Protein AF-A0ABD0W5H1-F1 (afdb_monomer)

Organism: Umbra pygmaea (NCBI:txid75934)

Nearest PDB structures (foldseek):
  9d1i-assembly1_A  TM=7.996E-01  e=5.021E-16  Homo sapiens
  9d1z-assembly1_A  TM=7.907E-01  e=6.573E-16  Homo sapiens
  7onh-assembly1_A  TM=8.066E-01  e=1.082E-14  synthetic construct
  7qzq-assembly2_B  TM=7.657E-01  e=7.850E-11  Homo sapiens
  1lit-assembly1_A  TM=8.293E-01  e=1.911E-08  Homo sapiens

Foldseek 3Di:
DWDAAADDLECPPDARIWDQDPVVRDIDRQDEPDEDAHFAQWEWEDDPQKIWIAWGWHQPFLGATDGWIWIQGNVVRYIDTADADEDPLFDDARFGQWYWYWFAEPVRWTWIKIAWGQHLQQGIDHWIWIQGPVRRHIGGDDAAFADDFGFGQWEWDAAHLQRKIKTAWHWTQDFLRDIWIFQWIWIARPHRRYIFTFDGQVQTFGQWYWDDDLQKIKIAKGARDTDDPDDPPGQRFDGWIWIAHFQASDIDTDDRPPDPDDPTFGNWYWDDDDQKIWIAWGDRPDTGGDIDIDHADAQQVDQDQVCLCPDDDVHHWHQDPSGIHRDGPNVDPADPNGPPHDDDDPDLFVVQQVDQFQRNLQRYPSQWKAWPVSGIGHVVDFRWDQPPPDPPPDDDDDDDDDDPPPDDPVRVQSPDRGRIDGTDIGNHSVPGDDDPQNVQQSSQAQSSQVVDQQWAADPVSSGIGGDDQCLLPPQWGDFDQKTKHKDQDWDFLVVLQVVLVVSVFGFADQQDPRSLVVVLVVQVVCVVVVHRFWAFHQWFDPDPPFIAGPVRHGPDRGQADEDVPPPDPQAGTWIHRDSPRSYIYGHHSRHIGRITMTMDGRPRPVVPRDDGDDRQSVQQAPCSLLVDAQQWKAQLQSSGIHGNSCVCVVCVSPQGVDIDNHDDDDDDQQVDQAQVSLLVDSQWKWWADQPQQQATGIAGHHSNAHWDDDDPDPPDDTGRHDCVRRPVVNVIDIGHNDRFLRQLQNQAHDDVRHFGDDGHQQFDDRSSQFGHFQWADGSHRNTHTDGQQQLPQASGADRHPSQGPGPAPQFDDRSSQDGNVVQQWDDGSNVPHTDRDDDD

Secondary structure (DSSP, 8-state):
-EEE----S-GGG--SEEEEETTTTEEEE---SS-PPPEES-EEEEETTEEEEE--EESSTT--B---EEEEETTTTEEEEE--B--TT-PPP--BS-EEEEEE-TTS-EEEEEE--EETTTEE----EEEETTTTEEE----EES----EES-EEEEETTTTEEEEE--EEEETTTEEEE---EEEEETTTTEEEEE---S---BS-EEEEETTEEEEEEEB----SS--SS--SSEEEEEEEETTTTEEEEEPPP--SS----BS-EEEEETTEEEEE--BSSSB---EEEEEPP-GGG--SHHHHHT--SS--EEEETTEEEE--GGG---PSSPTTSPP--SSHHHHHTT--SHHHHHSBSS-EEEETTTEEEETTS--EEE---SSSS--------S--TT--HHHHHHSSTT-EEE--EE-SGGG----HHHHHTT--SHHHHHTSTTEEEETTTTEEEEPPGGGG-TT-EEETTEEEEEEEEEEEHHHHHHHHHHTTSEE----SHHHHHHHHHHHHHHHHTT-----EEEEEEEETTEEEETTS-BS-S-S-EEPTT-S-TT-SEEEEEEGGGTEEEEE-TTSEEEEEEEEEE---GGGS-PPPPPPGGG--SHHHHTTSTTTEEEEGGGTEEEEGGGHHHHSTTS--S-EESS------GGG--SHHHHHTSTTEEEEE-TTSSS-EEEEEEETTEEB----S--S-----B-GGGS-GGGT-EEESSS--S---TTSSPEETTTEE-S--TTEESTTS-EEPTTEEEE-GGG-EEEE---TTS-S-B-TTT--B---STTEESTTS-EE-GGGTEEE-TTSS-EEE----

Radius of gyration: 38.12 Å; Cα contacts (8 Å, |Δi|>4): 1917; chains: 1; bounding box: 126×71×112 Å

Mean predicted aligned error: 15.81 Å

InterPro domains:
  IPR001304 C-type lectin-like [PS50041] (479-599)
  IPR001304 C-type lectin-like [SM00034] (472-599)
  IPR002049 Laminin-type EGF domain [PS01248] (756-790)
  IPR002049 Laminin-type EGF domain [PS50027] (742-787)
  IPR002049 Laminin-type EGF domain [SM00180] (742-785)
  IPR002049 Laminin-type EGF domain [SM00180] (788-834)
  IPR002049 Laminin-type EGF domain [cd00055] (741-786)
  IPR002165 Plexin repeat [PF01437] (616-664)
  IPR015915 Kelch-type beta-propeller [G3DSA:2.120.10.80] (1-178)
  IPR015915 Kelch-type beta-propeller [G3DSA:2.120.10.80] (179-305)
  IPR015915 Kelch-type beta-propeller [SSF117281] (1-299)
  IPR016186 C-type lectin-like/link domain superfamily [G3DSA:3.10.100.10] (467-607)
  IPR016187 C-type lectin fold [SSF56436] (435-603)
  IPR016201 PSI domain [SM00423] (298-342)
  IPR016201 PSI domain [SM00423] (351-384)
  IPR016201 PSI domain [SM00423] (439-484)
  IPR016201 PSI domain [SM00423] (615-665)
  IPR016201 PSI domain [SM00423] (668-740)
  IPR051568 LZTR1/Attractin [PTHR46376] (1-837)
  IPR056737 Attractin/MKLN-like, beta-propeller domain [PF24981] (1-292)

Solvent-accessible surface area (backbone atoms only — not comparable to full-atom values): 45737 Å² total; per-residue (Å²): 86,81,47,68,51,52,83,69,83,60,68,92,81,62,63,61,37,36,38,38,42,82,86,79,72,43,80,43,82,54,81,63,94,61,69,82,77,63,27,26,45,46,28,61,30,75,53,91,63,32,38,38,36,42,36,5,30,34,67,71,77,86,44,52,56,30,60,56,40,36,35,37,32,61,90,78,52,43,55,45,80,60,84,62,52,56,62,97,88,41,70,78,74,35,24,20,29,29,43,42,39,70,44,66,43,88,89,67,49,52,27,41,41,35,47,39,3,38,18,80,72,46,40,54,33,55,61,46,38,37,36,34,68,86,78,40,30,50,42,66,63,84,70,42,50,25,81,71,73,13,24,30,25,37,24,58,40,73,42,82,64,69,44,27,39,37,40,40,35,4,37,27,74,44,82,90,84,38,69,46,60,32,27,48,30,38,38,36,32,62,70,77,34,30,30,34,38,48,63,59,64,85,60,38,24,24,29,28,33,42,47,77,46,40,47,14,40,40,35,44,36,5,29,56,57,83,73,78,97,71,68,92,75,67,54,64,38,27,55,56,38,37,22,34,34,59,54,54,55,43,72,44,78,49,81,74,78,96,59,100,60,92,69,38,21,20,65,36,48,58,48,77,55,97,66,24,40,40,36,42,43,20,36,64,96,52,83,45,83,56,76,48,79,48,73,59,85,58,38,73,77,29,89,43,59,71,58,14,60,63,40,59,90,68,39,34,31,37,65,52,94,97,39,24,36,59,36,58,55,67,83,42,100,58,62,66,55,31,91,89,44,83,88,80,88,84,66,38,52,74,58,20,57,72,31,85,44,51,26,42,21,22,20,42,60,64,50,29,22,25,28,74,88,72,42,24,33,23,60,90,54,82,45,65,38,73,77,80,83,84,68,90,85,58,95,72,93,73,94,69,86,75,82,72,95,81,62,50,75,70,54,59,60,66,68,45,92,82,41,68,44,82,38,64,72,43,56,53,32,89,78,43,85,87,51,57,55,67,58,19,58,70,26,82,31,53,56,45,15,66,73,36,89,60,26,42,60,39,82,88,80,62,42,22,39,37,57,65,66,65,56,47,40,92,84,33,42,75,49,90,76,32,18,40,31,81,44,72,58,72,35,28,49,65,55,42,38,51,54,18,42,76,72,71,28,35,36,24,59,66,62,44,58,72,51,46,54,52,51,36,55,52,51,51,54,35,42,77,70,78,43,83,62,29,28,38,41,23,38,31,56,77,51,101,86,42,50,28,28,65,84,69,45,69,78,68,80,46,80,61,39,66,35,96,84,39,74,36,96,72,29,47,28,32,26,42,69,37,63,93,69,39,20,32,42,42,35,43,43,83,45,70,33,38,11,30,33,27,27,28,71,49,60,65,71,67,84,73,56,76,76,71,75,83,45,33,59,76,28,83,43,52,68,66,19,20,70,45,72,74,55,16,32,19,20,60,30,67,63,39,20,34,39,55,90,45,42,70,76,73,37,74,84,62,70,54,80,49,76,39,39,51,87,72,81,84,75,68,31,73,74,33,64,46,54,68,68,16,46,73,35,59,46,18,16,28,30,28,50,65,76,54,14,38,27,58,45,26,34,41,14,27,78,86,42,41,46,52,80,85,65,100,60,101,72,86,92,72,80,49,76,37,57,82,82,47,37,56,93,74,52,25,43,81,29,42,91,57,71,67,63,31,50,12,16,50,30,19,54,40,51,97,53,50,42,42,56,76,47,37,78,58,26,29,67,79,32,20,60,37,42,30,93,30,20,15,40,57,24,54,49,58,42,55,45,40,72,43,68,13,64,86,38,36,68,45,28,40,46,76,79,38,40,30,57,51,69,46,76,42,39,32,58,59,34,24,62,33,45,31,55,93,77,41,13,48,69,47,26,84,81,60,58,37,43,74,68,75,86,128

Structure (mmCIF, N/CA/C/O backbone):
data_AF-A0ABD0W5H1-F1
#
_entry.id   AF-A0ABD0W5H1-F1
#
loop_
_atom_site.group_PDB
_atom_site.id
_atom_site.type_symbol
_atom_site.label_atom_id
_atom_site.label_alt_id
_atom_site.label_comp_id
_atom_site.label_asym_id
_atom_site.label_entity_id
_atom_site.label_seq_id
_atom_site.pdbx_PDB_ins_code
_atom_site.Cartn_x
_atom_site.Cartn_y
_atom_site.Cartn_z
_atom_site.occupancy
_atom_site.B_iso_or_equiv
_atom_site.auth_seq_id
_atom_site.auth_comp_id
_atom_site.auth_asym_id
_atom_site.auth_atom_id
_atom_site.pdbx_PDB_model_num
ATOM 1 N N . MET A 1 1 ? -15.766 -1.987 -17.159 1.00 94.00 1 MET A N 1
ATOM 2 C CA . MET A 1 1 ? -14.747 -1.963 -16.088 1.00 94.00 1 MET A CA 1
ATOM 3 C C . MET A 1 1 ? -13.752 -0.868 -16.416 1.00 94.00 1 MET A C 1
ATOM 5 O O . MET A 1 1 ? -13.152 -0.918 -17.479 1.00 94.00 1 MET A O 1
ATOM 9 N N . TRP A 1 2 ? -13.593 0.112 -15.529 1.00 95.31 2 TRP A N 1
ATOM 10 C CA . TRP A 1 2 ? -12.615 1.188 -15.702 1.00 95.31 2 TRP A CA 1
ATOM 11 C C . TRP A 1 2 ? -11.275 0.773 -15.101 1.00 95.31 2 TRP A C 1
ATOM 13 O O . TRP A 1 2 ? -11.231 0.321 -13.959 1.00 95.31 2 TRP A O 1
ATOM 23 N N . VAL A 1 3 ? -10.199 0.939 -15.862 1.00 95.62 3 VAL A N 1
ATOM 24 C CA . VAL A 1 3 ? -8.822 0.707 -15.421 1.00 95.62 3 VAL A CA 1
ATOM 25 C C . VAL A 1 3 ? -8.087 2.033 -15.533 1.00 95.62 3 VAL A C 1
ATOM 27 O O . VAL A 1 3 ? -7.999 2.606 -16.620 1.00 95.62 3 VAL A O 1
ATOM 30 N N . ILE A 1 4 ? -7.615 2.546 -14.398 1.00 96.12 4 ILE A N 1
ATOM 31 C CA . ILE A 1 4 ? -6.995 3.866 -14.310 1.00 96.12 4 ILE A CA 1
ATOM 32 C C . ILE A 1 4 ? -5.614 3.733 -13.678 1.00 96.12 4 ILE A C 1
ATOM 34 O O . ILE A 1 4 ? -5.460 3.107 -12.634 1.00 96.12 4 ILE A O 1
ATOM 38 N N . GLY A 1 5 ? -4.615 4.336 -14.315 1.00 94.06 5 GLY A N 1
ATOM 39 C CA . GLY A 1 5 ? -3.232 4.300 -13.857 1.00 94.06 5 GLY A CA 1
ATOM 40 C C . GLY A 1 5 ? -2.601 2.901 -13.898 1.00 94.06 5 GLY A C 1
ATOM 41 O O . GLY A 1 5 ? -2.956 2.062 -14.722 1.00 94.06 5 GLY A O 1
ATOM 42 N N . GLY A 1 6 ? -1.636 2.661 -13.009 1.00 92.25 6 GLY A N 1
ATOM 43 C CA . GLY A 1 6 ? -0.901 1.397 -12.923 1.00 92.25 6 GLY A CA 1
ATOM 44 C C . GLY A 1 6 ? 0.578 1.557 -13.262 1.00 92.25 6 GLY A C 1
ATOM 45 O O . GLY A 1 6 ? 1.040 2.648 -13.595 1.00 92.25 6 GLY A O 1
ATOM 46 N N . TYR A 1 7 ? 1.333 0.467 -13.125 1.00 88.62 7 TYR A N 1
ATOM 47 C CA . TYR A 1 7 ? 2.769 0.451 -13.393 1.00 88.62 7 TYR A CA 1
ATOM 48 C C . TYR A 1 7 ? 3.064 -0.189 -14.753 1.00 88.62 7 TYR A C 1
ATOM 50 O O . TYR A 1 7 ? 2.509 -1.236 -15.084 1.00 88.62 7 TYR A O 1
ATOM 58 N N . THR A 1 8 ? 3.970 0.418 -15.520 1.00 85.69 8 THR A N 1
ATOM 59 C CA . THR A 1 8 ? 4.535 -0.162 -16.745 1.00 85.69 8 THR A CA 1
ATOM 60 C C . THR A 1 8 ? 6.040 0.078 -16.803 1.00 85.69 8 THR A C 1
ATOM 62 O O . THR A 1 8 ? 6.526 1.113 -16.356 1.00 85.69 8 THR A O 1
ATOM 65 N N . PHE A 1 9 ? 6.791 -0.854 -17.393 1.00 77.50 9 PHE A N 1
ATOM 66 C CA . PHE A 1 9 ? 8.206 -0.626 -17.700 1.00 77.50 9 PHE A CA 1
ATOM 67 C C . PHE A 1 9 ? 8.396 0.366 -18.858 1.00 77.50 9 PHE A C 1
ATOM 69 O O . PHE A 1 9 ? 9.442 1.000 -18.959 1.00 77.50 9 PHE A O 1
ATOM 76 N N . ASN A 1 10 ? 7.387 0.526 -19.723 1.00 74.19 10 ASN A N 1
ATOM 77 C CA . ASN A 1 10 ? 7.426 1.428 -20.870 1.00 74.19 10 ASN A CA 1
ATOM 78 C C . ASN A 1 10 ? 6.189 2.334 -20.891 1.00 74.19 10 ASN A C 1
ATOM 80 O O . ASN A 1 10 ? 5.085 1.895 -21.221 1.00 74.19 10 ASN A O 1
ATOM 84 N N . TYR A 1 11 ? 6.389 3.617 -20.583 1.00 73.62 11 TYR A N 1
ATOM 85 C CA . TYR A 1 11 ? 5.314 4.613 -20.558 1.00 73.62 11 TYR A CA 1
ATOM 86 C C . TYR A 1 11 ? 4.960 5.195 -21.931 1.00 73.62 11 TYR A C 1
ATOM 88 O O . TYR A 1 11 ? 3.978 5.921 -22.041 1.00 73.62 11 TYR A O 1
ATOM 96 N N . SER A 1 12 ? 5.700 4.875 -22.998 1.00 70.56 12 SER A N 1
ATOM 97 C CA . SER A 1 12 ? 5.402 5.440 -24.324 1.00 70.56 12 SER A CA 1
ATOM 98 C C . SER A 1 12 ? 4.096 4.931 -24.941 1.00 70.56 12 SER A C 1
ATOM 100 O O . SER A 1 12 ? 3.530 5.600 -25.799 1.00 70.56 12 SER A O 1
ATOM 102 N N . THR A 1 13 ? 3.597 3.784 -24.482 1.00 74.50 13 THR A N 1
ATOM 103 C CA . THR A 1 13 ? 2.298 3.208 -24.869 1.00 74.50 13 THR A CA 1
ATOM 104 C C . THR A 1 13 ? 1.302 3.217 -23.707 1.00 74.50 13 THR A C 1
ATOM 106 O O . THR A 1 13 ? 0.331 2.464 -23.710 1.00 74.50 13 THR A O 1
ATOM 109 N N . PHE A 1 14 ? 1.572 4.004 -22.664 1.00 83.88 14 PHE A N 1
ATOM 110 C CA . PHE A 1 14 ? 0.729 4.053 -21.478 1.00 83.88 14 PHE A CA 1
ATOM 111 C C . PHE A 1 14 ? -0.524 4.888 -21.729 1.00 83.88 14 PHE A C 1
ATOM 113 O O . PHE A 1 14 ? -0.456 6.026 -22.194 1.00 83.88 14 PHE A O 1
ATOM 120 N N . HIS A 1 15 ? -1.666 4.345 -21.323 1.00 88.88 15 HIS A N 1
ATOM 121 C CA . HIS A 1 15 ? -2.933 5.056 -21.304 1.00 88.88 15 HIS A CA 1
ATOM 122 C C . HIS A 1 15 ? -3.414 5.177 -19.863 1.00 88.88 15 HIS A C 1
ATOM 124 O O . HIS A 1 15 ? -3.570 4.177 -19.169 1.00 88.88 15 HIS A O 1
ATOM 130 N N . MET A 1 16 ? -3.662 6.411 -19.421 1.00 91.44 16 MET A N 1
ATOM 131 C CA . MET A 1 16 ? -4.094 6.673 -18.047 1.00 91.44 16 MET A CA 1
ATOM 132 C C . MET A 1 16 ? -5.496 6.129 -17.761 1.00 91.44 16 MET A C 1
ATOM 134 O O . MET A 1 16 ? -5.772 5.780 -16.621 1.00 91.44 16 MET A O 1
ATOM 138 N N . VAL A 1 17 ? -6.378 6.082 -18.766 1.00 95.25 17 VAL A N 1
ATOM 139 C CA . VAL A 1 17 ? -7.767 5.631 -18.618 1.00 95.25 17 VAL A CA 1
ATOM 140 C C . VAL A 1 17 ? -8.107 4.649 -19.736 1.00 95.25 17 VAL A C 1
ATOM 142 O O . VAL A 1 17 ? -8.104 5.000 -20.918 1.00 95.25 17 VAL A O 1
ATOM 145 N N . LEU A 1 18 ? -8.428 3.422 -19.341 1.00 94.75 18 LEU A N 1
ATOM 146 C CA . LEU A 1 18 ? -8.933 2.362 -20.202 1.00 94.75 18 LEU A CA 1
ATOM 147 C C . LEU A 1 18 ? -10.321 1.936 -19.720 1.00 94.75 18 LEU A C 1
ATOM 149 O O . LEU A 1 18 ? -10.601 1.916 -18.518 1.00 94.75 18 LEU A O 1
ATOM 153 N N . ASN A 1 19 ? -11.183 1.562 -20.657 1.00 95.12 19 ASN A N 1
ATOM 154 C CA . ASN A 1 19 ? -12.477 0.969 -20.357 1.00 95.12 19 ASN A CA 1
ATOM 155 C C . ASN A 1 19 ? -12.583 -0.398 -21.032 1.00 95.12 19 ASN A C 1
ATOM 157 O O . ASN A 1 19 ? -12.457 -0.505 -22.245 1.00 95.12 19 ASN A O 1
ATOM 161 N N . TYR A 1 20 ? -12.828 -1.435 -20.242 1.00 95.44 20 TYR A N 1
ATOM 162 C CA . TYR A 1 20 ? -13.113 -2.777 -20.730 1.00 95.44 20 TYR A CA 1
ATOM 163 C C . TYR A 1 20 ? -14.614 -3.044 -20.661 1.00 95.44 20 TYR A C 1
ATOM 165 O O . TYR A 1 20 ? -15.199 -3.061 -19.570 1.00 95.44 20 TYR A O 1
ATOM 173 N N . ASN A 1 21 ? -15.250 -3.236 -21.811 1.00 94.50 21 ASN A N 1
ATOM 174 C CA . ASN A 1 21 ? -16.653 -3.616 -21.878 1.00 94.50 21 ASN A CA 1
ATOM 175 C C . ASN A 1 21 ? -16.791 -5.104 -21.522 1.00 94.50 21 ASN A C 1
ATOM 177 O O . ASN A 1 21 ? -16.227 -5.964 -22.192 1.00 94.50 21 ASN A O 1
ATOM 181 N N . LEU A 1 22 ? -17.535 -5.395 -20.452 1.00 93.06 22 LEU A N 1
ATOM 182 C CA . LEU A 1 22 ? -17.684 -6.750 -19.915 1.00 93.06 22 LEU A CA 1
ATOM 183 C C . LEU A 1 22 ? -18.593 -7.645 -20.772 1.00 93.06 22 LEU A C 1
ATOM 185 O O . LEU A 1 22 ? -18.480 -8.861 -20.685 1.00 93.06 22 LEU A O 1
ATOM 189 N N . GLU A 1 23 ? -19.478 -7.062 -21.584 1.00 90.94 23 GLU A N 1
ATOM 190 C CA . GLU A 1 23 ? -20.405 -7.799 -22.450 1.00 90.94 23 GLU A CA 1
ATOM 191 C C . GLU A 1 23 ? -19.738 -8.169 -23.776 1.00 90.94 23 GLU A C 1
ATOM 193 O O . GLU A 1 23 ? -19.754 -9.327 -24.186 1.00 90.94 23 GLU A O 1
ATOM 198 N N . SER A 1 24 ? -19.105 -7.195 -24.436 1.00 94.44 24 SER A N 1
ATOM 199 C CA . SER A 1 24 ? -18.428 -7.408 -25.722 1.00 94.44 24 SER A CA 1
ATOM 200 C C . SER A 1 24 ? -16.992 -7.904 -25.580 1.00 94.44 24 SER A C 1
ATOM 202 O O . SER A 1 24 ? -16.390 -8.309 -26.571 1.00 94.44 24 SER A O 1
ATOM 204 N N . SER A 1 25 ? -16.427 -7.871 -24.368 1.00 93.81 25 SER A N 1
ATOM 205 C CA . SER A 1 25 ? -15.028 -8.220 -24.100 1.00 93.81 25 SER A CA 1
ATOM 206 C C . SER A 1 25 ? -14.024 -7.368 -24.897 1.00 93.81 25 SER A C 1
ATOM 208 O O . SER A 1 25 ? -12.951 -7.843 -25.274 1.00 93.81 25 SER A O 1
ATOM 210 N N . THR A 1 26 ? -14.360 -6.099 -25.152 1.00 95.38 26 THR A N 1
ATOM 211 C CA . THR A 1 26 ? -13.536 -5.159 -25.930 1.00 95.38 26 THR A CA 1
ATOM 212 C C . THR A 1 26 ? -12.945 -4.050 -25.067 1.00 95.38 26 THR A C 1
ATOM 214 O O . THR A 1 26 ? -13.543 -3.619 -24.080 1.00 95.38 26 THR A O 1
ATOM 217 N N . TRP A 1 27 ? -11.762 -3.575 -25.459 1.00 94.69 27 TRP A N 1
ATOM 218 C CA . TRP A 1 27 ? -11.065 -2.463 -24.818 1.00 94.69 27 TRP A CA 1
ATOM 219 C C . TRP A 1 27 ? -11.258 -1.166 -25.595 1.00 94.69 27 TRP A C 1
ATOM 221 O O . TRP A 1 27 ? -11.014 -1.126 -26.798 1.00 94.69 27 TRP A O 1
ATOM 231 N N . ASP A 1 28 ? -11.582 -0.102 -24.870 1.00 93.62 28 ASP A N 1
ATOM 232 C CA . ASP A 1 28 ? -11.643 1.262 -25.372 1.00 93.62 28 ASP A CA 1
ATOM 233 C C . ASP A 1 28 ? -10.589 2.121 -24.666 1.00 93.62 28 ASP A C 1
ATOM 235 O O . ASP A 1 28 ? -10.556 2.223 -23.433 1.00 93.62 28 ASP A O 1
ATOM 239 N N . VAL A 1 29 ? -9.737 2.778 -25.454 1.00 92.62 29 VAL A N 1
ATOM 240 C CA . VAL A 1 29 ? -8.839 3.824 -24.952 1.00 92.62 29 VAL A CA 1
ATOM 241 C C . VAL A 1 29 ? -9.638 5.109 -24.797 1.00 92.62 29 VAL A C 1
ATOM 243 O O . VAL A 1 29 ? -10.296 5.559 -25.736 1.00 92.62 29 VAL A O 1
ATOM 246 N N . VAL A 1 30 ? -9.576 5.720 -23.616 1.00 91.38 30 VAL A N 1
ATOM 247 C CA . VAL A 1 30 ? -10.360 6.919 -23.318 1.00 91.38 30 VAL A CA 1
ATOM 248 C C . VAL A 1 30 ? -9.461 8.147 -23.469 1.00 91.38 30 VAL A C 1
ATOM 250 O O . VAL A 1 30 ? -8.581 8.357 -22.632 1.00 91.38 30 VAL A O 1
ATOM 253 N N . PRO A 1 31 ? -9.637 8.956 -24.533 1.00 85.50 31 PRO A N 1
ATOM 254 C CA . PRO A 1 31 ? -8.810 10.135 -24.746 1.00 85.50 31 PRO A CA 1
ATOM 255 C C . PRO A 1 31 ? -9.072 11.159 -23.641 1.00 85.50 31 PRO A C 1
ATOM 257 O O . PRO A 1 31 ? -10.222 11.466 -23.324 1.00 85.50 31 PRO A O 1
ATOM 260 N N . ILE A 1 32 ? -7.992 11.687 -23.067 1.00 82.62 32 ILE A N 1
ATOM 261 C CA . ILE A 1 32 ? -8.027 12.717 -22.029 1.00 82.62 32 ILE A CA 1
ATOM 262 C C . ILE A 1 32 ? -7.210 13.927 -22.486 1.00 82.62 32 ILE A C 1
ATOM 264 O O . ILE A 1 32 ? -6.094 13.777 -22.976 1.00 82.62 32 ILE A O 1
ATOM 268 N N . ASN A 1 33 ? -7.768 15.128 -22.326 1.00 75.88 33 ASN A N 1
ATOM 269 C CA . ASN A 1 33 ? -7.099 16.375 -22.724 1.00 75.88 33 ASN A CA 1
ATOM 270 C C . ASN A 1 33 ? -6.075 16.841 -21.679 1.00 75.88 33 ASN A C 1
ATOM 272 O O . ASN A 1 33 ? -5.047 17.420 -22.011 1.00 75.88 33 ASN A O 1
ATOM 276 N N . SER A 1 34 ? -6.379 16.609 -20.404 1.00 86.25 34 SER A N 1
ATOM 277 C CA . SER A 1 34 ? -5.551 16.950 -19.249 1.00 86.25 34 SER A CA 1
ATOM 278 C C . SER A 1 34 ? -5.934 16.051 -18.076 1.00 86.25 34 SER A C 1
ATOM 280 O O . SER A 1 34 ? -6.995 15.415 -18.087 1.00 86.25 34 SER A O 1
ATOM 282 N N . GLY A 1 35 ? -5.071 15.962 -17.067 1.00 89.44 35 GLY A N 1
ATOM 283 C CA . GLY A 1 35 ? -5.332 15.112 -15.917 1.00 89.44 35 GLY A CA 1
ATOM 284 C C . GLY A 1 35 ? -4.095 14.833 -15.071 1.00 89.44 35 GLY A C 1
ATOM 285 O O . GLY A 1 35 ? -3.074 15.509 -15.225 1.00 89.44 35 GLY A O 1
ATOM 286 N N . PRO A 1 36 ? -4.191 13.843 -14.174 1.00 92.62 36 PRO A N 1
ATOM 287 C CA . PRO A 1 36 ? -3.096 13.459 -13.299 1.00 92.62 36 PRO A CA 1
ATOM 288 C C . PRO A 1 36 ? -1.899 12.903 -14.075 1.00 92.62 36 PRO A C 1
ATOM 290 O O . PRO A 1 36 ? -2.047 12.227 -15.094 1.00 92.62 36 PRO A O 1
ATOM 293 N N . LEU A 1 37 ? -0.705 13.107 -13.516 1.00 89.50 37 LEU A N 1
ATOM 294 C CA . LEU A 1 37 ? 0.503 12.399 -13.942 1.00 89.50 37 LEU A CA 1
ATOM 295 C C . LEU A 1 37 ? 0.386 10.884 -13.704 1.00 89.50 37 LEU A C 1
ATOM 297 O O . LEU A 1 37 ? -0.327 10.443 -12.792 1.00 89.50 37 LEU A O 1
ATOM 301 N N . GLN A 1 38 ? 1.130 10.108 -14.502 1.00 88.19 38 GLN A N 1
ATOM 302 C CA . GLN A 1 38 ? 1.169 8.647 -14.408 1.00 88.19 38 GLN A CA 1
ATOM 303 C C . GLN A 1 38 ? 1.623 8.204 -13.014 1.00 88.19 38 GLN A C 1
ATOM 305 O O . GLN A 1 38 ? 2.593 8.735 -12.461 1.00 88.19 38 GLN A O 1
ATOM 310 N N . ARG A 1 39 ? 0.899 7.235 -12.448 1.00 92.44 39 ARG A N 1
ATOM 311 C CA . ARG A 1 39 ? 1.107 6.771 -11.078 1.00 92.44 39 ARG A CA 1
ATOM 312 C C . ARG A 1 39 ? 0.584 5.364 -10.845 1.00 92.44 39 ARG A C 1
ATOM 314 O O . ARG A 1 39 ? -0.354 4.910 -11.503 1.00 92.44 39 ARG A O 1
ATOM 321 N N . TYR A 1 40 ? 1.128 4.723 -9.822 1.00 93.00 40 TYR A N 1
ATOM 322 C CA . TYR A 1 40 ? 0.705 3.411 -9.338 1.00 93.00 40 TYR A CA 1
ATOM 323 C C . TYR A 1 40 ? 0.560 3.422 -7.811 1.00 93.00 40 TYR A C 1
ATOM 325 O O . TYR A 1 40 ? 0.904 4.406 -7.157 1.00 93.00 40 TYR A O 1
ATOM 333 N N . GLY A 1 41 ? -0.022 2.363 -7.241 1.00 94.25 41 GLY A N 1
ATOM 334 C CA . GLY A 1 41 ? -0.269 2.283 -5.794 1.00 94.25 41 GLY A CA 1
ATOM 335 C C . GLY A 1 41 ? -1.259 3.333 -5.267 1.00 94.25 41 GLY A C 1
ATOM 336 O O . GLY A 1 41 ? -1.276 3.596 -4.069 1.00 94.25 41 GLY A O 1
ATOM 337 N N . HIS A 1 42 ? -2.039 3.958 -6.150 1.00 96.75 42 HIS A N 1
ATOM 338 C CA . HIS A 1 42 ? -3.169 4.809 -5.789 1.00 96.75 42 HIS A CA 1
ATOM 339 C C . HIS A 1 42 ? -4.416 3.943 -5.577 1.00 96.75 42 HIS A C 1
ATOM 341 O O . HIS A 1 42 ? -4.458 2.789 -6.011 1.00 96.75 42 HIS A O 1
ATOM 347 N N . SER A 1 43 ? -5.447 4.515 -4.966 1.00 97.31 43 SER A N 1
ATOM 348 C CA . SER A 1 43 ? -6.753 3.868 -4.837 1.00 97.31 43 SER A CA 1
ATOM 349 C C . SER A 1 43 ? -7.832 4.632 -5.599 1.00 97.31 43 SER A C 1
ATOM 351 O O . SER A 1 43 ? -7.689 5.827 -5.881 1.00 97.31 43 SER A O 1
ATOM 353 N N . LEU A 1 44 ? -8.905 3.921 -5.952 1.00 97.38 44 LEU A N 1
ATOM 354 C CA . LEU A 1 44 ? -10.053 4.461 -6.672 1.00 97.38 44 LEU A CA 1
ATOM 355 C C . LEU A 1 44 ? -11.332 4.206 -5.875 1.00 97.38 44 LEU A C 1
ATOM 357 O O . LEU A 1 44 ? -11.539 3.100 -5.383 1.00 97.38 44 LEU A O 1
ATOM 361 N N . ALA A 1 45 ? -12.215 5.199 -5.812 1.00 96.81 45 ALA A N 1
ATOM 362 C CA . ALA A 1 45 ? -13.554 5.060 -5.253 1.00 96.81 45 ALA A CA 1
ATOM 363 C C . ALA A 1 45 ? -14.594 5.602 -6.241 1.00 96.81 45 ALA A C 1
ATOM 365 O O . ALA A 1 45 ? -14.527 6.756 -6.667 1.00 96.81 45 ALA A O 1
ATOM 366 N N . LEU A 1 46 ? -15.562 4.764 -6.617 1.00 95.69 46 LEU A N 1
ATOM 367 C CA . LEU A 1 46 ? -16.669 5.155 -7.487 1.00 95.69 46 LEU A CA 1
ATOM 368 C C . LEU A 1 46 ? -17.810 5.738 -6.645 1.00 95.69 46 LEU A C 1
ATOM 370 O O . LEU A 1 46 ? -18.345 5.056 -5.771 1.00 95.69 46 LEU A O 1
ATOM 374 N N . HIS A 1 47 ? -18.218 6.967 -6.948 1.00 96.00 47 HIS A N 1
ATOM 375 C CA . HIS A 1 47 ? -19.410 7.593 -6.387 1.00 96.00 47 HIS A CA 1
ATOM 376 C C . HIS A 1 47 ? -20.232 8.224 -7.510 1.00 96.00 47 HIS A C 1
ATOM 378 O O . HIS A 1 47 ? -19.818 9.218 -8.112 1.00 96.00 47 HIS A O 1
ATOM 384 N N . GLN A 1 48 ? -21.408 7.647 -7.778 1.00 94.25 48 GLN A N 1
ATOM 385 C CA . GLN A 1 48 ? -22.263 8.038 -8.903 1.00 94.25 48 GLN A CA 1
ATOM 386 C C . GLN A 1 48 ? -21.465 7.992 -10.225 1.00 94.25 48 GLN A C 1
ATOM 388 O O . GLN A 1 48 ? -20.815 6.990 -10.513 1.00 94.25 48 GLN A O 1
ATOM 393 N N . ASP A 1 49 ? -21.463 9.085 -10.987 1.00 96.44 49 ASP A N 1
ATOM 394 C CA . ASP A 1 49 ? -20.750 9.235 -12.259 1.00 96.44 49 ASP A CA 1
ATOM 395 C C . ASP A 1 49 ? -19.280 9.667 -12.108 1.00 96.44 49 ASP A C 1
ATOM 397 O O . ASP A 1 49 ? -18.630 10.029 -13.093 1.00 96.44 49 ASP A O 1
ATOM 401 N N . ASN A 1 50 ? -18.745 9.689 -10.885 1.00 97.56 50 ASN A N 1
ATOM 402 C CA . ASN A 1 50 ? -17.410 10.199 -10.593 1.00 97.56 50 ASN A CA 1
ATOM 403 C C . ASN A 1 50 ? -16.514 9.112 -9.990 1.00 97.56 50 ASN A C 1
ATOM 405 O O . ASN A 1 50 ? -16.884 8.446 -9.024 1.00 97.56 50 ASN A O 1
ATOM 409 N N . ILE A 1 51 ? -15.302 8.978 -10.526 1.00 97.94 51 ILE A N 1
ATOM 410 C CA . ILE A 1 51 ? -14.242 8.143 -9.957 1.00 97.94 51 ILE A CA 1
ATOM 411 C C . ILE A 1 51 ? -13.253 9.055 -9.238 1.00 97.94 51 ILE A C 1
ATOM 413 O O . ILE A 1 51 ? -12.608 9.896 -9.863 1.00 97.94 51 ILE A O 1
ATOM 417 N N . TYR A 1 52 ? -13.135 8.880 -7.928 1.00 98.00 52 TYR A N 1
ATOM 418 C CA . TYR A 1 52 ? -12.176 9.573 -7.078 1.00 98.00 52 TYR A CA 1
ATOM 419 C C . TYR A 1 52 ? -10.880 8.770 -7.050 1.00 98.00 52 TYR A C 1
ATOM 421 O O . TYR A 1 52 ? -10.908 7.583 -6.745 1.00 98.00 52 TYR A O 1
ATOM 429 N N . MET A 1 53 ? -9.761 9.410 -7.368 1.00 98.00 53 MET A N 1
ATOM 430 C CA . MET A 1 53 ? -8.419 8.843 -7.336 1.00 98.00 53 MET A CA 1
ATOM 431 C C . MET A 1 53 ? -7.591 9.587 -6.298 1.00 98.00 53 MET A C 1
ATOM 433 O O . MET A 1 53 ? -7.413 10.800 -6.417 1.00 98.00 53 MET A O 1
ATOM 437 N N . TYR A 1 54 ? -7.071 8.862 -5.313 1.00 97.56 54 TYR A N 1
ATOM 438 C CA . TYR A 1 54 ? -6.303 9.454 -4.225 1.00 97.56 54 TYR A CA 1
ATOM 439 C C . TYR A 1 54 ? -4.887 8.888 -4.144 1.00 97.56 54 TYR A C 1
ATOM 441 O O . TYR A 1 54 ? -4.671 7.677 -4.239 1.00 97.56 54 TYR A O 1
ATOM 449 N N . GLY A 1 55 ? -3.935 9.801 -3.967 1.00 96.25 55 GLY A N 1
ATOM 450 C CA . GLY A 1 55 ? -2.536 9.522 -3.686 1.00 96.25 55 GLY A CA 1
ATOM 451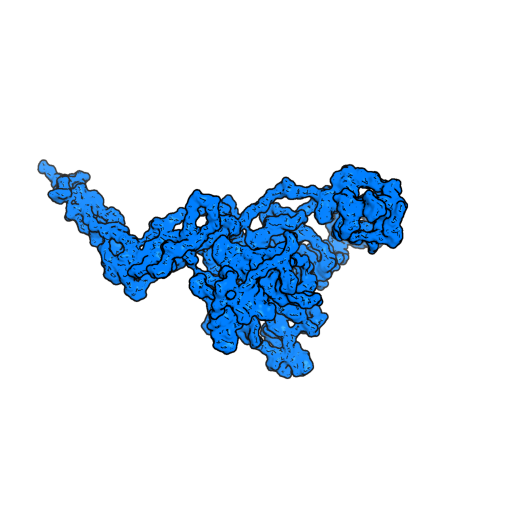 C C . GLY A 1 55 ? -1.817 8.677 -4.736 1.00 96.25 55 GLY A C 1
ATOM 452 O O . GLY A 1 55 ? -1.936 8.914 -5.945 1.00 96.25 55 GLY A O 1
ATOM 453 N N . GLY A 1 56 ? -1.028 7.715 -4.258 1.00 94.94 56 GLY A N 1
ATOM 454 C CA . GLY A 1 56 ? -0.144 6.883 -5.068 1.00 94.94 56 GLY A CA 1
ATOM 455 C C . GLY A 1 56 ? 1.220 7.517 -5.326 1.00 94.94 56 GLY A C 1
ATOM 456 O O . GLY A 1 56 ? 1.521 8.630 -4.893 1.00 94.94 56 GLY A O 1
ATOM 457 N N . LYS A 1 57 ? 2.066 6.778 -6.036 1.00 90.19 57 LYS A N 1
ATOM 458 C CA . LYS A 1 57 ? 3.430 7.184 -6.356 1.00 90.19 57 LYS A CA 1
ATOM 459 C C . LYS A 1 57 ? 3.535 7.688 -7.780 1.00 90.19 57 LYS A C 1
ATOM 461 O O . LYS A 1 57 ? 3.188 6.974 -8.722 1.00 90.19 57 LYS A O 1
ATOM 466 N N . LEU A 1 58 ? 4.029 8.915 -7.917 1.00 88.19 58 LEU A N 1
ATOM 467 C CA . LEU A 1 58 ? 4.291 9.529 -9.209 1.00 88.19 58 LEU A CA 1
ATOM 468 C C . LEU A 1 58 ? 5.499 8.884 -9.871 1.00 88.19 58 LEU A C 1
ATOM 470 O O . LEU A 1 58 ? 6.532 8.639 -9.244 1.00 88.19 58 LEU A O 1
ATOM 474 N N . GLU A 1 59 ? 5.383 8.649 -11.170 1.00 72.19 59 GLU A N 1
ATOM 475 C CA . GLU A 1 59 ? 6.490 8.077 -11.919 1.00 72.19 59 GLU A CA 1
ATOM 476 C C . GLU A 1 59 ? 7.511 9.132 -12.345 1.00 72.19 59 GLU A C 1
ATOM 478 O O . GLU A 1 59 ? 8.707 8.868 -12.237 1.00 72.19 59 GLU A O 1
ATOM 483 N N . ALA A 1 60 ? 7.080 10.332 -12.738 1.00 59.38 60 ALA A N 1
ATOM 484 C CA . ALA A 1 60 ? 7.965 11.439 -13.116 1.00 59.38 60 ALA A CA 1
ATOM 485 C C . ALA A 1 60 ? 8.595 12.163 -11.898 1.00 59.38 60 ALA A C 1
ATOM 487 O O . ALA A 1 60 ? 7.988 12.231 -10.829 1.00 59.38 60 ALA A O 1
ATOM 488 N N . GLY A 1 61 ? 9.806 12.718 -12.068 1.00 55.41 61 GLY A N 1
ATOM 489 C CA . GLY A 1 61 ? 10.553 13.452 -11.028 1.00 55.41 61 GLY A CA 1
ATOM 490 C C . GLY A 1 61 ? 11.175 12.553 -9.949 1.00 55.41 61 GLY A C 1
ATOM 491 O O . GLY A 1 61 ? 11.401 11.360 -10.178 1.00 55.41 61 GLY A O 1
ATOM 492 N N . SER A 1 62 ? 11.401 13.093 -8.744 1.00 51.31 62 SER A N 1
ATOM 493 C CA . SER A 1 62 ? 11.955 12.372 -7.578 1.00 51.31 62 SER A CA 1
ATOM 494 C C . SER A 1 62 ? 11.133 11.158 -7.101 1.00 51.31 62 SER A C 1
ATOM 496 O O . SER A 1 62 ? 11.533 10.476 -6.161 1.00 51.31 62 SER A O 1
ATOM 498 N N . GLY A 1 63 ? 10.003 10.835 -7.746 1.00 57.41 63 GLY A N 1
ATOM 499 C CA . GLY A 1 63 ? 9.182 9.673 -7.404 1.00 57.41 63 GLY A CA 1
ATOM 500 C C . GLY A 1 63 ? 8.371 9.861 -6.131 1.00 57.41 63 GLY A C 1
ATOM 501 O O . GLY A 1 63 ? 8.290 8.940 -5.317 1.00 57.41 63 GLY A O 1
ATOM 502 N N . ASN A 1 64 ? 7.814 11.060 -5.944 1.00 79.88 64 ASN A N 1
ATOM 503 C CA . ASN A 1 64 ? 7.100 11.408 -4.725 1.00 79.88 64 ASN A CA 1
ATOM 504 C C . ASN A 1 64 ? 5.763 10.671 -4.626 1.00 79.88 64 ASN A C 1
ATOM 506 O O . ASN A 1 64 ? 4.985 10.588 -5.580 1.00 79.88 64 ASN A O 1
ATOM 510 N N . VAL A 1 65 ? 5.498 10.177 -3.422 1.00 90.81 65 VAL A N 1
ATOM 511 C CA . VAL A 1 65 ? 4.159 9.801 -2.985 1.00 90.81 65 VAL A CA 1
ATOM 512 C C . VAL A 1 65 ? 3.377 11.087 -2.733 1.00 90.81 65 VAL A C 1
ATOM 514 O O . VAL A 1 65 ? 3.908 12.029 -2.146 1.00 90.81 65 VAL A O 1
ATOM 517 N N . THR A 1 66 ? 2.139 11.139 -3.209 1.00 92.31 66 THR A N 1
ATOM 518 C CA . THR A 1 66 ? 1.294 12.341 -3.190 1.00 92.31 66 THR A CA 1
ATOM 519 C C . THR A 1 66 ? 0.019 12.124 -2.379 1.00 92.31 66 THR A C 1
ATOM 521 O O . THR A 1 66 ? -0.377 10.992 -2.109 1.00 92.31 66 THR A O 1
ATOM 524 N N . ASP A 1 67 ? -0.604 13.223 -1.974 1.00 92.69 67 ASP A N 1
ATOM 525 C CA . ASP A 1 67 ? -1.914 13.353 -1.335 1.00 92.69 67 ASP A CA 1
ATOM 526 C C . ASP A 1 67 ? -2.954 13.997 -2.277 1.00 92.69 67 ASP A C 1
ATOM 528 O O . ASP A 1 67 ? -4.053 14.356 -1.853 1.00 92.69 67 ASP A O 1
ATOM 532 N N . GLU A 1 68 ? -2.633 14.144 -3.567 1.00 94.25 68 GLU A N 1
ATOM 533 C CA . GLU A 1 68 ? -3.559 14.677 -4.565 1.00 94.25 68 GLU A CA 1
ATOM 534 C C . GLU A 1 68 ? -4.856 13.855 -4.639 1.00 94.25 68 GLU A C 1
ATOM 536 O O . GLU A 1 68 ? -4.830 12.622 -4.734 1.00 94.25 68 GLU A O 1
ATOM 541 N N . LEU A 1 69 ? -5.990 14.562 -4.692 1.00 96.25 69 LEU A N 1
ATOM 542 C CA . LEU A 1 69 ? -7.311 13.990 -4.941 1.00 96.25 69 LEU A CA 1
ATOM 543 C C . LEU A 1 69 ? -7.828 14.434 -6.312 1.00 96.25 69 LEU A C 1
ATOM 545 O O . LEU A 1 69 ? -8.249 15.577 -6.504 1.00 96.25 69 LEU A O 1
ATOM 549 N N . TRP A 1 70 ? -7.835 13.508 -7.261 1.00 97.00 70 TRP A N 1
ATOM 550 C CA . TRP A 1 70 ? -8.352 13.720 -8.607 1.00 97.00 70 TRP A CA 1
ATOM 551 C C . TRP A 1 70 ? -9.732 13.094 -8.763 1.00 97.00 70 TRP A C 1
ATOM 553 O O . TRP A 1 70 ? -10.008 12.030 -8.222 1.00 97.00 70 TRP A O 1
ATOM 563 N N . VAL A 1 71 ? -10.601 13.729 -9.542 1.00 97.44 71 VAL A N 1
ATOM 564 C CA . VAL A 1 71 ? -11.939 13.214 -9.845 1.00 97.44 71 VAL A CA 1
ATOM 565 C C . VAL A 1 71 ? -12.120 13.127 -11.348 1.00 97.44 71 VAL A C 1
ATOM 567 O O . VAL A 1 71 ? -12.029 14.145 -12.039 1.00 97.44 71 VAL A O 1
ATOM 570 N N . PHE A 1 72 ? -12.391 11.923 -11.841 1.00 97.50 72 PHE A N 1
ATOM 571 C CA . PHE A 1 72 ? -12.745 11.659 -13.228 1.00 97.50 72 PHE A CA 1
ATOM 572 C C . PHE A 1 72 ? -14.258 11.553 -13.367 1.00 97.50 72 PHE A C 1
ATOM 574 O O . PHE A 1 72 ? -14.878 10.664 -12.785 1.00 97.50 72 PHE A O 1
ATOM 581 N N . ASN A 1 73 ? -14.855 12.446 -14.152 1.00 96.19 73 ASN A N 1
ATOM 582 C CA . ASN A 1 73 ? -16.270 12.356 -14.487 1.00 96.19 73 ASN A CA 1
ATOM 583 C C . ASN A 1 73 ? -16.458 11.426 -15.692 1.00 96.19 73 ASN A C 1
ATOM 585 O O . ASN A 1 73 ? -15.966 11.728 -16.779 1.00 96.19 73 ASN A O 1
ATOM 589 N N . ILE A 1 74 ? -17.185 10.324 -15.506 1.00 95.00 74 ILE A N 1
ATOM 590 C CA . ILE A 1 74 ? -17.356 9.272 -16.514 1.00 95.00 74 ILE A CA 1
ATOM 591 C C . ILE A 1 74 ? -18.081 9.791 -17.773 1.00 95.00 74 ILE A C 1
ATOM 593 O O . ILE A 1 74 ? -17.525 9.626 -18.863 1.00 95.00 74 ILE A O 1
ATOM 597 N N . PRO A 1 75 ? -19.255 10.459 -17.683 1.00 94.56 75 PRO A N 1
ATOM 598 C CA . PRO A 1 75 ? -19.965 10.942 -18.869 1.00 94.56 75 PRO A CA 1
ATOM 599 C C . PRO A 1 75 ? -19.180 11.991 -19.659 1.00 94.56 75 PRO A C 1
ATOM 601 O O . PRO A 1 75 ? -19.141 11.940 -20.886 1.00 94.56 75 PRO A O 1
ATOM 604 N N . ARG A 1 76 ? -18.536 12.942 -18.967 1.00 93.12 76 ARG A N 1
ATOM 605 C CA . ARG A 1 76 ? -17.784 14.036 -19.608 1.00 93.12 76 ARG A CA 1
ATOM 606 C C . ARG A 1 76 ? -16.375 13.632 -20.031 1.00 93.12 76 ARG A C 1
ATOM 608 O O . ARG A 1 76 ? -15.780 14.329 -20.842 1.00 93.12 76 ARG A O 1
ATOM 615 N N . ARG A 1 77 ? -15.841 12.532 -19.490 1.00 92.69 77 ARG A N 1
ATOM 616 C CA . ARG A 1 77 ? -14.462 12.054 -19.697 1.00 92.69 77 ARG A CA 1
ATOM 617 C C . ARG A 1 77 ? -13.403 13.106 -19.345 1.00 92.69 77 ARG A C 1
ATOM 619 O O . ARG A 1 77 ? -12.379 13.232 -20.012 1.00 92.69 77 ARG A O 1
ATOM 626 N N . THR A 1 78 ? -13.648 13.870 -18.282 1.00 93.88 78 THR A N 1
ATOM 627 C CA . THR A 1 78 ? -12.774 14.967 -17.836 1.00 93.88 78 THR A CA 1
ATOM 628 C C . THR A 1 78 ? -12.267 14.747 -16.421 1.00 93.88 78 THR A C 1
ATOM 630 O O . THR A 1 78 ? -13.031 14.345 -15.541 1.00 93.88 78 THR A O 1
ATOM 633 N N . TRP A 1 79 ? -11.005 15.103 -16.193 1.00 96.25 79 TRP A N 1
ATOM 634 C CA . TRP A 1 79 ? -10.387 15.147 -14.873 1.00 96.25 79 TRP A CA 1
ATOM 635 C C . TRP A 1 79 ? -10.562 16.510 -14.202 1.00 96.25 79 TRP A C 1
ATOM 637 O O . TRP A 1 79 ? -10.545 17.550 -14.856 1.00 96.25 79 TRP A O 1
ATOM 647 N N . SER A 1 80 ? -10.675 16.504 -12.876 1.00 95.12 80 SER A N 1
ATOM 648 C CA . SER A 1 80 ? -10.602 17.702 -12.039 1.00 95.12 80 SER A CA 1
ATOM 649 C C . SER A 1 80 ? -9.774 17.423 -10.788 1.00 95.12 80 SER A C 1
ATOM 651 O O . SER A 1 80 ? -10.001 16.417 -10.117 1.00 95.12 80 SER A O 1
ATOM 653 N N . LEU A 1 81 ? -8.814 18.296 -10.479 1.00 95.38 81 LEU A N 1
ATOM 654 C CA . LEU A 1 81 ? -8.094 18.261 -9.207 1.00 95.38 81 LEU A CA 1
ATOM 655 C C . LEU A 1 81 ? -8.969 18.914 -8.135 1.00 95.38 81 LEU A C 1
ATOM 657 O O . LEU A 1 81 ? -9.498 20.009 -8.341 1.00 95.38 81 LEU A O 1
ATOM 661 N N . LYS A 1 82 ? -9.137 18.246 -6.996 1.00 93.62 82 LYS A N 1
ATOM 662 C CA . LYS A 1 82 ? -9.823 18.812 -5.836 1.00 93.62 82 LYS A CA 1
ATOM 663 C C . LYS A 1 82 ? -8.809 19.464 -4.909 1.00 93.62 82 LYS A C 1
ATOM 665 O O . LYS A 1 82 ? -7.737 18.921 -4.671 1.00 93.62 82 LYS A O 1
ATOM 670 N N . THR A 1 83 ? -9.197 20.606 -4.349 1.00 87.19 83 THR A N 1
ATOM 671 C CA . THR A 1 83 ? -8.492 21.302 -3.266 1.00 87.19 83 THR A CA 1
ATOM 672 C C . THR A 1 83 ? -9.403 21.304 -2.036 1.00 87.19 83 THR A C 1
ATOM 674 O O . THR A 1 83 ? -10.244 22.199 -1.893 1.00 87.19 83 THR A O 1
ATOM 677 N N . PRO A 1 84 ? -9.354 20.252 -1.207 1.00 81.62 84 PRO A N 1
ATOM 678 C CA . PRO A 1 84 ? -10.209 20.135 -0.033 1.00 81.62 84 PRO A CA 1
ATOM 679 C C . PRO A 1 84 ? -9.874 21.188 1.022 1.00 81.62 84 PRO A C 1
ATOM 681 O O . PRO A 1 84 ? -8.719 21.586 1.171 1.00 81.62 84 PRO A O 1
ATOM 684 N N . GLY A 1 85 ? -10.881 21.611 1.785 1.00 71.12 85 GLY A N 1
ATOM 685 C CA . GLY A 1 85 ? -10.644 22.367 3.010 1.00 71.12 85 GLY A CA 1
ATOM 686 C C . GLY A 1 85 ? -10.082 21.443 4.091 1.00 71.12 85 GLY A C 1
ATOM 687 O O . GLY A 1 85 ? -10.597 20.341 4.283 1.00 71.12 85 GLY A O 1
ATOM 688 N N . SER A 1 86 ? -9.045 21.885 4.801 1.00 61.75 86 SER A N 1
ATOM 689 C CA . SER A 1 86 ? -8.500 21.181 5.965 1.00 61.75 86 SER A CA 1
ATOM 690 C C . SER A 1 86 ? -8.299 22.170 7.112 1.00 61.75 86 SER A C 1
ATOM 692 O O . SER A 1 86 ? -7.716 23.235 6.886 1.00 61.75 86 SER A O 1
ATOM 694 N N . PRO A 1 87 ? -8.708 21.838 8.348 1.00 61.12 87 PRO A N 1
ATOM 695 C CA . PRO A 1 87 ? -8.152 22.481 9.531 1.00 61.12 87 PRO A CA 1
ATOM 696 C C . PRO A 1 87 ? -6.617 22.385 9.487 1.00 61.12 87 PRO A C 1
ATOM 698 O O . PRO A 1 87 ? -6.067 21.369 9.055 1.00 61.12 87 PRO A O 1
ATOM 701 N N . VAL A 1 88 ? -5.914 23.433 9.929 1.00 48.22 88 VAL A N 1
ATOM 702 C CA . VAL A 1 88 ? -4.439 23.565 9.841 1.00 48.22 88 VAL A CA 1
ATOM 703 C C . VAL A 1 88 ? -3.685 22.424 10.560 1.00 48.22 88 VAL A C 1
ATOM 705 O O . VAL A 1 88 ? -2.513 22.196 10.277 1.00 48.22 88 VAL A O 1
ATOM 708 N N . GLN A 1 89 ? -4.350 21.677 11.449 1.00 49.56 89 GLN A N 1
ATOM 709 C CA . GLN A 1 89 ? -3.768 20.584 12.240 1.00 49.56 89 GLN A CA 1
ATOM 710 C C . GLN A 1 89 ? -4.009 19.160 11.691 1.00 49.56 89 GLN A C 1
ATOM 712 O O . GLN A 1 89 ? -3.418 18.228 12.226 1.00 49.56 89 GLN A O 1
ATOM 717 N N . GLU A 1 90 ? -4.807 18.962 10.631 1.00 62.28 90 GLU A N 1
ATOM 718 C CA . GLU A 1 90 ? -5.251 17.615 10.196 1.00 62.28 90 GLU A CA 1
ATOM 719 C C . GLU A 1 90 ? -5.188 17.404 8.672 1.00 62.28 90 GLU A C 1
ATOM 721 O O . GLU A 1 90 ? -6.157 16.991 8.036 1.00 62.28 90 GLU A O 1
ATOM 726 N N . GLN A 1 91 ? -4.036 17.700 8.062 1.00 71.62 91 GLN A N 1
ATOM 727 C CA . GLN A 1 91 ? -3.834 17.422 6.637 1.00 71.62 91 GLN A CA 1
ATOM 728 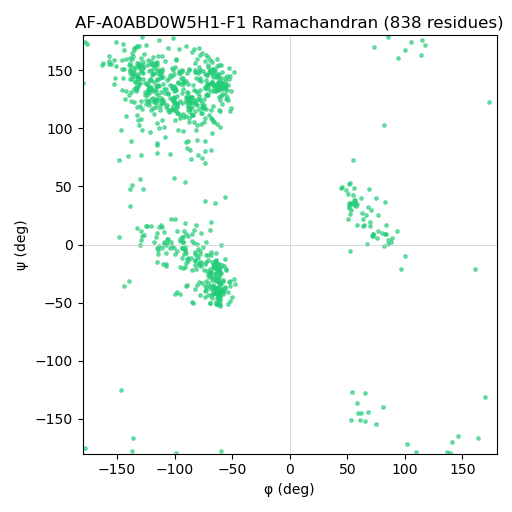C C . GLN A 1 91 ? -3.809 15.911 6.348 1.00 71.62 91 GLN A C 1
ATOM 730 O O . GLN A 1 91 ? -3.298 15.137 7.164 1.00 71.62 91 GLN A O 1
ATOM 735 N N . PRO A 1 92 ? -4.322 15.483 5.181 1.00 88.31 92 PRO A N 1
ATOM 736 C CA . PRO A 1 92 ? -4.263 14.089 4.774 1.00 88.31 92 PRO A CA 1
ATOM 737 C C . PRO A 1 92 ? -2.811 13.643 4.524 1.00 88.31 92 PRO A C 1
ATOM 739 O O . PRO A 1 92 ? -1.951 14.414 4.101 1.00 88.31 92 PRO A O 1
ATOM 742 N N . TYR A 1 93 ? -2.528 12.371 4.780 1.00 91.50 93 TYR A N 1
ATOM 743 C CA . TYR A 1 93 ? -1.218 11.768 4.571 1.00 91.50 93 TYR A CA 1
ATOM 744 C C . TYR A 1 93 ? -1.046 11.337 3.119 1.00 91.50 93 TYR A C 1
ATOM 746 O O . TYR A 1 93 ? -1.780 10.476 2.641 1.00 91.50 93 TYR A O 1
ATOM 754 N N . ALA A 1 94 ? 0.002 11.826 2.459 1.00 93.69 94 ALA A N 1
ATOM 755 C CA . ALA A 1 94 ? 0.446 11.280 1.181 1.00 93.69 94 ALA A CA 1
ATOM 756 C C . ALA A 1 94 ? 0.844 9.800 1.338 1.00 93.69 94 ALA A C 1
ATOM 758 O O . ALA A 1 94 ? 1.813 9.488 2.044 1.00 93.69 94 ALA A O 1
ATOM 759 N N . VAL A 1 95 ? 0.101 8.903 0.679 1.00 95.38 95 VAL A N 1
ATOM 760 C CA . VAL A 1 95 ? 0.256 7.445 0.807 1.00 95.38 95 VAL A CA 1
ATOM 761 C C . VAL A 1 95 ? 0.206 6.702 -0.531 1.00 95.38 95 VAL A C 1
ATOM 763 O O . VAL A 1 95 ? -0.552 7.046 -1.438 1.00 95.38 95 VAL A O 1
ATOM 766 N N . GLU A 1 96 ? 0.970 5.613 -0.628 1.00 95.12 96 GLU A N 1
ATOM 767 C CA . GLU A 1 96 ? 0.911 4.624 -1.713 1.00 95.12 96 GLU A CA 1
ATOM 768 C C . GLU A 1 96 ? 0.654 3.204 -1.181 1.00 95.12 96 GLU A C 1
ATOM 770 O O . GLU A 1 96 ? 0.888 2.912 -0.008 1.00 95.12 96 GLU A O 1
ATOM 775 N N . GLY A 1 97 ? 0.148 2.316 -2.040 1.00 95.69 97 GLY A N 1
ATOM 776 C CA . GLY A 1 97 ? -0.202 0.936 -1.685 1.00 95.69 97 GLY A CA 1
ATOM 777 C C . GLY A 1 97 ? -1.328 0.833 -0.656 1.00 95.69 97 GLY A C 1
ATOM 778 O O . GLY A 1 97 ? -1.417 -0.170 0.048 1.00 95.69 97 GLY A O 1
ATOM 779 N N . HIS A 1 98 ? -2.141 1.884 -0.549 1.00 97.69 98 HIS A N 1
ATOM 780 C CA . HIS A 1 98 ? -3.317 1.961 0.305 1.00 97.69 98 HIS A CA 1
ATOM 781 C C . HIS A 1 98 ? -4.565 1.487 -0.445 1.00 97.69 98 HIS A C 1
ATOM 783 O O . HIS A 1 98 ? -4.567 1.336 -1.667 1.00 97.69 98 HIS A O 1
ATOM 789 N N . SER A 1 99 ? -5.661 1.327 0.286 1.00 97.75 99 SER A N 1
ATOM 790 C CA . SER A 1 99 ? -6.975 1.026 -0.286 1.00 97.75 99 SER A CA 1
ATOM 791 C C . SER A 1 99 ? -7.981 2.106 0.079 1.00 97.75 99 SER A C 1
ATOM 793 O O . SER A 1 99 ? -7.885 2.659 1.176 1.00 97.75 99 SER A O 1
ATOM 795 N N . ALA A 1 100 ? -8.978 2.343 -0.770 1.00 97.75 100 ALA A N 1
ATOM 796 C CA . ALA A 1 100 ? -10.070 3.249 -0.445 1.00 97.75 100 ALA A CA 1
ATOM 797 C C . ALA A 1 100 ? -11.432 2.677 -0.813 1.00 97.75 100 ALA A C 1
ATOM 799 O O . ALA A 1 100 ? -11.565 1.947 -1.793 1.00 97.75 100 ALA A O 1
ATOM 800 N N . HIS A 1 101 ? -12.436 3.050 -0.023 1.00 97.62 101 HIS A N 1
ATOM 801 C CA . HIS A 1 101 ? -13.816 2.604 -0.179 1.00 97.62 101 HIS A CA 1
ATOM 802 C C . HIS A 1 101 ? -14.781 3.764 0.003 1.00 97.62 101 HIS A C 1
ATOM 804 O O . HIS A 1 101 ? -14.559 4.640 0.836 1.00 97.62 101 HIS A O 1
ATOM 810 N N . LEU A 1 102 ? -15.879 3.745 -0.750 1.00 96.75 102 LEU A N 1
ATOM 811 C CA . LEU A 1 102 ? -17.014 4.620 -0.487 1.00 96.75 102 LEU A CA 1
ATOM 812 C C . LEU A 1 102 ? -17.878 3.997 0.615 1.00 96.75 102 LEU A C 1
ATOM 814 O O . LEU A 1 102 ? -18.383 2.889 0.439 1.00 96.75 102 LEU A O 1
ATOM 818 N N . ALA A 1 103 ? -18.077 4.723 1.710 1.00 95.62 103 ALA A N 1
ATOM 819 C CA . ALA A 1 103 ? -18.894 4.304 2.840 1.00 95.62 103 ALA A CA 1
ATOM 820 C C . ALA A 1 103 ? -19.916 5.381 3.230 1.00 95.62 103 ALA A C 1
ATOM 822 O O . ALA A 1 103 ? -19.765 6.558 2.901 1.00 95.62 103 ALA A O 1
ATOM 823 N N . GLU A 1 104 ? -20.958 4.967 3.948 1.00 91.31 104 GLU A N 1
ATOM 824 C CA . GLU A 1 104 ? -21.991 5.859 4.481 1.00 91.31 104 GLU A CA 1
ATOM 825 C C . GLU A 1 104 ? -21.867 5.993 6.003 1.00 91.31 104 GLU A C 1
ATOM 827 O O . GLU A 1 104 ? -21.792 4.996 6.731 1.00 91.31 104 GLU A O 1
ATOM 832 N N . LEU A 1 105 ? -21.877 7.236 6.486 1.00 90.25 105 LEU A N 1
ATOM 833 C CA . LEU A 1 105 ? -21.924 7.568 7.909 1.00 90.25 105 LEU A CA 1
ATOM 834 C C . LEU A 1 105 ? -23.349 7.435 8.477 1.00 90.25 105 LEU A C 1
ATOM 836 O O . LEU A 1 105 ? -24.337 7.293 7.756 1.00 90.25 105 LEU A O 1
ATOM 840 N N . THR A 1 106 ? -23.485 7.501 9.805 1.00 87.88 106 THR A N 1
ATOM 841 C CA . THR A 1 106 ? -24.792 7.439 10.495 1.00 87.88 106 THR A CA 1
ATOM 842 C C . THR A 1 106 ? -25.728 8.587 10.124 1.00 87.88 106 THR A C 1
ATOM 844 O O . THR A 1 106 ? -26.940 8.398 10.105 1.00 87.88 106 THR A O 1
ATOM 847 N N . ASN A 1 107 ? -25.169 9.752 9.794 1.00 87.50 107 ASN A N 1
ATOM 848 C CA . ASN A 1 107 ? -25.901 10.937 9.353 1.00 87.50 107 ASN A CA 1
ATOM 849 C C . ASN A 1 107 ? -26.310 10.890 7.863 1.00 87.50 107 ASN A C 1
ATOM 851 O O . ASN A 1 107 ? -26.916 11.842 7.379 1.00 87.50 107 ASN A O 1
ATOM 855 N N . GLY A 1 108 ? -25.979 9.809 7.143 1.00 87.12 108 GLY A N 1
ATOM 856 C CA . GLY A 1 108 ? -26.264 9.637 5.716 1.00 87.12 108 GLY A CA 1
ATOM 857 C C . GLY A 1 108 ? -25.226 10.253 4.772 1.00 87.12 108 GLY A C 1
ATOM 858 O O . GLY A 1 108 ? -25.379 10.142 3.556 1.00 87.12 108 GLY A O 1
ATOM 859 N N . ASP A 1 109 ? -24.164 10.878 5.288 1.00 91.19 109 ASP A N 1
ATOM 860 C CA . ASP A 1 109 ? -23.100 11.416 4.444 1.00 91.19 109 ASP A CA 1
ATOM 861 C C . ASP A 1 109 ? -22.279 10.296 3.797 1.00 91.19 109 ASP A C 1
ATOM 863 O O . ASP A 1 109 ? -21.897 9.316 4.440 1.00 91.19 109 ASP A O 1
ATOM 867 N N . SER A 1 110 ? -21.956 10.486 2.517 1.00 94.62 110 SER A N 1
ATOM 868 C CA . SER A 1 110 ? -21.013 9.643 1.786 1.00 94.62 110 SER A CA 1
ATOM 869 C C . SER A 1 110 ? -19.579 10.113 2.024 1.00 94.62 110 SER A C 1
ATOM 871 O O . SER A 1 110 ? -19.226 11.259 1.722 1.00 94.62 110 SER A O 1
ATOM 873 N N . VAL A 1 111 ? -18.746 9.208 2.525 1.00 95.88 111 VAL A N 1
ATOM 874 C CA . VAL A 1 111 ? -17.327 9.445 2.784 1.00 95.88 111 VAL A CA 1
ATOM 875 C C . VAL A 1 111 ? -16.470 8.449 2.018 1.00 95.88 111 VAL A C 1
ATOM 877 O O . VAL A 1 111 ? -16.798 7.268 1.907 1.00 95.88 111 VAL A O 1
ATOM 880 N N . MET A 1 112 ? -15.354 8.926 1.484 1.00 97.62 112 MET A N 1
ATOM 881 C CA . MET A 1 112 ? -14.286 8.067 0.992 1.00 97.62 112 MET A CA 1
ATOM 882 C C . MET A 1 112 ? -13.348 7.768 2.161 1.00 97.62 112 MET A C 1
ATOM 884 O O . MET A 1 112 ? -12.725 8.676 2.707 1.00 97.62 112 MET A O 1
ATOM 888 N N . VAL A 1 113 ? -13.275 6.499 2.551 1.00 97.81 113 VAL A N 1
ATOM 889 C CA . VAL A 1 113 ? -12.431 6.010 3.645 1.00 97.81 113 VAL A CA 1
ATOM 890 C C . VAL A 1 113 ? -11.154 5.440 3.050 1.00 97.81 113 VAL A C 1
ATOM 892 O O . VAL A 1 113 ? -11.214 4.499 2.260 1.00 97.81 113 VAL A O 1
ATOM 895 N N . VAL A 1 114 ? -10.007 5.992 3.434 1.00 98.12 114 VAL A N 1
ATOM 896 C CA . VAL A 1 114 ? -8.672 5.537 3.039 1.00 98.12 114 VAL A CA 1
ATOM 897 C C . VAL A 1 114 ? -8.054 4.752 4.189 1.00 98.12 114 VAL A C 1
ATOM 899 O O . VAL A 1 114 ? -7.947 5.249 5.312 1.00 98.12 114 VAL A O 1
ATOM 902 N N . ILE A 1 115 ? -7.637 3.522 3.892 1.00 97.81 115 ILE A N 1
ATOM 903 C CA . ILE A 1 115 ? -7.061 2.588 4.856 1.00 97.81 115 ILE A CA 1
ATOM 904 C C . ILE A 1 115 ? -5.595 2.317 4.516 1.00 97.81 115 ILE A C 1
ATOM 906 O O . ILE A 1 115 ? -5.272 1.833 3.425 1.00 97.81 115 ILE A O 1
ATOM 910 N N . PHE A 1 116 ? -4.750 2.575 5.513 1.00 96.12 116 PHE A N 1
ATOM 911 C CA . PHE A 1 116 ? -3.307 2.348 5.541 1.00 96.12 116 PHE A CA 1
ATOM 912 C C . PHE A 1 116 ? -2.535 2.966 4.363 1.00 96.12 116 PHE A C 1
ATOM 914 O O . PHE A 1 116 ? -2.921 4.014 3.847 1.00 96.12 116 PHE A O 1
ATOM 921 N N . GLY A 1 117 ? -1.413 2.351 3.979 1.00 95.12 117 GLY A N 1
ATOM 922 C CA . GLY A 1 117 ? -0.475 2.839 2.978 1.00 95.12 117 GLY A CA 1
ATOM 923 C C . GLY A 1 117 ? 0.894 3.195 3.547 1.00 95.12 117 GLY A C 1
ATOM 924 O O . GLY A 1 117 ? 1.081 3.381 4.751 1.00 95.12 117 GLY A O 1
ATOM 925 N N . TYR A 1 118 ? 1.863 3.306 2.646 1.00 93.31 118 TYR A N 1
ATOM 926 C CA . TYR A 1 118 ? 3.213 3.754 2.956 1.00 93.31 118 TYR A CA 1
ATOM 927 C C . TYR A 1 118 ? 3.389 5.230 2.603 1.00 93.31 118 TYR A C 1
ATOM 929 O O . TYR A 1 118 ? 3.034 5.666 1.507 1.00 93.31 118 TYR A O 1
ATOM 937 N N . SER A 1 119 ? 3.972 5.983 3.531 1.00 91.44 119 SER A N 1
ATOM 938 C CA . SER A 1 119 ? 4.407 7.360 3.345 1.00 91.44 119 SER A CA 1
ATOM 939 C C . SER A 1 119 ? 5.928 7.439 3.499 1.00 91.44 119 SER A C 1
ATOM 941 O O . SER A 1 119 ? 6.453 7.009 4.525 1.00 91.44 119 SER A O 1
ATOM 943 N N . PRO A 1 120 ? 6.667 8.068 2.573 1.00 86.25 120 PRO A N 1
ATOM 944 C CA . PRO A 1 120 ? 8.111 8.246 2.726 1.00 86.25 120 PRO A CA 1
ATOM 945 C C . PRO A 1 120 ? 8.509 9.107 3.937 1.00 86.25 120 PRO A C 1
ATOM 947 O O . PRO A 1 120 ? 9.661 9.088 4.362 1.00 86.25 120 PRO A O 1
ATOM 950 N N . ILE A 1 121 ? 7.563 9.880 4.483 1.00 85.50 121 ILE A N 1
ATOM 951 C CA . ILE A 1 121 ? 7.771 10.755 5.643 1.00 85.50 121 ILE A CA 1
ATOM 952 C C . ILE A 1 121 ? 7.358 10.051 6.939 1.00 85.50 121 ILE A C 1
ATOM 954 O O . ILE A 1 121 ? 8.062 10.157 7.940 1.00 85.50 121 ILE A O 1
ATOM 958 N N . TYR A 1 122 ? 6.223 9.348 6.923 1.00 86.19 122 TYR A N 1
ATOM 959 C CA . TYR A 1 122 ? 5.593 8.780 8.123 1.00 86.19 122 TYR A CA 1
ATOM 960 C C . TYR A 1 122 ? 5.684 7.248 8.213 1.00 86.19 122 TYR A C 1
ATOM 962 O O . TYR A 1 122 ? 5.194 6.658 9.177 1.00 86.19 122 TYR A O 1
ATOM 970 N N . SER A 1 123 ? 6.349 6.606 7.249 1.00 88.06 123 SER A N 1
ATOM 971 C CA . SER A 1 123 ? 6.416 5.151 7.078 1.00 88.06 123 SER A CA 1
ATOM 972 C C . SER A 1 123 ? 5.021 4.532 6.877 1.00 88.06 123 SER A C 1
ATOM 974 O O . SER A 1 123 ? 4.170 5.126 6.214 1.00 88.06 123 SER A O 1
ATOM 976 N N . TYR A 1 124 ? 4.781 3.327 7.392 1.00 90.06 124 TYR A N 1
ATOM 977 C CA . TYR A 1 124 ? 3.492 2.635 7.321 1.00 90.06 124 TYR A CA 1
ATOM 978 C C . TYR A 1 124 ? 2.439 3.350 8.179 1.00 90.06 124 TYR A C 1
ATOM 980 O O . TYR A 1 124 ? 2.481 3.310 9.411 1.00 90.06 124 TYR A O 1
ATOM 988 N N . VAL A 1 125 ? 1.479 4.002 7.527 1.00 91.00 125 VAL A N 1
ATOM 989 C CA . VAL A 1 125 ? 0.442 4.801 8.186 1.00 91.00 125 VAL A CA 1
ATOM 990 C C . VAL A 1 125 ? -0.653 3.874 8.712 1.00 91.00 125 VAL A C 1
ATOM 992 O O . VAL A 1 125 ? -1.287 3.160 7.945 1.00 91.00 125 VAL A O 1
ATOM 995 N N . SER A 1 126 ? -0.899 3.873 10.025 1.00 90.62 126 SER A N 1
ATOM 996 C CA . SER A 1 126 ? -1.993 3.106 10.655 1.00 90.62 126 SER A CA 1
ATOM 997 C C . SER A 1 126 ? -3.297 3.897 10.802 1.00 90.62 126 SER A C 1
ATOM 999 O O . SER A 1 126 ? -4.321 3.336 11.189 1.00 90.62 126 SER A O 1
ATOM 1001 N N . LYS A 1 127 ? -3.268 5.203 10.519 1.00 90.94 127 LYS A N 1
ATOM 1002 C CA . LYS A 1 127 ? -4.418 6.102 10.645 1.00 90.94 127 LYS A CA 1
ATOM 1003 C C . LYS A 1 127 ? -5.391 5.927 9.479 1.00 90.94 127 LYS A C 1
ATOM 1005 O O . LYS A 1 127 ? -4.975 5.772 8.333 1.00 90.94 127 LYS A O 1
ATOM 1010 N N . VAL A 1 128 ? -6.684 5.989 9.790 1.00 95.56 128 VAL A N 1
ATOM 1011 C CA . VAL A 1 128 ? -7.764 6.055 8.799 1.00 95.56 128 VAL A CA 1
ATOM 1012 C C . VAL A 1 128 ? -7.944 7.508 8.382 1.00 95.56 128 VAL A C 1
ATOM 1014 O O . VAL A 1 128 ? -7.911 8.390 9.236 1.00 95.56 128 VAL A O 1
ATOM 1017 N N . GLN A 1 129 ? -8.124 7.759 7.087 1.00 95.25 129 GLN A N 1
ATOM 1018 C CA . GLN A 1 129 ? -8.416 9.096 6.566 1.00 95.25 129 GLN A CA 1
ATOM 1019 C C . GLN A 1 129 ? -9.807 9.090 5.935 1.00 95.25 129 GLN A C 1
ATOM 1021 O O . GLN A 1 129 ? -10.128 8.187 5.164 1.00 95.25 129 GLN A O 1
ATOM 1026 N N . GLU A 1 130 ? -10.631 10.083 6.248 1.00 95.12 130 GLU A N 1
ATOM 1027 C CA . GLU A 1 130 ? -11.986 10.208 5.710 1.00 95.12 130 GLU A CA 1
ATOM 1028 C C . GLU A 1 130 ? -12.104 11.504 4.904 1.00 95.12 130 GLU A C 1
ATOM 1030 O O . GLU A 1 130 ? -11.875 12.597 5.424 1.00 95.12 130 GLU A O 1
ATOM 1035 N N . TYR A 1 131 ? -12.495 11.385 3.637 1.00 95.50 131 TYR A N 1
ATOM 1036 C CA . TYR A 1 131 ? -12.863 12.519 2.796 1.00 95.50 131 TYR A CA 1
ATOM 1037 C C . TYR A 1 131 ? -14.378 12.590 2.658 1.00 95.50 131 TYR A C 1
ATOM 1039 O O . TYR A 1 131 ? -15.006 11.694 2.087 1.00 95.50 131 TYR A O 1
ATOM 1047 N N . ASN A 1 132 ? -14.977 13.665 3.163 1.00 94.00 132 ASN A N 1
ATOM 1048 C CA . ASN A 1 132 ? -16.404 13.900 3.010 1.00 94.00 132 ASN A CA 1
ATOM 1049 C C . ASN A 1 132 ? -16.682 14.527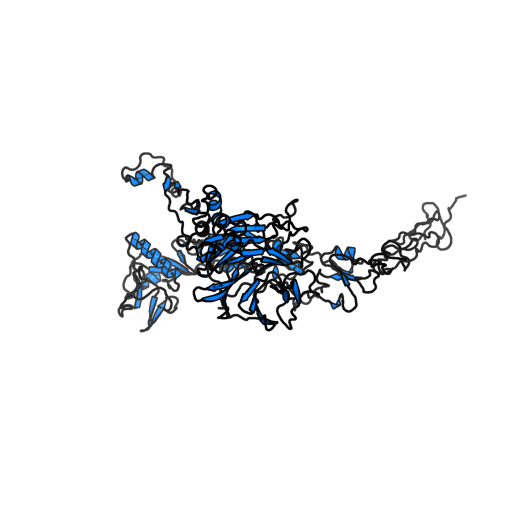 1.641 1.00 94.00 132 ASN A C 1
ATOM 1051 O O . ASN A 1 132 ? -16.272 15.653 1.348 1.00 94.00 132 ASN A O 1
ATOM 1055 N N . ILE A 1 133 ? -17.402 13.777 0.804 1.00 93.88 133 ILE A N 1
ATOM 1056 C CA . ILE A 1 133 ? -17.672 14.146 -0.588 1.00 93.88 133 ILE A CA 1
ATOM 1057 C C . ILE A 1 133 ? -18.567 15.387 -0.671 1.00 93.88 133 ILE A C 1
ATOM 1059 O O . ILE A 1 133 ? -18.392 16.215 -1.566 1.00 93.88 133 ILE A O 1
ATOM 1063 N N . ARG A 1 134 ? -19.512 15.533 0.265 1.00 91.31 134 ARG A N 1
ATOM 1064 C CA . ARG A 1 134 ? -20.470 16.644 0.292 1.00 91.31 134 ARG A CA 1
ATOM 1065 C C . ARG A 1 134 ? -19.810 17.945 0.738 1.00 91.31 134 ARG A C 1
ATOM 1067 O O . ARG A 1 134 ? -20.057 18.983 0.131 1.00 91.31 134 ARG A O 1
ATOM 1074 N N . THR A 1 135 ? -18.996 17.904 1.791 1.00 91.50 135 THR A N 1
ATOM 1075 C CA . THR A 1 135 ? -18.358 19.104 2.363 1.00 91.50 135 THR A CA 1
ATOM 1076 C C . THR A 1 135 ? -17.006 19.431 1.737 1.00 91.50 135 THR A C 1
ATOM 1078 O O . THR A 1 135 ? -16.511 20.535 1.940 1.00 91.50 135 THR A O 1
ATOM 1081 N N . ASN A 1 136 ? -16.419 18.516 0.954 1.00 91.50 136 ASN A N 1
ATOM 1082 C CA . ASN A 1 136 ? -15.079 18.649 0.379 1.00 91.50 136 ASN A CA 1
ATOM 1083 C C . ASN A 1 136 ? -14.004 18.896 1.458 1.00 91.50 136 ASN A C 1
ATOM 1085 O O . ASN A 1 136 ? -13.185 19.811 1.344 1.00 91.50 136 ASN A O 1
ATOM 1089 N N . THR A 1 137 ? -14.018 18.083 2.515 1.00 91.19 137 THR A N 1
ATOM 1090 C CA . THR A 1 137 ? -13.089 18.196 3.650 1.00 91.19 137 THR A CA 1
ATOM 1091 C C . THR A 1 137 ? -12.469 16.854 4.007 1.00 91.19 137 THR A C 1
ATOM 1093 O O . THR A 1 137 ? -13.148 15.826 3.957 1.00 91.19 137 THR A O 1
ATOM 1096 N N . TRP A 1 138 ? -11.198 16.883 4.403 1.00 92.44 138 TRP A N 1
ATOM 1097 C CA . TRP A 1 138 ? -10.505 15.740 5.000 1.00 92.44 138 TRP A CA 1
ATOM 1098 C C . TRP A 1 138 ? -10.589 15.782 6.524 1.00 92.44 138 TRP A C 1
ATOM 1100 O O . TRP A 1 138 ? -10.635 16.858 7.116 1.00 92.44 138 TRP A O 1
ATOM 1110 N N . GLN A 1 139 ? -10.581 14.601 7.135 1.00 90.38 139 GLN A N 1
ATOM 1111 C CA . GLN A 1 139 ? -10.374 14.407 8.567 1.00 90.38 139 GLN A CA 1
ATOM 1112 C C . GLN A 1 139 ? -9.608 13.103 8.815 1.00 90.38 139 GLN A C 1
ATOM 1114 O O . GLN A 1 139 ? -9.732 12.142 8.049 1.00 90.38 139 GLN A O 1
ATOM 1119 N N . VAL A 1 140 ? -8.845 13.056 9.906 1.00 91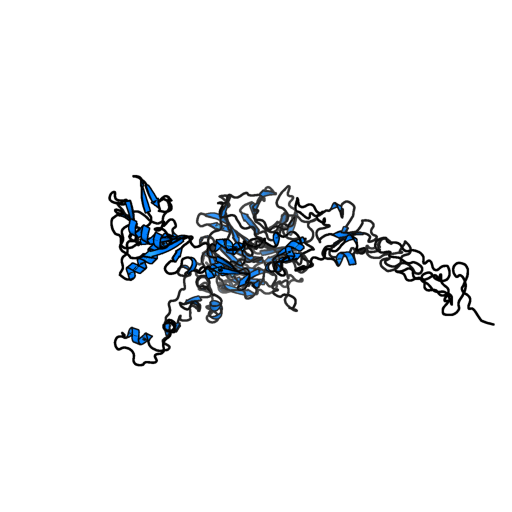.12 140 VAL A N 1
ATOM 1120 C CA . VAL A 1 140 ? -8.143 11.848 10.366 1.00 91.12 140 VAL A CA 1
ATOM 1121 C C . VAL A 1 140 ? -8.731 11.450 11.718 1.00 91.12 140 VAL A C 1
ATOM 1123 O O . VAL A 1 140 ? -8.230 11.874 12.761 1.00 91.12 140 VAL A O 1
ATOM 1126 N N . PRO A 1 141 ? -9.830 10.681 11.735 1.00 90.06 141 PRO A N 1
ATOM 1127 C CA . PRO A 1 141 ? -10.520 10.395 12.978 1.00 90.06 141 PRO A CA 1
ATOM 1128 C C . PRO A 1 141 ? -9.714 9.490 13.912 1.00 90.06 141 PRO A C 1
ATOM 1130 O O . PRO A 1 141 ? -8.977 8.597 13.486 1.00 90.06 141 PRO A O 1
ATOM 1133 N N . GLU A 1 142 ? -9.915 9.683 15.216 1.00 88.44 142 GLU A N 1
ATOM 1134 C CA . GLU A 1 142 ? -9.472 8.715 16.215 1.00 88.44 142 GLU A CA 1
ATOM 1135 C C . GLU A 1 142 ? -10.260 7.407 16.059 1.00 88.44 142 GLU A C 1
ATOM 1137 O O . GLU A 1 142 ? -11.469 7.409 15.815 1.00 88.44 142 GLU A O 1
ATOM 1142 N N . SER A 1 143 ? -9.549 6.287 16.167 1.00 92.00 143 SER A N 1
ATOM 1143 C CA . SER A 1 143 ? -10.111 4.946 16.056 1.00 92.00 143 SER A CA 1
ATOM 1144 C C . SER A 1 143 ? -10.056 4.220 17.394 1.00 92.00 143 SER A C 1
ATOM 1146 O O . SER A 1 143 ? -9.082 4.362 18.135 1.00 92.00 143 SER A O 1
ATOM 1148 N N . HIS A 1 144 ? -11.051 3.380 17.656 1.00 91.38 144 HIS A N 1
ATOM 1149 C CA . HIS A 1 144 ? -11.174 2.600 18.886 1.00 91.38 144 HIS A CA 1
ATOM 1150 C C . HIS A 1 144 ? -11.028 1.095 18.624 1.00 91.38 144 HIS A C 1
ATOM 1152 O O . HIS A 1 144 ? -10.924 0.654 17.479 1.00 91.38 144 HIS A O 1
ATOM 1158 N N . GLY A 1 145 ? -11.045 0.295 19.691 1.00 92.62 145 GLY A N 1
ATOM 1159 C CA . GLY A 1 145 ? -10.922 -1.159 19.601 1.00 92.62 145 GLY A CA 1
ATOM 1160 C C . GLY A 1 145 ? -9.473 -1.610 19.447 1.00 92.62 145 GLY A C 1
ATOM 1161 O O . GLY A 1 145 ? -8.582 -1.093 20.119 1.00 92.62 145 GLY A O 1
ATOM 1162 N N . ALA A 1 146 ? -9.251 -2.607 18.596 1.00 92.94 146 ALA A N 1
ATOM 1163 C CA . ALA A 1 146 ? -7.949 -3.236 18.428 1.00 92.94 146 ALA A CA 1
ATOM 1164 C C . ALA A 1 146 ? -6.873 -2.256 17.935 1.00 92.94 146 ALA A C 1
ATOM 1166 O O . ALA A 1 146 ? -7.124 -1.421 17.063 1.00 92.94 146 ALA A O 1
ATOM 1167 N N . MET A 1 147 ? -5.644 -2.398 18.440 1.00 89.19 147 MET A N 1
ATOM 1168 C CA . MET A 1 147 ? -4.518 -1.597 17.960 1.00 89.19 147 MET A CA 1
ATOM 1169 C C . MET A 1 147 ? -3.964 -2.171 16.658 1.00 89.19 147 MET A C 1
ATOM 1171 O O . MET A 1 147 ? -3.216 -3.150 16.648 1.00 89.19 147 MET A O 1
ATOM 1175 N N . VAL A 1 148 ? -4.316 -1.524 15.550 1.00 90.88 148 VAL A N 1
ATOM 1176 C CA . VAL A 1 148 ? -3.861 -1.902 14.209 1.00 90.88 148 VAL A CA 1
ATOM 1177 C C . VAL A 1 148 ? -2.532 -1.250 13.841 1.00 90.88 148 VAL A C 1
ATOM 1179 O O . VAL A 1 148 ? -2.199 -0.146 14.279 1.00 90.88 148 VAL A O 1
ATOM 1182 N N . GLN A 1 149 ? -1.774 -1.936 12.992 1.00 88.69 149 GLN A N 1
ATOM 1183 C CA . GLN A 1 149 ? -0.538 -1.428 12.411 1.00 88.69 149 GLN A CA 1
ATOM 1184 C C . GLN A 1 149 ? -0.742 -1.243 10.910 1.00 88.69 149 GLN A C 1
ATOM 1186 O O . GLN A 1 149 ? -1.350 -2.090 10.262 1.00 88.69 149 GLN A O 1
ATOM 1191 N N . GLY A 1 150 ? -0.267 -0.119 10.374 1.00 86.88 150 GLY A N 1
ATOM 1192 C CA . GLY A 1 150 ? -0.415 0.193 8.957 1.00 86.88 150 GLY A CA 1
ATOM 1193 C C . GLY A 1 150 ? 0.313 -0.821 8.084 1.00 86.88 150 GLY A C 1
ATOM 1194 O O . GLY A 1 150 ? 1.384 -1.301 8.457 1.00 86.88 150 GLY A O 1
ATOM 1195 N N . GLY A 1 151 ? -0.255 -1.123 6.920 1.00 91.50 151 GLY A N 1
ATOM 1196 C CA . GLY A 1 151 ? 0.338 -2.000 5.915 1.00 91.50 151 GLY A CA 1
ATOM 1197 C C . GLY A 1 151 ? 0.417 -1.351 4.533 1.00 91.50 151 GLY A C 1
ATOM 1198 O O . GLY A 1 151 ? -0.228 -0.337 4.261 1.00 91.50 151 GLY A O 1
ATOM 1199 N N . TYR A 1 152 ? 1.228 -1.955 3.668 1.00 94.81 152 TYR A N 1
ATOM 1200 C CA . TYR A 1 152 ? 1.329 -1.676 2.237 1.00 94.81 152 TYR A CA 1
ATOM 1201 C C . TYR A 1 152 ? 0.864 -2.895 1.437 1.00 94.81 152 TYR A C 1
ATOM 1203 O O . TYR A 1 152 ? 1.246 -4.030 1.738 1.00 94.81 152 TYR A O 1
ATOM 1211 N N . GLY A 1 153 ? 0.090 -2.665 0.375 1.00 95.56 153 GLY A N 1
ATOM 1212 C CA . GLY A 1 153 ? -0.307 -3.720 -0.557 1.00 95.56 153 GLY A CA 1
ATOM 1213 C C . GLY A 1 153 ? -1.225 -4.770 0.071 1.00 95.56 153 GLY A C 1
ATOM 1214 O O . GLY A 1 153 ? -1.235 -5.917 -0.374 1.00 95.56 153 GLY A O 1
ATOM 1215 N N . HIS A 1 154 ? -1.960 -4.413 1.123 1.00 97.44 154 HIS A N 1
ATOM 1216 C CA . HIS A 1 154 ? -3.082 -5.209 1.614 1.00 97.44 154 HIS A CA 1
ATOM 1217 C C . HIS A 1 154 ? -4.239 -5.154 0.612 1.00 97.44 154 HIS A C 1
ATOM 1219 O O . HIS A 1 154 ? -4.343 -4.225 -0.193 1.00 97.44 154 HIS A O 1
ATOM 1225 N N . SER A 1 155 ? -5.135 -6.133 0.685 1.00 97.44 155 SER A N 1
ATOM 1226 C CA . SER A 1 155 ? -6.427 -6.037 0.009 1.00 97.44 155 SER A CA 1
ATOM 1227 C C . SER A 1 155 ? -7.495 -5.618 1.008 1.00 97.44 155 SER A C 1
ATOM 1229 O O . SER A 1 155 ? -7.380 -5.868 2.212 1.00 97.44 155 SER A O 1
ATOM 1231 N N . SER A 1 156 ? -8.542 -4.956 0.529 1.00 97.69 156 SER A N 1
ATOM 1232 C CA . SER A 1 156 ? -9.689 -4.661 1.372 1.00 97.69 156 SER A CA 1
ATOM 1233 C C . SER A 1 156 ? -10.976 -4.562 0.574 1.00 97.69 156 SER A C 1
ATOM 1235 O O . SER A 1 156 ? -10.969 -4.242 -0.614 1.00 97.69 156 SER A O 1
ATOM 1237 N N . VAL A 1 157 ? -12.088 -4.845 1.246 1.00 97.12 157 VAL A N 1
ATOM 1238 C CA . VAL A 1 157 ? -13.436 -4.818 0.672 1.00 97.12 157 VAL A CA 1
ATOM 1239 C C . VAL A 1 157 ? -14.400 -4.148 1.640 1.00 97.12 157 VAL A C 1
ATOM 1241 O O . VAL A 1 157 ? -14.299 -4.337 2.852 1.00 97.12 157 VAL A O 1
ATOM 1244 N N . TYR A 1 158 ? -15.345 -3.377 1.110 1.00 95.94 158 TYR A N 1
ATOM 1245 C CA . TYR A 1 158 ? -16.416 -2.775 1.897 1.00 95.94 158 TYR A CA 1
ATOM 1246 C C . TYR A 1 158 ? -17.694 -3.612 1.812 1.00 95.94 158 TYR A C 1
ATOM 1248 O O . TYR A 1 158 ? -18.239 -3.823 0.727 1.00 95.94 158 TYR A O 1
ATOM 1256 N N . ASP A 1 159 ? -18.188 -4.060 2.965 1.00 93.44 159 ASP A N 1
ATOM 1257 C CA . ASP A 1 159 ? -19.521 -4.638 3.100 1.00 93.44 159 ASP A CA 1
ATOM 1258 C C . ASP A 1 159 ? -20.527 -3.531 3.421 1.00 93.44 159 ASP A C 1
ATOM 1260 O O . ASP A 1 159 ? -20.556 -2.980 4.525 1.00 93.44 159 ASP A O 1
ATOM 1264 N N . ARG A 1 160 ? -21.400 -3.228 2.457 1.00 89.69 160 ARG A N 1
ATOM 1265 C CA . ARG A 1 160 ? -22.472 -2.241 2.630 1.00 89.69 160 ARG A CA 1
ATOM 1266 C C . ARG A 1 160 ? -23.483 -2.667 3.697 1.00 89.69 160 ARG A C 1
ATOM 1268 O O . ARG A 1 160 ? -24.056 -1.800 4.351 1.00 89.69 160 ARG A O 1
ATOM 1275 N N . SER A 1 161 ? -23.714 -3.971 3.872 1.00 86.81 161 SER A N 1
ATOM 1276 C CA . SER A 1 161 ? -24.734 -4.462 4.802 1.00 86.81 161 SER A CA 1
ATOM 1277 C C . SER A 1 161 ? -24.322 -4.325 6.269 1.00 86.81 161 SER A C 1
ATOM 1279 O O . SER A 1 161 ? -25.161 -3.938 7.082 1.00 86.81 161 SER A O 1
ATOM 1281 N N . SER A 1 162 ? -23.039 -4.511 6.596 1.00 87.56 162 SER A N 1
ATOM 1282 C CA . SER A 1 162 ? -22.503 -4.231 7.936 1.00 87.56 162 SER A CA 1
ATOM 1283 C C . SER A 1 162 ? -21.909 -2.830 8.091 1.00 87.56 162 SER A C 1
ATOM 1285 O O . SER A 1 162 ? -21.583 -2.434 9.204 1.00 87.56 162 SER A O 1
ATOM 1287 N N . ARG A 1 163 ? -21.710 -2.093 6.990 1.00 92.38 163 ARG A N 1
ATOM 1288 C CA . ARG A 1 163 ? -20.924 -0.845 6.936 1.00 92.38 163 ARG A CA 1
ATOM 1289 C C . ARG A 1 163 ? -19.489 -1.019 7.451 1.00 92.38 163 ARG A C 1
ATOM 1291 O O . ARG A 1 163 ? -18.926 -0.103 8.055 1.00 92.38 163 ARG A O 1
ATOM 1298 N N . CYS A 1 164 ? -18.891 -2.180 7.182 1.00 94.38 164 CYS A N 1
ATOM 1299 C CA . CYS A 1 164 ? -17.525 -2.492 7.596 1.00 94.38 164 CYS A CA 1
ATOM 1300 C C . CYS A 1 164 ? -16.578 -2.604 6.405 1.00 94.38 164 CYS A C 1
ATOM 1302 O O . CYS A 1 164 ? -16.944 -3.118 5.351 1.00 94.38 164 CYS A O 1
ATOM 1304 N N . VAL A 1 165 ? -15.331 -2.189 6.605 1.00 97.50 165 VAL A N 1
ATOM 1305 C CA . VAL A 1 165 ? -14.218 -2.504 5.709 1.00 97.50 165 VAL A CA 1
ATOM 1306 C C . VAL A 1 165 ? -13.461 -3.694 6.285 1.00 97.50 165 VAL A C 1
ATOM 1308 O O . VAL A 1 165 ? -13.057 -3.671 7.445 1.00 97.50 165 VAL A O 1
ATOM 1311 N N . TYR A 1 166 ? -13.255 -4.727 5.479 1.00 97.75 166 TYR A N 1
ATOM 1312 C CA . TYR A 1 166 ? -12.410 -5.865 5.822 1.00 97.75 166 TYR A CA 1
ATOM 1313 C C . TYR A 1 166 ? -11.054 -5.696 5.154 1.00 97.75 166 TYR A C 1
ATOM 1315 O O . TYR A 1 166 ? -11.007 -5.358 3.975 1.00 97.75 166 TYR A O 1
ATOM 1323 N N . VAL A 1 167 ? -9.969 -5.919 5.890 1.00 98.25 167 VAL A N 1
ATOM 1324 C CA . VAL A 1 167 ? -8.595 -5.641 5.452 1.00 98.25 167 VAL A CA 1
ATOM 1325 C C . VAL A 1 167 ? -7.739 -6.872 5.698 1.00 98.25 167 VAL A C 1
ATOM 1327 O O . VAL A 1 167 ? -7.614 -7.292 6.846 1.00 98.25 167 VAL A O 1
ATOM 1330 N N . HIS A 1 168 ? -7.166 -7.445 4.641 1.00 97.88 168 HIS A N 1
ATOM 1331 C CA . HIS A 1 168 ? -6.410 -8.692 4.716 1.00 97.88 168 HIS A CA 1
ATOM 1332 C C . HIS A 1 168 ? -4.974 -8.533 4.218 1.00 97.88 168 HIS A C 1
ATOM 1334 O O . HIS A 1 168 ? -4.720 -7.981 3.139 1.00 97.88 168 HIS A O 1
ATOM 1340 N N . GLY A 1 169 ? -4.055 -9.111 4.989 1.00 95.75 169 GLY A N 1
ATOM 1341 C CA . GLY A 1 169 ? -2.650 -9.254 4.642 1.00 95.75 169 GLY A CA 1
ATOM 1342 C C . GLY A 1 169 ? -1.929 -7.922 4.436 1.00 95.75 169 GLY A C 1
ATOM 1343 O O . GLY A 1 169 ? -2.277 -6.899 5.021 1.00 95.75 169 GLY A O 1
ATOM 1344 N N . GLY A 1 170 ? -0.910 -7.942 3.585 1.00 94.31 170 GLY A N 1
ATOM 1345 C CA . GLY A 1 170 ? -0.038 -6.809 3.299 1.00 94.31 170 GLY A CA 1
ATOM 1346 C C . GLY A 1 170 ? 1.370 -6.997 3.857 1.00 94.31 170 GLY A C 1
ATOM 1347 O O . GLY A 1 170 ? 1.715 -8.032 4.429 1.00 94.31 170 GLY A O 1
ATOM 1348 N N . TYR A 1 171 ? 2.191 -5.973 3.655 1.00 91.56 171 TYR A N 1
ATOM 1349 C CA . TYR A 1 171 ? 3.535 -5.857 4.206 1.00 91.56 171 TYR A CA 1
ATOM 1350 C C . TYR A 1 171 ? 3.533 -4.746 5.253 1.00 91.56 171 TYR A C 1
ATOM 1352 O O . TYR A 1 171 ? 3.112 -3.626 4.950 1.00 91.56 171 TYR A O 1
ATOM 1360 N N . LYS A 1 172 ? 3.958 -5.036 6.483 1.00 89.06 172 LYS A N 1
ATOM 1361 C CA . LYS A 1 172 ? 3.914 -4.065 7.584 1.00 89.06 172 LYS A CA 1
ATOM 1362 C C . LYS A 1 172 ? 5.183 -4.082 8.420 1.00 89.06 172 LYS A C 1
ATOM 1364 O O . LYS A 1 172 ? 5.969 -5.028 8.378 1.00 89.06 172 LYS A O 1
ATOM 1369 N N . ALA A 1 173 ? 5.338 -3.034 9.219 1.00 84.38 173 ALA A N 1
ATOM 1370 C CA . ALA A 1 173 ? 6.291 -3.040 10.312 1.00 84.38 173 ALA A CA 1
ATOM 1371 C C . ALA A 1 173 ? 5.785 -3.952 11.442 1.00 84.38 173 ALA A C 1
ATOM 1373 O O . ALA A 1 173 ? 4.603 -3.956 11.782 1.00 84.38 173 ALA A O 1
ATOM 1374 N N . LEU A 1 174 ? 6.690 -4.729 12.010 1.00 79.31 174 LEU A N 1
ATOM 1375 C CA . LEU A 1 174 ? 6.501 -5.647 13.122 1.00 79.31 174 LEU A CA 1
ATOM 1376 C C . LEU A 1 174 ? 7.317 -5.133 14.323 1.00 79.31 174 LEU A C 1
ATOM 1378 O O . LEU A 1 174 ? 8.221 -4.312 14.147 1.00 79.31 174 LEU A O 1
ATOM 1382 N N . PRO A 1 175 ? 7.023 -5.592 15.553 1.00 70.75 175 PRO A N 1
ATOM 1383 C CA . PRO A 1 175 ? 7.826 -5.245 16.725 1.00 70.75 175 PRO A CA 1
ATOM 1384 C C . PRO A 1 175 ? 9.324 -5.535 16.523 1.00 70.75 175 PRO A C 1
ATOM 1386 O O . PRO A 1 175 ? 9.684 -6.457 15.786 1.00 70.75 175 PRO A O 1
ATOM 1389 N N . ALA A 1 176 ? 10.182 -4.776 17.215 1.00 66.00 176 ALA A N 1
ATOM 1390 C CA . ALA A 1 176 ? 11.645 -4.861 17.126 1.00 66.00 176 ALA A CA 1
ATOM 1391 C C . ALA A 1 176 ? 12.214 -4.553 15.726 1.00 66.00 176 ALA A C 1
ATOM 1393 O O . ALA A 1 176 ? 13.120 -5.242 15.254 1.00 66.00 176 ALA A O 1
ATOM 1394 N N . ASN A 1 177 ? 11.645 -3.553 15.038 1.00 65.88 177 ASN A N 1
ATOM 1395 C CA . ASN A 1 177 ? 12.086 -3.081 13.717 1.00 65.88 177 ASN A CA 1
ATOM 1396 C C . ASN A 1 177 ? 12.192 -4.170 12.645 1.00 65.88 177 ASN A C 1
ATOM 1398 O O . ASN A 1 177 ? 12.985 -4.080 11.707 1.00 65.88 177 ASN A O 1
ATOM 1402 N N . LYS A 1 178 ? 11.360 -5.204 12.766 1.00 77.38 178 LYS A N 1
ATOM 1403 C CA . LYS A 1 178 ? 11.205 -6.220 11.731 1.00 77.38 178 LYS A CA 1
ATOM 1404 C C . LYS A 1 178 ? 10.152 -5.760 10.740 1.00 77.38 178 LYS A C 1
ATOM 1406 O O . LYS A 1 178 ? 9.211 -5.065 11.099 1.00 77.38 178 LYS A O 1
ATOM 1411 N N . TYR A 1 179 ? 10.283 -6.178 9.494 1.00 85.12 179 TYR A N 1
ATOM 1412 C CA . TYR A 1 179 ? 9.302 -5.905 8.454 1.00 85.12 179 TYR A CA 1
ATOM 1413 C C . TYR A 1 179 ? 8.997 -7.214 7.755 1.00 85.12 179 TYR A C 1
ATOM 1415 O O . TYR A 1 179 ? 9.889 -8.048 7.597 1.00 85.12 179 TYR A O 1
ATOM 1423 N N . GLY A 1 180 ? 7.740 -7.421 7.390 1.00 87.38 180 GLY A N 1
ATOM 1424 C CA . GLY A 1 180 ? 7.363 -8.688 6.794 1.00 87.38 180 GLY A CA 1
ATOM 1425 C C . GLY A 1 180 ? 5.922 -8.749 6.338 1.00 87.38 180 GLY A C 1
ATOM 1426 O O . GLY A 1 180 ? 5.110 -7.850 6.585 1.00 87.38 180 GLY A O 1
ATOM 1427 N N . LEU A 1 181 ? 5.638 -9.854 5.658 1.00 89.69 181 LEU A N 1
ATOM 1428 C CA . LEU A 1 181 ? 4.299 -10.225 5.234 1.00 89.69 181 LEU A CA 1
ATOM 1429 C C . LEU A 1 181 ? 3.452 -10.655 6.428 1.00 89.69 181 LEU A C 1
ATOM 1431 O O . LEU A 1 181 ? 3.947 -11.303 7.350 1.00 89.69 181 LEU A O 1
ATOM 1435 N N . VAL A 1 182 ? 2.158 -10.348 6.366 1.00 92.50 182 VAL A N 1
ATOM 1436 C CA . VAL A 1 182 ? 1.181 -10.788 7.368 1.00 92.50 182 VAL A CA 1
ATOM 1437 C C . VAL A 1 182 ? -0.014 -11.489 6.744 1.00 92.50 182 VAL A C 1
ATOM 1439 O O . VAL A 1 182 ? -0.318 -11.307 5.564 1.00 92.50 182 VAL A O 1
ATOM 1442 N N . ASP A 1 183 ? -0.674 -12.307 7.556 1.00 93.56 183 ASP A N 1
ATOM 1443 C CA . ASP A 1 183 ? -1.868 -13.104 7.255 1.00 93.56 183 ASP A CA 1
ATOM 1444 C C . ASP A 1 183 ? -3.096 -12.668 8.078 1.00 93.56 183 ASP A C 1
ATOM 1446 O O . ASP A 1 183 ? -4.127 -13.343 8.104 1.00 93.56 183 ASP A O 1
ATOM 1450 N N . GLU A 1 184 ? -2.973 -11.539 8.772 1.00 94.75 184 GLU A N 1
ATOM 1451 C CA . GLU A 1 184 ? -4.008 -10.980 9.629 1.00 94.75 184 GLU A CA 1
ATOM 1452 C C . GLU A 1 184 ? -5.214 -10.491 8.821 1.00 94.75 184 GLU A C 1
ATOM 1454 O O . GLU A 1 184 ? -5.094 -10.028 7.679 1.00 94.75 184 GLU A O 1
ATOM 1459 N N . LEU A 1 185 ? -6.380 -10.544 9.463 1.00 96.69 185 LEU A N 1
ATOM 1460 C CA . LEU A 1 185 ? -7.625 -9.996 8.954 1.00 96.69 185 LEU A CA 1
ATOM 1461 C C . LEU A 1 185 ? -8.206 -9.025 9.984 1.00 96.69 185 LEU A C 1
ATOM 1463 O O . LEU A 1 185 ? -8.459 -9.386 11.134 1.00 96.69 185 LEU A O 1
ATOM 1467 N N . TYR A 1 186 ? -8.452 -7.793 9.554 1.00 96.94 186 TYR A N 1
ATOM 1468 C CA . TYR A 1 186 ? -9.092 -6.767 10.367 1.00 96.94 186 TYR A CA 1
ATOM 1469 C C . TYR A 1 186 ? -10.469 -6.416 9.817 1.00 96.94 186 TYR A C 1
ATOM 1471 O O . TYR A 1 186 ? -10.689 -6.414 8.606 1.00 96.94 186 TYR A O 1
ATOM 1479 N N . ARG A 1 187 ? -11.379 -6.042 10.716 1.00 96.38 187 ARG A N 1
ATOM 1480 C CA . ARG A 1 187 ? -12.665 -5.424 10.394 1.00 96.38 187 ARG A CA 1
ATOM 1481 C C . ARG A 1 187 ? -12.723 -4.032 11.006 1.00 96.38 187 ARG A C 1
ATOM 1483 O O . ARG A 1 187 ? -12.619 -3.898 12.222 1.00 96.38 187 ARG A O 1
ATOM 1490 N N . TYR A 1 188 ? -12.933 -3.025 10.170 1.00 97.44 188 TYR A N 1
ATOM 1491 C CA . TYR A 1 188 ? -13.162 -1.644 10.573 1.00 97.44 188 TYR A CA 1
ATOM 1492 C C . TYR A 1 188 ? -14.629 -1.278 10.391 1.00 97.44 188 TYR A C 1
ATOM 1494 O O . TYR A 1 188 ? -15.126 -1.264 9.265 1.00 97.44 188 TYR A O 1
ATOM 1502 N N . GLU A 1 189 ? -15.328 -0.980 11.479 1.00 95.06 189 GLU A N 1
ATOM 1503 C CA . GLU A 1 189 ? -16.692 -0.459 11.427 1.00 95.06 189 GLU A CA 1
ATOM 1504 C C . GLU A 1 189 ? -16.651 1.059 11.224 1.00 95.06 189 GLU A C 1
ATOM 1506 O O . GLU A 1 189 ? -16.240 1.799 12.117 1.00 95.06 189 GLU A O 1
ATOM 1511 N N . VAL A 1 190 ? -17.086 1.532 10.051 1.00 94.81 190 VAL A N 1
ATOM 1512 C CA . VAL A 1 190 ? -16.984 2.955 9.677 1.00 94.81 190 VAL A CA 1
ATOM 1513 C C . VAL A 1 190 ? -17.811 3.864 10.606 1.00 94.81 190 VAL A C 1
ATOM 1515 O O . VAL A 1 190 ? -17.268 4.859 11.079 1.00 94.81 190 VAL A O 1
ATOM 1518 N N . PRO A 1 191 ? -19.079 3.544 10.948 1.00 92.50 191 PRO A N 1
ATOM 1519 C CA . PRO A 1 191 ? -19.894 4.385 11.831 1.00 92.50 191 PRO A CA 1
ATOM 1520 C C . PRO A 1 191 ? -19.313 4.644 13.226 1.00 92.50 191 PRO A C 1
ATOM 1522 O O . PRO A 1 191 ? -19.438 5.751 13.743 1.00 92.50 191 PRO A O 1
ATOM 1525 N N . THR A 1 192 ? -18.718 3.623 13.849 1.00 92.25 192 THR A N 1
ATOM 1526 C CA . THR A 1 192 ? -18.196 3.685 15.226 1.00 92.25 192 THR A CA 1
ATOM 1527 C C . THR A 1 192 ? -16.686 3.895 15.272 1.00 92.25 192 THR A C 1
ATOM 1529 O O . THR A 1 192 ? -16.130 4.097 16.349 1.00 92.25 192 THR A O 1
ATOM 1532 N N . ARG A 1 193 ? -16.018 3.826 14.113 1.00 94.81 193 ARG A N 1
ATOM 1533 C CA . ARG A 1 193 ? -14.563 3.926 13.947 1.00 94.81 193 ARG A CA 1
ATOM 1534 C C . ARG A 1 193 ? -13.811 2.882 14.774 1.00 94.81 193 ARG A C 1
ATOM 1536 O O . ARG A 1 193 ? -12.736 3.153 15.312 1.00 94.81 193 ARG A O 1
ATOM 1543 N N . THR A 1 194 ? -14.382 1.684 14.875 1.00 95.06 194 THR A N 1
ATOM 1544 C CA . THR A 1 194 ? -13.872 0.605 15.728 1.00 95.06 194 THR A CA 1
ATOM 1545 C C . THR A 1 194 ? -13.195 -0.484 14.906 1.00 95.06 194 THR A C 1
ATOM 1547 O O . THR A 1 194 ? -13.768 -1.007 13.949 1.00 95.06 194 THR A O 1
ATOM 1550 N N . TRP A 1 195 ? -11.984 -0.859 15.312 1.00 96.94 195 TRP A N 1
ATOM 1551 C CA . TRP A 1 195 ? -11.239 -1.990 14.772 1.00 96.94 195 TRP A CA 1
ATOM 1552 C C . TRP A 1 195 ? -11.490 -3.263 15.576 1.00 96.94 195 TRP A C 1
ATOM 1554 O O . TRP A 1 195 ? -11.470 -3.251 16.808 1.00 96.94 195 TRP A O 1
ATOM 1564 N N . VAL A 1 196 ? -11.664 -4.379 14.871 1.00 94.88 196 VAL A N 1
ATOM 1565 C CA . VAL A 1 196 ? -11.776 -5.726 15.441 1.00 94.88 196 VAL A CA 1
ATOM 1566 C C . VAL A 1 196 ? -10.860 -6.680 14.679 1.00 94.88 196 VAL A C 1
ATOM 1568 O O . VAL A 1 196 ? -10.813 -6.645 13.449 1.00 94.88 196 VAL A O 1
ATOM 1571 N N . ILE A 1 197 ? -10.140 -7.533 15.407 1.00 94.81 197 ILE A N 1
ATOM 1572 C CA . ILE A 1 197 ? -9.273 -8.572 14.837 1.00 94.81 197 ILE A CA 1
ATOM 1573 C C . ILE A 1 197 ? -10.101 -9.830 14.577 1.00 94.81 197 ILE A C 1
ATOM 1575 O O . ILE A 1 197 ? -10.778 -10.326 15.479 1.00 94.81 197 ILE A O 1
ATOM 1579 N N . LEU A 1 198 ? -10.039 -10.327 13.346 1.00 94.19 198 LEU A N 1
ATOM 1580 C CA . LEU A 1 198 ? -10.691 -11.556 12.903 1.00 94.19 198 LEU A CA 1
ATOM 1581 C C . LEU A 1 198 ? -9.678 -12.704 12.823 1.00 94.19 198 LEU A C 1
ATOM 1583 O O . LEU A 1 198 ? -8.480 -12.516 13.059 1.00 94.19 198 LEU A O 1
ATOM 1587 N N . ARG A 1 199 ? -10.144 -13.906 12.479 1.00 91.75 199 ARG A N 1
ATOM 1588 C CA . ARG A 1 199 ? -9.268 -15.064 12.317 1.00 91.75 199 ARG A CA 1
ATOM 1589 C C . ARG A 1 199 ? -8.257 -14.844 11.191 1.00 91.75 199 ARG A C 1
ATOM 1591 O O . ARG A 1 199 ? -8.604 -14.443 10.082 1.00 91.75 199 ARG A O 1
ATOM 1598 N N . GLU A 1 200 ? -7.004 -15.158 11.489 1.00 92.00 200 GLU A N 1
ATOM 1599 C CA . GLU A 1 200 ? -5.874 -15.142 10.555 1.00 92.00 200 GLU A CA 1
ATOM 1600 C C . GLU A 1 200 ? -5.990 -16.245 9.489 1.00 92.00 200 GLU A C 1
ATOM 1602 O O . GLU A 1 200 ? -6.534 -17.325 9.751 1.00 92.00 200 GLU A O 1
ATOM 1607 N N . SER A 1 201 ? -5.493 -15.972 8.279 1.00 93.44 201 SER A N 1
ATOM 1608 C CA . SER A 1 201 ? -5.598 -16.908 7.152 1.00 93.44 201 SER A CA 1
ATOM 1609 C C . SER A 1 201 ? -4.581 -18.047 7.202 1.00 93.44 201 SER A C 1
ATOM 1611 O O . SER A 1 201 ? -4.759 -19.054 6.514 1.00 93.44 201 SER A O 1
ATOM 1613 N N . GLY A 1 202 ? -3.509 -17.903 7.989 1.00 90.06 202 GLY A N 1
ATOM 1614 C CA . GLY A 1 202 ? -2.364 -18.811 7.973 1.00 90.06 202 GLY A CA 1
ATOM 1615 C C . GLY A 1 202 ? -1.503 -18.676 6.712 1.00 90.06 202 GLY A C 1
ATOM 1616 O O . GLY A 1 202 ? -0.617 -19.498 6.488 1.00 90.06 202 GLY A O 1
ATOM 1617 N N . SER A 1 203 ? -1.766 -17.681 5.855 1.00 90.38 203 SER A N 1
ATOM 1618 C CA . SER A 1 203 ? -1.086 -17.509 4.571 1.00 90.38 203 SER A CA 1
ATOM 1619 C C . SER A 1 203 ? -0.738 -16.045 4.301 1.00 90.38 203 SER A C 1
ATOM 1621 O O . SER A 1 203 ? -1.494 -15.303 3.668 1.00 90.38 203 SER A O 1
ATOM 1623 N N . ALA A 1 204 ? 0.447 -15.646 4.766 1.00 92.12 204 ALA A N 1
ATOM 1624 C CA . ALA A 1 204 ? 0.923 -14.272 4.679 1.00 92.12 204 ALA A CA 1
ATOM 1625 C C . ALA A 1 204 ? 1.216 -13.855 3.232 1.00 92.12 204 ALA A C 1
ATOM 1627 O O . ALA A 1 204 ? 1.864 -14.590 2.483 1.00 92.12 204 ALA A O 1
ATOM 1628 N N . ARG A 1 205 ? 0.720 -12.678 2.826 1.00 92.06 205 ARG A N 1
ATOM 1629 C CA . ARG A 1 205 ? 0.829 -12.200 1.437 1.00 92.06 205 ARG A CA 1
ATOM 1630 C C . ARG A 1 205 ? 0.565 -10.709 1.285 1.00 92.06 205 ARG A C 1
ATOM 1632 O O . ARG A 1 205 ? -0.228 -10.137 2.023 1.00 92.06 205 ARG A O 1
ATOM 1639 N N . TYR A 1 206 ? 1.122 -10.104 0.242 1.00 93.75 206 TYR A N 1
ATOM 1640 C CA . TYR A 1 206 ? 0.835 -8.725 -0.175 1.00 93.75 206 TYR A CA 1
ATOM 1641 C C . TYR A 1 206 ? 0.648 -8.628 -1.694 1.00 93.75 206 TYR A C 1
ATOM 1643 O O . TYR A 1 206 ? 0.917 -9.583 -2.426 1.00 93.75 206 TYR A O 1
ATOM 1651 N N . LEU A 1 207 ? 0.127 -7.491 -2.161 1.00 95.31 207 LEU A N 1
ATOM 1652 C CA . LEU A 1 207 ? -0.235 -7.224 -3.556 1.00 95.31 207 LEU A CA 1
ATOM 1653 C C . LEU A 1 207 ? -1.152 -8.311 -4.152 1.00 95.31 207 LEU A C 1
ATOM 1655 O O . LEU A 1 207 ? -1.055 -8.662 -5.328 1.00 95.31 207 LEU A O 1
ATOM 1659 N N . HIS A 1 208 ? -2.029 -8.865 -3.320 1.00 96.38 208 HIS A N 1
ATOM 1660 C CA . HIS A 1 208 ? -3.141 -9.718 -3.727 1.00 96.38 208 HIS A CA 1
ATOM 1661 C C . HIS A 1 208 ? -4.409 -8.875 -3.844 1.00 96.38 208 HIS A C 1
ATOM 1663 O O . HIS A 1 208 ? -4.455 -7.742 -3.361 1.00 96.38 208 HIS A O 1
ATOM 1669 N N . THR A 1 209 ? -5.454 -9.438 -4.437 1.00 97.06 209 THR A N 1
ATOM 1670 C CA . THR A 1 209 ? -6.759 -8.779 -4.494 1.00 97.06 209 THR A CA 1
ATOM 1671 C C . THR A 1 209 ? -7.808 -9.564 -3.735 1.00 97.06 209 THR A C 1
ATOM 1673 O O . THR A 1 209 ? -7.662 -10.770 -3.522 1.00 97.06 209 THR A O 1
ATOM 1676 N N . ALA A 1 210 ? -8.853 -8.862 -3.305 1.00 96.94 210 ALA A N 1
ATOM 1677 C CA . ALA A 1 210 ? -10.005 -9.457 -2.661 1.00 96.94 210 ALA A CA 1
ATOM 1678 C C . ALA A 1 210 ? -11.298 -8.885 -3.240 1.00 96.94 210 ALA A C 1
ATOM 1680 O O . ALA A 1 210 ? -11.376 -7.694 -3.544 1.00 96.94 210 ALA A O 1
ATOM 1681 N N . VAL A 1 211 ? -12.323 -9.728 -3.340 1.00 96.31 211 VAL A N 1
ATOM 1682 C CA . VAL A 1 211 ? -13.700 -9.317 -3.637 1.00 96.31 211 VAL A CA 1
ATOM 1683 C C . VAL A 1 211 ? -14.653 -9.892 -2.596 1.00 96.31 211 VAL A C 1
ATOM 1685 O O . VAL A 1 211 ? -14.386 -10.934 -1.999 1.00 96.31 211 VAL A O 1
ATOM 1688 N N . LEU A 1 212 ? -15.773 -9.209 -2.375 1.00 93.56 212 LEU A N 1
ATOM 1689 C CA . LEU A 1 212 ? -16.838 -9.660 -1.485 1.00 93.56 212 LEU A CA 1
ATOM 1690 C C . LEU A 1 212 ? -18.004 -10.194 -2.318 1.00 93.56 212 LEU A C 1
ATOM 1692 O O . LEU A 1 212 ? -18.527 -9.479 -3.171 1.00 93.56 212 LEU A O 1
ATOM 1696 N N . SER A 1 213 ? -18.436 -11.424 -2.046 1.00 90.69 213 SER A N 1
ATOM 1697 C CA . SER A 1 213 ? -19.630 -12.012 -2.657 1.00 90.69 213 SER A CA 1
ATOM 1698 C C . SER A 1 213 ? -20.337 -12.926 -1.662 1.00 90.69 213 SER A C 1
ATOM 1700 O O . SER A 1 213 ? -19.691 -13.742 -1.014 1.00 90.69 213 SER A O 1
ATOM 1702 N N . ALA A 1 214 ? -21.660 -12.789 -1.530 1.00 86.50 214 ALA A N 1
ATOM 1703 C CA . ALA A 1 214 ? -22.510 -13.674 -0.723 1.00 86.50 214 ALA A CA 1
ATOM 1704 C C . ALA A 1 214 ? -21.944 -14.002 0.678 1.00 86.50 214 ALA A C 1
ATOM 1706 O O . ALA A 1 214 ? -21.818 -15.169 1.045 1.00 86.50 214 ALA A O 1
ATOM 1707 N N . GLY A 1 215 ? -21.531 -12.981 1.440 1.00 87.50 215 GLY A N 1
ATOM 1708 C CA . GLY A 1 215 ? -21.004 -13.174 2.797 1.00 87.50 215 GLY A CA 1
ATOM 1709 C C . GLY A 1 215 ? -19.609 -13.800 2.880 1.00 87.50 215 GLY A C 1
ATOM 1710 O O . GLY A 1 215 ? -19.172 -14.166 3.968 1.00 87.50 215 GLY A O 1
ATOM 1711 N N . THR A 1 216 ? -18.922 -13.950 1.747 1.00 92.69 216 THR A N 1
ATOM 1712 C CA . THR A 1 216 ? -17.594 -14.557 1.649 1.00 92.69 216 THR A CA 1
ATOM 1713 C C . THR A 1 216 ? -16.606 -13.588 1.005 1.00 92.69 216 THR A C 1
ATOM 1715 O O . THR A 1 216 ? -16.885 -12.983 -0.034 1.00 92.69 216 THR A O 1
ATOM 1718 N N . LEU A 1 217 ? -15.435 -13.445 1.621 1.00 95.50 217 LEU A N 1
ATOM 1719 C CA . LEU A 1 217 ? -14.286 -12.755 1.043 1.00 95.50 217 LEU A CA 1
ATOM 1720 C C . LEU A 1 217 ? -13.512 -13.746 0.184 1.00 95.50 217 LEU A C 1
ATOM 1722 O O . LEU A 1 217 ? -13.124 -14.808 0.659 1.00 95.50 217 LEU A O 1
ATOM 1726 N N . LEU A 1 218 ? -13.260 -13.384 -1.063 1.00 95.44 218 LEU A N 1
ATOM 1727 C CA . LEU A 1 218 ? -12.529 -14.196 -2.025 1.00 95.44 218 LEU A CA 1
ATOM 1728 C C . LEU A 1 218 ? -11.202 -13.512 -2.332 1.00 95.44 218 LEU A C 1
ATOM 1730 O O . LEU A 1 218 ? -11.203 -12.414 -2.879 1.00 95.44 218 LEU A O 1
ATOM 1734 N N . VAL A 1 219 ? -10.090 -14.150 -1.970 1.00 96.25 219 VAL A N 1
ATOM 1735 C CA . VAL A 1 219 ? -8.728 -13.610 -2.082 1.00 96.25 219 VAL A CA 1
ATOM 1736 C C . VAL A 1 219 ? -7.947 -14.383 -3.133 1.00 96.25 219 VAL A C 1
ATOM 1738 O O . VAL A 1 219 ? -7.757 -15.588 -2.984 1.00 96.25 219 VAL A O 1
ATOM 1741 N N . PHE A 1 220 ? -7.442 -13.694 -4.155 1.00 95.25 220 PHE A N 1
ATOM 1742 C CA . PHE A 1 220 ? -6.713 -14.324 -5.253 1.00 95.25 220 PHE A CA 1
ATOM 1743 C C . PHE A 1 220 ? -5.264 -13.834 -5.357 1.00 95.25 220 PHE A C 1
ATOM 1745 O O . PHE A 1 220 ? -4.978 -12.634 -5.335 1.00 95.25 220 PHE A O 1
ATOM 1752 N N . GLY A 1 221 ? -4.354 -14.798 -5.500 1.00 93.62 221 GLY A N 1
ATOM 1753 C CA . GLY A 1 221 ? -2.943 -14.589 -5.801 1.00 93.62 221 GLY A CA 1
ATOM 1754 C C . GLY A 1 221 ? -2.175 -13.797 -4.742 1.00 93.62 221 GLY A C 1
ATOM 1755 O O . GLY A 1 221 ? -2.425 -13.931 -3.542 1.00 93.62 221 GLY A O 1
ATOM 1756 N N . GLY A 1 222 ? -1.214 -12.989 -5.190 1.00 93.44 222 GLY A N 1
ATOM 1757 C CA . GLY A 1 222 ? -0.309 -12.218 -4.336 1.00 93.44 222 GLY A CA 1
ATOM 1758 C C . GLY A 1 222 ? 1.102 -12.782 -4.275 1.00 93.44 222 GLY A C 1
ATOM 1759 O O . GLY A 1 222 ? 1.405 -13.839 -4.830 1.00 93.44 222 GLY A O 1
ATOM 1760 N N . ASN A 1 223 ? 1.972 -12.041 -3.598 1.00 90.62 223 ASN A N 1
ATOM 1761 C CA . ASN A 1 223 ? 3.336 -12.457 -3.314 1.00 90.62 223 ASN A CA 1
ATOM 1762 C C . ASN A 1 223 ? 3.409 -12.986 -1.875 1.00 90.62 223 ASN A C 1
ATOM 1764 O O . ASN A 1 223 ? 3.050 -12.281 -0.930 1.00 90.62 223 ASN A O 1
ATOM 1768 N N . THR A 1 224 ? 3.831 -14.244 -1.746 1.00 87.31 224 THR A N 1
ATOM 1769 C CA . THR A 1 224 ? 3.930 -15.016 -0.495 1.00 87.31 224 THR A CA 1
ATOM 1770 C C . THR A 1 224 ? 5.380 -15.200 -0.026 1.00 87.31 224 THR A C 1
ATOM 1772 O O . THR A 1 224 ? 5.633 -15.947 0.914 1.00 87.31 224 THR A O 1
ATOM 1775 N N . HIS A 1 225 ? 6.352 -14.586 -0.706 1.00 78.31 225 HIS A N 1
ATOM 1776 C CA . HIS A 1 225 ? 7.776 -14.757 -0.430 1.00 78.31 225 HIS A CA 1
ATOM 1777 C C . HIS A 1 225 ? 8.260 -13.787 0.654 1.00 78.31 225 HIS A C 1
ATOM 1779 O O . HIS A 1 225 ? 8.100 -12.576 0.519 1.00 78.31 225 HIS A O 1
ATOM 1785 N N . ASN A 1 226 ? 8.892 -14.319 1.702 1.00 65.25 226 ASN A N 1
ATOM 1786 C CA . ASN A 1 226 ? 9.303 -13.550 2.882 1.00 65.25 226 ASN A CA 1
ATOM 1787 C C . ASN A 1 226 ? 10.834 -13.446 3.067 1.00 65.25 226 ASN A C 1
ATOM 1789 O O . ASN A 1 226 ? 11.281 -12.751 3.972 1.00 65.25 226 ASN A O 1
ATOM 1793 N N . ASP A 1 227 ? 11.646 -14.118 2.239 1.00 57.62 227 ASP A N 1
ATOM 1794 C CA . ASP A 1 227 ? 13.077 -14.307 2.519 1.00 57.62 227 ASP A CA 1
ATOM 1795 C C . ASP A 1 227 ? 14.022 -13.353 1.766 1.00 57.62 227 ASP A C 1
ATOM 1797 O O . ASP A 1 227 ? 13.824 -12.986 0.609 1.00 57.62 227 ASP A O 1
ATOM 1801 N N . THR A 1 228 ? 15.122 -13.005 2.429 1.00 47.75 228 THR A N 1
ATOM 1802 C CA . THR A 1 228 ? 16.342 -12.443 1.848 1.00 47.75 228 THR A CA 1
ATOM 1803 C C . THR A 1 228 ? 17.273 -13.591 1.419 1.00 47.75 228 THR A C 1
ATOM 1805 O O . THR A 1 228 ? 17.624 -14.459 2.210 1.00 47.75 228 THR A O 1
ATOM 1808 N N . SER A 1 229 ? 17.624 -13.621 0.128 1.00 40.16 229 SER A N 1
ATOM 1809 C CA . SER A 1 229 ? 18.746 -14.340 -0.521 1.00 40.16 229 SER A CA 1
ATOM 1810 C C . SER A 1 229 ? 18.989 -15.859 -0.331 1.00 40.16 229 SER A C 1
ATOM 1812 O O . SER A 1 229 ? 19.848 -16.374 -1.043 1.00 40.16 229 SER A O 1
ATOM 1814 N N . LEU A 1 230 ? 18.273 -16.614 0.518 1.00 39.78 230 LEU A N 1
ATOM 1815 C CA . LEU A 1 230 ? 18.599 -18.039 0.790 1.00 39.78 230 LEU A CA 1
ATOM 1816 C C . LEU A 1 230 ? 17.441 -19.055 0.665 1.00 39.78 230 LEU A C 1
ATOM 1818 O O . LEU A 1 230 ? 17.646 -20.248 0.895 1.00 39.78 230 LEU A O 1
ATOM 1822 N N . SER A 1 231 ? 16.243 -18.635 0.253 1.00 42.50 231 SER A N 1
ATOM 1823 C CA . SER A 1 231 ? 15.080 -19.530 0.132 1.00 42.50 231 SER A CA 1
ATOM 1824 C C . SER A 1 231 ? 14.980 -20.167 -1.250 1.00 42.50 231 SER A C 1
ATOM 1826 O O . SER A 1 231 ? 14.306 -19.672 -2.152 1.00 42.50 231 SER A O 1
ATOM 1828 N N . ASN A 1 232 ? 15.642 -21.306 -1.431 1.00 38.16 232 ASN A N 1
ATOM 1829 C CA . ASN A 1 232 ? 15.398 -22.163 -2.588 1.00 38.16 232 ASN A CA 1
ATOM 1830 C C . ASN A 1 232 ? 14.046 -22.882 -2.406 1.00 38.16 232 ASN A C 1
ATOM 1832 O O . ASN A 1 232 ? 14.014 -24.036 -1.986 1.00 38.16 232 ASN A O 1
ATOM 1836 N N . GLY A 1 233 ? 12.921 -22.210 -2.689 1.00 45.56 233 GLY A N 1
ATOM 1837 C CA . GLY A 1 233 ? 11.619 -22.892 -2.758 1.00 45.56 233 GLY A CA 1
ATOM 1838 C C . GLY A 1 233 ? 10.345 -22.051 -2.641 1.00 45.56 233 GLY A C 1
ATOM 1839 O O . GLY A 1 233 ? 9.295 -22.509 -3.096 1.00 45.56 233 GLY A O 1
ATOM 1840 N N . ALA A 1 234 ? 10.382 -20.840 -2.076 1.00 52.28 234 ALA A N 1
ATOM 1841 C CA . ALA A 1 234 ? 9.184 -20.004 -1.986 1.00 52.28 234 ALA A CA 1
ATOM 1842 C C . ALA A 1 234 ? 8.887 -19.315 -3.335 1.00 52.28 234 ALA A C 1
ATOM 1844 O O . ALA A 1 234 ? 9.731 -18.630 -3.908 1.00 52.28 234 ALA A O 1
ATOM 1845 N N . LYS A 1 235 ? 7.671 -19.498 -3.866 1.00 63.34 235 LYS A N 1
ATOM 1846 C CA . LYS A 1 235 ? 7.238 -18.833 -5.106 1.00 63.34 235 LYS A CA 1
ATOM 1847 C C . LYS A 1 235 ? 6.938 -17.354 -4.823 1.00 63.34 235 LYS A C 1
ATOM 1849 O O . LYS A 1 235 ? 6.104 -17.050 -3.975 1.00 63.34 235 LYS A O 1
ATOM 1854 N N . CYS A 1 236 ? 7.571 -16.438 -5.564 1.00 76.81 236 CYS A N 1
ATOM 1855 C CA . CYS A 1 236 ? 7.326 -14.986 -5.476 1.00 76.81 236 CYS A CA 1
ATOM 1856 C C . CYS A 1 236 ? 5.918 -14.569 -5.932 1.00 76.81 236 CYS A C 1
ATOM 1858 O O . CYS A 1 236 ? 5.462 -13.468 -5.650 1.00 76.81 236 CYS A O 1
ATOM 1860 N N . PHE A 1 237 ? 5.231 -15.432 -6.671 1.00 85.31 237 PHE A N 1
ATOM 1861 C CA . PHE A 1 237 ? 3.893 -15.207 -7.195 1.00 85.31 237 PHE A CA 1
ATOM 1862 C C . PHE A 1 237 ? 3.049 -16.450 -6.925 1.00 85.31 237 PHE A C 1
ATOM 1864 O O . PHE A 1 237 ? 3.475 -17.573 -7.197 1.00 85.31 237 PHE A O 1
ATOM 1871 N N . SER A 1 238 ? 1.850 -16.237 -6.395 1.00 87.38 238 SER A N 1
ATOM 1872 C CA . SER A 1 238 ? 0.893 -17.289 -6.064 1.00 87.38 238 SER A CA 1
ATOM 1873 C C . SER A 1 238 ? -0.366 -17.169 -6.930 1.00 87.38 238 SER A C 1
ATOM 1875 O O . SER A 1 238 ? -0.738 -16.078 -7.365 1.00 87.38 238 SER A O 1
ATOM 1877 N N . ALA A 1 239 ? -1.010 -18.304 -7.193 1.00 88.88 239 ALA A N 1
ATOM 1878 C CA . ALA A 1 239 ? -2.359 -18.446 -7.747 1.00 88.88 239 ALA A CA 1
ATOM 1879 C C . ALA A 1 239 ? -3.302 -19.071 -6.709 1.00 88.88 239 ALA A C 1
ATOM 1881 O O . ALA A 1 239 ? -4.361 -19.593 -7.060 1.00 88.88 239 ALA A O 1
ATOM 1882 N N . ASP A 1 240 ? -2.897 -19.093 -5.437 1.00 90.25 240 ASP A N 1
ATOM 1883 C CA . ASP A 1 240 ? -3.746 -19.605 -4.374 1.00 90.25 240 ASP A CA 1
ATOM 1884 C C . ASP A 1 240 ? -5.004 -18.752 -4.283 1.00 90.25 240 ASP A C 1
ATOM 1886 O O . ASP A 1 240 ? -4.955 -17.518 -4.368 1.00 90.25 240 ASP A O 1
ATOM 1890 N N . PHE A 1 241 ? -6.120 -19.440 -4.084 1.00 91.81 241 PHE A N 1
ATOM 1891 C CA . PHE A 1 241 ? -7.429 -18.836 -3.992 1.00 91.81 241 PHE A CA 1
ATOM 1892 C C . PHE A 1 241 ? -8.010 -19.178 -2.624 1.00 91.81 241 PHE A C 1
ATOM 1894 O O . PHE A 1 241 ? -8.194 -20.348 -2.298 1.00 91.81 241 PHE A O 1
ATOM 1901 N N . LEU A 1 242 ? -8.236 -18.167 -1.792 1.00 94.50 242 LEU A N 1
ATOM 1902 C CA . LEU A 1 242 ? -8.754 -18.332 -0.439 1.00 94.50 242 LEU A CA 1
ATOM 1903 C C . LEU A 1 242 ? -10.181 -17.792 -0.363 1.00 94.50 242 LEU A C 1
ATOM 1905 O O . LEU A 1 242 ? -10.505 -16.781 -0.984 1.00 94.50 242 LEU A O 1
ATOM 1909 N N . ALA A 1 243 ? -11.010 -18.453 0.432 1.00 95.44 243 ALA A N 1
ATOM 1910 C CA . ALA A 1 243 ? -12.339 -18.005 0.801 1.00 95.44 243 ALA A CA 1
ATOM 1911 C C . ALA A 1 243 ? -12.397 -17.818 2.317 1.00 95.44 243 ALA A C 1
ATOM 1913 O O . ALA A 1 243 ? -12.089 -18.748 3.062 1.00 95.44 243 ALA A O 1
ATOM 1914 N N . TYR A 1 244 ? -12.805 -16.638 2.767 1.00 95.69 244 TYR A N 1
ATOM 1915 C CA . TYR A 1 244 ? -13.093 -16.367 4.168 1.00 95.69 244 TYR A CA 1
ATOM 1916 C C . TYR A 1 244 ? -14.582 -16.157 4.374 1.00 95.69 244 TYR A C 1
ATOM 1918 O O . TYR A 1 244 ? -15.194 -15.267 3.780 1.00 95.69 244 TYR A O 1
ATOM 1926 N N . ASP A 1 245 ? -15.151 -16.988 5.230 1.00 93.00 245 ASP A N 1
ATOM 1927 C CA . ASP A 1 245 ? -16.543 -16.935 5.617 1.00 93.00 245 ASP A CA 1
ATOM 1928 C C . ASP A 1 245 ? -16.746 -15.944 6.763 1.00 93.00 245 ASP A C 1
ATOM 1930 O O . ASP A 1 245 ? -16.314 -16.193 7.890 1.00 93.00 245 ASP A O 1
ATOM 1934 N N . ILE A 1 246 ? -17.426 -14.829 6.487 1.00 91.88 246 ILE A N 1
ATOM 1935 C CA . ILE A 1 246 ? -17.649 -13.781 7.490 1.00 91.88 246 ILE A CA 1
ATOM 1936 C C . ILE A 1 246 ? -18.528 -14.287 8.633 1.00 91.88 246 ILE A C 1
ATOM 1938 O O . ILE A 1 246 ? -18.318 -13.905 9.783 1.00 91.88 246 ILE A O 1
ATOM 1942 N N . ALA A 1 247 ? -19.530 -15.115 8.332 1.00 88.62 247 ALA A N 1
ATOM 1943 C CA . ALA A 1 247 ? -20.487 -15.559 9.332 1.00 88.62 247 ALA A CA 1
ATOM 1944 C C . ALA A 1 247 ? -19.824 -16.491 10.348 1.00 88.62 247 ALA A C 1
ATOM 1946 O O . ALA A 1 247 ? -20.126 -16.403 11.536 1.00 88.62 247 ALA A O 1
ATOM 1947 N N . CYS A 1 248 ? -18.916 -17.355 9.893 1.00 88.25 248 CYS A N 1
ATOM 1948 C CA . CYS A 1 248 ? -18.257 -18.341 10.749 1.00 88.25 248 CYS A CA 1
ATOM 1949 C C . CYS A 1 248 ? -16.828 -17.996 11.166 1.00 88.25 248 CYS A C 1
ATOM 1951 O O . CYS A 1 248 ? -16.244 -18.762 11.930 1.00 88.25 248 CYS A O 1
ATOM 1953 N N . ASP A 1 249 ? -16.283 -16.867 10.710 1.00 90.88 249 ASP A N 1
ATOM 1954 C CA . ASP A 1 249 ? -14.900 -16.465 10.974 1.00 90.88 249 ASP A CA 1
ATOM 1955 C C . ASP A 1 249 ? -13.911 -17.594 10.625 1.00 90.88 249 ASP A C 1
ATOM 1957 O O . ASP A 1 249 ? -13.110 -18.053 11.444 1.00 90.88 249 ASP A O 1
ATOM 1961 N N . GLU A 1 250 ? -14.030 -18.123 9.403 1.00 91.44 250 GLU A N 1
ATOM 1962 C CA . GLU A 1 250 ? -13.316 -19.325 8.965 1.00 91.44 250 GLU A CA 1
ATOM 1963 C C . GLU A 1 250 ? -12.713 -19.156 7.567 1.00 91.44 250 GLU A C 1
ATOM 1965 O O . GLU A 1 250 ? -13.379 -18.719 6.631 1.00 91.44 250 GLU A O 1
ATOM 1970 N N . TRP A 1 251 ? -11.450 -19.561 7.419 1.00 94.31 251 TRP A N 1
ATOM 1971 C CA . TRP A 1 251 ? -10.741 -19.600 6.144 1.00 94.31 251 TRP A CA 1
ATOM 1972 C C . TRP A 1 251 ? -10.777 -20.995 5.526 1.00 94.31 251 TRP A C 1
ATOM 1974 O O . TRP A 1 251 ? -10.563 -21.995 6.211 1.00 94.31 251 TRP A O 1
ATOM 1984 N N . LYS A 1 252 ? -10.967 -21.056 4.207 1.00 94.00 252 LYS A N 1
ATOM 1985 C CA . LYS A 1 252 ? -10.832 -22.268 3.394 1.00 94.00 252 LYS A CA 1
ATOM 1986 C C . LYS A 1 252 ? -10.028 -21.968 2.136 1.00 94.00 252 LYS A C 1
ATOM 1988 O O . LYS A 1 252 ? -10.210 -20.931 1.502 1.00 94.00 252 LYS A O 1
ATOM 1993 N N . VAL A 1 253 ? -9.153 -22.893 1.756 1.00 92.62 253 VAL A N 1
ATOM 1994 C CA . VAL A 1 253 ? -8.455 -22.841 0.466 1.00 92.62 253 VAL A CA 1
ATOM 1995 C C . VAL A 1 253 ? -9.394 -23.405 -0.595 1.00 92.62 253 VAL A C 1
ATOM 1997 O O . VAL A 1 253 ? -9.895 -24.521 -0.453 1.00 92.62 253 VAL A O 1
ATOM 2000 N N . LEU A 1 254 ? -9.657 -22.629 -1.641 1.00 90.62 254 LEU A N 1
ATOM 2001 C CA . LEU A 1 254 ? -10.430 -23.076 -2.789 1.00 90.62 254 LEU A CA 1
ATOM 2002 C C . LEU A 1 254 ? -9.550 -23.921 -3.722 1.00 90.62 254 LEU A C 1
ATOM 2004 O O . LEU A 1 254 ? -8.345 -23.670 -3.838 1.00 90.62 254 LEU A O 1
ATOM 2008 N N . PRO A 1 255 ? -10.132 -24.922 -4.404 1.00 84.94 255 PRO A N 1
ATOM 2009 C CA . PRO A 1 255 ? -9.406 -25.689 -5.404 1.00 84.94 255 PRO A CA 1
ATOM 2010 C C . PRO A 1 255 ? -8.899 -24.765 -6.514 1.00 84.94 255 PRO A C 1
ATOM 2012 O O . PRO A 1 255 ? -9.577 -23.815 -6.914 1.00 84.94 255 PRO A O 1
ATOM 2015 N N . ARG A 1 256 ? -7.698 -25.051 -7.026 1.00 73.44 256 ARG A N 1
ATOM 2016 C CA . ARG A 1 256 ? -7.153 -24.297 -8.159 1.00 73.44 256 ARG A CA 1
ATOM 2017 C C . ARG A 1 256 ? -8.046 -24.513 -9.387 1.00 73.44 256 ARG A C 1
ATOM 2019 O O . ARG A 1 256 ? -8.387 -25.664 -9.660 1.00 73.44 256 ARG A O 1
ATOM 2026 N N . PRO A 1 257 ? -8.408 -23.451 -10.128 1.00 67.06 257 PRO A N 1
ATOM 2027 C CA . PRO A 1 257 ? -9.154 -23.611 -11.367 1.00 67.06 257 PRO A CA 1
ATOM 2028 C C . PRO A 1 257 ? -8.335 -24.436 -12.367 1.00 67.06 257 PRO A C 1
ATOM 2030 O O . PRO A 1 257 ? -7.131 -24.209 -12.507 1.00 67.06 257 PRO A O 1
ATOM 2033 N N . ASP A 1 258 ? -8.984 -25.369 -13.064 1.00 68.38 258 ASP A N 1
ATOM 2034 C CA . ASP A 1 258 ? -8.351 -26.228 -14.071 1.00 68.38 258 ASP A CA 1
ATOM 2035 C C . ASP A 1 258 ? -8.120 -25.448 -15.378 1.00 68.38 258 ASP A C 1
ATOM 2037 O O . ASP A 1 258 ? -8.872 -25.539 -16.349 1.00 68.38 258 ASP A O 1
ATOM 2041 N N . LEU A 1 259 ? -7.119 -24.565 -15.361 1.00 70.25 259 LEU A N 1
ATOM 2042 C CA . LEU A 1 259 ? -6.759 -23.704 -16.483 1.00 70.25 259 LEU A CA 1
ATOM 2043 C C . LEU A 1 259 ? -5.461 -24.178 -17.139 1.00 70.25 259 LEU A C 1
ATOM 2045 O O . LEU A 1 259 ? -4.503 -24.569 -16.481 1.00 70.25 259 LEU A O 1
ATOM 2049 N N . HIS A 1 260 ? -5.415 -24.092 -18.471 1.00 67.50 260 HIS A N 1
ATOM 2050 C CA . HIS A 1 260 ? -4.296 -24.582 -19.290 1.00 67.50 260 HIS A CA 1
ATOM 2051 C C . HIS A 1 260 ? -2.990 -23.786 -19.109 1.00 67.50 260 HIS A C 1
ATOM 2053 O O . HIS A 1 260 ? -1.955 -24.163 -19.657 1.00 67.50 260 HIS A O 1
ATOM 2059 N N . ARG A 1 261 ? -3.030 -22.651 -18.402 1.00 73.69 261 ARG A N 1
ATOM 2060 C CA . ARG A 1 261 ? -1.891 -21.753 -18.184 1.00 73.69 261 ARG A CA 1
ATOM 2061 C C . ARG A 1 261 ? -1.738 -21.447 -16.706 1.00 73.69 261 ARG A C 1
ATOM 2063 O O . ARG A 1 261 ? -2.724 -21.365 -15.978 1.00 73.69 261 ARG A O 1
ATOM 2070 N N . ASP A 1 262 ? -0.493 -21.219 -16.300 1.00 79.38 262 ASP A N 1
ATOM 2071 C CA . ASP A 1 262 ? -0.199 -20.730 -14.963 1.00 79.38 262 ASP A CA 1
ATOM 2072 C C . ASP A 1 262 ? -0.793 -19.326 -14.768 1.00 79.38 262 ASP A C 1
ATOM 2074 O O . ASP A 1 262 ? -0.656 -18.447 -15.620 1.00 79.38 262 ASP A O 1
ATOM 2078 N N . MET A 1 263 ? -1.477 -19.133 -13.646 1.00 87.88 263 MET A N 1
ATOM 2079 C CA . MET A 1 263 ? -2.156 -17.890 -13.295 1.00 87.88 263 MET A CA 1
ATOM 2080 C C . MET A 1 263 ? -1.452 -17.122 -12.181 1.00 87.88 263 MET A C 1
ATOM 2082 O O . MET A 1 263 ? -1.962 -16.073 -11.782 1.00 87.88 263 MET A O 1
ATOM 2086 N N . ASN A 1 264 ? -0.335 -17.641 -11.659 1.00 89.38 264 ASN A N 1
ATOM 2087 C CA . ASN A 1 264 ? 0.354 -17.051 -10.519 1.00 89.38 264 ASN A CA 1
ATOM 2088 C C . ASN A 1 264 ? 0.691 -15.582 -10.794 1.00 89.38 264 ASN A C 1
ATOM 2090 O O . ASN A 1 264 ? 1.348 -15.275 -11.787 1.00 89.38 264 ASN A O 1
ATOM 2094 N N . ARG A 1 265 ? 0.262 -14.670 -9.916 1.00 92.94 265 ARG A N 1
ATOM 2095 C CA . ARG A 1 265 ? 0.484 -13.231 -10.107 1.00 92.94 265 ARG A CA 1
ATOM 2096 C C . ARG A 1 265 ? 0.310 -12.437 -8.823 1.00 92.94 265 ARG A C 1
ATOM 2098 O O . ARG A 1 265 ? -0.469 -12.805 -7.947 1.00 92.94 265 ARG A O 1
ATOM 2105 N N . PHE A 1 266 ? 0.945 -11.275 -8.764 1.00 94.44 266 PHE A N 1
ATOM 2106 C CA . PHE A 1 266 ? 0.676 -10.241 -7.760 1.00 94.44 266 PHE A CA 1
ATOM 2107 C C . PHE A 1 266 ? 0.608 -8.858 -8.418 1.00 94.44 266 PHE A C 1
ATOM 2109 O O . PHE A 1 266 ? 0.917 -8.716 -9.596 1.00 94.44 266 PHE A O 1
ATOM 2116 N N . GLY A 1 267 ? 0.151 -7.843 -7.689 1.00 94.56 267 GLY A N 1
ATOM 2117 C CA . GLY A 1 267 ? 0.019 -6.469 -8.188 1.00 94.56 267 GLY A CA 1
ATOM 2118 C C . GLY A 1 267 ? -1.091 -6.289 -9.228 1.00 94.56 267 GLY A C 1
ATOM 2119 O O . GLY A 1 267 ? -1.090 -5.305 -9.960 1.00 94.56 267 GLY A O 1
ATOM 2120 N N . HIS A 1 268 ? -2.009 -7.254 -9.326 1.00 96.19 268 HIS A N 1
ATOM 2121 C CA . HIS A 1 268 ? -3.194 -7.172 -10.177 1.00 96.19 268 HIS A CA 1
ATOM 2122 C C . HIS A 1 268 ? -4.311 -6.399 -9.467 1.00 96.19 268 HIS A C 1
ATOM 2124 O O . HIS A 1 268 ? -4.237 -6.152 -8.265 1.00 96.19 268 HIS A O 1
ATOM 2130 N N . THR A 1 269 ? -5.357 -6.037 -10.207 1.00 95.81 269 THR A N 1
ATOM 2131 C CA . THR A 1 269 ? -6.598 -5.491 -9.640 1.00 95.81 269 THR A CA 1
ATOM 2132 C C . THR A 1 269 ? -7.758 -6.438 -9.913 1.00 95.81 269 THR A C 1
ATOM 2134 O O . THR A 1 269 ? -7.716 -7.208 -10.876 1.00 95.81 269 THR A O 1
ATOM 2137 N N . SER A 1 270 ? -8.790 -6.394 -9.072 1.00 95.94 270 SER A N 1
ATOM 2138 C CA . SER A 1 270 ? -9.997 -7.184 -9.277 1.00 95.94 270 SER A CA 1
ATOM 2139 C C . SER A 1 270 ? -11.255 -6.397 -8.969 1.00 95.94 270 SER A C 1
ATOM 2141 O O . SER A 1 270 ? -11.305 -5.668 -7.979 1.00 95.94 270 SER A O 1
ATOM 2143 N N . VAL A 1 271 ? -12.298 -6.613 -9.763 1.00 95.31 271 VAL A N 1
ATOM 2144 C CA . VAL A 1 271 ? -13.634 -6.064 -9.517 1.00 95.31 271 VAL A CA 1
ATOM 2145 C C . VAL A 1 271 ? -14.684 -7.155 -9.631 1.00 95.31 271 VAL A C 1
ATOM 2147 O O . VAL A 1 271 ? -14.488 -8.158 -10.314 1.00 95.31 271 VAL A O 1
ATOM 2150 N N . ILE A 1 272 ? -15.820 -6.944 -8.976 1.00 93.44 272 ILE A N 1
ATOM 2151 C CA . ILE A 1 272 ? -16.982 -7.820 -9.086 1.00 93.44 272 ILE A CA 1
ATOM 2152 C C . ILE A 1 272 ? -18.030 -7.191 -10.006 1.00 93.44 272 ILE A C 1
ATOM 2154 O O . ILE A 1 272 ? -18.333 -6.002 -9.900 1.00 93.44 272 ILE A O 1
ATOM 2158 N N . SER A 1 273 ? -18.590 -7.983 -10.915 1.00 93.06 273 SER A N 1
ATOM 2159 C CA . SER A 1 273 ? -19.737 -7.588 -11.731 1.00 93.06 273 SER A CA 1
ATOM 2160 C C . SER A 1 273 ? -20.547 -8.816 -12.132 1.00 93.06 273 SER A C 1
ATOM 2162 O O . SER A 1 273 ? -19.974 -9.849 -12.460 1.00 93.06 273 SER A O 1
ATOM 2164 N N . ASN A 1 274 ? -21.877 -8.714 -12.069 1.00 88.00 274 ASN A N 1
ATOM 2165 C CA . ASN A 1 274 ? -22.824 -9.753 -12.492 1.00 88.00 274 ASN A CA 1
ATOM 2166 C C . ASN A 1 274 ? -22.467 -11.188 -12.032 1.00 88.00 274 ASN A C 1
ATOM 2168 O O . ASN A 1 274 ? -22.411 -12.120 -12.831 1.00 88.00 274 ASN A O 1
ATOM 2172 N N . GLY A 1 275 ? -22.152 -11.364 -10.743 1.00 88.19 275 GLY A N 1
ATOM 2173 C CA . GLY A 1 275 ? -21.815 -12.683 -10.191 1.00 88.19 275 GLY A CA 1
ATOM 2174 C C . GLY A 1 275 ? -20.474 -13.260 -10.666 1.00 88.19 275 GLY A C 1
ATOM 2175 O O . GLY A 1 275 ? -20.256 -14.463 -10.548 1.00 88.19 275 GLY A O 1
ATOM 2176 N N . SER A 1 276 ? -19.572 -12.424 -11.185 1.00 92.94 276 SER A N 1
ATOM 2177 C CA . SER A 1 276 ? -18.214 -12.825 -11.554 1.00 92.94 276 SER A CA 1
ATOM 2178 C C . SER A 1 276 ? -17.162 -11.847 -11.029 1.00 92.94 276 SER A C 1
ATOM 2180 O O . SER A 1 276 ? -17.382 -10.636 -10.957 1.00 92.94 276 SER A O 1
ATOM 2182 N N . MET A 1 277 ? -16.004 -12.386 -10.661 1.00 94.06 277 MET A N 1
ATOM 2183 C CA . MET A 1 277 ? -14.775 -11.652 -10.375 1.00 94.06 277 MET A CA 1
ATOM 2184 C C . MET A 1 277 ? -13.987 -11.497 -11.670 1.00 94.06 277 MET A C 1
ATOM 2186 O O . MET A 1 277 ? -13.684 -12.486 -12.333 1.00 94.06 277 MET A O 1
ATOM 2190 N N . TYR A 1 278 ? -13.625 -10.264 -11.999 1.00 95.56 278 TYR A N 1
ATOM 2191 C CA . TYR A 1 278 ? -12.749 -9.926 -13.114 1.00 95.56 278 TYR A CA 1
ATOM 2192 C C . TYR A 1 278 ? -11.403 -9.502 -12.548 1.00 95.56 278 TYR A C 1
ATOM 2194 O O . TYR A 1 278 ? -11.341 -8.525 -11.806 1.00 95.56 278 TYR A O 1
ATOM 2202 N N . VAL A 1 279 ? -10.343 -10.228 -12.890 1.00 95.69 279 VAL A N 1
ATOM 2203 C CA . VAL A 1 279 ? -8.960 -9.918 -12.512 1.00 95.69 279 VAL A CA 1
ATOM 2204 C C . VAL A 1 279 ? -8.238 -9.371 -13.728 1.00 95.69 279 VAL A C 1
ATOM 2206 O O . VAL A 1 279 ? -8.261 -10.000 -14.782 1.00 95.69 279 VAL A O 1
ATOM 2209 N N . PHE A 1 280 ? -7.577 -8.227 -13.582 1.00 96.06 280 PHE A N 1
ATOM 2210 C CA . PHE A 1 280 ? -6.821 -7.607 -14.661 1.00 96.06 280 PHE A CA 1
ATOM 2211 C C . PHE A 1 280 ? -5.360 -7.378 -14.279 1.00 96.06 280 PHE A C 1
ATOM 2213 O O . PHE A 1 280 ? -5.048 -6.819 -13.221 1.00 96.06 280 PHE A O 1
ATOM 2220 N N . GLY A 1 281 ? -4.479 -7.777 -15.196 1.00 94.75 281 GLY A N 1
ATOM 2221 C CA . GLY A 1 281 ? -3.051 -7.504 -15.153 1.00 94.75 281 GLY A CA 1
ATOM 2222 C C . GLY A 1 281 ? -2.306 -8.223 -14.031 1.00 94.75 281 GLY A C 1
ATOM 2223 O O . GLY A 1 281 ? -2.602 -9.375 -13.700 1.00 94.75 281 GLY A O 1
ATOM 2224 N N . GLY A 1 282 ? -1.308 -7.545 -13.466 1.00 94.44 282 GLY A N 1
ATOM 2225 C CA . GLY A 1 282 ? -0.387 -8.086 -12.467 1.00 94.44 282 GLY A CA 1
ATOM 2226 C C . GLY A 1 282 ? 0.976 -8.458 -13.042 1.00 94.44 282 GLY A C 1
ATOM 2227 O O . GLY A 1 282 ? 1.296 -8.146 -14.187 1.00 94.44 282 GLY A O 1
ATOM 2228 N N . PHE A 1 283 ? 1.792 -9.106 -12.219 1.00 91.69 283 PHE A N 1
ATOM 2229 C CA . PHE A 1 283 ? 3.167 -9.468 -12.531 1.00 91.69 283 PHE A CA 1
ATOM 2230 C C . PHE A 1 283 ? 3.460 -10.922 -12.154 1.00 91.69 283 PHE A C 1
ATOM 2232 O O . PHE A 1 283 ? 3.125 -11.368 -11.054 1.00 91.69 283 PHE A O 1
ATOM 2239 N N . SER A 1 284 ? 4.116 -11.640 -13.065 1.00 88.12 284 SER A N 1
ATOM 2240 C CA . SER A 1 284 ? 4.538 -13.042 -12.904 1.00 88.12 284 SER A CA 1
ATOM 2241 C C . SER A 1 284 ? 5.949 -13.280 -13.468 1.00 88.12 284 SER A C 1
ATOM 2243 O O . SER A 1 284 ? 6.226 -14.309 -14.082 1.00 88.12 284 SER A O 1
ATOM 2245 N N . GLY A 1 285 ? 6.820 -12.270 -13.363 1.00 83.25 285 GLY A N 1
ATOM 2246 C CA . GLY A 1 285 ? 8.086 -12.171 -14.108 1.00 83.25 285 GLY A CA 1
ATOM 2247 C C . GLY A 1 285 ? 7.973 -11.318 -15.378 1.00 83.25 285 GLY A C 1
ATOM 2248 O O . GLY A 1 285 ? 8.961 -10.758 -15.843 1.00 83.25 285 GLY A O 1
ATOM 2249 N N . VAL A 1 286 ? 6.753 -11.144 -15.888 1.00 84.94 286 VAL A N 1
ATOM 2250 C CA . VAL A 1 286 ? 6.381 -10.164 -16.917 1.00 84.94 286 VAL A CA 1
ATOM 2251 C C . VAL A 1 286 ? 5.135 -9.411 -16.460 1.00 84.94 286 VAL A C 1
ATOM 2253 O O . VAL A 1 286 ? 4.355 -9.940 -15.666 1.00 84.94 286 VAL A O 1
ATOM 2256 N N . LEU A 1 287 ? 4.948 -8.179 -16.943 1.00 88.88 287 LEU A N 1
ATOM 2257 C CA . LEU A 1 287 ? 3.691 -7.457 -16.748 1.00 88.88 287 LEU A CA 1
ATOM 2258 C C . LEU A 1 287 ? 2.609 -8.090 -17.622 1.00 88.88 287 LEU A C 1
ATOM 2260 O O . LEU A 1 287 ? 2.800 -8.276 -18.823 1.00 88.88 287 LEU A O 1
ATOM 2264 N N . LEU A 1 288 ? 1.485 -8.416 -17.001 1.00 92.25 288 LEU A N 1
ATOM 2265 C CA . LEU A 1 288 ? 0.354 -9.074 -17.630 1.00 92.25 288 LEU A CA 1
ATOM 2266 C C . LEU A 1 288 ? -0.691 -8.039 -18.054 1.00 92.25 288 LEU A C 1
ATOM 2268 O O . LEU A 1 288 ? -0.856 -6.997 -17.418 1.00 92.25 288 LEU A O 1
ATOM 2272 N N . ASN A 1 289 ? -1.412 -8.342 -19.127 1.00 91.38 289 ASN A N 1
ATOM 2273 C CA . ASN A 1 289 ? -2.489 -7.521 -19.686 1.00 91.38 289 ASN A CA 1
ATOM 2274 C C . ASN A 1 289 ? -3.749 -8.348 -20.000 1.00 91.38 289 ASN A C 1
ATOM 2276 O O . ASN A 1 289 ? -4.627 -7.893 -20.732 1.00 91.38 289 ASN A O 1
ATOM 2280 N N . ASP A 1 290 ? -3.819 -9.573 -19.486 1.00 92.56 290 ASP A N 1
ATOM 2281 C CA . ASP A 1 290 ? -4.961 -10.466 -19.615 1.00 92.56 290 ASP A CA 1
ATOM 2282 C C . ASP A 1 290 ? -6.067 -10.120 -18.607 1.00 92.56 290 ASP A C 1
ATOM 2284 O O . ASP A 1 290 ? -5.847 -9.461 -17.584 1.00 92.56 290 ASP A O 1
ATOM 2288 N N . VAL A 1 291 ? -7.280 -10.577 -18.926 1.00 93.75 291 VAL A N 1
ATOM 2289 C CA . VAL A 1 291 ? -8.441 -10.542 -18.036 1.00 93.75 291 VAL A CA 1
ATOM 2290 C C . VAL A 1 291 ? -8.786 -11.982 -17.678 1.00 93.75 291 VAL A C 1
ATOM 2292 O O . VAL A 1 291 ? -9.102 -12.774 -18.565 1.00 93.75 291 VAL A O 1
ATOM 2295 N N . LEU A 1 292 ? -8.734 -12.322 -16.391 1.00 92.44 292 LEU A N 1
ATOM 2296 C CA . LEU A 1 292 ? -9.258 -13.589 -15.882 1.00 92.44 292 LEU A CA 1
ATOM 2297 C C . LEU A 1 292 ? -10.666 -13.366 -15.340 1.00 92.44 292 LEU A C 1
ATOM 2299 O O . LEU A 1 292 ? -10.927 -12.362 -14.675 1.00 92.44 292 LEU A O 1
ATOM 2303 N N . VAL A 1 293 ? -11.559 -14.316 -15.600 1.00 92.56 293 VAL A N 1
ATOM 2304 C CA . VAL A 1 293 ? -12.941 -14.278 -15.117 1.00 92.56 293 VAL A CA 1
ATOM 2305 C C . VAL A 1 293 ? -13.195 -15.505 -14.258 1.00 92.56 293 VAL A C 1
ATOM 2307 O O . VAL A 1 293 ? -12.993 -16.633 -14.705 1.00 92.56 293 VAL A O 1
ATOM 2310 N N . TYR A 1 294 ? -13.646 -15.281 -13.028 1.00 90.69 294 TYR A N 1
ATOM 2311 C CA . TYR A 1 294 ? -14.100 -16.330 -12.126 1.00 90.69 294 TYR A CA 1
ATOM 2312 C C . TYR A 1 294 ? -15.574 -16.117 -11.800 1.00 90.69 294 TYR A C 1
ATOM 2314 O O . TYR A 1 294 ? -15.939 -15.144 -11.142 1.00 90.69 294 TYR A O 1
ATOM 2322 N N . THR A 1 295 ? -16.423 -17.022 -12.275 1.00 90.69 295 THR A N 1
ATOM 2323 C CA . THR A 1 295 ? -17.867 -16.987 -12.027 1.00 90.69 295 THR A CA 1
ATOM 2324 C C . THR A 1 295 ? -18.190 -17.736 -10.744 1.00 90.69 295 THR A C 1
ATOM 2326 O O . THR A 1 295 ? -17.829 -18.904 -10.590 1.00 90.69 295 THR A O 1
ATOM 2329 N N . PHE A 1 296 ? -18.863 -17.063 -9.809 1.00 87.06 296 PHE A N 1
ATOM 2330 C CA . PHE A 1 296 ? -19.182 -17.661 -8.517 1.00 87.06 296 PHE A CA 1
ATOM 2331 C C . PHE A 1 296 ? -20.381 -18.610 -8.630 1.00 87.06 296 PHE A C 1
ATOM 2333 O O . PHE A 1 296 ? -21.279 -18.383 -9.447 1.00 87.06 296 PHE A O 1
ATOM 2340 N N . PRO A 1 297 ? -20.469 -19.619 -7.751 1.00 85.62 297 PRO A N 1
ATOM 2341 C CA . PRO A 1 297 ? -21.720 -20.327 -7.528 1.00 85.62 297 PRO A CA 1
ATOM 2342 C C . PRO A 1 297 ? -22.822 -19.356 -7.066 1.00 85.62 297 PRO A C 1
ATOM 2344 O O . PRO A 1 297 ? -22.557 -18.367 -6.384 1.00 85.62 297 PRO A O 1
ATOM 2347 N N . SER A 1 298 ? -24.074 -19.641 -7.416 1.00 89.75 298 SER A N 1
ATOM 2348 C CA . SER A 1 298 ? -25.238 -18.839 -7.018 1.00 89.75 298 SER A CA 1
ATOM 2349 C C . SER A 1 298 ? -26.049 -19.586 -5.962 1.00 89.75 298 SER A C 1
ATOM 2351 O O . SER A 1 298 ? -26.357 -20.763 -6.139 1.00 89.75 298 SER A O 1
ATOM 2353 N N . CYS A 1 299 ? -26.445 -18.900 -4.883 1.00 91.31 299 CYS A N 1
ATOM 2354 C CA . CYS A 1 299 ? -27.328 -19.489 -3.872 1.00 91.31 299 CYS A CA 1
ATOM 2355 C C . CYS A 1 299 ? -28.670 -19.927 -4.474 1.00 91.31 299 CYS A C 1
ATOM 2357 O O . CYS A 1 299 ? -29.197 -20.968 -4.104 1.00 91.31 299 CYS A O 1
ATOM 2359 N N . GLN A 1 300 ? -29.184 -19.196 -5.467 1.00 90.94 300 GLN A N 1
ATOM 2360 C CA . GLN A 1 300 ? -30.438 -19.541 -6.137 1.00 90.94 300 GLN A CA 1
ATOM 2361 C C . GLN A 1 300 ? -30.382 -20.877 -6.900 1.00 90.94 300 GLN A C 1
ATOM 2363 O O . GLN A 1 300 ? -31.427 -21.406 -7.265 1.00 90.94 300 GLN A O 1
ATOM 2368 N N . ALA A 1 301 ? -29.191 -21.442 -7.130 1.00 90.62 301 ALA A N 1
ATOM 2369 C CA . ALA A 1 301 ? -29.044 -22.756 -7.750 1.00 90.62 301 ALA A CA 1
ATOM 2370 C C . ALA A 1 301 ? -29.449 -23.917 -6.819 1.00 90.62 301 ALA A C 1
ATOM 2372 O O . ALA A 1 301 ? -29.640 -25.038 -7.292 1.00 90.62 301 ALA A O 1
ATOM 2373 N N . PHE A 1 302 ? -29.578 -23.678 -5.509 1.00 91.62 302 PHE A N 1
ATOM 2374 C CA . PHE A 1 302 ? -29.964 -24.703 -4.540 1.00 91.62 302 PHE A CA 1
ATOM 2375 C C . PHE A 1 302 ? -31.466 -24.637 -4.249 1.00 91.62 302 PHE A C 1
ATOM 2377 O O . PHE A 1 302 ? -31.956 -23.688 -3.641 1.00 91.62 302 PHE A O 1
ATOM 2384 N N . SER A 1 303 ? -32.190 -25.679 -4.655 1.00 91.12 303 SER A N 1
ATOM 2385 C CA . SER A 1 303 ? -33.639 -25.832 -4.450 1.00 91.12 303 SER A CA 1
ATOM 2386 C C . SER A 1 303 ? -34.014 -26.607 -3.184 1.00 91.12 303 SER A C 1
ATOM 2388 O O . SER A 1 303 ? -35.192 -26.798 -2.913 1.00 91.12 303 SER A O 1
ATOM 2390 N N . GLU A 1 304 ? -33.029 -27.105 -2.438 1.00 93.31 304 GLU A N 1
ATOM 2391 C CA . GLU A 1 304 ? -33.223 -27.893 -1.220 1.00 93.31 304 GLU A CA 1
ATOM 2392 C C . GLU A 1 304 ? -32.550 -27.178 -0.048 1.00 93.31 304 GLU A C 1
ATOM 2394 O O . GLU A 1 304 ? -31.384 -26.780 -0.154 1.00 93.31 304 GLU A O 1
ATOM 2399 N N . GLU A 1 305 ? -33.250 -27.079 1.085 1.00 92.50 305 GLU A N 1
ATOM 2400 C CA . GLU A 1 305 ? -32.750 -26.429 2.302 1.00 92.50 305 GLU A CA 1
ATOM 2401 C C . GLU A 1 305 ? -31.384 -26.972 2.721 1.00 92.50 305 GLU A C 1
ATOM 2403 O O . GLU A 1 305 ? -30.443 -26.205 2.920 1.00 92.50 305 GLU A O 1
ATOM 2408 N N . GLN A 1 306 ? -31.242 -28.298 2.768 1.00 91.31 306 GLN A N 1
ATOM 2409 C CA . GLN A 1 306 ? -30.011 -28.931 3.224 1.00 91.31 306 GLN A CA 1
ATOM 2410 C C . GLN A 1 306 ? -28.815 -28.598 2.325 1.00 91.31 306 GLN A C 1
ATOM 2412 O O . GLN A 1 306 ? -27.742 -28.292 2.833 1.00 91.31 306 GLN A O 1
ATOM 2417 N N . ARG A 1 307 ? -29.003 -28.577 0.998 1.00 92.12 307 ARG A N 1
ATOM 2418 C CA . ARG A 1 307 ? -27.944 -28.190 0.052 1.00 92.12 307 ARG A CA 1
ATOM 2419 C C . ARG A 1 307 ? -27.605 -26.706 0.148 1.00 92.12 307 ARG A C 1
ATOM 2421 O O . ARG A 1 307 ? -26.441 -26.346 0.004 1.00 92.12 307 ARG A O 1
ATOM 2428 N N . CYS A 1 308 ? -28.608 -25.865 0.400 1.00 91.69 308 CYS A N 1
ATOM 2429 C CA . CYS A 1 308 ? -28.434 -24.430 0.574 1.00 91.69 308 CYS A CA 1
ATOM 2430 C C . CYS A 1 308 ? -27.575 -24.104 1.801 1.00 91.69 308 CYS A C 1
ATOM 2432 O O . CYS A 1 308 ? -26.595 -23.373 1.695 1.00 91.69 308 CYS A O 1
ATOM 2434 N N . VAL A 1 309 ? -27.909 -24.666 2.967 1.00 88.19 309 VAL A N 1
ATOM 2435 C CA . VAL A 1 309 ? -27.198 -24.355 4.221 1.00 88.19 309 VAL A CA 1
ATOM 2436 C C . VAL A 1 309 ? -25.775 -24.916 4.251 1.00 88.19 309 VAL A C 1
ATOM 2438 O O . VAL A 1 309 ? -24.915 -24.368 4.938 1.00 88.19 309 VAL A O 1
ATOM 2441 N N . THR A 1 310 ? -25.503 -25.976 3.482 1.00 88.38 310 THR A N 1
ATOM 2442 C CA . THR A 1 310 ? -24.154 -26.530 3.296 1.00 88.38 310 THR A CA 1
ATOM 2443 C C . THR A 1 310 ? -23.431 -25.974 2.066 1.00 88.38 310 THR A C 1
ATOM 2445 O O . THR A 1 310 ? -22.366 -26.484 1.719 1.00 88.38 310 THR A O 1
ATOM 2448 N N . ALA A 1 311 ? -23.994 -24.978 1.372 1.00 87.19 311 ALA A N 1
ATOM 2449 C CA . ALA A 1 311 ? -23.377 -24.407 0.181 1.00 87.19 311 ALA A CA 1
ATOM 2450 C C . ALA A 1 311 ? -22.022 -23.760 0.517 1.00 87.19 311 ALA A C 1
ATOM 2452 O O . ALA A 1 311 ? -21.889 -23.047 1.511 1.00 87.19 311 ALA A O 1
ATOM 2453 N N . GLY A 1 312 ? -21.017 -24.023 -0.321 1.00 85.69 312 GLY A N 1
ATOM 2454 C CA . GLY A 1 312 ? -19.643 -23.546 -0.160 1.00 85.69 312 GLY A CA 1
ATOM 2455 C C . GLY A 1 312 ? -18.608 -24.642 -0.458 1.00 85.69 312 GLY A C 1
ATOM 2456 O O . GLY A 1 312 ? -18.983 -25.761 -0.811 1.00 85.69 312 GLY A O 1
ATOM 2457 N N . PRO A 1 313 ? -17.300 -24.356 -0.316 1.00 87.25 313 PRO A N 1
ATOM 2458 C CA . PRO A 1 313 ? -16.706 -23.069 0.064 1.00 87.25 313 PRO A CA 1
ATOM 2459 C C . PRO A 1 313 ? -16.821 -22.005 -1.045 1.00 87.25 313 PRO A C 1
ATOM 2461 O O . PRO A 1 313 ? -17.032 -22.331 -2.208 1.00 87.25 313 PRO A O 1
ATOM 2464 N N . GLY A 1 314 ? -16.677 -20.723 -0.690 1.00 86.69 314 GLY A N 1
ATOM 2465 C CA . GLY A 1 314 ? -16.668 -19.602 -1.648 1.00 86.69 314 GLY A CA 1
ATOM 2466 C C . GLY A 1 314 ? -17.982 -18.819 -1.766 1.00 86.69 314 GLY A C 1
ATOM 2467 O O . GLY A 1 314 ? -17.994 -17.752 -2.374 1.00 86.69 314 GLY A O 1
ATOM 2468 N N . ILE A 1 315 ? -19.057 -19.322 -1.160 1.00 90.62 315 ILE A N 1
ATOM 2469 C CA . ILE A 1 315 ? -20.342 -18.641 -0.975 1.00 90.62 315 ILE A CA 1
ATOM 2470 C C . ILE A 1 315 ? -20.922 -19.035 0.382 1.00 90.62 315 ILE A C 1
ATOM 2472 O O . ILE A 1 315 ? -20.692 -20.154 0.839 1.00 90.62 315 ILE A O 1
ATOM 2476 N N . ARG A 1 316 ? -21.714 -18.150 0.994 1.00 90.50 316 ARG A N 1
ATOM 2477 C CA . ARG A 1 316 ? -22.521 -18.462 2.175 1.00 90.50 316 ARG A CA 1
ATOM 2478 C C . ARG A 1 316 ? -23.988 -18.181 1.872 1.00 90.50 316 ARG A C 1
ATOM 2480 O O . ARG A 1 316 ? -24.363 -17.048 1.567 1.00 90.50 316 ARG A O 1
ATOM 2487 N N . CYS A 1 317 ? -24.818 -19.213 1.978 1.00 90.62 317 CYS A N 1
ATOM 2488 C CA . CYS A 1 317 ? -26.251 -19.125 1.717 1.00 90.62 317 CYS A CA 1
ATOM 2489 C C . CYS A 1 317 ? -27.079 -19.425 2.968 1.00 90.62 317 CYS A C 1
ATOM 2491 O O . CYS A 1 317 ? -26.627 -20.105 3.889 1.00 90.62 317 CYS A O 1
ATOM 2493 N N . VAL A 1 318 ? -28.307 -18.914 2.978 1.00 89.31 318 VAL A N 1
ATOM 2494 C CA . VAL A 1 318 ? -29.329 -19.184 3.990 1.00 89.31 318 VAL A CA 1
ATOM 2495 C C . VAL A 1 318 ? -30.641 -19.559 3.318 1.00 89.31 318 VAL A C 1
ATOM 2497 O O . VAL A 1 318 ? -31.001 -19.010 2.274 1.00 89.31 318 VAL A O 1
ATOM 2500 N N . TRP A 1 319 ? -31.363 -20.496 3.928 1.00 89.50 319 TRP A N 1
ATOM 2501 C CA . TRP A 1 319 ? -32.697 -20.880 3.488 1.00 89.50 319 TRP A CA 1
ATOM 2502 C C . TRP A 1 319 ? -33.731 -19.956 4.128 1.00 89.50 319 TRP A C 1
ATOM 2504 O O . TRP A 1 319 ? -33.857 -19.901 5.351 1.00 89.50 319 TRP A O 1
ATOM 2514 N N . LEU A 1 320 ? -34.449 -19.189 3.311 1.00 86.94 320 LEU A N 1
ATOM 2515 C CA . LEU A 1 320 ? -35.468 -18.252 3.770 1.00 86.94 320 LEU A CA 1
ATOM 2516 C C . LEU A 1 320 ? -36.711 -18.379 2.895 1.00 86.94 320 LEU A C 1
ATOM 2518 O O . LEU A 1 320 ? -36.655 -18.146 1.690 1.00 86.94 320 LEU A O 1
ATOM 2522 N N . ARG A 1 321 ? -37.857 -18.669 3.524 1.00 86.81 321 ARG A N 1
ATOM 2523 C CA . ARG A 1 321 ? -39.174 -18.716 2.861 1.00 86.81 321 ARG A CA 1
ATOM 2524 C C . ARG A 1 321 ? -39.168 -19.611 1.608 1.00 86.81 321 ARG A C 1
ATOM 2526 O O . ARG A 1 321 ? -39.547 -19.146 0.537 1.00 86.81 321 ARG A O 1
ATOM 2533 N N . GLU A 1 322 ? -38.714 -20.858 1.740 1.00 88.56 322 GLU A N 1
ATOM 2534 C CA . GLU A 1 322 ? -38.618 -21.844 0.642 1.00 88.56 322 GLU A CA 1
ATOM 2535 C C . GLU A 1 322 ? -37.642 -21.479 -0.494 1.00 88.56 322 GLU A C 1
ATOM 2537 O O . GLU A 1 322 ? -37.702 -22.054 -1.577 1.00 88.56 322 GLU A O 1
ATOM 2542 N N . HIS A 1 323 ? -36.745 -20.513 -0.279 1.00 92.31 323 HIS A N 1
ATOM 2543 C CA . HIS A 1 323 ? -35.754 -20.109 -1.273 1.00 92.31 323 HIS A CA 1
ATOM 2544 C C . HIS A 1 323 ? -34.363 -20.015 -0.652 1.00 92.31 323 HIS A C 1
ATOM 2546 O O . HIS A 1 323 ? -34.186 -19.526 0.466 1.00 92.31 323 HIS A O 1
ATOM 2552 N N . CYS A 1 324 ? -33.353 -20.427 -1.415 1.00 92.56 324 CYS A N 1
ATOM 2553 C CA . CYS A 1 324 ? -31.963 -20.243 -1.034 1.00 92.56 324 CYS A CA 1
ATOM 2554 C C . CYS A 1 324 ? -31.461 -18.863 -1.467 1.00 92.56 324 CYS A C 1
ATOM 2556 O O . CYS A 1 324 ? -31.471 -18.522 -2.654 1.00 92.56 324 CYS A O 1
ATOM 2558 N N . VAL A 1 325 ? -31.003 -18.061 -0.506 1.00 91.25 325 VAL A N 1
ATOM 2559 C CA . VAL A 1 325 ? -30.520 -16.698 -0.754 1.00 91.25 325 VAL A CA 1
ATOM 2560 C C . VAL A 1 325 ? -29.130 -16.476 -0.154 1.00 91.25 325 VAL A C 1
ATOM 2562 O O . VAL A 1 325 ? -28.756 -17.160 0.799 1.00 91.25 325 VAL A O 1
ATOM 2565 N N . PRO A 1 326 ? -28.341 -15.529 -0.690 1.00 89.81 326 PRO A N 1
ATOM 2566 C CA . PRO A 1 326 ? -27.064 -15.151 -0.096 1.00 89.81 326 PRO A CA 1
ATOM 2567 C C . PRO A 1 326 ? -27.224 -14.645 1.336 1.00 89.81 326 PRO A C 1
ATOM 2569 O O . PRO A 1 326 ? -28.130 -13.860 1.625 1.00 89.81 326 PRO A O 1
ATOM 2572 N N . TRP A 1 327 ? -26.312 -15.051 2.215 1.00 87.06 327 TRP A N 1
ATOM 2573 C CA . TRP A 1 327 ? -26.233 -14.502 3.561 1.00 87.06 327 TRP A CA 1
ATOM 2574 C C . TRP A 1 327 ? -25.795 -13.040 3.514 1.00 87.06 327 TRP A C 1
ATOM 2576 O O . TRP A 1 327 ? -24.902 -12.664 2.749 1.00 87.06 327 TRP A O 1
ATOM 2586 N N . ASN A 1 328 ? -26.409 -12.217 4.361 1.00 80.00 328 ASN A N 1
ATOM 2587 C CA . ASN A 1 328 ? -25.965 -10.854 4.599 1.00 80.00 328 ASN A CA 1
ATOM 2588 C C . ASN A 1 328 ? -25.890 -10.567 6.106 1.00 80.00 328 ASN A C 1
ATOM 2590 O O . ASN A 1 328 ? -26.602 -11.167 6.914 1.00 80.00 328 ASN A O 1
ATOM 2594 N N . THR A 1 329 ? -25.039 -9.618 6.483 1.00 70.50 329 THR A N 1
ATOM 2595 C CA . THR A 1 329 ? -24.837 -9.209 7.881 1.00 70.50 329 THR A CA 1
ATOM 2596 C C . THR A 1 329 ? -26.060 -8.488 8.455 1.00 70.50 329 THR A C 1
ATOM 2598 O O . THR A 1 329 ? -26.321 -8.589 9.646 1.00 70.50 329 THR A O 1
ATOM 2601 N N . SER A 1 330 ? -26.875 -7.821 7.629 1.00 62.97 330 SER A N 1
ATOM 2602 C CA . SER A 1 330 ? -28.080 -7.103 8.088 1.00 62.97 330 SER A CA 1
ATOM 2603 C C . SER A 1 330 ? -29.220 -8.009 8.588 1.00 62.97 330 SER A C 1
ATOM 2605 O O . SER A 1 330 ? -30.031 -7.589 9.412 1.00 62.97 330 SER A O 1
ATOM 2607 N N . GLN A 1 331 ? -29.289 -9.254 8.109 1.00 59.41 331 GLN A N 1
ATOM 2608 C CA . GLN A 1 331 ? -30.282 -10.260 8.504 1.00 59.41 331 GLN A CA 1
ATOM 2609 C C . GLN A 1 331 ? -29.952 -10.882 9.863 1.00 59.41 331 GLN A C 1
ATOM 2611 O O . GLN A 1 331 ? -30.830 -11.435 10.524 1.00 59.41 331 GLN A O 1
ATOM 2616 N N . ALA A 1 332 ? -28.704 -10.749 10.307 1.00 50.84 332 ALA A N 1
ATOM 2617 C CA . ALA A 1 332 ? -28.222 -11.261 11.566 1.00 50.84 332 ALA A CA 1
ATOM 2618 C C . ALA A 1 332 ? -27.868 -10.078 12.480 1.00 50.84 332 ALA A C 1
ATOM 2620 O O . ALA A 1 332 ? -26.772 -9.534 12.417 1.00 50.84 332 ALA A O 1
ATOM 2621 N N . LYS A 1 333 ? -28.749 -9.727 13.428 1.00 49.25 333 LYS A N 1
ATOM 2622 C CA . LYS A 1 333 ? -28.357 -8.993 14.656 1.00 49.25 333 LYS A CA 1
ATOM 2623 C C . LYS A 1 333 ? -27.424 -9.853 15.540 1.00 49.25 333 LYS A C 1
ATOM 2625 O O . LYS A 1 333 ? -27.580 -9.889 16.757 1.00 49.25 333 LYS A O 1
ATOM 2630 N N . ALA A 1 334 ? -26.550 -10.648 14.933 1.00 51.97 334 ALA A N 1
ATOM 2631 C CA . ALA A 1 334 ? -25.852 -11.751 15.557 1.00 51.97 334 ALA A CA 1
ATOM 2632 C C . ALA A 1 334 ? -24.363 -11.443 15.657 1.00 51.97 334 ALA A C 1
ATOM 2634 O O . ALA A 1 334 ? -23.761 -10.838 14.769 1.00 51.97 334 ALA A O 1
ATOM 2635 N N . SER A 1 335 ? -23.789 -11.898 16.764 1.00 63.28 335 SER A N 1
ATOM 2636 C CA . SER A 1 335 ? -22.354 -12.027 16.958 1.00 63.28 335 SER A CA 1
ATOM 2637 C C . SER A 1 335 ? -21.698 -12.728 15.766 1.00 63.28 335 SER A C 1
ATOM 2639 O O . SER A 1 335 ? -22.298 -13.604 15.146 1.00 63.28 335 SER A O 1
ATOM 2641 N N . VAL A 1 336 ? -20.452 -12.362 15.475 1.00 70.94 336 VAL A N 1
ATOM 2642 C CA . VAL A 1 336 ? -19.545 -13.171 14.655 1.00 70.94 336 VAL A CA 1
ATOM 2643 C C . VAL A 1 336 ? -18.611 -13.889 15.633 1.00 70.94 336 VAL A C 1
ATOM 2645 O O . VAL A 1 336 ? -17.969 -13.185 16.419 1.00 70.94 336 VAL A O 1
ATOM 2648 N N . PRO A 1 337 ? -18.531 -15.234 15.627 1.00 78.50 337 PRO A N 1
ATOM 2649 C CA . PRO A 1 337 ? -19.242 -16.175 14.748 1.00 78.50 337 PRO A CA 1
ATOM 2650 C C . PRO A 1 337 ? -20.762 -16.272 14.997 1.00 78.50 337 PRO A C 1
ATOM 2652 O O . PRO A 1 337 ? -21.236 -16.093 16.123 1.00 78.50 337 PRO A O 1
ATOM 2655 N N . ALA A 1 338 ? -21.521 -16.580 13.941 1.00 80.56 338 ALA A N 1
ATOM 2656 C CA . ALA A 1 338 ? -22.967 -16.775 13.985 1.00 80.56 338 ALA A CA 1
ATOM 2657 C C . ALA A 1 338 ? -23.344 -18.076 14.718 1.00 80.56 338 ALA A C 1
ATOM 2659 O O . ALA A 1 338 ? -22.595 -19.049 14.717 1.00 80.56 338 ALA A O 1
ATOM 2660 N N . SER A 1 339 ? -24.543 -18.124 15.309 1.00 76.38 339 SER A N 1
ATOM 2661 C CA . SER A 1 339 ? -24.993 -19.241 16.162 1.00 76.38 339 SER A CA 1
ATOM 2662 C C . SER A 1 339 ? -25.077 -20.601 15.462 1.00 76.38 339 SER A C 1
ATOM 2664 O O . SER A 1 339 ? -25.017 -21.630 16.127 1.00 76.38 339 SER A O 1
ATOM 2666 N N . PHE A 1 340 ? -25.228 -20.617 14.137 1.00 80.00 340 PHE A N 1
ATOM 2667 C CA . PHE A 1 340 ? -25.262 -21.844 13.338 1.00 80.00 340 PHE A CA 1
ATOM 2668 C C . PHE A 1 340 ? -23.865 -22.393 13.009 1.00 80.00 340 PHE A C 1
ATOM 2670 O O . PHE A 1 340 ? -23.753 -23.473 12.431 1.00 80.00 340 PHE A O 1
ATOM 2677 N N . CYS A 1 341 ? -22.800 -21.652 13.315 1.00 82.50 341 CYS A N 1
ATOM 2678 C CA . CYS A 1 341 ? -21.435 -22.093 13.076 1.00 82.50 341 CYS A CA 1
ATOM 2679 C C . CYS A 1 341 ? -21.000 -23.086 14.161 1.00 82.50 341 CYS A C 1
ATOM 2681 O O . CYS A 1 341 ? -21.358 -22.960 15.332 1.00 82.50 341 CYS A O 1
ATOM 2683 N N . SER A 1 342 ? -20.213 -24.087 13.774 1.00 74.81 342 SER A N 1
ATOM 2684 C CA . SER A 1 342 ? -19.685 -25.087 14.701 1.00 74.81 342 SER A CA 1
ATOM 2685 C C . SER A 1 342 ? -18.768 -24.453 15.752 1.00 74.81 342 SER A C 1
ATOM 2687 O O . SER A 1 342 ? -17.867 -23.682 15.418 1.00 74.81 342 SER A O 1
ATOM 2689 N N . THR A 1 343 ? -18.955 -24.818 17.021 1.00 64.44 343 THR A N 1
ATOM 2690 C CA . THR A 1 343 ? -18.085 -24.394 18.124 1.00 64.44 343 THR A CA 1
ATOM 2691 C C . THR A 1 343 ? -16.735 -25.112 18.045 1.00 64.44 343 THR A C 1
ATOM 2693 O O . THR A 1 343 ? -16.644 -26.334 18.153 1.00 64.44 343 THR A O 1
ATOM 2696 N N . HIS A 1 344 ? -15.652 -24.357 17.854 1.00 60.84 344 HIS A N 1
ATOM 2697 C CA . HIS A 1 344 ? -14.290 -24.891 17.910 1.00 60.84 344 HIS A CA 1
ATOM 2698 C C . HIS A 1 344 ? -13.696 -24.671 19.306 1.00 60.84 344 HIS A C 1
ATOM 2700 O O . HIS A 1 344 ? -13.358 -23.548 19.661 1.00 60.84 344 HIS A O 1
ATOM 2706 N N . ASN A 1 345 ? -13.529 -25.748 20.080 1.00 53.22 345 ASN A N 1
ATOM 2707 C CA . ASN A 1 345 ? -13.165 -25.651 21.501 1.00 53.22 345 ASN A CA 1
ATOM 2708 C C . ASN A 1 345 ? -11.662 -25.718 21.843 1.00 53.22 345 ASN A C 1
ATOM 2710 O O . ASN A 1 345 ? -11.340 -25.552 23.009 1.00 53.22 345 ASN A O 1
ATOM 2714 N N . ASN A 1 346 ? -10.726 -25.918 20.90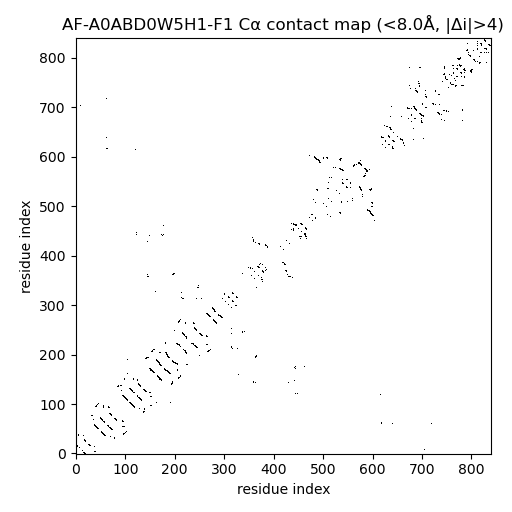4 1.00 50.06 346 ASN A N 1
ATOM 2715 C CA . ASN A 1 346 ? -9.361 -26.346 21.288 1.00 50.06 346 ASN A CA 1
ATOM 2716 C C . ASN A 1 346 ? -8.168 -25.545 20.716 1.00 50.06 346 ASN A C 1
ATOM 2718 O O . ASN A 1 346 ? -7.040 -26.002 20.846 1.00 50.06 346 ASN A O 1
ATOM 2722 N N . VAL A 1 347 ? -8.358 -24.368 20.097 1.00 57.12 347 VAL A N 1
ATOM 2723 C CA . VAL A 1 347 ? -7.232 -23.567 19.525 1.00 57.12 347 VAL A CA 1
ATOM 2724 C C . VAL A 1 347 ? -7.229 -22.101 20.000 1.00 57.12 347 VAL A C 1
ATOM 2726 O O . VAL A 1 347 ? -6.460 -21.276 19.516 1.00 57.12 347 VAL A O 1
ATOM 2729 N N . ALA A 1 348 ? -8.101 -21.740 20.946 1.00 60.09 348 ALA A N 1
ATOM 2730 C CA . ALA A 1 348 ? -8.233 -20.355 21.406 1.00 60.09 348 ALA A CA 1
ATOM 2731 C C . ALA A 1 348 ? -7.041 -19.894 22.269 1.00 60.09 348 ALA A C 1
ATOM 2733 O O . ALA A 1 348 ? -6.669 -18.725 22.228 1.00 60.09 348 ALA A O 1
ATOM 2734 N N . GLU A 1 349 ? -6.414 -20.803 23.020 1.00 64.75 349 GLU A N 1
ATOM 2735 C CA . GLU A 1 349 ? -5.417 -20.436 24.032 1.00 64.75 349 GLU A CA 1
ATOM 2736 C C . GLU A 1 349 ? -4.118 -19.889 23.416 1.00 64.75 349 GLU A C 1
ATOM 2738 O O . GLU A 1 349 ? -3.719 -18.772 23.740 1.00 64.75 349 GLU A O 1
ATOM 2743 N N . GLU A 1 350 ? -3.524 -20.587 22.439 1.00 71.94 350 GLU A N 1
ATOM 2744 C CA . GLU A 1 350 ? -2.311 -20.128 21.734 1.00 71.94 350 GLU A CA 1
ATOM 2745 C C . GLU A 1 350 ? -2.505 -18.792 21.000 1.00 71.94 350 GLU A C 1
ATOM 2747 O O . GLU A 1 350 ? -1.582 -17.981 20.921 1.00 71.94 350 GLU A O 1
ATOM 2752 N N . ARG A 1 351 ? -3.711 -18.532 20.479 1.00 81.31 351 ARG A N 1
ATOM 2753 C CA . ARG A 1 351 ? -4.010 -17.301 19.733 1.00 81.31 351 ARG A CA 1
ATOM 2754 C C . ARG A 1 351 ? -4.119 -16.087 20.641 1.00 81.31 351 ARG A C 1
ATOM 2756 O O . ARG A 1 351 ? -3.611 -15.028 20.285 1.00 81.31 351 ARG A O 1
ATOM 2763 N N . CYS A 1 352 ? -4.735 -16.233 21.813 1.00 86.88 352 CYS A N 1
ATOM 2764 C CA . CYS A 1 352 ? -4.861 -15.129 22.761 1.00 86.88 352 CYS A CA 1
ATOM 2765 C C . CYS A 1 352 ? -3.494 -14.661 23.276 1.00 86.88 352 CYS A C 1
ATOM 2767 O O . CYS A 1 352 ? -3.269 -13.457 23.373 1.00 86.88 352 CYS A O 1
ATOM 2769 N N . PHE A 1 353 ? -2.541 -15.577 23.495 1.00 86.94 353 PHE A N 1
ATOM 2770 C CA . PHE A 1 353 ? -1.189 -15.226 23.948 1.00 86.94 353 PHE A CA 1
ATOM 2771 C C . PHE A 1 353 ? -0.401 -14.339 22.971 1.00 86.94 353 PHE A C 1
ATOM 2773 O O . PHE A 1 353 ? 0.576 -13.712 23.382 1.00 86.94 353 PHE A O 1
ATOM 2780 N N . LYS A 1 354 ? -0.819 -14.239 21.700 1.00 84.62 354 LYS A N 1
ATOM 2781 C CA . LYS A 1 354 ? -0.208 -13.322 20.724 1.00 84.62 354 LYS A CA 1
ATOM 2782 C C . LYS A 1 354 ? -0.471 -11.847 21.054 1.00 84.62 354 LYS A C 1
ATOM 2784 O O . LYS A 1 354 ? 0.294 -10.987 20.621 1.00 84.62 354 LYS A O 1
ATOM 2789 N N . PHE A 1 355 ? -1.533 -11.533 21.801 1.00 88.44 355 PHE A N 1
ATOM 2790 C CA . PHE A 1 355 ? -1.881 -10.155 22.145 1.00 88.44 355 PHE A CA 1
ATOM 2791 C C . PHE A 1 355 ? -1.179 -9.706 23.427 1.00 88.44 355 PHE A C 1
ATOM 2793 O O . PHE A 1 355 ? -1.405 -10.240 24.512 1.00 88.44 355 PHE A O 1
ATOM 2800 N N . SER A 1 356 ? -0.366 -8.660 23.305 1.00 86.38 356 SER A N 1
ATOM 2801 C CA . SER A 1 356 ? 0.371 -8.045 24.416 1.00 86.38 356 SER A CA 1
ATOM 2802 C C . SER A 1 356 ? -0.349 -6.843 25.039 1.00 86.38 356 SER A C 1
ATOM 2804 O O . SER A 1 356 ? 0.192 -6.177 25.926 1.00 86.38 356 SER A O 1
ATOM 2806 N N . ASP A 1 357 ? -1.570 -6.548 24.594 1.00 87.56 357 ASP A N 1
ATOM 2807 C CA . ASP A 1 357 ? -2.343 -5.400 25.047 1.00 87.56 357 ASP A CA 1
ATOM 2808 C C . ASP A 1 357 ? -3.831 -5.727 25.252 1.00 87.56 357 ASP A C 1
ATOM 2810 O O . ASP A 1 357 ? -4.406 -6.588 24.584 1.00 87.56 357 ASP A O 1
ATOM 2814 N N . CYS A 1 358 ? -4.453 -5.016 26.196 1.00 88.88 358 CYS A N 1
ATOM 2815 C CA . CYS A 1 358 ? -5.834 -5.255 26.611 1.00 88.88 358 CYS A CA 1
ATOM 2816 C C . CYS A 1 358 ? -6.836 -5.002 25.480 1.00 88.88 358 CYS A C 1
ATOM 2818 O O . CYS A 1 358 ? -7.772 -5.782 25.317 1.00 88.88 358 CYS A O 1
ATOM 2820 N N . VAL A 1 359 ? -6.656 -3.938 24.688 1.00 91.75 359 VAL A N 1
ATOM 2821 C CA . VAL A 1 359 ? -7.647 -3.550 23.674 1.00 91.75 359 VAL A CA 1
ATOM 2822 C C . VAL A 1 359 ? -7.670 -4.527 22.501 1.00 91.75 359 VAL A C 1
ATOM 2824 O O . VAL A 1 359 ? -8.743 -4.980 22.130 1.00 91.75 359 VAL A O 1
ATOM 2827 N N . SER A 1 360 ? -6.522 -4.960 21.985 1.00 92.31 360 SER A N 1
ATOM 2828 C CA . SER A 1 360 ? -6.419 -6.000 20.955 1.00 92.31 360 SER A CA 1
ATOM 2829 C C . SER A 1 360 ? -6.856 -7.364 21.491 1.00 92.31 360 SER A C 1
ATOM 2831 O O . SER A 1 360 ? -7.527 -8.112 20.783 1.00 92.31 360 SER A O 1
ATOM 2833 N N . CYS A 1 361 ? -6.554 -7.666 22.761 1.00 92.06 361 CYS A N 1
ATOM 2834 C CA . CYS A 1 361 ? -7.013 -8.884 23.433 1.00 92.06 361 CYS A CA 1
ATOM 2835 C C . CYS A 1 361 ? -8.538 -8.959 23.597 1.00 92.06 361 CYS A C 1
ATOM 2837 O O . CYS A 1 361 ? -9.092 -10.050 23.661 1.00 92.06 361 CYS A O 1
ATOM 2839 N N . THR A 1 362 ? -9.236 -7.829 23.666 1.00 91.94 362 THR A N 1
ATOM 2840 C CA . THR A 1 362 ? -10.690 -7.798 23.914 1.00 91.94 362 THR A CA 1
ATOM 2841 C C . THR A 1 362 ? -11.503 -7.366 22.695 1.00 91.94 362 THR A C 1
ATOM 2843 O O . THR A 1 362 ? -12.697 -7.634 22.626 1.00 91.94 362 THR A O 1
ATOM 2846 N N . ALA A 1 363 ? -10.871 -6.751 21.695 1.00 93.94 363 ALA A N 1
ATOM 2847 C CA . ALA A 1 363 ? -11.465 -6.415 20.405 1.00 93.94 363 ALA A CA 1
ATOM 2848 C C . ALA A 1 363 ? -11.065 -7.438 19.326 1.00 93.94 363 ALA A C 1
ATOM 2850 O O . ALA A 1 363 ? -10.490 -7.091 18.292 1.00 93.94 363 ALA A O 1
ATOM 2851 N N . ASN A 1 364 ? -11.367 -8.717 19.559 1.00 92.00 364 ASN A N 1
ATOM 2852 C CA . ASN A 1 364 ? -11.153 -9.793 18.588 1.00 92.00 364 ASN A CA 1
ATOM 2853 C C . ASN A 1 364 ? -12.255 -10.860 18.650 1.00 92.00 364 ASN A C 1
ATOM 2855 O O . ASN A 1 364 ? -13.031 -10.910 19.602 1.00 92.00 364 ASN A O 1
ATOM 2859 N N . THR A 1 365 ? -12.300 -11.732 17.643 1.00 89.56 365 THR A N 1
ATOM 2860 C CA . THR A 1 365 ? -13.227 -12.877 17.567 1.00 89.56 365 THR A CA 1
ATOM 2861 C C . THR A 1 365 ? -12.633 -14.198 18.072 1.00 89.56 365 THR A C 1
ATOM 2863 O O . THR A 1 365 ? -13.318 -15.217 18.062 1.00 89.56 365 THR A O 1
ATOM 2866 N N . ASN A 1 366 ? -11.395 -14.205 18.583 1.00 86.38 366 ASN A N 1
ATOM 2867 C CA . ASN A 1 366 ? -10.727 -15.410 19.099 1.00 86.38 366 ASN A CA 1
ATOM 2868 C C . ASN A 1 366 ? -11.252 -15.866 20.476 1.00 86.38 366 ASN A C 1
ATOM 2870 O O . ASN A 1 366 ? -10.798 -16.888 20.991 1.00 86.38 366 ASN A O 1
ATOM 2874 N N . GLY A 1 367 ? -12.194 -15.131 21.079 1.00 85.56 367 GLY A N 1
ATOM 2875 C CA . GLY A 1 367 ? -12.769 -15.471 22.382 1.00 85.56 367 GLY A CA 1
ATOM 2876 C C . GLY A 1 367 ? -11.762 -15.302 23.517 1.00 85.56 367 GLY A C 1
ATOM 2877 O O . GLY A 1 367 ? -11.588 -16.206 24.332 1.00 85.56 367 GLY A O 1
ATOM 2878 N N . CYS A 1 368 ? -11.066 -14.167 23.545 1.00 89.88 368 CYS A N 1
ATOM 2879 C CA . CYS A 1 368 ? -10.028 -13.870 24.527 1.00 89.88 368 CYS A CA 1
ATOM 2880 C C . CYS A 1 368 ? -10.531 -12.986 25.680 1.00 89.88 368 CYS A C 1
ATOM 2882 O O . CYS A 1 368 ? -11.530 -12.276 25.566 1.00 89.88 368 CYS A O 1
ATOM 2884 N N . GLN A 1 369 ? -9.802 -13.010 26.795 1.00 89.19 369 GLN A N 1
ATOM 2885 C CA . GLN A 1 369 ? -9.983 -12.119 27.936 1.00 89.19 369 GLN A CA 1
ATOM 2886 C C . GLN A 1 369 ? -8.635 -11.651 28.489 1.00 89.19 369 GLN A C 1
ATOM 2888 O O . GLN A 1 369 ? -7.630 -12.363 28.429 1.00 89.19 369 GLN A O 1
ATOM 2893 N N . TRP A 1 370 ? -8.622 -10.452 29.063 1.00 89.88 370 TRP A N 1
ATOM 2894 C CA . TRP A 1 370 ? -7.437 -9.844 29.655 1.00 89.88 370 TRP A CA 1
ATOM 2895 C C . TRP A 1 370 ? -7.457 -9.964 31.181 1.00 89.88 370 TRP A C 1
ATOM 2897 O O . TRP A 1 370 ? -8.389 -9.479 31.823 1.00 89.88 370 TRP A O 1
ATOM 2907 N N . CYS A 1 371 ? -6.426 -10.569 31.772 1.00 87.06 371 CYS A N 1
ATOM 2908 C CA . CYS A 1 371 ? -6.314 -10.746 33.226 1.00 87.06 371 CYS A CA 1
ATOM 2909 C C . CYS A 1 371 ? -5.408 -9.686 33.886 1.00 87.06 371 CYS A C 1
ATOM 2911 O O . CYS A 1 371 ? -4.521 -9.123 33.238 1.00 87.06 371 CYS A O 1
ATOM 2913 N N . GLU A 1 372 ? -5.574 -9.469 35.200 1.00 72.19 372 GLU A N 1
ATOM 2914 C CA . GLU A 1 372 ? -4.754 -8.548 36.024 1.00 72.19 372 GLU A CA 1
ATOM 2915 C C . GLU A 1 372 ? -3.234 -8.702 35.835 1.00 72.19 372 GLU A C 1
ATOM 2917 O O . GLU A 1 372 ? -2.521 -7.700 35.821 1.00 72.19 372 GLU A O 1
ATOM 2922 N N . GLU A 1 373 ? -2.733 -9.920 35.595 1.00 65.56 373 GLU A N 1
ATOM 2923 C CA . GLU A 1 373 ? -1.307 -10.205 35.345 1.00 65.56 373 GLU A CA 1
ATOM 2924 C C . GLU A 1 373 ? -0.776 -9.675 33.991 1.00 65.56 373 GLU A C 1
ATOM 2926 O O . GLU A 1 373 ? 0.311 -10.057 33.560 1.00 65.56 373 GLU A O 1
ATOM 2931 N N . LYS A 1 374 ? -1.527 -8.809 33.294 1.00 75.50 374 LYS A N 1
ATOM 2932 C CA . LYS A 1 374 ? -1.208 -8.275 31.955 1.00 75.50 374 LYS A CA 1
ATOM 2933 C C . LYS A 1 374 ? -1.042 -9.364 30.890 1.00 75.50 374 LYS A C 1
ATOM 2935 O O . LYS A 1 374 ? -0.212 -9.244 29.990 1.00 75.50 374 LYS A O 1
ATOM 2940 N N . LYS A 1 375 ? -1.824 -10.436 31.006 1.00 85.38 375 LYS A N 1
ATOM 2941 C CA . LYS A 1 375 ? -1.824 -11.555 30.062 1.00 85.38 375 LYS A CA 1
ATOM 2942 C C . LYS A 1 375 ? -3.174 -11.652 29.376 1.00 85.38 375 LYS A C 1
ATOM 2944 O O . LYS A 1 375 ? -4.215 -11.567 30.032 1.00 85.38 375 LYS A O 1
ATOM 2949 N N . CYS A 1 376 ? -3.128 -11.870 28.070 1.00 89.00 376 CYS A N 1
ATOM 2950 C CA . CYS A 1 376 ? -4.286 -12.247 27.285 1.00 89.00 376 CYS A CA 1
ATOM 2951 C C . CYS A 1 376 ? -4.399 -13.774 27.253 1.00 89.00 376 CYS A C 1
ATOM 2953 O O . CYS A 1 376 ? -3.457 -14.452 26.844 1.00 89.00 376 CYS A O 1
ATOM 2955 N N . ILE A 1 377 ? -5.534 -14.308 27.697 1.00 88.25 377 ILE A N 1
ATOM 2956 C CA . ILE A 1 377 ? -5.813 -15.750 27.724 1.00 88.25 377 ILE A CA 1
ATOM 2957 C C . ILE A 1 377 ? -7.176 -16.033 27.097 1.00 88.25 377 ILE A C 1
ATOM 2959 O O . ILE A 1 377 ? -7.949 -15.112 26.834 1.00 88.25 377 ILE A O 1
ATOM 2963 N N . SER A 1 378 ? -7.495 -17.304 26.867 1.00 86.81 378 SER A N 1
ATOM 2964 C CA . SER A 1 378 ? -8.831 -17.673 26.401 1.00 86.81 378 SER A CA 1
ATOM 2965 C C . SER A 1 378 ? -9.905 -17.346 27.447 1.00 86.81 378 SER A C 1
ATOM 2967 O O . SER A 1 378 ? -9.691 -17.501 28.651 1.00 86.81 378 SER A O 1
ATOM 2969 N N . ALA A 1 379 ? -11.087 -16.931 26.986 1.00 83.44 379 ALA A N 1
ATOM 2970 C CA . ALA A 1 379 ? -12.267 -16.703 27.817 1.00 83.44 379 ALA A CA 1
ATOM 2971 C C . ALA A 1 379 ? -12.743 -17.977 28.542 1.00 83.44 379 ALA A C 1
ATOM 2973 O O . ALA A 1 379 ? -13.409 -17.881 29.570 1.00 83.44 379 ALA A O 1
ATOM 2974 N N . SER A 1 380 ? -12.385 -19.165 28.040 1.00 81.06 380 SER A N 1
ATOM 2975 C CA . SER A 1 380 ? -12.660 -20.441 28.713 1.00 81.06 380 SER A CA 1
ATOM 2976 C C . SER A 1 380 ? -11.694 -20.755 29.860 1.00 81.06 380 SER A C 1
ATOM 2978 O O . SER A 1 380 ? -11.985 -21.634 30.670 1.00 81.06 380 SER A O 1
ATOM 2980 N N . SER A 1 381 ? -10.548 -20.072 29.938 1.00 82.19 381 SER A N 1
ATOM 2981 C CA . SER A 1 381 ? -9.524 -20.287 30.968 1.00 82.19 381 SER A CA 1
ATOM 2982 C C . SER A 1 381 ? -9.750 -19.338 32.151 1.00 82.19 381 SER A C 1
ATOM 2984 O O . SER A 1 381 ? -10.143 -18.195 31.970 1.00 82.19 381 SER A O 1
ATOM 2986 N N . ASN A 1 382 ? -9.503 -19.767 33.391 1.00 80.50 382 ASN A N 1
ATOM 2987 C CA . ASN A 1 382 ? -9.718 -18.901 34.559 1.00 80.50 382 ASN A CA 1
ATOM 2988 C C . ASN A 1 382 ? -8.538 -17.940 34.780 1.00 80.50 382 ASN A C 1
ATOM 2990 O O . ASN A 1 382 ? -7.392 -18.384 34.858 1.00 80.50 382 ASN A O 1
ATOM 2994 N N . CYS A 1 383 ? -8.810 -16.646 34.987 1.00 78.12 383 CYS A N 1
ATOM 2995 C CA . CYS A 1 383 ? -7.805 -15.694 35.469 1.00 78.12 383 CYS A CA 1
ATOM 2996 C C . CYS A 1 383 ? -7.416 -16.048 36.914 1.00 78.12 383 CYS A C 1
ATOM 2998 O O . CYS A 1 383 ? -8.098 -15.663 37.862 1.00 78.12 383 CYS A O 1
ATOM 3000 N N . THR A 1 384 ? -6.332 -16.796 37.110 1.00 70.00 384 THR A N 1
ATOM 3001 C CA . THR A 1 384 ? -5.775 -17.057 38.445 1.00 70.00 384 THR A CA 1
ATOM 3002 C C . THR A 1 384 ? -4.581 -16.154 38.694 1.00 70.00 384 THR A C 1
ATOM 3004 O O . THR A 1 384 ? -3.642 -16.188 37.907 1.00 70.00 384 THR A O 1
ATOM 3007 N N . VAL A 1 385 ? -4.601 -15.403 39.795 1.00 56.34 385 VAL A N 1
ATOM 3008 C CA . VAL A 1 385 ? -3.448 -14.627 40.268 1.00 56.34 385 VAL A CA 1
ATOM 3009 C C . VAL A 1 385 ? -2.706 -15.460 41.305 1.00 56.34 385 VAL A C 1
ATOM 3011 O O . VAL A 1 385 ? -3.302 -15.886 42.302 1.00 56.34 385 VAL A O 1
ATOM 3014 N N . LEU A 1 386 ? -1.414 -15.703 41.080 1.00 51.16 386 LEU A N 1
ATOM 3015 C CA . LEU A 1 386 ? -0.511 -16.188 42.126 1.00 51.16 386 LEU A CA 1
ATOM 3016 C C . LEU A 1 386 ? -0.195 -15.013 43.056 1.00 51.16 386 LEU A C 1
ATOM 3018 O O . LEU A 1 386 ? 0.379 -14.018 42.626 1.00 51.16 386 LEU A O 1
ATOM 3022 N N . THR A 1 387 ? -0.562 -15.106 44.334 1.00 47.12 387 THR A N 1
ATOM 3023 C CA . THR A 1 387 ? -0.158 -14.131 45.358 1.00 47.12 387 THR A CA 1
ATOM 3024 C C . THR A 1 387 ? 1.346 -14.231 45.620 1.00 47.12 387 THR A C 1
ATOM 3026 O O . THR A 1 387 ? 1.800 -14.858 46.572 1.00 47.12 387 THR A O 1
ATOM 3029 N N . LEU A 1 388 ? 2.139 -13.608 44.756 1.00 43.78 388 LEU A N 1
ATOM 3030 C CA . LEU A 1 388 ? 3.575 -13.398 44.933 1.00 43.78 388 LEU A CA 1
ATOM 3031 C C . LEU A 1 388 ? 3.909 -11.915 44.746 1.00 43.78 388 LEU A C 1
ATOM 3033 O O . LEU A 1 388 ? 4.836 -11.573 44.038 1.00 43.78 388 LEU A O 1
ATOM 3037 N N . GLU A 1 389 ? 3.157 -11.015 45.380 1.00 36.09 389 GLU A N 1
ATOM 3038 C CA . GLU A 1 389 ? 3.440 -9.573 45.322 1.00 36.09 389 GLU A CA 1
ATOM 3039 C C . GLU A 1 389 ? 3.012 -8.886 46.630 1.00 36.09 389 GLU A C 1
ATOM 3041 O O . GLU A 1 389 ? 2.005 -8.196 46.718 1.00 36.09 389 GLU A O 1
ATOM 3046 N N . LEU A 1 390 ? 3.783 -9.139 47.691 1.00 31.22 390 LEU A N 1
ATOM 3047 C CA . LEU A 1 390 ? 3.896 -8.274 48.881 1.00 31.22 390 LEU A CA 1
ATOM 3048 C C . LEU A 1 390 ? 5.302 -8.347 49.523 1.00 31.22 390 LEU A C 1
ATOM 3050 O O . LEU A 1 390 ? 5.524 -7.769 50.581 1.00 31.22 390 LEU A O 1
ATOM 3054 N N . ALA A 1 391 ? 6.268 -9.036 48.896 1.00 30.53 391 ALA A N 1
ATOM 3055 C CA . ALA A 1 391 ? 7.588 -9.297 49.485 1.00 30.53 391 ALA A CA 1
ATOM 3056 C C . ALA A 1 391 ? 8.754 -8.492 48.873 1.00 30.53 391 ALA A C 1
ATOM 3058 O O . ALA A 1 391 ? 9.848 -8.527 49.426 1.00 30.53 391 ALA A O 1
ATOM 3059 N N . GLU A 1 392 ? 8.565 -7.736 47.785 1.00 32.75 392 GLU A N 1
ATOM 3060 C CA . GLU A 1 392 ? 9.686 -7.023 47.137 1.00 32.75 392 GLU A CA 1
ATOM 3061 C C . GLU A 1 392 ? 9.912 -5.574 47.604 1.00 32.75 392 GLU A C 1
ATOM 3063 O O . GLU A 1 392 ? 10.857 -4.933 47.150 1.00 32.75 392 GLU A O 1
ATOM 3068 N N . GLN A 1 393 ? 9.137 -5.057 48.568 1.00 33.03 393 GLN A N 1
ATOM 3069 C CA . GLN A 1 393 ? 9.348 -3.697 49.102 1.00 33.03 393 GLN A CA 1
ATOM 3070 C C . GLN A 1 393 ? 10.019 -3.616 50.482 1.00 33.03 393 GLN A C 1
ATOM 3072 O O . GLN A 1 393 ? 10.369 -2.522 50.922 1.00 33.03 393 GLN A O 1
ATOM 3077 N N . HIS A 1 394 ? 10.306 -4.745 51.136 1.00 30.81 394 HIS A N 1
ATOM 3078 C CA . HIS A 1 394 ? 11.086 -4.758 52.375 1.00 30.81 394 HIS A CA 1
ATOM 3079 C C . HIS A 1 394 ? 12.246 -5.749 52.281 1.00 30.81 394 HIS A C 1
ATOM 3081 O O . HIS A 1 394 ? 12.099 -6.945 52.508 1.00 30.81 394 HIS A O 1
ATOM 3087 N N . ARG A 1 395 ? 13.446 -5.233 51.987 1.00 32.50 395 ARG A N 1
ATOM 3088 C CA . ARG A 1 395 ? 14.694 -5.949 52.277 1.00 32.50 395 ARG A CA 1
ATOM 3089 C C . ARG A 1 395 ? 14.820 -6.127 53.797 1.00 32.50 395 ARG A C 1
ATOM 3091 O O . ARG A 1 395 ? 15.182 -5.181 54.489 1.00 32.50 395 ARG A O 1
ATOM 3098 N N . GLY A 1 396 ? 14.553 -7.330 54.304 1.00 31.97 396 GLY A N 1
ATOM 3099 C CA . GLY A 1 396 ? 14.834 -7.717 55.692 1.00 31.97 396 GLY A CA 1
ATOM 3100 C C . GLY A 1 396 ? 14.427 -9.168 56.008 1.00 31.97 396 GLY A C 1
ATOM 3101 O O . GLY A 1 396 ? 13.373 -9.595 55.544 1.00 31.97 396 GLY A O 1
ATOM 3102 N N . PRO A 1 397 ? 15.232 -9.948 56.761 1.00 40.56 397 PRO A N 1
ATOM 3103 C CA . PRO A 1 397 ? 15.062 -11.393 56.899 1.00 40.56 397 PRO A CA 1
ATOM 3104 C C . PRO A 1 397 ? 14.204 -11.744 58.116 1.00 40.56 397 PRO A C 1
ATOM 3106 O O . PRO A 1 397 ? 14.685 -11.597 59.230 1.00 40.56 397 PRO A O 1
ATOM 3109 N N . LEU A 1 398 ? 12.991 -12.276 57.945 1.00 29.69 398 LEU A N 1
ATOM 3110 C CA . LEU A 1 398 ? 12.301 -12.981 59.034 1.00 29.69 398 LEU A CA 1
ATOM 3111 C C . LEU A 1 398 ? 11.440 -14.130 58.497 1.00 29.69 398 LEU A C 1
ATOM 3113 O O . LEU A 1 398 ? 10.298 -13.960 58.080 1.00 29.69 398 LEU A O 1
ATOM 3117 N N . ALA A 1 399 ? 12.012 -15.330 58.577 1.00 40.28 399 ALA A N 1
ATOM 3118 C CA . ALA A 1 399 ? 11.256 -16.543 58.827 1.00 40.28 399 ALA A CA 1
ATOM 3119 C C . ALA A 1 399 ? 10.679 -16.455 60.248 1.00 40.28 399 ALA A C 1
ATOM 3121 O O . ALA A 1 399 ? 11.422 -16.608 61.211 1.00 40.28 399 ALA A O 1
ATOM 3122 N N . LEU A 1 400 ? 9.378 -16.199 60.391 1.00 34.31 400 LEU A N 1
ATOM 3123 C CA . LEU A 1 400 ? 8.665 -16.393 61.654 1.00 34.31 400 LEU A CA 1
ATOM 3124 C C . LEU A 1 400 ? 7.257 -16.927 61.372 1.00 34.31 400 LEU A C 1
ATOM 3126 O O . LEU A 1 400 ? 6.390 -16.226 60.857 1.00 34.31 400 LEU A O 1
ATOM 3130 N N . ALA A 1 401 ? 7.047 -18.190 61.734 1.00 35.78 401 ALA A N 1
ATOM 3131 C CA . ALA A 1 401 ? 5.759 -18.659 62.227 1.00 35.78 401 ALA A CA 1
ATOM 3132 C C . ALA A 1 401 ? 5.665 -18.298 63.727 1.00 35.78 401 ALA A C 1
ATOM 3134 O O . ALA A 1 401 ? 6.707 -18.310 64.390 1.00 35.78 401 ALA A O 1
ATOM 3135 N N . PRO A 1 402 ? 4.470 -18.017 64.287 1.00 46.72 402 PRO A N 1
ATOM 3136 C CA . PRO A 1 402 ? 3.128 -18.171 63.712 1.00 46.72 402 PRO A CA 1
ATOM 3137 C C . PRO A 1 402 ? 2.472 -16.830 63.293 1.00 46.72 402 PRO A C 1
ATOM 3139 O O . PRO A 1 402 ? 2.994 -15.764 63.623 1.00 46.72 402 PRO A O 1
ATOM 3142 N N . PRO A 1 403 ? 1.340 -16.856 62.553 1.00 46.31 403 PRO A N 1
ATOM 3143 C CA . PRO A 1 403 ? 0.653 -15.641 62.109 1.00 46.31 403 PRO A CA 1
ATOM 3144 C C . PRO A 1 403 ? 0.130 -14.821 63.301 1.00 46.31 403 PRO A C 1
ATOM 3146 O O . PRO A 1 403 ? -0.287 -15.404 64.306 1.00 46.31 403 PRO A O 1
ATOM 3149 N N . PRO A 1 404 ? 0.108 -13.478 63.206 1.00 51.41 404 PRO A N 1
ATOM 3150 C CA . PRO A 1 404 ? -0.451 -12.635 64.255 1.00 51.41 404 PRO A CA 1
ATOM 3151 C C . PRO A 1 404 ? -1.934 -12.967 64.469 1.00 51.41 404 PRO A C 1
ATOM 3153 O O . PRO A 1 404 ? -2.711 -13.042 63.518 1.00 51.41 404 PRO A O 1
ATOM 3156 N N . SER A 1 405 ? -2.340 -13.118 65.730 1.00 50.84 405 SER A N 1
ATOM 3157 C CA . SER A 1 405 ? -3.691 -13.498 66.181 1.00 50.84 405 SER A CA 1
ATOM 3158 C C . SER A 1 405 ? -4.784 -12.442 65.923 1.00 50.84 405 SER A C 1
ATOM 3160 O O . SER A 1 405 ? -5.822 -12.459 66.574 1.00 50.84 405 SER A O 1
ATOM 3162 N N . MET A 1 406 ? -4.538 -11.501 65.010 1.00 45.22 406 MET A N 1
ATOM 3163 C CA . MET A 1 406 ? -5.397 -10.354 64.690 1.00 45.22 406 MET A CA 1
ATOM 3164 C C . MET A 1 406 ? -5.935 -10.398 63.249 1.00 45.22 406 MET A C 1
ATOM 3166 O O . MET A 1 406 ? -6.539 -9.432 62.790 1.00 45.22 406 MET A O 1
ATOM 3170 N N . LEU A 1 407 ? -5.694 -11.484 62.510 1.00 50.41 407 LEU A N 1
ATOM 3171 C CA . LEU A 1 407 ? -6.160 -11.634 61.132 1.00 50.41 407 LEU A CA 1
ATOM 3172 C C . LEU A 1 407 ? -7.559 -12.261 61.100 1.00 50.41 407 LEU A C 1
ATOM 3174 O O . LEU A 1 407 ? -7.802 -13.288 61.728 1.00 50.41 407 LEU A O 1
ATOM 3178 N N . SER A 1 408 ? -8.468 -11.649 60.343 1.00 53.56 408 SER A N 1
ATOM 3179 C CA . SER A 1 408 ? -9.787 -12.221 60.033 1.00 53.56 408 SER A CA 1
ATOM 3180 C C . SER A 1 408 ? -9.668 -13.528 59.232 1.00 53.56 408 SER A C 1
ATOM 3182 O O . SER A 1 408 ? -8.667 -13.746 58.544 1.00 53.56 408 SER A O 1
ATOM 3184 N N . ASP A 1 409 ? -10.708 -14.372 59.237 1.00 52.72 409 ASP A N 1
ATOM 3185 C CA . ASP A 1 409 ? -10.749 -15.622 58.450 1.00 52.72 409 ASP A CA 1
ATOM 3186 C C . ASP A 1 409 ? -10.449 -15.394 56.957 1.00 52.72 409 ASP A C 1
ATOM 3188 O O . ASP A 1 409 ? -9.804 -16.213 56.295 1.00 52.72 409 ASP A O 1
ATOM 3192 N N . HIS A 1 410 ? -10.838 -14.229 56.426 1.00 51.78 410 HIS A N 1
ATOM 3193 C CA . HIS A 1 410 ? -10.507 -13.831 55.063 1.00 51.78 410 HIS A CA 1
ATOM 3194 C C . HIS A 1 410 ? -9.000 -13.587 54.877 1.00 51.78 410 HIS A C 1
ATOM 3196 O O . HIS A 1 410 ? -8.416 -14.063 53.905 1.00 51.78 410 HIS A O 1
ATOM 3202 N N . GLN A 1 411 ? -8.338 -12.919 55.822 1.00 48.84 411 GLN A N 1
ATOM 3203 C CA . GLN A 1 411 ? -6.896 -12.657 55.770 1.00 48.84 411 GLN A CA 1
ATOM 3204 C C . GLN A 1 411 ? -6.058 -13.929 55.990 1.00 48.84 411 GLN A C 1
ATOM 3206 O O . GLN A 1 411 ? -5.022 -14.096 55.348 1.00 48.84 411 GLN A O 1
ATOM 3211 N N . LEU A 1 412 ? -6.540 -14.868 56.810 1.00 51.66 412 LEU A N 1
ATOM 3212 C CA . LEU A 1 412 ? -5.954 -16.206 56.972 1.00 51.66 412 LEU A CA 1
ATOM 3213 C C . LEU A 1 412 ? -5.996 -17.035 55.675 1.00 51.66 412 LEU A C 1
ATOM 3215 O O . LEU A 1 412 ? -5.079 -17.817 55.419 1.00 51.66 412 LEU A O 1
ATOM 3219 N N . SER A 1 413 ? -7.008 -16.836 54.820 1.00 48.75 413 SER A N 1
ATOM 3220 C CA . SER A 1 413 ? -7.101 -17.513 53.514 1.00 48.75 413 SER A CA 1
ATOM 3221 C C . SER A 1 413 ? -6.052 -17.037 52.496 1.00 48.75 413 SER A C 1
ATOM 3223 O O . SER A 1 413 ? -5.619 -17.817 51.647 1.00 48.75 413 SER A O 1
ATOM 3225 N N . VAL A 1 414 ? -5.596 -15.784 52.617 1.00 44.84 414 VAL A N 1
ATOM 3226 C CA . VAL A 1 414 ? -4.607 -15.148 51.726 1.00 44.84 414 VAL A CA 1
ATOM 3227 C C . VAL A 1 414 ? -3.165 -15.464 52.153 1.00 44.84 414 VAL A C 1
ATOM 3229 O O . VAL A 1 414 ? -2.252 -15.417 51.333 1.00 44.84 414 VAL A O 1
ATOM 3232 N N . TRP A 1 415 ? -2.950 -15.840 53.419 1.00 41.72 415 TRP A N 1
ATOM 3233 C CA . TRP A 1 415 ? -1.623 -16.037 54.021 1.00 41.72 415 TRP A CA 1
ATOM 3234 C C . TRP A 1 415 ? -0.947 -17.383 53.681 1.00 41.72 415 TRP A C 1
ATOM 3236 O O . TRP A 1 415 ? 0.199 -17.622 54.060 1.00 41.72 415 TRP A O 1
ATOM 3246 N N . LYS A 1 416 ? -1.620 -18.286 52.953 1.00 43.19 416 LYS A N 1
ATOM 3247 C CA . LYS A 1 416 ? -1.020 -19.553 52.499 1.00 43.19 416 LYS A CA 1
ATOM 3248 C C . LYS A 1 416 ? -0.104 -19.313 51.295 1.00 43.19 416 LYS A C 1
ATOM 3250 O O . LYS A 1 416 ? -0.561 -18.830 50.260 1.00 43.19 416 LYS A O 1
ATOM 3255 N N . GLN A 1 417 ? 1.161 -19.734 51.390 1.00 36.91 417 GLN A N 1
ATOM 3256 C CA . GLN A 1 417 ? 2.036 -19.886 50.220 1.00 36.91 417 GLN A CA 1
ATOM 3257 C C . GLN A 1 417 ? 1.314 -20.717 49.144 1.00 36.91 417 GLN A C 1
ATOM 3259 O O . GLN A 1 417 ? 0.958 -21.870 49.382 1.00 36.91 417 GLN A O 1
ATOM 3264 N N . GLY A 1 418 ? 1.062 -20.115 47.976 1.00 44.19 418 GLY A N 1
ATOM 3265 C CA . GLY A 1 418 ? 0.406 -20.775 46.841 1.00 44.19 418 GLY A CA 1
ATOM 3266 C C . GLY A 1 418 ? -1.120 -20.618 46.737 1.00 44.19 418 GLY A C 1
ATOM 3267 O O . GLY A 1 418 ? -1.729 -21.309 45.920 1.00 44.19 418 GLY A O 1
ATOM 3268 N N . ALA A 1 419 ? -1.761 -19.730 47.507 1.00 43.47 419 ALA A N 1
ATOM 3269 C CA . ALA A 1 419 ? -3.191 -19.445 47.349 1.00 43.47 419 ALA A CA 1
ATOM 3270 C C . ALA A 1 419 ? -3.489 -18.732 46.008 1.00 43.47 419 ALA A C 1
ATOM 3272 O O . ALA A 1 419 ? -3.175 -17.560 45.824 1.00 43.47 419 ALA A O 1
ATOM 3273 N N . ARG A 1 420 ? -4.115 -19.431 45.052 1.00 52.28 420 ARG A N 1
ATOM 3274 C CA . ARG A 1 420 ? -4.603 -18.829 43.798 1.00 52.28 420 ARG A CA 1
ATOM 3275 C C . ARG A 1 420 ? -5.915 -18.096 44.072 1.00 52.28 420 ARG A C 1
ATOM 3277 O O . ARG A 1 420 ? -6.902 -18.743 44.417 1.00 52.28 420 ARG A O 1
ATOM 3284 N N . ARG A 1 421 ? -5.950 -16.772 43.894 1.00 59.34 421 ARG A N 1
ATOM 3285 C CA . ARG A 1 421 ? -7.214 -16.010 43.882 1.00 59.34 421 ARG A CA 1
ATOM 3286 C C . ARG A 1 421 ? -7.715 -15.849 42.450 1.00 59.34 421 ARG A C 1
ATOM 3288 O O . ARG A 1 421 ? -6.912 -15.775 41.519 1.00 59.34 421 ARG A O 1
ATOM 3295 N N . MET A 1 422 ? -9.031 -15.773 42.274 1.00 59.06 422 MET A N 1
ATOM 3296 C CA . MET A 1 422 ? -9.622 -15.383 40.993 1.00 59.06 422 MET A CA 1
ATOM 3297 C C . MET A 1 422 ? -9.297 -13.896 40.767 1.00 59.06 422 MET A C 1
ATOM 3299 O O . MET A 1 422 ? -9.667 -13.056 41.586 1.00 59.06 422 MET A O 1
ATOM 3303 N N . GLY A 1 423 ? -8.515 -13.585 39.734 1.00 63.00 423 GLY A N 1
ATOM 3304 C CA . GLY A 1 423 ? -8.153 -12.214 39.364 1.00 63.00 423 GLY A CA 1
ATOM 3305 C C . GLY A 1 423 ? -9.239 -11.545 38.531 1.00 63.00 423 GLY A C 1
ATOM 3306 O O . GLY A 1 423 ? -10.015 -12.228 37.863 1.00 63.00 423 GLY A O 1
ATOM 3307 N N . HIS A 1 424 ? -9.280 -10.211 38.532 1.00 75.19 424 HIS A N 1
ATOM 3308 C CA . HIS A 1 424 ? -10.184 -9.459 37.664 1.00 75.19 424 HIS A CA 1
ATOM 3309 C C . HIS A 1 424 ? -9.898 -9.738 36.176 1.00 75.19 424 HIS A C 1
ATOM 3311 O O . HIS A 1 424 ? -8.747 -9.726 35.725 1.00 75.19 424 HIS A O 1
ATOM 3317 N N . SER A 1 425 ? -10.968 -9.961 35.412 1.00 84.88 425 SER A N 1
ATOM 3318 C CA . SER A 1 425 ? -10.939 -10.211 33.969 1.00 84.88 425 SER A CA 1
ATOM 3319 C C . SER A 1 425 ? -11.646 -9.094 33.204 1.00 84.88 425 SER A C 1
ATOM 3321 O O . SER A 1 425 ? -12.760 -8.699 33.557 1.00 84.88 425 SER A O 1
ATOM 3323 N N . VAL A 1 426 ? -11.052 -8.633 32.107 1.00 85.94 426 VAL A N 1
ATOM 3324 C CA . VAL A 1 426 ? -11.661 -7.680 31.175 1.00 85.94 426 VAL A CA 1
ATOM 3325 C C . VAL A 1 426 ? -11.950 -8.381 29.853 1.00 85.94 426 VAL A C 1
ATOM 3327 O O . VAL A 1 426 ? -11.055 -8.961 29.249 1.00 85.94 426 VAL A O 1
ATOM 3330 N N . GLN A 1 427 ? -13.201 -8.306 29.400 1.00 86.12 427 GLN A N 1
ATOM 3331 C CA . GLN A 1 427 ? -13.648 -8.859 28.112 1.00 86.12 427 GLN A CA 1
ATOM 3332 C C . GLN A 1 427 ? -14.125 -7.781 27.130 1.00 86.12 427 GLN A C 1
ATOM 3334 O O . GLN A 1 427 ? -14.254 -8.044 25.944 1.00 86.12 427 GLN A O 1
ATOM 3339 N N . ASN A 1 428 ? -14.386 -6.559 27.609 1.00 87.38 428 ASN A N 1
ATOM 3340 C CA . ASN A 1 428 ? -14.813 -5.442 26.770 1.00 87.38 428 ASN A CA 1
ATOM 3341 C C . ASN A 1 428 ? -13.689 -4.408 26.673 1.00 87.38 428 ASN A C 1
ATOM 3343 O O . ASN A 1 428 ? -13.244 -3.888 27.700 1.00 87.38 428 ASN A O 1
ATOM 3347 N N . PHE A 1 429 ? -13.281 -4.083 25.446 1.00 87.81 429 PHE A N 1
ATOM 3348 C CA . PHE A 1 429 ? -12.194 -3.144 25.181 1.00 87.81 429 PHE A CA 1
ATOM 3349 C C . PHE A 1 429 ? -12.457 -1.738 25.727 1.00 87.81 429 PHE A C 1
ATOM 3351 O O . PHE A 1 429 ? -11.506 -1.033 26.049 1.00 87.81 429 PHE A O 1
ATOM 3358 N N . THR A 1 430 ? -13.717 -1.325 25.905 1.00 87.81 430 THR A N 1
ATOM 3359 C CA . THR A 1 430 ? -14.038 -0.006 26.482 1.00 87.81 430 THR A CA 1
ATOM 3360 C C . THR A 1 430 ? -13.614 0.126 27.945 1.00 87.81 430 THR A C 1
ATOM 3362 O O . THR A 1 430 ? -13.453 1.237 28.440 1.00 87.81 430 THR A O 1
ATOM 3365 N N . LYS A 1 431 ? -13.391 -0.998 28.639 1.00 85.88 431 LYS A N 1
ATOM 3366 C CA . LYS A 1 431 ? -12.866 -1.039 30.013 1.00 85.88 431 LYS A CA 1
ATOM 3367 C C . LYS A 1 431 ? -11.336 -1.124 30.066 1.00 85.88 431 LYS A C 1
ATOM 3369 O O . LYS A 1 431 ? -10.762 -1.159 31.153 1.00 85.88 431 LYS A O 1
ATOM 3374 N N . CYS A 1 432 ? -10.663 -1.198 28.920 1.00 84.00 432 CYS A N 1
ATOM 3375 C CA . CYS A 1 432 ? -9.211 -1.259 28.860 1.00 84.00 432 CYS A CA 1
ATOM 3376 C C . CYS A 1 432 ? -8.595 0.137 28.957 1.00 84.00 432 CYS A C 1
ATOM 3378 O O . CYS A 1 432 ? -8.952 1.052 28.218 1.00 84.00 432 CYS A O 1
ATOM 3380 N N . ARG A 1 433 ? -7.580 0.279 29.812 1.00 79.44 433 ARG A N 1
ATOM 3381 C CA . ARG A 1 433 ? -6.730 1.471 29.836 1.00 79.44 433 ARG A CA 1
ATOM 3382 C C . ARG A 1 433 ? -5.612 1.324 28.804 1.00 79.44 433 ARG A C 1
ATOM 3384 O O . ARG A 1 433 ? -4.712 0.506 28.998 1.00 79.44 433 ARG A O 1
ATOM 3391 N N . VAL A 1 434 ? -5.655 2.128 27.743 1.00 75.88 434 VAL A N 1
ATOM 3392 C CA . VAL A 1 434 ? -4.566 2.222 26.759 1.00 75.88 434 VAL A CA 1
ATOM 3393 C C . VAL A 1 434 ? -3.397 2.972 27.390 1.00 75.88 434 VAL A C 1
ATOM 3395 O O . VAL A 1 434 ? -3.584 4.043 27.972 1.00 75.88 434 VAL A O 1
ATOM 3398 N N . ARG A 1 435 ? -2.195 2.397 27.318 1.00 76.62 435 ARG A N 1
ATOM 3399 C CA . ARG A 1 435 ? -0.984 3.026 27.859 1.00 76.62 435 ARG A CA 1
ATOM 3400 C C . ARG A 1 435 ? -0.145 3.654 26.751 1.00 76.62 435 ARG A C 1
ATOM 3402 O O . ARG A 1 435 ? -0.130 3.157 25.625 1.00 76.62 435 ARG A O 1
ATOM 3409 N N . ASN A 1 436 ? 0.605 4.702 27.085 1.00 80.06 436 ASN A N 1
ATOM 3410 C CA . ASN A 1 436 ? 1.462 5.386 26.118 1.00 80.06 436 ASN A CA 1
ATOM 3411 C C . ASN A 1 436 ? 2.530 4.451 25.537 1.00 80.06 436 ASN A C 1
ATOM 3413 O O . ASN A 1 436 ? 2.824 4.558 24.353 1.00 80.06 436 ASN A O 1
ATOM 3417 N N . GLU A 1 437 ? 3.054 3.484 26.301 1.00 81.38 437 GLU A N 1
ATOM 3418 C CA . GLU A 1 437 ? 4.054 2.526 25.798 1.00 81.38 437 GLU A CA 1
ATOM 3419 C C . GLU A 1 437 ? 3.518 1.721 24.605 1.00 81.38 437 GLU A C 1
ATOM 3421 O O . GLU A 1 437 ? 4.227 1.465 23.630 1.00 81.38 437 GLU A O 1
ATOM 3426 N N . GLN A 1 438 ? 2.234 1.361 24.655 1.00 79.56 438 GLN A N 1
ATOM 3427 C CA . GLN A 1 438 ? 1.569 0.608 23.595 1.00 79.56 438 GLN A CA 1
ATOM 3428 C C . GLN A 1 438 ? 1.345 1.467 22.347 1.00 79.56 438 GLN A C 1
ATOM 3430 O O . GLN A 1 438 ? 1.506 0.979 21.235 1.00 79.56 438 GLN A O 1
ATOM 3435 N N . ILE 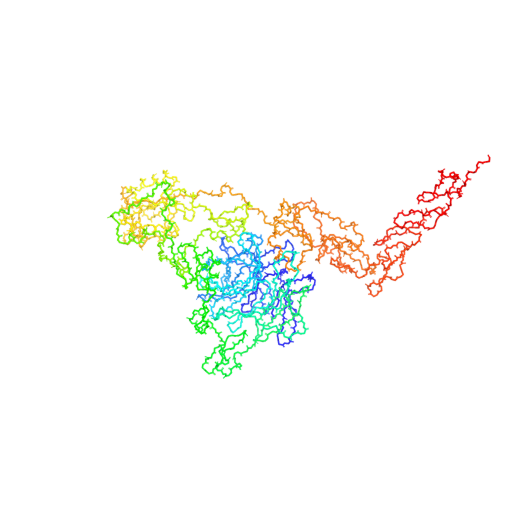A 1 439 ? 1.030 2.752 22.524 1.00 82.19 439 ILE A N 1
ATOM 3436 C CA . ILE A 1 439 ? 0.869 3.694 21.412 1.00 82.19 439 ILE A CA 1
ATOM 3437 C C . ILE A 1 439 ? 2.227 3.972 20.754 1.00 82.19 439 ILE A C 1
ATOM 3439 O O . ILE A 1 439 ? 2.357 3.854 19.537 1.00 82.19 439 ILE A O 1
ATOM 3443 N N . CYS A 1 440 ? 3.245 4.315 21.548 1.00 84.44 440 CYS A N 1
ATOM 3444 C CA . CYS A 1 440 ? 4.558 4.710 21.045 1.00 84.44 440 CYS A CA 1
ATOM 3445 C C . CYS A 1 440 ? 5.273 3.556 20.335 1.00 84.44 440 CYS A C 1
ATOM 3447 O O . CYS A 1 440 ? 5.802 3.761 19.250 1.00 84.44 440 CYS A O 1
ATOM 3449 N N . SER A 1 441 ? 5.190 2.327 20.858 1.00 83.44 441 SER A N 1
ATOM 3450 C CA . SER A 1 441 ? 5.798 1.147 20.215 1.00 83.44 441 SER A CA 1
ATOM 3451 C C . SER A 1 441 ? 5.245 0.826 18.816 1.00 83.44 441 SER A C 1
ATOM 3453 O O . SER A 1 441 ? 5.880 0.095 18.057 1.00 83.44 441 SER A O 1
ATOM 3455 N N . LYS A 1 442 ? 4.081 1.375 18.435 1.00 80.56 442 LYS A N 1
ATOM 3456 C CA . LYS A 1 442 ? 3.519 1.259 17.076 1.00 80.56 442 LYS A CA 1
ATOM 3457 C C . LYS A 1 442 ? 3.999 2.352 16.118 1.00 80.56 442 LYS A C 1
ATOM 3459 O O . LYS A 1 442 ? 3.777 2.241 14.912 1.00 80.56 442 LYS A O 1
ATOM 3464 N N . LEU A 1 443 ? 4.652 3.399 16.621 1.00 85.75 443 LEU A N 1
ATOM 3465 C CA . LEU A 1 443 ? 5.196 4.495 15.823 1.00 85.75 443 LEU A CA 1
ATOM 3466 C C . LEU A 1 443 ? 6.616 4.140 15.372 1.00 85.75 443 LEU A C 1
ATOM 3468 O O . LEU A 1 443 ? 7.603 4.461 16.021 1.00 85.75 443 LEU A O 1
ATOM 3472 N N . VAL A 1 444 ? 6.714 3.490 14.218 1.00 81.56 444 VAL A N 1
ATOM 3473 C CA . VAL A 1 444 ? 7.960 2.890 13.699 1.00 81.56 444 VAL A CA 1
ATOM 3474 C C . VAL A 1 444 ? 8.890 3.869 12.972 1.00 81.56 444 VAL A C 1
ATOM 3476 O O . VAL A 1 444 ? 9.799 3.465 12.255 1.00 81.56 444 VAL A O 1
ATOM 3479 N N . ASN A 1 445 ? 8.648 5.175 13.089 1.00 83.12 445 ASN A N 1
ATOM 3480 C CA . ASN A 1 445 ? 9.468 6.199 12.449 1.00 83.12 445 ASN A CA 1
ATOM 3481 C C . ASN A 1 445 ? 9.581 7.447 13.329 1.00 83.12 445 ASN A C 1
ATOM 3483 O O . ASN A 1 445 ? 8.594 7.863 13.936 1.00 83.12 445 ASN A O 1
ATOM 3487 N N . CYS A 1 446 ? 10.756 8.087 13.325 1.00 84.44 446 CYS A N 1
ATOM 3488 C CA . CYS A 1 446 ? 11.036 9.303 14.095 1.00 84.44 446 CYS A CA 1
ATOM 3489 C C . CYS A 1 446 ? 9.983 10.388 13.895 1.00 84.44 446 CYS A C 1
ATOM 3491 O O . CYS A 1 446 ? 9.520 10.981 14.868 1.00 84.44 446 CYS A O 1
ATOM 3493 N N . LYS A 1 447 ? 9.567 10.644 12.648 1.00 85.12 447 LYS A N 1
ATOM 3494 C CA . LYS A 1 447 ? 8.611 11.708 12.367 1.00 85.12 447 LYS A CA 1
ATOM 3495 C C . LYS A 1 447 ? 7.240 11.376 12.945 1.00 85.12 447 LYS A C 1
ATOM 3497 O O . LYS A 1 447 ? 6.672 12.217 13.635 1.00 85.12 447 LYS A O 1
ATOM 3502 N N . SER A 1 448 ? 6.757 10.154 12.745 1.00 85.38 448 SER A N 1
ATOM 3503 C CA . SER A 1 448 ? 5.505 9.671 13.341 1.00 85.38 448 SER A CA 1
ATOM 3504 C C . SER A 1 448 ? 5.555 9.671 14.873 1.00 85.38 448 SER A C 1
ATOM 3506 O O . SER A 1 448 ? 4.594 10.093 15.505 1.00 85.38 448 SER A O 1
ATOM 3508 N N . CYS A 1 449 ? 6.691 9.287 15.465 1.00 85.19 449 CYS A N 1
ATOM 3509 C CA . CYS A 1 449 ? 6.939 9.343 16.907 1.00 85.19 449 CYS A CA 1
ATOM 3510 C C . CYS A 1 449 ? 6.887 10.786 17.436 1.00 85.19 449 CYS A C 1
ATOM 3512 O O . CYS A 1 449 ? 6.184 11.065 18.399 1.00 85.19 449 CYS A O 1
ATOM 3514 N N . SER A 1 450 ? 7.548 11.723 16.745 1.00 83.81 450 SER A N 1
ATOM 3515 C CA . SER A 1 450 ? 7.628 13.143 17.125 1.00 83.81 450 SER A CA 1
ATOM 3516 C C . SER A 1 450 ? 6.296 13.895 17.063 1.00 83.81 450 SER A C 1
ATOM 3518 O O . SER A 1 450 ? 6.171 14.957 17.664 1.00 83.81 450 SER A O 1
ATOM 3520 N N . LEU A 1 451 ? 5.307 13.372 16.325 1.00 80.19 451 LEU A N 1
ATOM 3521 C CA . LEU A 1 451 ? 3.955 13.933 16.303 1.00 80.19 451 LEU A CA 1
ATOM 3522 C C . LEU A 1 451 ? 3.172 13.631 17.586 1.00 80.19 451 LEU A C 1
ATOM 3524 O O . LEU A 1 451 ? 2.150 14.269 17.825 1.00 80.19 451 LEU A O 1
ATOM 3528 N N . ASN A 1 452 ? 3.618 12.664 18.394 1.00 76.69 452 ASN A N 1
ATOM 3529 C CA . ASN A 1 452 ? 2.978 12.330 19.655 1.00 76.69 452 ASN A CA 1
ATOM 3530 C C . ASN A 1 452 ? 3.813 12.878 20.829 1.00 76.69 452 ASN A C 1
ATOM 3532 O O . ASN A 1 452 ? 4.912 12.378 21.064 1.00 76.69 452 ASN A O 1
ATOM 3536 N N . PRO A 1 453 ? 3.304 13.854 21.605 1.00 71.88 453 PRO A N 1
ATOM 3537 C CA . PRO A 1 453 ? 4.064 14.474 22.695 1.00 71.88 453 PRO A CA 1
ATOM 3538 C C . PRO A 1 453 ? 4.387 13.502 23.839 1.00 71.88 453 PRO A C 1
ATOM 3540 O O . PRO A 1 453 ? 5.324 13.726 24.599 1.00 71.88 453 PRO A O 1
ATOM 3543 N N . SER A 1 454 ? 3.646 12.395 23.952 1.00 77.19 454 SER A N 1
ATOM 3544 C CA . SER A 1 454 ? 3.901 11.344 24.944 1.00 77.19 454 SER A CA 1
ATOM 3545 C C . SER A 1 454 ? 4.977 10.339 24.519 1.00 77.19 454 SER A C 1
ATOM 3547 O O . SER A 1 454 ? 5.245 9.395 25.266 1.00 77.19 454 SER A O 1
ATOM 3549 N N . CYS A 1 455 ? 5.581 10.511 23.340 1.00 82.44 455 CYS A N 1
ATOM 3550 C CA . CYS A 1 455 ? 6.560 9.594 22.777 1.00 82.44 455 CYS A CA 1
ATOM 3551 C C . CYS A 1 455 ? 7.897 10.285 22.473 1.00 82.44 455 CYS A C 1
ATOM 3553 O O . CYS A 1 455 ? 7.946 11.457 22.107 1.00 82.44 455 CYS A O 1
ATOM 3555 N N . GLN A 1 456 ? 8.994 9.536 22.573 1.00 84.00 456 GLN A N 1
ATOM 3556 C CA . GLN A 1 456 ? 10.337 9.984 22.225 1.00 84.00 456 GLN A CA 1
ATOM 3557 C C . GLN A 1 456 ? 11.049 8.934 21.373 1.00 84.00 456 GLN A C 1
ATOM 3559 O O . GLN A 1 456 ? 11.017 7.738 21.660 1.00 84.00 456 GLN A O 1
ATOM 3564 N N . TRP A 1 457 ? 11.704 9.409 20.314 1.00 83.94 457 TRP A N 1
ATOM 3565 C CA . TRP A 1 457 ? 12.459 8.567 19.395 1.00 83.94 457 TRP A CA 1
ATOM 3566 C C . TRP A 1 457 ? 13.877 8.308 19.910 1.00 83.94 457 TRP A C 1
ATOM 3568 O O . TRP A 1 457 ? 14.627 9.253 20.172 1.00 83.94 457 TRP A O 1
ATOM 3578 N N . GLU A 1 458 ? 14.270 7.038 19.986 1.00 82.31 458 GLU A N 1
ATOM 3579 C CA . GLU A 1 458 ? 15.627 6.615 20.312 1.00 82.31 458 GLU A CA 1
ATOM 3580 C C . GLU A 1 458 ? 16.419 6.281 19.038 1.00 82.31 458 GLU A C 1
ATOM 3582 O O . GLU A 1 458 ? 16.159 5.311 18.330 1.00 82.31 458 GLU A O 1
ATOM 3587 N N . LEU A 1 459 ? 17.438 7.094 18.743 1.00 75.56 459 LEU A N 1
ATOM 3588 C CA . LEU A 1 459 ? 18.237 6.985 17.515 1.00 75.56 459 LEU A CA 1
ATOM 3589 C C . LEU A 1 459 ? 19.095 5.714 17.417 1.00 75.56 459 LEU A C 1
ATOM 3591 O O . LEU A 1 459 ? 19.398 5.300 16.302 1.00 75.56 459 LEU A O 1
ATOM 3595 N N . GLN A 1 460 ? 19.526 5.142 18.545 1.00 74.06 460 GLN A N 1
ATOM 3596 C CA . GLN A 1 460 ? 20.419 3.975 18.560 1.00 74.06 460 GLN A CA 1
ATOM 3597 C C . GLN A 1 460 ? 19.665 2.678 18.262 1.00 74.06 460 GLN A C 1
ATOM 3599 O O . GLN A 1 460 ? 20.142 1.874 17.468 1.00 74.06 460 GLN A O 1
ATOM 3604 N N . GLN A 1 461 ? 18.483 2.507 18.857 1.00 75.31 461 GLN A N 1
ATOM 3605 C CA . GLN A 1 461 ? 17.632 1.335 18.639 1.00 75.31 461 GLN A CA 1
ATOM 3606 C C . GLN A 1 461 ? 16.686 1.510 17.443 1.00 75.31 461 GLN A C 1
ATOM 3608 O O . GLN A 1 461 ? 16.143 0.529 16.950 1.00 75.31 461 GLN A O 1
ATOM 3613 N N . GLN A 1 462 ? 16.533 2.744 16.937 1.00 78.88 462 GLN A N 1
ATOM 3614 C CA . GLN A 1 462 ? 15.516 3.126 15.950 1.00 78.88 462 GLN A CA 1
ATOM 3615 C C . GLN A 1 462 ? 14.093 2.803 16.427 1.00 78.88 462 GLN A C 1
ATOM 3617 O O . GLN A 1 462 ? 13.251 2.372 15.647 1.00 78.88 462 GLN A O 1
ATOM 3622 N N . GLU A 1 463 ? 13.820 2.993 17.715 1.00 83.31 463 GLU A N 1
ATOM 3623 C CA . GLU A 1 463 ? 12.529 2.678 18.324 1.00 83.31 463 GLU A CA 1
ATOM 3624 C C . GLU A 1 463 ? 11.893 3.919 18.956 1.00 83.31 463 GLU A C 1
ATOM 3626 O O . GLU A 1 463 ? 12.558 4.901 19.297 1.00 83.31 463 GLU A O 1
ATOM 3631 N N . CYS A 1 464 ? 10.568 3.892 19.078 1.00 84.62 464 CYS A N 1
ATOM 3632 C CA . CYS A 1 464 ? 9.794 4.947 19.711 1.00 84.62 464 CYS A CA 1
ATOM 3633 C C . CYS A 1 464 ? 9.304 4.468 21.077 1.00 84.62 464 CYS A C 1
ATOM 3635 O O . CYS A 1 464 ? 8.543 3.503 21.179 1.00 84.62 464 CYS A O 1
ATOM 3637 N N . HIS A 1 465 ? 9.709 5.170 22.129 1.00 84.44 465 HIS A N 1
ATOM 3638 C CA . HIS A 1 465 ? 9.368 4.826 23.504 1.00 84.44 465 HIS A CA 1
ATOM 3639 C C . HIS A 1 465 ? 8.422 5.865 24.088 1.00 84.44 465 HIS A C 1
ATOM 3641 O O . HIS A 1 465 ? 8.452 7.036 23.709 1.00 84.44 465 HIS A O 1
ATOM 3647 N N . ALA A 1 466 ? 7.572 5.447 25.024 1.00 80.50 466 ALA A N 1
ATOM 3648 C CA . ALA A 1 466 ? 6.816 6.411 25.807 1.00 80.50 466 ALA A CA 1
ATOM 3649 C C . ALA A 1 466 ? 7.761 7.177 26.721 1.00 80.50 466 ALA A C 1
ATOM 3651 O O . ALA A 1 466 ? 8.657 6.588 27.332 1.00 80.50 466 ALA A O 1
ATOM 3652 N N . VAL A 1 467 ? 7.545 8.483 26.834 1.00 73.38 467 VAL A N 1
ATOM 3653 C CA . VAL A 1 467 ? 8.328 9.271 27.776 1.00 73.38 467 VAL A CA 1
ATOM 3654 C C . VAL A 1 467 ? 7.887 8.896 29.195 1.00 73.38 467 VAL A C 1
ATOM 3656 O O . VAL A 1 467 ? 6.681 8.885 29.468 1.00 73.38 467 VAL A O 1
ATOM 3659 N N . PRO A 1 468 ? 8.818 8.554 30.107 1.00 62.72 468 PRO A N 1
ATOM 3660 C CA . PRO A 1 468 ? 8.465 8.164 31.466 1.00 62.72 468 PRO A CA 1
ATOM 3661 C C . PRO A 1 468 ? 7.619 9.239 32.161 1.00 62.72 468 PRO A C 1
ATOM 3663 O O . PRO A 1 468 ? 7.942 10.426 32.111 1.00 62.72 468 PRO A O 1
ATOM 3666 N N . ALA A 1 469 ? 6.583 8.825 32.901 1.00 52.34 469 ALA A N 1
ATOM 3667 C CA . ALA A 1 469 ? 5.733 9.721 33.702 1.00 52.34 469 ALA A CA 1
ATOM 3668 C C . ALA A 1 469 ? 6.516 10.577 34.731 1.00 52.34 469 ALA A C 1
ATOM 3670 O O . ALA A 1 469 ? 5.992 11.549 35.272 1.00 52.34 469 ALA A O 1
ATOM 3671 N N . GLN A 1 470 ? 7.790 10.247 34.969 1.00 52.94 470 GLN A N 1
ATOM 3672 C CA . GLN A 1 470 ? 8.739 10.992 35.800 1.00 52.94 470 GLN A CA 1
ATOM 3673 C C . GLN A 1 470 ? 9.078 12.401 35.281 1.00 52.94 470 GLN A C 1
ATOM 3675 O O . GLN A 1 470 ? 9.691 13.165 36.024 1.00 52.94 470 GLN A O 1
ATOM 3680 N N . LEU A 1 471 ? 8.627 12.796 34.083 1.00 60.16 471 LEU A N 1
ATOM 3681 C CA . LEU A 1 471 ? 8.693 14.183 33.590 1.00 60.16 471 LEU A CA 1
ATOM 3682 C C . LEU A 1 471 ? 8.108 15.213 34.571 1.00 60.16 471 LEU A C 1
ATOM 3684 O O . LEU A 1 471 ? 8.555 16.358 34.622 1.00 60.16 471 LEU A O 1
ATOM 3688 N N . CYS A 1 472 ? 7.107 14.808 35.355 1.00 67.75 472 CYS A N 1
ATOM 3689 C CA . CYS A 1 472 ? 6.446 15.675 36.322 1.00 67.75 472 CYS A CA 1
ATOM 3690 C C . CYS A 1 472 ? 7.091 15.643 37.723 1.00 67.75 472 CYS A C 1
ATOM 3692 O O . CYS A 1 472 ? 6.758 16.480 38.566 1.00 67.75 472 CYS A O 1
ATOM 3694 N N . GLY A 1 473 ? 8.055 14.749 37.970 1.00 65.88 473 GLY A N 1
ATOM 3695 C CA . GLY A 1 473 ? 8.615 14.475 39.299 1.00 65.88 473 GLY A CA 1
ATOM 3696 C C . GLY A 1 473 ? 7.664 13.681 40.210 1.00 65.88 473 GLY A C 1
ATOM 3697 O O . GLY A 1 473 ? 6.495 13.479 39.884 1.00 65.88 473 GLY A O 1
ATOM 3698 N N . GLU A 1 474 ? 8.160 13.211 41.360 1.00 69.81 474 GLU A N 1
ATOM 3699 C CA . GLU A 1 474 ? 7.339 12.454 42.317 1.00 69.81 474 GLU A CA 1
ATOM 3700 C C . GLU A 1 474 ? 6.137 13.262 42.836 1.00 69.81 474 GLU A C 1
ATOM 3702 O O . GLU A 1 474 ? 6.242 14.447 43.165 1.00 69.81 474 GLU A O 1
ATOM 3707 N N . GLY A 1 475 ? 4.982 12.594 42.934 1.00 71.69 475 GLY A N 1
ATOM 3708 C CA . GLY A 1 475 ? 3.739 13.175 43.446 1.00 71.69 475 GLY A CA 1
ATOM 3709 C C . GLY A 1 475 ? 2.964 14.041 42.448 1.00 71.69 475 GLY A C 1
ATOM 3710 O O . GLY A 1 475 ? 2.018 14.705 42.861 1.00 71.69 475 GLY A O 1
ATOM 3711 N N . TRP A 1 476 ? 3.343 14.049 41.168 1.00 82.19 476 TRP A N 1
ATOM 3712 C CA . TRP A 1 476 ? 2.629 14.739 40.092 1.00 82.19 476 TRP A CA 1
ATOM 3713 C C . TRP A 1 476 ? 2.140 13.753 39.025 1.00 82.19 476 TRP A C 1
ATOM 3715 O O . TRP A 1 476 ? 2.802 12.763 38.721 1.00 82.19 476 TRP A O 1
ATOM 3725 N N . HIS A 1 477 ? 1.000 14.058 38.416 1.00 81.38 477 HIS A N 1
ATOM 3726 C CA . HIS A 1 477 ? 0.364 13.263 37.372 1.00 81.38 477 HIS A CA 1
ATOM 3727 C C . HIS A 1 477 ? 0.478 13.985 36.028 1.00 81.38 477 HIS A C 1
ATOM 3729 O O . HIS A 1 477 ? 0.203 15.175 35.944 1.00 81.38 477 HIS A O 1
ATOM 3735 N N . HIS A 1 478 ? 0.857 13.276 34.968 1.00 79.75 478 HIS A N 1
ATOM 3736 C CA . HIS A 1 478 ? 0.962 13.824 33.613 1.00 79.75 478 HIS A CA 1
ATOM 3737 C C . HIS A 1 478 ? -0.385 13.749 32.871 1.00 79.75 478 HIS A C 1
ATOM 3739 O O . HIS A 1 478 ? -0.867 12.646 32.596 1.00 79.75 478 HIS A O 1
ATOM 3745 N N . ILE A 1 479 ? -0.994 14.896 32.553 1.00 81.88 479 ILE A N 1
ATOM 3746 C CA . ILE A 1 479 ? -2.272 15.001 31.836 1.00 81.88 479 ILE A CA 1
ATOM 3747 C C . ILE A 1 479 ? -2.148 16.027 30.699 1.00 81.88 479 ILE A C 1
ATOM 3749 O O . ILE A 1 479 ? -2.146 17.235 30.928 1.00 81.88 479 ILE A O 1
ATOM 3753 N N . GLY A 1 480 ? -2.109 15.546 29.453 1.00 72.25 480 GLY A N 1
ATOM 3754 C CA . GLY A 1 480 ? -1.936 16.414 28.284 1.00 72.25 480 GLY A CA 1
ATOM 3755 C C . GLY A 1 480 ? -0.557 17.076 28.289 1.00 72.25 480 GLY A C 1
ATOM 3756 O O . GLY A 1 480 ? 0.440 16.384 28.444 1.00 72.25 480 GLY A O 1
ATOM 3757 N N . GLU A 1 481 ? -0.519 18.401 28.153 1.00 72.56 481 GLU A N 1
ATOM 3758 C CA . GLU A 1 481 ? 0.709 19.217 28.207 1.00 72.56 481 GLU A CA 1
ATOM 3759 C C . GLU A 1 481 ? 1.014 19.743 29.628 1.00 72.56 481 GLU A C 1
ATOM 3761 O O . GLU A 1 481 ? 1.871 20.612 29.820 1.00 72.56 481 GLU A O 1
ATOM 3766 N N . ALA A 1 482 ? 0.311 19.227 30.642 1.00 80.94 482 ALA A N 1
ATOM 3767 C CA . ALA A 1 482 ? 0.375 19.697 32.018 1.00 80.94 482 ALA A CA 1
ATOM 3768 C C . ALA A 1 482 ? 0.655 18.563 33.013 1.00 80.94 482 ALA A C 1
ATOM 3770 O O . ALA A 1 482 ? 0.216 17.424 32.864 1.00 80.94 482 ALA A O 1
ATOM 3771 N N . CYS A 1 483 ? 1.358 18.902 34.085 1.00 87.44 483 CYS A N 1
ATOM 3772 C CA . CYS A 1 483 ? 1.524 18.069 35.263 1.00 87.44 483 CYS A CA 1
ATOM 3773 C C . CYS A 1 483 ? 0.577 18.570 36.354 1.00 87.44 483 CYS A C 1
ATOM 3775 O O . CYS A 1 483 ? 0.732 19.705 36.801 1.00 87.44 483 CYS A O 1
ATOM 3777 N N . LEU A 1 484 ? -0.361 17.739 36.810 1.00 90.75 484 LEU A N 1
ATOM 3778 C CA . LEU A 1 484 ? -1.319 18.065 37.866 1.00 90.75 484 LEU A CA 1
ATOM 3779 C C . LEU A 1 484 ? -0.966 17.382 39.186 1.00 90.75 484 LEU A C 1
ATOM 3781 O O . LEU A 1 484 ? -0.525 16.233 39.213 1.00 90.75 484 LEU A O 1
ATOM 3785 N N . ARG A 1 485 ? -1.193 18.070 40.302 1.00 90.31 485 ARG A N 1
ATOM 3786 C CA . ARG A 1 485 ? -1.049 17.510 41.649 1.00 90.31 485 ARG A CA 1
ATOM 3787 C C . ARG A 1 485 ? -2.178 17.996 42.537 1.00 90.31 485 ARG A C 1
ATOM 3789 O O . ARG A 1 485 ? -2.399 19.198 42.643 1.00 90.31 485 ARG A O 1
ATOM 3796 N N . ILE A 1 486 ? -2.852 17.062 43.198 1.00 90.75 486 ILE A N 1
ATOM 3797 C CA . ILE A 1 486 ? -3.933 17.357 44.140 1.00 90.75 486 ILE A CA 1
ATOM 3798 C C . ILE A 1 486 ? -3.373 17.260 45.557 1.00 90.75 486 ILE A C 1
ATOM 3800 O O . ILE A 1 486 ? -2.682 16.298 45.900 1.00 90.75 486 ILE A O 1
ATOM 3804 N N . ASN A 1 487 ? -3.657 18.266 46.377 1.00 89.19 487 ASN A N 1
ATOM 3805 C CA . ASN A 1 487 ? -3.363 18.252 47.804 1.00 89.19 487 ASN A CA 1
ATOM 3806 C C . ASN A 1 487 ? -4.665 18.449 48.589 1.00 89.19 487 ASN A C 1
ATOM 3808 O O . ASN A 1 487 ? -5.527 19.214 48.172 1.00 89.19 487 ASN A O 1
ATOM 3812 N N . ALA A 1 488 ? -4.799 17.754 49.716 1.00 89.12 488 ALA A N 1
ATOM 3813 C CA . ALA A 1 488 ? -5.952 17.807 50.610 1.00 89.12 488 ALA A CA 1
ATOM 3814 C C . ALA A 1 488 ? -5.797 18.834 51.754 1.00 89.12 488 ALA A C 1
ATOM 3816 O O . ALA A 1 488 ? -6.614 18.856 52.671 1.00 89.12 488 ALA A O 1
ATOM 3817 N N . SER A 1 489 ? -4.737 19.649 51.754 1.00 89.31 489 SER A N 1
ATOM 3818 C CA . SER A 1 489 ? -4.515 20.681 52.771 1.00 89.31 489 SER A CA 1
ATOM 3819 C C . SER A 1 489 ? -5.600 21.755 52.732 1.00 89.31 489 SER A C 1
ATOM 3821 O O . SER A 1 489 ? -5.965 22.244 51.663 1.00 89.31 489 SER A O 1
ATOM 3823 N N . ARG A 1 490 ? -6.073 22.148 53.916 1.00 91.75 490 ARG A N 1
ATOM 3824 C CA . ARG A 1 490 ? -7.101 23.172 54.084 1.00 91.75 490 ARG A CA 1
ATOM 3825 C C . ARG A 1 490 ? -6.473 24.560 54.148 1.00 91.75 490 ARG A C 1
ATOM 3827 O O . ARG A 1 490 ? -5.912 24.928 55.174 1.00 91.75 490 ARG A O 1
ATOM 3834 N N . GLU A 1 491 ? -6.598 25.324 53.070 1.00 90.88 491 GLU A N 1
ATOM 3835 C CA . GLU A 1 491 ? -5.884 26.592 52.874 1.00 90.88 491 GLU A CA 1
ATOM 3836 C C . GLU A 1 491 ? -6.788 27.664 52.247 1.00 90.88 491 GLU A C 1
ATOM 3838 O O . GLU A 1 491 ? -7.813 27.349 51.629 1.00 90.88 491 GLU A O 1
ATOM 3843 N N . SER A 1 492 ? -6.399 28.936 52.383 1.00 94.12 492 SER A N 1
ATOM 3844 C CA . SER A 1 492 ? -6.984 30.036 51.605 1.00 94.12 492 SER A CA 1
ATOM 3845 C C . SER A 1 492 ? -6.519 29.988 50.147 1.00 94.12 492 SER A C 1
ATOM 3847 O O . SER A 1 492 ? -5.524 29.330 49.828 1.00 94.12 492 SER A O 1
ATOM 3849 N N . TYR A 1 493 ? -7.207 30.693 49.247 1.00 92.38 493 TYR A N 1
ATOM 3850 C CA . TYR A 1 493 ? -6.830 30.709 47.830 1.00 92.38 493 TYR A CA 1
ATOM 3851 C C . TYR A 1 493 ? -5.412 31.264 47.620 1.00 92.38 493 TYR A C 1
ATOM 3853 O O . TYR A 1 493 ? -4.609 30.672 46.898 1.00 92.38 493 TYR A O 1
ATOM 3861 N N . ASP A 1 494 ? -5.078 32.365 48.298 1.00 90.19 494 ASP A N 1
ATOM 3862 C CA . ASP A 1 494 ? -3.760 33.002 48.187 1.00 90.19 494 ASP A CA 1
ATOM 3863 C C . ASP A 1 494 ? -2.643 32.080 48.711 1.00 90.19 494 ASP A C 1
ATOM 3865 O O . ASP A 1 494 ? -1.581 31.958 48.089 1.00 90.19 494 ASP A O 1
ATOM 3869 N N . ASN A 1 495 ? -2.900 31.352 49.806 1.00 92.81 495 ASN A N 1
ATOM 3870 C CA . ASN A 1 495 ? -1.974 30.346 50.332 1.00 92.81 495 ASN A CA 1
ATOM 3871 C C . ASN A 1 495 ? -1.821 29.161 49.375 1.00 92.81 495 ASN A C 1
ATOM 3873 O O . ASN A 1 495 ? -0.702 28.702 49.147 1.00 92.81 495 ASN A O 1
ATOM 3877 N N . ALA A 1 496 ? -2.916 28.681 48.780 1.00 92.75 496 ALA A N 1
ATOM 3878 C CA . ALA A 1 496 ? -2.889 27.613 47.785 1.00 92.75 496 ALA A CA 1
ATOM 3879 C C . ALA A 1 496 ? -2.082 28.023 46.540 1.00 92.75 496 ALA A C 1
ATOM 3881 O O . ALA A 1 496 ? -1.265 27.244 46.041 1.00 92.75 496 ALA A O 1
ATOM 3882 N N . GLN A 1 497 ? -2.229 29.269 46.080 1.00 91.94 497 GLN A N 1
ATOM 3883 C CA . GLN A 1 497 ? -1.432 29.809 44.981 1.00 91.94 497 GLN A CA 1
ATOM 3884 C C . GLN A 1 497 ? 0.060 29.850 45.345 1.00 91.94 497 GLN A C 1
ATOM 3886 O O . GLN A 1 497 ? 0.904 29.435 44.546 1.00 91.94 497 GLN A O 1
ATOM 3891 N N . HIS A 1 498 ? 0.404 30.307 46.553 1.00 91.44 498 HIS A N 1
ATOM 3892 C CA . HIS A 1 498 ? 1.792 30.329 47.021 1.00 91.44 498 HIS A CA 1
ATOM 3893 C C . HIS A 1 498 ? 2.368 28.915 47.203 1.00 91.44 498 HIS A C 1
ATOM 3895 O O . HIS A 1 498 ? 3.536 28.674 46.888 1.00 91.44 498 HIS A O 1
ATOM 3901 N N . TYR A 1 499 ? 1.554 27.963 47.660 1.00 93.25 499 TYR A N 1
ATOM 3902 C CA . TYR A 1 499 ? 1.928 26.558 47.778 1.00 93.25 499 TYR A CA 1
ATOM 3903 C C . TYR A 1 499 ? 2.287 25.963 46.412 1.00 93.25 499 TYR A C 1
ATOM 3905 O O . TYR A 1 499 ? 3.364 25.386 46.256 1.00 93.25 499 TYR A O 1
ATOM 3913 N N . CYS A 1 500 ? 1.442 26.159 45.394 1.00 91.88 500 CYS A N 1
ATOM 3914 C CA . CYS A 1 500 ? 1.736 25.671 44.047 1.00 91.88 500 CYS A CA 1
ATOM 3915 C C . CYS A 1 500 ? 2.985 26.333 43.446 1.00 91.88 500 CYS A C 1
ATOM 3917 O O . CYS A 1 500 ? 3.797 25.640 42.828 1.00 91.88 500 CYS A O 1
ATOM 3919 N N . LYS A 1 501 ? 3.198 27.632 43.707 1.00 90.69 501 LYS A N 1
ATOM 3920 C CA . LYS A 1 501 ? 4.422 28.353 43.311 1.00 90.69 501 LYS A CA 1
ATOM 3921 C C . LYS A 1 501 ? 5.681 27.767 43.943 1.00 90.69 501 LYS A C 1
ATOM 3923 O O . LYS A 1 501 ? 6.672 27.575 43.242 1.00 90.69 501 LYS A O 1
ATOM 3928 N N . ASN A 1 502 ? 5.633 27.396 45.223 1.00 90.31 502 ASN A N 1
ATOM 3929 C CA . ASN A 1 502 ? 6.756 26.746 45.909 1.00 90.31 502 ASN A CA 1
ATOM 3930 C C . ASN A 1 502 ? 7.107 25.372 45.314 1.00 90.31 502 ASN A C 1
ATOM 3932 O O . ASN A 1 502 ? 8.249 24.931 45.422 1.00 90.31 502 ASN A O 1
ATOM 3936 N N . LEU A 1 503 ? 6.154 24.704 44.659 1.00 86.62 503 LEU A N 1
ATOM 3937 C CA . LEU A 1 503 ? 6.387 23.447 43.945 1.00 86.62 503 LEU A CA 1
ATOM 3938 C C . LEU A 1 503 ? 6.794 23.635 42.467 1.00 86.62 503 LEU A C 1
ATOM 3940 O O . LEU A 1 503 ? 6.852 22.652 41.721 1.00 86.62 503 LEU A O 1
ATOM 3944 N N . GLY A 1 504 ? 7.070 24.870 42.034 1.00 85.00 504 GLY A N 1
ATOM 3945 C CA . GLY A 1 504 ? 7.459 25.194 40.659 1.00 85.00 504 GLY A CA 1
ATOM 3946 C C . GLY A 1 504 ? 6.297 25.201 39.659 1.00 85.00 504 GLY A C 1
ATOM 3947 O O . GLY A 1 504 ? 6.521 24.962 38.474 1.00 85.00 504 GLY A O 1
ATOM 3948 N N . GLY A 1 505 ? 5.066 25.431 40.126 1.00 88.94 505 GLY A N 1
ATOM 3949 C CA . GLY A 1 505 ? 3.853 25.503 39.308 1.00 88.94 505 GLY A CA 1
ATOM 3950 C C . GLY A 1 505 ? 2.935 26.667 39.688 1.00 88.94 505 GLY A C 1
ATOM 3951 O O . GLY A 1 505 ? 3.316 27.565 40.429 1.00 88.94 505 GLY A O 1
ATOM 3952 N N . ASN A 1 506 ? 1.703 26.643 39.194 1.00 92.19 506 ASN A N 1
ATOM 3953 C CA . ASN A 1 506 ? 0.620 27.558 39.550 1.00 92.19 506 ASN A CA 1
ATOM 3954 C C . ASN A 1 506 ? -0.601 26.758 40.016 1.00 92.19 506 ASN A C 1
ATOM 3956 O O . ASN A 1 506 ? -0.621 25.533 39.931 1.00 92.19 506 ASN A O 1
ATOM 3960 N N . ILE A 1 507 ? -1.621 27.439 40.531 1.00 93.25 507 ILE A N 1
ATOM 3961 C CA . ILE A 1 507 ? -2.922 26.804 40.742 1.00 93.25 507 ILE A CA 1
ATOM 3962 C C . ILE A 1 507 ? -3.555 26.468 39.378 1.00 93.25 507 ILE A C 1
ATOM 3964 O O . ILE A 1 507 ? -3.406 27.230 38.423 1.00 93.25 507 ILE A O 1
ATOM 3968 N N . ALA A 1 508 ? -4.194 25.304 39.266 1.00 93.69 508 ALA A N 1
ATOM 3969 C CA . ALA A 1 508 ? -4.483 24.679 37.977 1.00 93.69 508 ALA A CA 1
ATOM 3970 C C . ALA A 1 508 ? -5.556 25.394 37.146 1.00 93.69 508 ALA A C 1
ATOM 3972 O O . ALA A 1 508 ? -6.644 25.695 37.646 1.00 93.69 508 ALA A O 1
ATOM 3973 N N . SER A 1 509 ? -5.266 25.577 35.855 1.00 91.81 509 SER A N 1
ATOM 3974 C CA . SER A 1 509 ? -6.201 26.058 34.834 1.00 91.81 509 SER A CA 1
ATOM 3975 C C . SER A 1 509 ? -6.789 24.863 34.075 1.00 91.81 509 SER A C 1
ATOM 3977 O O . SER A 1 509 ? -6.164 24.298 33.183 1.00 91.81 509 SER A O 1
ATOM 3979 N N . LEU A 1 510 ? -8.001 24.435 34.444 1.00 88.88 510 LEU A N 1
ATOM 3980 C CA . LEU A 1 510 ? -8.626 23.213 33.912 1.00 88.88 510 LEU A CA 1
ATOM 3981 C C . LEU A 1 510 ? -9.363 23.488 32.590 1.00 88.88 510 LEU A C 1
ATOM 3983 O O . LEU A 1 510 ? -10.597 23.549 32.527 1.00 88.88 510 LEU A O 1
ATOM 3987 N N . THR A 1 511 ? -8.582 23.680 31.528 1.00 84.56 511 THR A N 1
ATOM 3988 C CA . THR A 1 511 ? -9.059 24.117 30.206 1.00 84.56 511 THR A CA 1
ATOM 3989 C C . THR A 1 511 ? -9.436 22.966 29.271 1.00 84.56 511 THR A C 1
ATOM 3991 O O . THR A 1 511 ? -10.137 23.190 28.288 1.00 84.56 511 THR A O 1
ATOM 3994 N N . THR A 1 512 ? -9.026 21.727 29.569 1.00 82.62 512 THR A N 1
ATOM 3995 C CA . THR A 1 512 ? -9.320 20.550 28.730 1.00 82.62 512 THR A CA 1
ATOM 3996 C C . THR A 1 512 ? -10.209 19.525 29.437 1.00 82.62 512 THR A C 1
ATOM 3998 O O . THR A 1 512 ? -10.084 19.301 30.641 1.00 82.62 512 THR A O 1
ATOM 4001 N N . ALA A 1 513 ? -11.061 18.824 28.676 1.00 82.06 513 ALA A N 1
ATOM 4002 C CA . ALA A 1 513 ? -11.914 17.756 29.212 1.00 82.06 513 ALA A CA 1
ATOM 4003 C C . ALA A 1 513 ? -11.097 16.650 29.907 1.00 82.06 513 ALA A C 1
ATOM 4005 O O . ALA A 1 513 ? -11.447 16.228 31.000 1.00 82.06 513 ALA A O 1
ATOM 4006 N N . LYS A 1 514 ? -9.937 16.273 29.345 1.00 80.00 514 LYS A N 1
ATOM 4007 C CA . LYS A 1 514 ? -9.042 15.257 29.928 1.00 80.00 514 LYS A CA 1
ATOM 4008 C C . LYS A 1 514 ? -8.512 15.647 31.315 1.00 80.00 514 LYS A C 1
ATOM 4010 O O . LYS A 1 514 ? -8.380 14.780 32.174 1.00 80.00 514 LYS A O 1
ATOM 4015 N N . GLN A 1 515 ? -8.197 16.928 31.537 1.00 86.62 515 GLN A N 1
ATOM 4016 C CA . GLN A 1 515 ? -7.783 17.430 32.854 1.00 86.62 515 GLN A CA 1
ATOM 4017 C C . GLN A 1 515 ? -8.939 17.389 33.852 1.00 86.62 515 GLN A C 1
ATOM 4019 O O . GLN A 1 515 ? -8.741 16.957 34.986 1.00 86.62 515 GLN A O 1
ATOM 4024 N N . VAL A 1 516 ? -10.136 17.803 33.427 1.00 87.12 516 VAL A N 1
ATOM 4025 C CA . VAL A 1 516 ? -11.335 17.770 34.272 1.00 87.12 516 VAL A CA 1
ATOM 4026 C C . VAL A 1 516 ? -11.673 16.330 34.662 1.00 87.12 516 VAL A C 1
ATOM 4028 O O . VAL A 1 516 ? -11.767 16.045 35.850 1.00 87.12 516 VAL A O 1
ATOM 4031 N N . ASP A 1 517 ? -11.756 15.412 33.699 1.00 84.38 517 ASP A N 1
ATOM 4032 C CA . ASP A 1 517 ? -12.094 14.003 33.941 1.00 84.38 517 ASP A CA 1
ATOM 4033 C C . ASP A 1 517 ? -11.118 13.338 34.924 1.00 84.38 517 ASP A C 1
ATOM 4035 O O . ASP A 1 517 ? -11.540 12.637 35.843 1.00 84.38 517 ASP A O 1
ATOM 4039 N N . PHE A 1 518 ? -9.813 13.608 34.783 1.00 87.31 518 PHE A N 1
ATOM 4040 C CA . PHE A 1 518 ? -8.796 13.123 35.719 1.00 87.31 518 PHE A CA 1
ATOM 4041 C C . PHE A 1 518 ? -9.024 13.642 37.145 1.00 87.31 518 PHE A C 1
ATOM 4043 O O . PHE A 1 518 ? -8.988 12.866 38.099 1.00 87.31 518 PHE A O 1
ATOM 4050 N N . VAL A 1 519 ? -9.263 14.949 37.298 1.00 89.06 519 VAL A N 1
ATOM 4051 C CA . VAL A 1 519 ? -9.512 15.559 38.610 1.00 89.06 519 VAL A CA 1
ATOM 4052 C C . VAL A 1 519 ? -10.759 14.955 39.253 1.00 89.06 519 VAL A C 1
ATOM 4054 O O . VAL A 1 519 ? -10.726 14.619 40.433 1.00 89.06 519 VAL A O 1
ATOM 4057 N N . LEU A 1 520 ? -11.842 14.779 38.494 1.00 88.62 520 LEU A N 1
ATOM 4058 C CA . LEU A 1 520 ? -13.086 14.208 39.012 1.00 88.62 520 LEU A CA 1
ATOM 4059 C C . LEU A 1 520 ? -12.911 12.749 39.471 1.00 88.62 520 LEU A C 1
ATOM 4061 O O . LEU A 1 520 ? -13.401 12.401 40.546 1.00 88.62 520 LEU A O 1
ATOM 4065 N N . ASP A 1 521 ? -12.175 11.925 38.718 1.00 83.38 521 ASP A N 1
ATOM 4066 C CA . ASP A 1 521 ? -11.853 10.536 39.094 1.00 83.38 521 ASP A CA 1
ATOM 4067 C C . ASP A 1 521 ? -11.016 10.467 40.384 1.00 83.38 521 ASP A C 1
ATOM 4069 O O . ASP A 1 521 ? -11.300 9.678 41.287 1.00 83.38 521 ASP A O 1
ATOM 4073 N N . GLU A 1 522 ? -10.012 11.337 40.531 1.00 86.00 522 GLU A N 1
ATOM 4074 C CA . GLU A 1 522 ? -9.216 11.399 41.762 1.00 86.00 522 GLU A CA 1
ATOM 4075 C C . GLU A 1 522 ? -10.048 11.850 42.968 1.00 86.00 522 GLU A C 1
ATOM 4077 O O . GLU A 1 522 ? -9.948 11.258 44.043 1.00 86.00 522 GLU A O 1
ATOM 4082 N N . LEU A 1 523 ? -10.927 12.842 42.805 1.00 85.81 523 LEU A N 1
ATOM 4083 C CA . LEU A 1 523 ? -11.814 13.287 43.884 1.00 85.81 523 LEU A CA 1
ATOM 4084 C C . LEU A 1 523 ? -12.768 12.179 44.346 1.00 85.81 523 LEU A C 1
ATOM 4086 O O . LEU A 1 523 ? -12.997 12.036 45.549 1.00 85.81 523 LEU A O 1
ATOM 4090 N N . GLN A 1 524 ? -13.267 11.348 43.428 1.00 83.19 524 GLN A N 1
ATOM 4091 C CA . GLN A 1 524 ? -14.064 10.170 43.780 1.00 83.19 524 GLN A CA 1
ATOM 4092 C C . GLN A 1 524 ? -13.252 9.143 44.586 1.00 83.19 524 GLN A C 1
ATOM 4094 O O . GLN A 1 524 ? -13.768 8.574 45.549 1.00 83.19 524 GLN A O 1
ATOM 4099 N N . LYS A 1 525 ? -11.962 8.942 44.283 1.00 82.38 525 LYS A N 1
ATOM 4100 C CA . LYS A 1 525 ? -11.088 8.056 45.083 1.00 82.38 525 LYS A CA 1
ATOM 4101 C C . LYS A 1 525 ? -10.908 8.560 46.510 1.00 82.38 525 LYS A C 1
ATOM 4103 O O . LYS A 1 525 ? -10.952 7.759 47.442 1.00 82.38 525 LYS A O 1
ATOM 4108 N N . PHE A 1 526 ? -10.755 9.871 46.696 1.00 80.38 526 PHE A N 1
ATOM 4109 C CA . PHE A 1 526 ? -10.704 10.470 48.031 1.00 80.38 526 PHE A CA 1
ATOM 4110 C C . PHE A 1 526 ? -12.028 10.291 48.793 1.00 80.38 526 PHE A C 1
ATOM 4112 O O . PHE A 1 526 ? -11.999 9.946 49.976 1.00 80.38 526 PHE A O 1
ATOM 4119 N N . GLN A 1 527 ? -13.181 10.409 48.119 1.00 76.94 527 GLN A N 1
ATOM 4120 C CA . GLN A 1 527 ? -14.492 10.127 48.722 1.00 76.94 527 GLN A CA 1
ATOM 4121 C C . GLN A 1 527 ? -14.630 8.666 49.183 1.00 76.94 527 GLN A C 1
ATOM 4123 O O . GLN A 1 527 ? -15.146 8.421 50.272 1.00 76.94 527 GLN A O 1
ATOM 4128 N N . ILE A 1 528 ? -14.125 7.701 48.404 1.00 72.50 528 ILE A N 1
ATOM 4129 C CA . ILE A 1 528 ? -14.122 6.268 48.764 1.00 72.50 528 ILE A CA 1
ATOM 4130 C C . ILE A 1 528 ? -13.242 5.995 50.001 1.00 72.50 528 ILE A C 1
ATOM 4132 O O . ILE A 1 528 ? -13.488 5.047 50.740 1.00 72.50 528 ILE A O 1
ATOM 4136 N N . GLN A 1 529 ? -12.246 6.845 50.263 1.00 73.12 529 GLN A N 1
ATOM 4137 C CA . GLN A 1 529 ? -11.379 6.794 51.447 1.00 73.12 529 GLN A CA 1
ATOM 4138 C C . GLN A 1 529 ? -11.909 7.632 52.632 1.00 73.12 529 GLN A C 1
ATOM 4140 O O . GLN A 1 529 ? -11.133 7.998 53.514 1.00 73.12 529 GLN A O 1
ATOM 4145 N N . GLU A 1 530 ? -13.203 7.981 52.635 1.00 75.12 530 GLU A N 1
ATOM 4146 C CA . GLU A 1 530 ? -13.873 8.844 53.628 1.00 75.12 530 GLU A CA 1
ATOM 4147 C C . GLU A 1 530 ? -13.284 10.266 53.760 1.00 75.12 530 GLU A C 1
ATOM 4149 O O . GLU A 1 530 ? -13.564 10.989 54.716 1.00 75.12 530 GLU A O 1
ATOM 4154 N N . LYS A 1 531 ? -12.495 10.723 52.780 1.00 74.25 531 LYS A N 1
ATOM 4155 C CA . LYS A 1 531 ? -11.933 12.080 52.735 1.00 74.25 531 LYS A CA 1
ATOM 4156 C C . LYS A 1 531 ? -12.631 12.892 51.653 1.00 74.25 531 LYS A C 1
ATOM 4158 O O . LYS A 1 531 ? -12.219 12.899 50.499 1.00 74.25 531 LYS A O 1
ATOM 4163 N N . LYS A 1 532 ? -13.692 13.614 52.013 1.00 80.00 532 LYS A N 1
ATOM 4164 C CA . LYS A 1 532 ? -14.323 14.559 51.083 1.00 80.00 532 LYS A CA 1
ATOM 4165 C C . LYS A 1 532 ? -13.461 15.823 50.979 1.00 80.00 532 LYS A C 1
ATOM 4167 O O . LYS A 1 532 ? -13.342 16.552 51.957 1.00 80.00 532 LYS A O 1
ATOM 4172 N N . ILE A 1 533 ? -12.878 16.068 49.808 1.00 88.50 533 ILE A N 1
ATOM 4173 C CA . ILE A 1 533 ? -12.119 17.289 49.501 1.00 88.50 533 ILE A CA 1
ATOM 4174 C C . ILE A 1 533 ? -12.862 18.130 48.461 1.00 88.50 533 ILE A C 1
ATOM 4176 O O . ILE A 1 533 ? -13.509 17.589 47.565 1.00 88.50 533 ILE A O 1
ATOM 4180 N N . ALA A 1 534 ? -12.777 19.448 48.611 1.00 90.12 534 ALA A N 1
ATOM 4181 C CA . ALA A 1 534 ? -13.404 20.442 47.750 1.00 90.12 534 ALA A CA 1
ATOM 4182 C C . ALA A 1 534 ? -12.342 21.466 47.317 1.00 90.12 534 ALA A C 1
ATOM 4184 O O . ALA A 1 534 ? -12.232 22.541 47.916 1.00 90.12 534 ALA A O 1
ATOM 4185 N N . PRO A 1 535 ? -11.480 21.111 46.349 1.00 93.50 535 PRO A N 1
ATOM 4186 C CA . PRO A 1 535 ? -10.238 21.832 46.147 1.00 93.50 535 PRO A CA 1
ATOM 4187 C C . PRO A 1 535 ? -10.422 23.161 45.411 1.00 93.50 535 PRO A C 1
ATOM 4189 O O . PRO A 1 535 ? -11.268 23.291 44.519 1.00 93.50 535 PRO A O 1
ATOM 4192 N N . TRP A 1 536 ? -9.555 24.126 45.723 1.00 94.88 536 TRP A N 1
ATOM 4193 C CA . TRP A 1 536 ? -9.399 25.338 44.921 1.00 94.88 536 TRP A CA 1
ATOM 4194 C C . TRP A 1 536 ? -8.937 25.013 43.496 1.00 94.88 536 TRP A C 1
ATOM 4196 O O . TRP A 1 536 ? -8.023 24.205 43.292 1.00 94.88 536 TRP A O 1
ATOM 4206 N N . VAL A 1 537 ? -9.532 25.703 42.521 1.00 93.12 537 VAL A N 1
ATOM 4207 C CA . VAL A 1 537 ? -9.110 25.706 41.113 1.00 93.12 537 VAL A CA 1
ATOM 4208 C C . VAL A 1 537 ? -8.685 27.116 40.723 1.00 93.12 537 VAL A C 1
ATOM 4210 O O . VAL A 1 537 ? -9.155 28.081 41.317 1.00 93.12 537 VAL A O 1
ATOM 4213 N N . GLY A 1 538 ? -7.816 27.263 39.724 1.00 92.38 538 GLY A N 1
ATOM 4214 C CA . GLY A 1 538 ? -7.243 28.550 39.320 1.00 92.38 538 GLY A CA 1
ATOM 4215 C C . GLY A 1 538 ? -8.205 29.475 38.578 1.00 92.38 538 GLY A C 1
ATOM 4216 O O . GLY A 1 538 ? -7.800 30.110 37.613 1.00 92.38 538 GLY A O 1
ATOM 4217 N N . LEU A 1 539 ? -9.481 29.513 38.963 1.00 90.94 539 LEU A N 1
ATOM 4218 C CA . LEU A 1 539 ? -10.525 30.303 38.326 1.00 90.94 539 LEU A CA 1
ATOM 4219 C C . LEU A 1 539 ? -10.935 31.462 39.238 1.00 90.94 539 LEU A C 1
ATOM 4221 O O . LEU A 1 539 ? -11.397 31.253 40.363 1.00 90.94 539 LEU A O 1
ATOM 4225 N N . ARG A 1 540 ? -10.802 32.693 38.734 1.00 89.19 540 ARG A N 1
ATOM 4226 C CA . ARG A 1 540 ? -11.075 33.922 39.492 1.00 89.19 540 ARG A CA 1
ATOM 4227 C C . ARG A 1 540 ? -11.903 34.937 38.713 1.00 89.19 540 ARG A C 1
ATOM 4229 O O . ARG A 1 540 ? -11.851 35.000 37.483 1.00 89.19 540 ARG A O 1
ATOM 4236 N N . LYS A 1 541 ? -12.648 35.770 39.436 1.00 86.31 541 LYS A N 1
ATOM 4237 C CA . LYS A 1 541 ? -13.431 36.875 38.869 1.00 86.31 541 LYS A CA 1
ATOM 4238 C C . LYS A 1 541 ? -12.485 38.032 38.525 1.00 86.31 541 LYS A C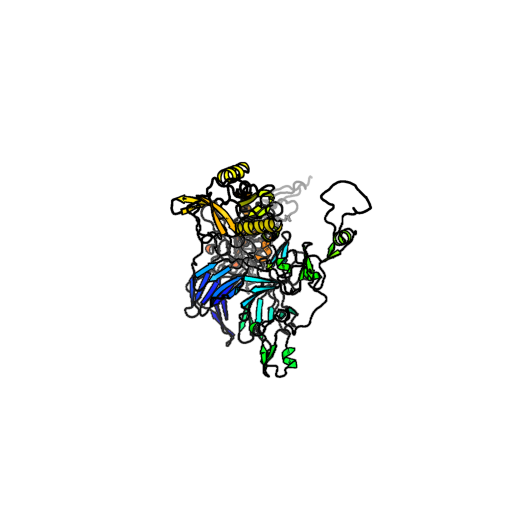 1
ATOM 4240 O O . LYS A 1 541 ? -11.880 38.623 39.414 1.00 86.31 541 LYS A O 1
ATOM 4245 N N . ILE A 1 542 ? -12.327 38.333 37.234 1.00 78.31 542 ILE A N 1
ATOM 4246 C CA . ILE A 1 542 ? -11.403 39.373 36.736 1.00 78.31 542 ILE A CA 1
ATOM 4247 C C . ILE A 1 542 ? -12.107 40.736 36.645 1.00 78.31 542 ILE A C 1
ATOM 4249 O O . ILE A 1 542 ? -11.495 41.768 36.906 1.00 78.31 542 ILE A O 1
ATOM 4253 N N . ASN A 1 543 ? -13.397 40.750 36.292 1.00 69.56 543 ASN A N 1
ATOM 4254 C CA . ASN A 1 543 ? -14.247 41.946 36.255 1.00 69.56 543 ASN A CA 1
ATOM 4255 C C . ASN A 1 543 ? -15.687 41.574 36.680 1.00 69.56 543 ASN A C 1
ATOM 4257 O O . ASN A 1 543 ? -16.004 40.393 36.820 1.00 69.56 543 ASN A O 1
ATOM 4261 N N . ILE A 1 544 ? -16.569 42.564 36.860 1.00 67.44 544 ILE A N 1
ATOM 4262 C CA . ILE A 1 544 ? -17.962 42.445 37.333 1.00 67.44 544 ILE A CA 1
ATOM 4263 C C . ILE A 1 544 ? -18.747 41.346 36.587 1.00 67.44 544 ILE A C 1
ATOM 4265 O O . ILE A 1 544 ? -19.595 40.700 37.197 1.00 67.44 544 ILE A O 1
ATOM 4269 N N . SER A 1 545 ? -18.419 41.069 35.320 1.00 66.19 545 SER A N 1
ATOM 4270 C CA . SER A 1 545 ? -19.129 40.120 34.450 1.00 66.19 545 SER A CA 1
ATOM 4271 C C . SER A 1 545 ? -18.313 38.919 33.948 1.00 66.19 545 SER A C 1
ATOM 4273 O O . SER A 1 545 ? -18.844 38.132 33.166 1.00 66.19 545 SER A O 1
ATOM 4275 N N . TYR A 1 546 ? -17.043 38.749 34.340 1.00 80.19 546 TYR A N 1
ATOM 4276 C CA . TYR A 1 546 ? -16.171 37.763 33.686 1.00 80.19 546 TYR A CA 1
ATOM 4277 C C . TYR A 1 546 ? -15.219 37.036 34.638 1.00 80.19 546 TYR A C 1
ATOM 4279 O O . TYR A 1 546 ? -14.504 37.652 35.435 1.00 80.19 546 TYR A O 1
ATOM 4287 N N . TRP A 1 547 ? -15.192 35.711 34.487 1.00 87.25 547 TRP A N 1
ATOM 4288 C CA . TRP A 1 547 ? -14.281 34.790 35.156 1.00 87.25 547 TRP A CA 1
ATOM 4289 C C . TRP A 1 547 ? -13.197 34.330 34.182 1.00 87.25 547 TRP A C 1
ATOM 4291 O O . TRP A 1 547 ? -13.484 34.015 33.025 1.00 87.25 547 TRP A O 1
ATOM 4301 N N . GLY A 1 548 ? -11.959 34.281 34.660 1.00 87.50 548 GLY A N 1
ATOM 4302 C CA . GLY A 1 548 ? -10.821 33.817 33.880 1.00 87.50 548 GLY A CA 1
ATOM 4303 C C . GLY A 1 548 ? -9.900 32.931 34.700 1.00 87.50 548 GLY A C 1
ATOM 4304 O O . GLY A 1 548 ? -9.850 33.016 35.932 1.00 87.50 548 GLY A O 1
ATOM 4305 N N . TRP A 1 549 ? -9.204 32.062 33.983 1.00 90.19 549 TRP A N 1
ATOM 4306 C CA . TRP A 1 549 ? -8.229 31.140 34.535 1.00 90.19 549 TRP A CA 1
ATOM 4307 C C . TRP A 1 549 ? -6.913 31.852 34.879 1.00 90.19 549 TRP A C 1
ATOM 4309 O O . TRP A 1 549 ? -6.646 32.977 34.439 1.00 90.19 549 TRP A O 1
ATOM 4319 N N . GLU A 1 550 ? -6.069 31.196 35.668 1.00 85.62 550 GLU A N 1
ATOM 4320 C CA . GLU A 1 550 ? -4.763 31.712 36.084 1.00 85.62 550 GLU A CA 1
ATOM 4321 C C . GLU A 1 550 ? -3.804 31.882 34.889 1.00 85.62 550 GLU A C 1
ATOM 4323 O O . GLU A 1 550 ? -2.995 32.812 34.867 1.00 85.62 550 GLU A O 1
ATOM 4328 N N . ASP A 1 551 ? -3.957 31.064 33.842 1.00 79.69 551 ASP A N 1
ATOM 4329 C CA . ASP A 1 551 ? -3.259 31.200 32.554 1.00 79.69 551 ASP A CA 1
ATOM 4330 C C . ASP A 1 551 ? -3.758 32.378 31.683 1.00 79.69 551 ASP A C 1
ATOM 4332 O O . ASP A 1 551 ? -3.233 32.615 30.593 1.00 79.69 551 ASP A O 1
ATOM 4336 N N . LYS A 1 552 ? -4.720 33.163 32.195 1.00 80.38 552 LYS A N 1
ATOM 4337 C CA . LYS A 1 552 ? -5.392 34.308 31.552 1.00 80.38 552 LYS A CA 1
ATOM 4338 C C . LYS A 1 552 ? -6.372 33.932 30.438 1.00 80.38 552 LYS A C 1
ATOM 4340 O O . LYS A 1 552 ? -6.864 34.830 29.751 1.00 80.38 552 LYS A O 1
ATOM 4345 N N . SER A 1 553 ? -6.678 32.650 30.258 1.00 82.81 553 SER A N 1
ATOM 4346 C CA . SER A 1 553 ? -7.697 32.214 29.310 1.00 82.81 553 SER A CA 1
ATOM 4347 C C . SER A 1 553 ? -9.122 32.477 29.837 1.00 82.81 553 SER A C 1
ATOM 4349 O O . SER A 1 553 ? -9.363 32.474 31.052 1.00 82.81 553 SER A O 1
ATOM 4351 N N . PRO A 1 554 ? -10.095 32.736 28.940 1.00 83.19 554 PRO A N 1
ATOM 4352 C CA . PRO A 1 554 ? -11.501 32.839 29.314 1.00 83.19 554 PRO A CA 1
ATOM 4353 C C . PRO A 1 554 ? -12.060 31.548 29.891 1.00 83.19 554 PRO A C 1
ATOM 4355 O O . PRO A 1 554 ? -11.786 30.461 29.387 1.00 83.19 554 PRO A O 1
ATOM 4358 N N . PHE A 1 555 ? -12.973 31.680 30.857 1.00 84.88 555 PHE A N 1
ATOM 4359 C CA . PHE A 1 555 ? -13.873 30.591 31.229 1.00 84.88 555 PHE A CA 1
ATOM 4360 C C . PHE A 1 555 ? -14.961 30.397 30.166 1.00 84.88 555 PHE A C 1
ATOM 4362 O O . PHE A 1 555 ? -16.133 30.719 30.349 1.00 84.88 555 PHE A O 1
ATOM 4369 N N . THR A 1 556 ? -14.547 29.905 29.006 1.00 70.00 556 THR A N 1
ATOM 4370 C CA . THR A 1 556 ? -15.415 29.543 27.889 1.00 70.00 556 THR A CA 1
ATOM 4371 C C . THR A 1 556 ? -14.879 28.233 27.339 1.00 70.00 556 THR A C 1
ATOM 4373 O O . THR A 1 556 ? -13.710 28.203 26.966 1.00 70.00 556 THR A O 1
ATOM 4376 N N . ASN A 1 557 ? -15.706 27.183 27.267 1.00 56.78 557 ASN A N 1
ATOM 4377 C CA . ASN A 1 557 ? -15.330 25.850 26.761 1.00 56.78 557 ASN A CA 1
ATOM 4378 C C . ASN A 1 557 ? -14.627 24.903 27.770 1.00 56.78 557 ASN A C 1
ATOM 4380 O O . ASN A 1 557 ? -13.743 24.144 27.387 1.00 56.78 557 ASN A O 1
ATOM 4384 N N . SER A 1 558 ? -15.022 24.928 29.051 1.00 67.25 558 SER A N 1
ATOM 4385 C CA . SER A 1 558 ? -14.628 23.914 30.051 1.00 67.25 558 SER A CA 1
ATOM 4386 C C . SER A 1 558 ? -15.768 22.915 30.287 1.00 67.25 558 SER A C 1
ATOM 4388 O O . SER A 1 558 ? -16.939 23.282 30.190 1.00 67.25 558 SER A O 1
ATOM 4390 N N . SER A 1 559 ? -15.439 21.667 30.637 1.00 79.81 559 SER A N 1
ATOM 4391 C CA . SER A 1 559 ? -16.419 20.660 31.087 1.00 79.81 559 SER A CA 1
ATOM 4392 C C . SER A 1 559 ? -16.988 20.957 32.484 1.00 79.81 559 SER A C 1
ATOM 4394 O O . SER A 1 559 ? -17.925 20.293 32.919 1.00 79.81 559 SER A O 1
ATOM 4396 N N . LEU A 1 560 ? -16.422 21.939 33.195 1.00 84.56 560 LEU A N 1
ATOM 4397 C CA . LEU A 1 560 ? -16.891 22.401 34.500 1.00 84.56 560 LEU A CA 1
ATOM 4398 C C . LEU A 1 560 ? -18.059 23.382 34.352 1.00 84.56 560 LEU A C 1
ATOM 4400 O O . LEU A 1 560 ? -18.070 24.219 33.449 1.00 84.56 560 LEU A O 1
ATOM 4404 N N . GLN A 1 561 ? -19.020 23.319 35.273 1.00 86.88 561 GLN A N 1
ATOM 4405 C CA . GLN A 1 561 ? -20.214 24.168 35.255 1.00 86.88 561 GLN A CA 1
ATOM 4406 C C . GLN A 1 561 ? -20.466 24.799 36.622 1.00 86.88 561 GLN A C 1
ATOM 4408 O O . GLN A 1 561 ? -20.212 24.192 37.661 1.00 86.88 561 GLN A O 1
ATOM 4413 N N . TRP A 1 562 ? -20.997 26.021 36.634 1.00 87.94 562 TRP A N 1
ATOM 4414 C CA . TRP A 1 562 ? -21.490 26.632 37.868 1.00 87.94 562 TRP A CA 1
ATOM 4415 C C . TRP A 1 562 ? -22.716 25.875 38.379 1.00 87.94 562 TRP A C 1
ATOM 4417 O O . TRP A 1 562 ? -23.604 25.516 37.603 1.00 87.94 562 TRP A O 1
ATOM 4427 N N . LEU A 1 563 ? -22.778 25.639 39.689 1.00 88.25 563 LEU A N 1
ATOM 4428 C CA . LEU A 1 563 ? -23.973 25.071 40.309 1.00 88.25 563 LEU A CA 1
ATOM 4429 C C . LEU A 1 563 ? -25.153 26.063 40.261 1.00 88.25 563 LEU A C 1
ATOM 4431 O O . LEU A 1 563 ? -24.940 27.272 40.165 1.00 88.25 563 LEU A O 1
ATOM 4435 N N . PRO A 1 564 ? -26.411 25.586 40.346 1.00 85.50 564 PRO A N 1
ATOM 4436 C CA . PRO A 1 564 ? -27.575 26.468 40.345 1.00 85.50 564 PRO A CA 1
ATOM 4437 C C . PRO A 1 564 ? -27.472 27.554 41.427 1.00 85.50 564 PRO A C 1
ATOM 4439 O O . PRO A 1 564 ? -27.308 27.238 42.605 1.00 85.50 564 PRO A O 1
ATOM 4442 N N . GLY A 1 565 ? -27.580 28.824 41.024 1.00 81.75 565 GLY A N 1
ATOM 4443 C CA . GLY A 1 565 ? -27.440 29.982 41.919 1.00 81.75 565 GLY A CA 1
ATOM 4444 C C . GLY A 1 565 ? -26.007 30.505 42.095 1.00 81.75 565 GLY A C 1
ATOM 4445 O O . GLY A 1 565 ? -25.811 31.462 42.836 1.00 81.75 565 GLY A O 1
ATOM 4446 N N . GLU A 1 566 ? -25.024 29.918 41.411 1.00 84.94 566 GLU A N 1
ATOM 4447 C CA . GLU A 1 566 ? -23.637 30.388 41.346 1.00 84.94 566 GLU A CA 1
ATOM 4448 C C . GLU A 1 566 ? -23.322 30.965 39.949 1.00 84.94 566 GLU A C 1
ATOM 4450 O O . GLU A 1 566 ? -23.989 30.606 38.973 1.00 84.94 566 GLU A O 1
ATOM 4455 N N . PRO A 1 567 ? -22.307 31.836 39.804 1.00 80.38 567 PRO A N 1
ATOM 4456 C CA . PRO A 1 567 ? -21.422 32.353 40.849 1.00 80.38 567 PRO A CA 1
ATOM 4457 C C . PRO A 1 567 ? -22.141 33.344 41.774 1.00 80.38 567 PRO A C 1
ATOM 4459 O O . PRO A 1 567 ? -22.768 34.293 41.310 1.00 80.38 567 PRO A O 1
ATOM 4462 N N . SER A 1 568 ? -22.039 33.130 43.083 1.00 75.88 568 SER A N 1
ATOM 4463 C CA . SER A 1 568 ? -22.577 34.043 44.091 1.00 75.88 568 SER A CA 1
ATOM 4464 C C . SER A 1 568 ? -21.775 35.352 44.153 1.00 75.88 568 SER A C 1
ATOM 4466 O O . SER A 1 568 ? -20.558 35.366 43.953 1.00 75.88 568 SER A O 1
ATOM 4468 N N . ASP A 1 569 ? -22.431 36.469 44.491 1.00 70.56 569 ASP A N 1
ATOM 4469 C CA . ASP A 1 569 ? -21.752 37.765 44.689 1.00 70.56 569 ASP A CA 1
ATOM 4470 C C . ASP A 1 569 ? -20.846 37.791 45.934 1.00 70.56 569 ASP A C 1
ATOM 4472 O O . ASP A 1 569 ? -20.096 38.742 46.153 1.00 70.56 569 ASP A O 1
ATOM 4476 N N . SER A 1 570 ? -20.879 36.729 46.741 1.00 65.94 570 SER A N 1
ATOM 4477 C CA . SER A 1 570 ? -20.049 36.544 47.928 1.00 65.94 570 SER A CA 1
ATOM 4478 C C . SER A 1 570 ? -18.609 36.116 47.637 1.00 65.94 570 SER A C 1
ATOM 4480 O O . SER A 1 570 ? -17.814 36.092 48.571 1.00 65.94 570 SER A O 1
ATOM 4482 N N . GLY A 1 571 ? -18.236 35.773 46.397 1.00 73.19 571 GLY A N 1
ATOM 4483 C CA . GLY A 1 571 ? -16.925 35.185 46.109 1.00 73.19 571 GLY A CA 1
ATOM 4484 C C . GLY A 1 571 ? -16.221 35.690 44.852 1.00 73.19 571 GLY A C 1
ATOM 4485 O O . GLY A 1 571 ? -16.848 36.002 43.844 1.00 73.19 571 GLY A O 1
ATOM 4486 N N . PHE A 1 572 ? -14.886 35.724 44.905 1.00 86.56 572 PHE A N 1
ATOM 4487 C CA . PHE A 1 572 ? -14.014 36.101 43.779 1.00 86.56 572 PHE A CA 1
ATOM 4488 C C . PHE A 1 572 ? -13.138 34.940 43.284 1.00 86.56 572 PHE A C 1
ATOM 4490 O O . PHE A 1 572 ? -12.492 35.073 42.245 1.00 86.56 572 PHE A O 1
ATOM 4497 N N . CYS A 1 573 ? -13.139 33.810 43.999 1.00 91.00 573 CYS A N 1
ATOM 4498 C CA . CYS A 1 573 ? -12.351 32.618 43.698 1.00 91.00 573 CYS A CA 1
ATOM 4499 C C . CYS A 1 573 ? -13.256 31.382 43.644 1.00 91.00 573 CYS A C 1
ATOM 4501 O O . CYS A 1 573 ? -14.204 31.277 44.428 1.00 91.00 573 CYS A O 1
ATOM 4503 N N . ALA A 1 574 ? -12.982 30.463 42.716 1.00 91.75 574 ALA A N 1
ATOM 4504 C CA . ALA A 1 574 ? -13.795 29.268 42.514 1.00 91.75 574 ALA A CA 1
ATOM 4505 C C . ALA A 1 574 ? -13.134 28.010 43.082 1.00 91.75 574 ALA A C 1
ATOM 4507 O O . ALA A 1 574 ? -11.919 27.829 43.004 1.00 91.75 574 ALA A O 1
ATOM 4508 N N . TYR A 1 575 ? -13.958 27.104 43.591 1.00 91.81 575 TYR A N 1
ATOM 4509 C CA . TYR A 1 575 ? -13.532 25.792 44.063 1.00 91.81 575 TYR A CA 1
ATOM 4510 C C . TYR A 1 575 ? -14.517 24.716 43.598 1.00 91.81 575 TYR A C 1
ATOM 4512 O O . TYR A 1 575 ? -15.657 25.014 43.218 1.00 91.81 575 TYR A O 1
ATOM 4520 N N . LEU A 1 576 ? -14.061 23.465 43.586 1.00 90.88 576 LEU A N 1
ATOM 4521 C CA . LEU A 1 576 ? -14.840 22.333 43.091 1.00 90.88 576 LEU A CA 1
ATOM 4522 C C . LEU A 1 576 ? -15.554 21.641 44.258 1.00 90.88 576 LEU A C 1
ATOM 4524 O O . LEU A 1 576 ? -14.908 21.036 45.103 1.00 90.88 576 LEU A O 1
ATOM 4528 N N . GLU A 1 577 ? -16.885 21.733 44.316 1.00 83.19 577 GLU A N 1
ATOM 4529 C CA . GLU A 1 577 ? -17.689 21.237 45.451 1.00 83.19 577 GLU A CA 1
ATOM 4530 C C . GLU A 1 577 ? -18.321 19.868 45.164 1.00 83.19 577 GLU A C 1
ATOM 4532 O O . GLU A 1 577 ? -18.366 18.996 46.034 1.00 83.19 577 GLU A O 1
ATOM 4537 N N . ARG A 1 578 ? -18.851 19.680 43.948 1.00 75.88 578 ARG A N 1
ATOM 4538 C CA . ARG A 1 578 ? -19.576 18.459 43.564 1.00 75.88 578 ARG A CA 1
ATOM 4539 C C . ARG A 1 578 ? -18.910 17.797 42.374 1.00 75.88 578 ARG A C 1
ATOM 4541 O O . ARG A 1 578 ? -19.172 18.160 41.226 1.00 75.88 578 ARG A O 1
ATOM 4548 N N . ALA A 1 579 ? -18.071 16.806 42.663 1.00 70.75 579 ALA A N 1
ATOM 4549 C CA . ALA A 1 579 ? -17.370 16.045 41.638 1.00 70.75 579 ALA A CA 1
ATOM 4550 C C . ALA A 1 579 ? -18.340 15.275 40.721 1.00 70.75 579 ALA A C 1
ATOM 4552 O O . ALA A 1 579 ? -18.066 15.102 39.539 1.00 70.75 579 ALA A O 1
ATOM 4553 N N . GLU A 1 580 ? -19.514 14.881 41.225 1.00 72.81 580 GLU A N 1
ATOM 4554 C CA . GLU A 1 580 ? -20.499 14.086 40.475 1.00 72.81 580 GLU A CA 1
ATOM 4555 C C . GLU A 1 580 ? -21.141 14.861 39.315 1.00 72.81 580 GLU A C 1
ATOM 4557 O O . GLU A 1 580 ? -21.642 14.261 38.369 1.00 72.81 580 GLU A O 1
ATOM 4562 N N . VAL A 1 581 ? -21.142 16.195 39.397 1.00 78.88 581 VAL A N 1
ATOM 4563 C CA . VAL A 1 581 ? -21.755 17.088 38.399 1.00 78.88 581 VAL A CA 1
ATOM 4564 C C . VAL A 1 581 ? -20.772 18.124 37.858 1.00 78.88 581 VAL A C 1
ATOM 4566 O O . VAL A 1 581 ? -21.203 19.125 37.294 1.00 78.88 581 VAL A O 1
ATOM 4569 N N . ALA A 1 582 ? -19.463 17.919 38.062 1.00 81.50 582 ALA A N 1
ATOM 4570 C CA . ALA A 1 582 ? -18.423 18.866 37.649 1.00 81.50 582 ALA A CA 1
ATOM 4571 C C . ALA A 1 582 ? -18.699 20.311 38.142 1.00 81.50 582 ALA A C 1
ATOM 4573 O O . ALA A 1 582 ? -18.457 21.292 37.435 1.00 81.50 582 ALA A O 1
ATOM 4574 N N . GLY A 1 583 ? -19.273 20.424 39.348 1.00 87.62 583 GLY A N 1
ATOM 4575 C CA . GLY A 1 583 ? -19.922 21.633 39.849 1.00 87.62 583 GLY A CA 1
ATOM 4576 C C . GLY A 1 583 ? -18.989 22.578 40.605 1.00 87.62 583 GLY A C 1
ATOM 4577 O O . GLY A 1 583 ? -18.400 22.195 41.621 1.00 87.62 583 GLY A O 1
ATOM 4578 N N . LEU A 1 584 ? -18.929 23.830 40.149 1.00 90.38 584 LEU A N 1
ATOM 4579 C CA . LEU A 1 584 ? -18.176 24.932 40.751 1.00 90.38 584 LEU A CA 1
ATOM 4580 C C . LEU A 1 584 ? -19.056 25.806 41.655 1.00 90.38 584 LEU A C 1
ATOM 4582 O O . LEU A 1 584 ? -20.236 26.033 41.366 1.00 90.38 584 LEU A O 1
ATOM 4586 N N . LYS A 1 585 ? -18.447 26.355 42.712 1.00 90.81 585 LYS A N 1
ATOM 4587 C CA . LYS A 1 585 ? -19.012 27.428 43.549 1.00 90.81 585 LYS A CA 1
ATOM 4588 C C . LYS A 1 585 ? -18.003 28.553 43.740 1.00 90.81 585 LYS A C 1
ATOM 4590 O O . LYS A 1 585 ? -16.794 28.318 43.693 1.00 90.81 585 LYS A O 1
ATOM 4595 N N . ALA A 1 586 ? -18.501 29.769 43.949 1.00 89.56 586 ALA A N 1
ATOM 4596 C CA . ALA A 1 586 ? -17.676 30.922 44.281 1.00 89.56 586 ALA A CA 1
ATOM 4597 C C . ALA A 1 586 ? -17.607 31.114 45.804 1.00 89.56 586 ALA A C 1
ATOM 4599 O O . ALA A 1 586 ? -18.586 30.902 46.514 1.00 89.56 586 ALA A O 1
ATOM 4600 N N . ASN A 1 587 ? -16.448 31.533 46.310 1.00 89.31 587 ASN A N 1
ATOM 4601 C CA . ASN A 1 587 ? -16.235 31.844 47.727 1.00 89.31 587 ASN A CA 1
ATOM 4602 C C . ASN A 1 587 ? -15.236 33.021 47.856 1.00 89.31 587 ASN A C 1
ATOM 4604 O O . ASN A 1 587 ? -14.497 33.295 46.895 1.00 89.31 587 ASN A O 1
ATOM 4608 N N . PRO A 1 588 ? -15.190 33.775 48.977 1.00 89.62 588 PRO A N 1
ATOM 4609 C CA . PRO A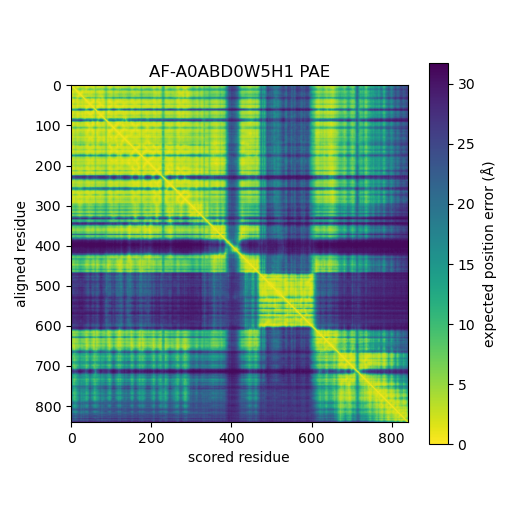 1 588 ? -14.133 34.754 49.195 1.00 89.62 588 PRO A CA 1
ATOM 4610 C C . PRO A 1 588 ? -12.768 34.075 49.098 1.00 89.62 588 PRO A C 1
ATOM 4612 O O . PRO A 1 588 ? -12.565 33.013 49.681 1.00 89.62 588 PRO A O 1
ATOM 4615 N N . CYS A 1 589 ? -11.808 34.700 48.417 1.00 89.19 589 CYS A N 1
ATOM 4616 C CA . CYS A 1 589 ? -10.449 34.155 48.292 1.00 89.19 589 CYS A CA 1
ATOM 4617 C C . CYS A 1 589 ? -9.737 34.016 49.655 1.00 89.19 589 CYS A C 1
ATOM 4619 O O . CYS A 1 589 ? -8.797 33.239 49.798 1.00 89.19 589 CYS A O 1
ATOM 4621 N N . THR A 1 590 ? -10.220 34.745 50.668 1.00 88.06 590 THR A N 1
ATOM 4622 C CA . THR A 1 590 ? -9.770 34.684 52.064 1.00 88.06 590 THR A CA 1
ATOM 4623 C C . THR A 1 590 ? -10.389 33.540 52.870 1.00 88.06 590 THR A C 1
ATOM 4625 O O . THR A 1 590 ? -9.910 33.257 53.966 1.00 88.06 590 THR A O 1
ATOM 4628 N N . ALA A 1 591 ? -11.448 32.892 52.374 1.00 89.50 591 ALA A N 1
ATOM 4629 C CA . ALA A 1 591 ? -12.006 31.705 53.009 1.00 89.50 591 ALA A CA 1
ATOM 4630 C C . ALA A 1 591 ? -11.089 30.497 52.776 1.00 89.50 591 ALA A C 1
ATOM 4632 O O . ALA A 1 591 ? -10.324 30.469 51.816 1.00 89.50 591 ALA A O 1
ATOM 4633 N N . ASN A 1 592 ? -11.195 29.481 53.633 1.00 90.56 592 ASN A N 1
ATOM 4634 C CA . ASN A 1 592 ? -10.450 28.236 53.464 1.00 90.56 592 ASN A CA 1
ATOM 4635 C C . ASN A 1 592 ? -11.301 27.197 52.726 1.00 90.56 592 ASN A C 1
ATOM 4637 O O . ASN A 1 592 ? -12.472 27.022 53.070 1.00 90.56 592 ASN A O 1
ATOM 4641 N N . ALA A 1 593 ? -10.694 26.469 51.788 1.00 87.81 593 ALA A N 1
ATOM 4642 C CA . ALA A 1 593 ? -11.290 25.291 51.155 1.00 87.81 593 ALA A CA 1
ATOM 4643 C C . ALA A 1 593 ? -10.435 24.046 51.412 1.00 87.81 593 ALA A C 1
ATOM 4645 O O . ALA A 1 593 ? -9.234 24.140 51.684 1.00 87.81 593 ALA A O 1
ATOM 4646 N N . ASP A 1 594 ? -11.074 22.880 51.358 1.00 89.38 594 ASP A N 1
ATOM 4647 C CA . ASP A 1 594 ? -10.452 21.596 51.664 1.00 89.38 594 ASP A CA 1
ATOM 4648 C C . ASP A 1 594 ? -9.774 21.037 50.413 1.00 89.38 594 ASP A C 1
ATOM 4650 O O . ASP A 1 594 ? -10.321 20.200 49.697 1.00 89.38 594 ASP A O 1
ATOM 4654 N N . GLY A 1 595 ? -8.566 21.529 50.153 1.00 90.38 595 GLY A N 1
ATOM 4655 C CA . GLY A 1 595 ? -7.685 21.063 49.096 1.00 90.38 595 GLY A CA 1
ATOM 4656 C C . GLY A 1 595 ? -7.371 22.111 48.034 1.00 90.38 595 GLY A C 1
ATOM 4657 O O . GLY A 1 595 ? -7.938 23.202 47.982 1.00 90.38 595 GLY A O 1
ATOM 4658 N N . LEU A 1 596 ? -6.442 21.762 47.153 1.00 93.25 596 LEU A N 1
ATOM 4659 C CA . LEU A 1 596 ? -6.025 22.590 46.027 1.00 93.25 596 LEU A CA 1
ATOM 4660 C C . LEU A 1 596 ? -5.444 21.731 44.904 1.00 93.25 596 LEU A C 1
ATOM 4662 O O . LEU A 1 596 ? -4.933 20.631 45.142 1.00 93.25 596 LEU A O 1
ATOM 4666 N N . ILE A 1 597 ? -5.499 22.255 43.683 1.00 94.56 597 ILE A N 1
ATOM 4667 C CA . ILE A 1 597 ? -4.942 21.599 42.501 1.00 94.56 597 ILE A CA 1
ATOM 4668 C C . ILE A 1 597 ? -3.822 22.467 41.946 1.00 94.56 597 ILE A C 1
ATOM 4670 O O . ILE A 1 597 ? -4.054 23.602 41.535 1.00 94.56 597 ILE A O 1
ATOM 4674 N N . CYS A 1 598 ? -2.609 21.926 41.920 1.00 93.94 598 CYS A N 1
ATOM 4675 C CA . CYS A 1 598 ? -1.465 22.562 41.287 1.00 93.94 598 CYS A CA 1
ATOM 4676 C C . CYS A 1 598 ? -1.267 22.045 39.867 1.00 93.94 598 CYS A C 1
ATOM 4678 O O . CYS A 1 598 ? -1.489 20.869 39.587 1.00 93.94 598 CYS A O 1
ATOM 4680 N N . GLU A 1 599 ? -0.768 22.921 39.006 1.00 92.06 599 GLU A N 1
ATOM 4681 C CA . GLU A 1 599 ? -0.398 22.664 37.623 1.00 92.06 599 GLU A CA 1
ATOM 4682 C C . GLU A 1 599 ? 1.007 23.200 37.350 1.00 92.06 599 GLU A C 1
ATOM 4684 O O . GLU A 1 599 ? 1.361 24.298 37.776 1.00 92.06 599 GLU A O 1
ATOM 4689 N N . LYS A 1 600 ? 1.815 22.457 36.602 1.00 88.50 600 LYS A N 1
ATOM 4690 C CA . LYS A 1 600 ? 3.053 22.975 36.008 1.00 88.50 600 LYS A CA 1
ATOM 4691 C C . LYS A 1 600 ? 3.221 22.427 34.593 1.00 88.50 600 LYS A C 1
ATOM 4693 O O . LYS A 1 600 ? 2.704 21.343 34.318 1.00 88.50 600 LYS A O 1
ATOM 4698 N N . PRO A 1 601 ? 3.941 23.125 33.701 1.00 77.81 601 PRO A N 1
ATOM 4699 C CA . PRO A 1 601 ? 4.238 22.577 32.388 1.00 77.81 601 PRO A CA 1
ATOM 4700 C C . PRO A 1 601 ? 5.056 21.294 32.536 1.00 77.81 601 PRO A C 1
ATOM 4702 O O . PRO A 1 601 ? 5.889 21.162 33.440 1.00 77.81 601 PRO A O 1
ATOM 4705 N N . VAL A 1 602 ? 4.836 20.355 31.622 1.00 70.81 602 VAL A N 1
ATOM 4706 C CA . VAL A 1 602 ? 5.742 19.219 31.452 1.00 70.81 602 VAL A CA 1
ATOM 4707 C C . VAL A 1 602 ? 7.137 19.781 31.178 1.00 70.81 602 VAL A C 1
ATOM 4709 O O . VAL A 1 602 ? 7.298 20.655 30.322 1.00 70.81 602 VAL A O 1
ATOM 4712 N N . VAL A 1 603 ? 8.157 19.318 31.912 1.00 60.19 603 VAL A N 1
ATOM 4713 C CA . VAL A 1 603 ? 9.550 19.651 31.583 1.00 60.19 603 VAL A CA 1
ATOM 4714 C C . VAL A 1 603 ? 9.794 19.106 30.184 1.00 60.19 603 VAL A C 1
ATOM 4716 O O . VAL A 1 603 ? 9.928 17.902 30.022 1.00 60.19 603 VAL A O 1
ATOM 4719 N N . SER A 1 604 ? 9.768 19.969 29.166 1.00 48.12 604 SER A N 1
ATOM 4720 C CA . SER A 1 604 ? 9.846 19.543 27.770 1.00 48.12 604 SER A CA 1
ATOM 4721 C C . SER A 1 604 ? 11.059 18.628 27.559 1.00 48.12 604 SER A C 1
ATOM 4723 O O . SER A 1 604 ? 12.190 19.119 27.620 1.00 48.12 604 SER A O 1
ATOM 4725 N N . PRO A 1 605 ? 10.871 17.337 27.217 1.00 49.44 605 PRO A N 1
ATOM 4726 C CA . PRO A 1 605 ? 11.981 16.498 26.766 1.00 49.44 605 PRO A CA 1
ATOM 4727 C C . PRO A 1 605 ? 12.554 17.017 25.428 1.00 49.44 605 PRO A C 1
ATOM 4729 O O . PRO A 1 605 ? 13.673 16.687 25.038 1.00 49.44 605 PRO A O 1
ATOM 4732 N N . ASN A 1 606 ? 11.824 17.912 24.749 1.00 47.00 606 ASN A N 1
ATOM 4733 C CA . ASN A 1 606 ? 12.173 18.494 23.454 1.00 47.00 606 ASN A CA 1
ATOM 4734 C C . ASN A 1 606 ? 13.218 19.619 23.481 1.00 47.00 606 ASN A C 1
ATOM 4736 O O . ASN A 1 606 ? 13.666 20.024 22.413 1.00 47.00 606 ASN A O 1
ATOM 4740 N N . LEU A 1 607 ? 13.680 20.094 24.643 1.00 45.75 607 LEU A N 1
ATOM 4741 C CA . LEU A 1 607 ? 14.831 21.015 24.679 1.00 45.75 607 LEU A CA 1
ATOM 4742 C C . LEU A 1 607 ? 16.169 20.305 24.374 1.00 45.75 607 LEU A C 1
ATOM 4744 O O . LEU A 1 607 ? 17.175 20.976 24.153 1.00 45.75 607 LEU A O 1
ATOM 4748 N N . GLY A 1 608 ? 16.176 18.963 24.301 1.00 44.25 608 GLY A N 1
ATOM 4749 C CA . GLY A 1 608 ? 17.338 18.148 23.916 1.00 44.25 608 GLY A CA 1
ATOM 4750 C C . GLY A 1 608 ? 17.086 17.096 22.825 1.00 44.25 608 GLY A C 1
ATOM 4751 O O . GLY A 1 608 ? 18.024 16.390 22.444 1.00 44.25 608 GLY A O 1
ATOM 4752 N N . ALA A 1 609 ? 15.861 16.965 22.301 1.00 50.38 609 ALA A N 1
ATOM 4753 C CA . ALA A 1 609 ? 15.569 16.025 21.222 1.00 50.38 609 ALA A CA 1
ATOM 4754 C C . ALA A 1 609 ? 16.231 16.510 19.923 1.00 50.38 609 ALA A C 1
ATOM 4756 O O . ALA A 1 609 ? 15.850 17.532 19.350 1.00 50.38 609 ALA A O 1
ATOM 4757 N N . ARG A 1 610 ? 17.255 15.786 19.455 1.00 57.84 610 ARG A N 1
ATOM 4758 C CA . ARG A 1 610 ? 17.858 16.060 18.145 1.00 57.84 610 ARG A CA 1
ATOM 4759 C C . ARG A 1 610 ? 16.759 15.998 17.073 1.00 57.84 610 ARG A C 1
ATOM 4761 O O . ARG A 1 610 ? 15.960 15.061 17.105 1.00 57.84 610 ARG A O 1
ATOM 4768 N N . PRO A 1 611 ? 16.714 16.948 16.123 1.00 69.00 611 PRO A N 1
ATOM 4769 C CA . PRO A 1 611 ? 15.714 16.931 15.063 1.00 69.00 611 PRO A CA 1
ATOM 4770 C C . PRO A 1 611 ? 15.777 15.611 14.285 1.00 69.00 611 PRO A C 1
ATOM 4772 O O . PRO A 1 611 ? 16.867 15.090 14.027 1.00 69.00 611 PRO A O 1
ATOM 4775 N N . CYS A 1 612 ? 14.608 15.076 13.910 1.00 77.44 612 CYS A N 1
ATOM 4776 C CA . CYS A 1 612 ? 14.539 13.899 13.047 1.00 77.44 612 CYS A CA 1
ATOM 4777 C C . CYS A 1 612 ? 15.358 14.139 11.777 1.00 77.44 612 CYS A C 1
ATOM 4779 O O . CYS A 1 612 ? 15.298 15.215 11.175 1.00 77.44 612 CYS A O 1
ATOM 4781 N N . LYS A 1 613 ? 16.117 13.122 11.366 1.00 78.69 613 LYS A N 1
ATOM 4782 C CA . LYS A 1 613 ? 16.912 13.182 10.140 1.00 78.69 613 LYS A CA 1
ATOM 4783 C C . LYS A 1 613 ? 16.007 13.387 8.928 1.00 78.69 613 LYS A C 1
ATOM 4785 O O . LYS A 1 613 ? 14.843 12.985 8.921 1.00 78.69 613 LYS A O 1
ATOM 4790 N N . THR A 1 614 ? 16.574 13.967 7.876 1.00 81.94 614 THR A N 1
ATOM 4791 C CA . THR A 1 614 ? 15.909 14.065 6.578 1.00 81.94 614 THR A CA 1
ATOM 4792 C C . THR A 1 614 ? 15.595 12.658 6.042 1.00 81.94 614 THR A C 1
ATOM 4794 O O . THR A 1 614 ? 16.532 11.855 5.920 1.00 81.94 614 THR A O 1
ATOM 4797 N N . PRO A 1 615 ? 14.320 12.361 5.708 1.00 84.50 615 PRO A N 1
ATOM 4798 C CA . PRO A 1 615 ? 13.916 11.088 5.116 1.00 84.50 615 PRO A CA 1
ATOM 4799 C C . PRO A 1 615 ? 14.741 10.721 3.883 1.00 84.50 615 PRO A C 1
ATOM 4801 O O . PRO A 1 615 ? 15.102 11.603 3.098 1.00 84.50 615 PRO A O 1
ATOM 4804 N N . CYS A 1 616 ? 15.001 9.424 3.686 1.00 86.19 616 CYS A N 1
ATOM 4805 C CA . CYS A 1 616 ? 15.788 8.921 2.556 1.00 86.19 616 CYS A CA 1
ATOM 4806 C C . CYS A 1 616 ? 15.232 9.410 1.212 1.00 86.19 616 CYS A C 1
ATOM 4808 O O . CYS A 1 616 ? 15.994 9.887 0.382 1.00 86.19 616 CYS A O 1
ATOM 4810 N N . SER A 1 617 ? 13.908 9.426 1.043 1.00 83.19 617 SER A N 1
ATOM 4811 C CA . SER A 1 617 ? 13.245 9.865 -0.194 1.00 83.19 617 SER A CA 1
ATOM 4812 C C . SER A 1 617 ? 13.524 11.315 -0.597 1.00 83.19 617 SER A C 1
ATOM 4814 O O . SER A 1 617 ? 13.339 11.671 -1.756 1.00 83.19 617 SER A O 1
ATOM 4816 N N . LEU A 1 618 ? 13.956 12.167 0.339 1.00 82.75 618 LEU A N 1
ATOM 4817 C CA . LEU A 1 618 ? 14.314 13.560 0.061 1.00 82.75 618 LEU A CA 1
ATOM 4818 C C . LEU A 1 618 ? 15.806 13.729 -0.278 1.00 82.75 618 LEU A C 1
ATOM 4820 O O . LEU A 1 618 ? 16.241 14.833 -0.617 1.00 82.75 618 LEU A O 1
ATOM 4824 N N . ARG A 1 619 ? 16.603 12.657 -0.188 1.00 84.69 619 ARG A N 1
ATOM 4825 C CA . ARG A 1 619 ? 18.024 12.642 -0.545 1.00 84.69 619 ARG A CA 1
ATOM 4826 C C . ARG A 1 619 ? 18.152 12.333 -2.040 1.00 84.69 619 ARG A C 1
ATOM 4828 O O . ARG A 1 619 ? 17.914 11.215 -2.480 1.00 84.69 619 ARG A O 1
ATOM 4835 N N . ALA A 1 620 ? 18.533 13.341 -2.818 1.00 79.31 620 ALA A N 1
ATOM 4836 C CA . ALA A 1 620 ? 18.521 13.281 -4.284 1.00 79.31 620 ALA A CA 1
ATOM 4837 C C . ALA A 1 620 ? 19.845 12.825 -4.931 1.00 79.31 620 ALA A C 1
ATOM 4839 O O . ALA A 1 620 ? 19.953 12.823 -6.151 1.00 79.31 620 ALA A O 1
ATOM 4840 N N . SER A 1 621 ? 20.869 12.480 -4.148 1.00 80.50 621 SER A N 1
ATOM 4841 C CA . SER A 1 621 ? 22.157 12.011 -4.671 1.00 80.50 621 SER A CA 1
ATOM 4842 C C . SER A 1 621 ? 22.639 10.793 -3.903 1.00 80.50 621 SER A C 1
ATOM 4844 O O . SER A 1 621 ? 22.369 10.677 -2.704 1.00 80.50 621 SER A O 1
ATOM 4846 N N . CYS A 1 622 ? 23.405 9.930 -4.575 1.00 83.25 622 CYS A N 1
ATOM 4847 C CA . CYS A 1 622 ? 24.003 8.756 -3.948 1.00 83.25 622 CYS A CA 1
ATOM 4848 C C . CYS A 1 622 ? 24.802 9.132 -2.695 1.00 83.25 622 CYS A C 1
ATOM 4850 O O . CYS A 1 622 ? 24.504 8.629 -1.620 1.00 83.25 622 CYS A O 1
ATOM 4852 N N . ALA A 1 623 ? 25.714 10.107 -2.795 1.00 84.19 623 ALA A N 1
ATOM 4853 C CA . ALA A 1 623 ? 26.565 10.512 -1.673 1.00 84.19 623 ALA A CA 1
ATOM 4854 C C . ALA A 1 623 ? 25.766 10.996 -0.449 1.00 84.19 623 ALA A C 1
ATOM 4856 O O . ALA A 1 623 ? 26.115 10.688 0.688 1.00 84.19 623 ALA A O 1
ATOM 4857 N N . ASN A 1 624 ? 24.662 11.725 -0.660 1.00 86.44 624 ASN A N 1
ATOM 4858 C CA . ASN A 1 624 ? 23.789 12.115 0.447 1.00 86.44 624 ASN A CA 1
ATOM 4859 C C . ASN A 1 624 ? 22.999 10.912 0.974 1.00 86.44 624 ASN A C 1
ATOM 4861 O O . ASN A 1 624 ? 22.810 10.789 2.185 1.00 86.44 624 ASN A O 1
ATOM 4865 N N . CYS A 1 625 ? 22.541 10.029 0.086 1.00 87.31 625 CYS A N 1
ATOM 4866 C CA . CYS A 1 625 ? 21.807 8.822 0.441 1.00 87.31 625 CYS A CA 1
ATOM 4867 C C . CYS A 1 625 ? 22.634 7.895 1.338 1.00 87.31 625 CYS A C 1
ATOM 4869 O O . CYS A 1 625 ? 22.196 7.586 2.445 1.00 87.31 625 CYS A O 1
ATOM 4871 N N . THR A 1 626 ? 23.849 7.549 0.908 1.00 87.62 626 THR A N 1
ATOM 4872 C CA . THR A 1 626 ? 24.760 6.598 1.562 1.00 87.62 626 THR A CA 1
ATOM 4873 C C . THR A 1 626 ? 25.672 7.235 2.612 1.00 87.62 626 THR A C 1
ATOM 4875 O O . THR A 1 626 ? 26.521 6.561 3.189 1.00 87.62 626 THR A O 1
ATOM 4878 N N . SER A 1 627 ? 25.463 8.519 2.932 1.00 82.06 627 SER A N 1
ATOM 4879 C CA . SER A 1 627 ? 26.212 9.245 3.973 1.00 82.06 627 SER A CA 1
ATOM 4880 C C . SER A 1 627 ? 26.182 8.571 5.350 1.00 82.06 627 SER A C 1
ATOM 4882 O O . SER A 1 627 ? 27.044 8.832 6.189 1.00 82.06 627 SER A O 1
ATOM 4884 N N . GLN A 1 628 ? 25.190 7.711 5.596 1.00 74.44 628 GLN A N 1
ATOM 4885 C CA . GLN A 1 628 ? 25.090 6.868 6.779 1.00 74.44 628 GLN A CA 1
ATOM 4886 C C . GLN A 1 628 ? 24.856 5.432 6.328 1.00 74.44 628 GLN A C 1
ATOM 4888 O O . GLN A 1 628 ? 23.833 5.125 5.710 1.00 74.44 628 GLN A O 1
ATOM 4893 N N . ALA A 1 629 ? 25.815 4.563 6.638 1.00 67.50 629 ALA A N 1
ATOM 4894 C CA . ALA A 1 629 ? 25.766 3.164 6.247 1.00 67.50 629 ALA A CA 1
ATOM 4895 C C . ALA A 1 629 ? 24.497 2.483 6.790 1.00 67.50 629 ALA A C 1
ATOM 4897 O O . ALA A 1 629 ? 24.132 2.665 7.951 1.00 67.50 629 ALA A O 1
ATOM 4898 N N . MET A 1 630 ? 23.858 1.673 5.941 1.00 68.50 630 MET A N 1
ATOM 4899 C CA . MET A 1 630 ? 22.723 0.787 6.260 1.00 68.50 630 MET A CA 1
ATOM 4900 C C . MET A 1 630 ? 21.384 1.461 6.644 1.00 68.50 630 MET A C 1
ATOM 4902 O O . MET A 1 630 ? 20.402 0.758 6.877 1.00 68.50 630 MET A O 1
ATOM 4906 N N . GLU A 1 631 ? 21.296 2.796 6.664 1.00 80.31 631 GLU A N 1
ATOM 4907 C CA . GLU A 1 631 ? 20.034 3.525 6.910 1.00 80.31 631 GLU A CA 1
ATOM 4908 C C . GLU A 1 631 ? 19.204 3.686 5.629 1.00 80.31 631 GLU A C 1
ATOM 4910 O O . GLU A 1 631 ? 18.014 3.379 5.593 1.00 80.31 631 GLU A O 1
ATOM 4915 N N . CYS A 1 632 ? 19.842 4.161 4.563 1.00 87.94 632 CYS A N 1
ATOM 4916 C CA . CYS A 1 632 ? 19.213 4.345 3.265 1.00 87.94 632 CYS A CA 1
ATOM 4917 C C . CYS A 1 632 ? 19.933 3.511 2.208 1.00 87.94 632 CYS A C 1
ATOM 4919 O O . CYS A 1 632 ? 21.112 3.181 2.345 1.00 87.94 632 CYS A O 1
ATOM 4921 N N . MET A 1 633 ? 19.225 3.217 1.123 1.00 88.44 633 MET A N 1
ATOM 4922 C CA . MET A 1 633 ? 19.756 2.498 -0.028 1.00 88.44 633 MET A CA 1
ATOM 4923 C C . MET A 1 633 ? 19.547 3.330 -1.285 1.00 88.44 633 MET A C 1
ATOM 4925 O O . MET A 1 633 ? 18.441 3.810 -1.555 1.00 88.44 633 MET A O 1
ATOM 4929 N N . TRP A 1 634 ? 20.624 3.519 -2.042 1.00 87.25 634 TRP A N 1
ATOM 4930 C CA . TRP A 1 634 ? 20.604 4.242 -3.303 1.00 87.25 634 TRP A CA 1
ATOM 4931 C C . TRP A 1 634 ? 20.409 3.275 -4.460 1.00 87.25 634 TRP A C 1
ATOM 4933 O O . TRP A 1 634 ? 21.121 2.283 -4.571 1.00 87.25 634 TRP A O 1
ATOM 4943 N N . CYS A 1 635 ? 19.465 3.588 -5.337 1.00 85.19 635 CYS A N 1
ATOM 4944 C CA . CYS A 1 635 ? 19.215 2.845 -6.555 1.00 85.19 635 CYS A CA 1
ATOM 4945 C C . CYS A 1 635 ? 19.644 3.670 -7.770 1.00 85.19 635 CYS A C 1
ATOM 4947 O O . CYS A 1 635 ? 18.891 4.543 -8.211 1.00 85.19 635 CYS A O 1
ATOM 4949 N N . SER A 1 636 ? 20.816 3.384 -8.345 1.00 77.88 636 SER A N 1
ATOM 4950 C CA . SER A 1 636 ? 21.354 4.164 -9.472 1.00 77.88 636 SER A CA 1
ATOM 4951 C C . SER A 1 636 ? 20.471 4.082 -10.717 1.00 77.88 636 SER A C 1
ATOM 4953 O O . SER A 1 636 ? 20.188 5.105 -11.337 1.00 77.88 636 SER A O 1
ATOM 4955 N N . SER A 1 637 ? 19.923 2.901 -11.014 1.00 74.81 637 SER A N 1
ATOM 4956 C CA . SER A 1 637 ? 19.011 2.692 -12.152 1.00 74.81 637 SER A CA 1
ATOM 4957 C C . SER A 1 637 ? 17.736 3.541 -12.098 1.00 74.81 637 SER A C 1
ATOM 4959 O O . SER A 1 637 ? 17.140 3.826 -13.132 1.00 74.81 637 SER A O 1
ATOM 4961 N N . THR A 1 638 ? 17.304 3.971 -10.909 1.00 76.75 638 THR A N 1
ATOM 4962 C CA . THR A 1 638 ? 16.120 4.831 -10.748 1.00 76.75 638 THR A CA 1
ATOM 4963 C C . THR A 1 638 ? 16.443 6.219 -10.204 1.00 76.75 638 THR A C 1
ATOM 4965 O O . THR A 1 638 ? 15.533 7.038 -10.105 1.00 76.75 638 THR A O 1
ATOM 4968 N N . GLN A 1 639 ? 17.716 6.487 -9.883 1.00 76.56 639 GLN A N 1
ATOM 4969 C CA . GLN A 1 639 ? 18.212 7.697 -9.218 1.00 76.56 639 GLN A CA 1
ATOM 4970 C C . GLN A 1 639 ? 17.421 8.038 -7.946 1.00 76.56 639 GLN A C 1
ATOM 4972 O O . GLN A 1 639 ? 17.030 9.184 -7.714 1.00 76.56 639 GLN A O 1
ATOM 4977 N N . ARG A 1 640 ? 17.125 7.020 -7.130 1.00 81.81 640 ARG A N 1
ATOM 4978 C CA . ARG A 1 640 ? 16.275 7.159 -5.939 1.00 81.81 640 ARG A CA 1
ATOM 4979 C C . ARG A 1 640 ? 16.971 6.648 -4.694 1.00 81.81 640 ARG A C 1
ATOM 4981 O O . ARG A 1 640 ? 17.573 5.578 -4.699 1.00 81.81 640 ARG A O 1
ATOM 4988 N N . CYS A 1 641 ? 16.795 7.394 -3.613 1.00 86.12 641 CYS A N 1
ATOM 4989 C CA . CYS A 1 641 ? 17.174 6.982 -2.276 1.00 86.12 641 CYS A CA 1
ATOM 4990 C C . CYS A 1 641 ? 15.936 6.485 -1.525 1.00 86.12 641 CYS A C 1
ATOM 4992 O O . CYS A 1 641 ? 14.939 7.202 -1.425 1.00 86.12 641 CYS A O 1
ATOM 4994 N N . VAL A 1 642 ? 15.986 5.266 -0.999 1.00 87.50 642 VAL A N 1
ATOM 4995 C CA . VAL A 1 642 ? 14.880 4.655 -0.249 1.00 87.50 642 VAL A CA 1
ATOM 4996 C C . VAL A 1 642 ? 15.347 4.225 1.133 1.00 87.50 642 VAL A C 1
ATOM 4998 O O . VAL A 1 642 ? 16.531 3.980 1.346 1.00 87.50 642 VAL A O 1
ATOM 5001 N N . ASP A 1 643 ? 14.419 4.162 2.080 1.00 84.00 643 ASP A N 1
ATOM 5002 C CA . ASP A 1 643 ? 14.687 3.582 3.396 1.00 84.00 643 ASP A CA 1
ATOM 5003 C C . ASP A 1 643 ? 15.016 2.090 3.238 1.00 84.00 643 ASP A C 1
ATOM 5005 O O . ASP A 1 643 ? 14.350 1.393 2.459 1.00 84.00 643 ASP A O 1
ATOM 5009 N N . SER A 1 644 ? 16.041 1.598 3.941 1.00 81.75 644 SER A N 1
ATOM 5010 C CA . SER A 1 644 ? 16.454 0.192 3.845 1.00 81.75 644 SER A CA 1
ATOM 5011 C C . SER A 1 644 ? 15.321 -0.774 4.204 1.00 81.75 644 SER A C 1
ATOM 5013 O O . SER A 1 644 ? 15.175 -1.822 3.573 1.00 81.75 644 SER A O 1
ATOM 5015 N N . ASN A 1 645 ? 14.428 -0.364 5.106 1.00 78.88 645 ASN A N 1
ATOM 5016 C CA . ASN A 1 645 ? 13.266 -1.135 5.536 1.00 78.88 645 ASN A CA 1
ATOM 5017 C C . ASN A 1 645 ? 12.054 -1.033 4.593 1.00 78.88 645 ASN A C 1
ATOM 5019 O O . ASN A 1 645 ? 11.097 -1.804 4.709 1.00 78.88 645 ASN A O 1
ATOM 5023 N N . ALA A 1 646 ? 12.064 -0.083 3.656 1.00 82.69 646 ALA A N 1
ATOM 5024 C CA . ALA A 1 646 ? 10.994 0.123 2.679 1.00 82.69 646 ALA A CA 1
ATOM 5025 C C . ALA A 1 646 ? 11.369 -0.352 1.268 1.00 82.69 646 ALA A C 1
ATOM 5027 O O . ALA A 1 646 ? 10.608 -0.158 0.320 1.00 82.69 646 ALA A O 1
ATOM 5028 N N . TYR A 1 647 ? 12.533 -0.973 1.093 1.00 81.88 647 TYR A N 1
ATOM 5029 C CA . TYR A 1 647 ? 13.025 -1.392 -0.217 1.00 81.88 647 TYR A CA 1
ATOM 5030 C C . TYR A 1 647 ? 12.116 -2.393 -0.929 1.00 81.88 647 TYR A C 1
ATOM 5032 O O . TYR A 1 647 ? 11.771 -2.178 -2.091 1.00 81.88 647 TYR A O 1
ATOM 5040 N N . VAL A 1 648 ? 11.661 -3.426 -0.211 1.00 82.62 648 VAL A N 1
ATOM 5041 C CA . VAL A 1 648 ? 10.784 -4.484 -0.749 1.00 82.62 648 VAL A CA 1
ATOM 5042 C C . VAL A 1 648 ? 9.502 -3.899 -1.352 1.00 82.62 648 VAL A C 1
ATOM 5044 O O . VAL A 1 648 ? 9.029 -4.360 -2.390 1.00 82.62 648 VAL A O 1
ATOM 5047 N N . ILE A 1 649 ? 8.957 -2.849 -0.733 1.00 86.75 649 ILE A N 1
ATOM 5048 C CA . ILE A 1 649 ? 7.731 -2.181 -1.190 1.00 86.75 649 ILE A CA 1
ATOM 5049 C C . ILE A 1 649 ? 7.999 -1.026 -2.164 1.00 86.75 649 ILE A C 1
ATOM 5051 O O . ILE A 1 649 ? 7.109 -0.634 -2.913 1.00 86.75 649 ILE A O 1
ATOM 5055 N N . SER A 1 650 ? 9.222 -0.489 -2.187 1.00 85.12 650 SER A N 1
ATOM 5056 C CA . SER A 1 650 ? 9.623 0.576 -3.112 1.00 85.12 650 SER A CA 1
ATOM 5057 C C . SER A 1 650 ? 9.859 0.047 -4.521 1.00 85.12 650 SER A C 1
ATOM 5059 O O . SER A 1 650 ? 9.586 0.762 -5.492 1.00 85.12 650 SER A O 1
ATOM 5061 N N . PHE A 1 651 ? 10.346 -1.195 -4.619 1.00 83.94 651 PHE A N 1
ATOM 5062 C CA . PHE A 1 651 ? 10.670 -1.872 -5.871 1.00 83.94 651 PHE A CA 1
ATOM 5063 C C . PHE A 1 651 ? 10.045 -3.281 -5.962 1.00 83.94 651 PHE A C 1
ATOM 5065 O O . PHE A 1 651 ? 10.755 -4.264 -6.186 1.00 83.94 651 PHE A O 1
ATOM 5072 N N . PRO A 1 652 ? 8.708 -3.410 -5.827 1.00 82.19 652 PRO A N 1
ATOM 5073 C CA . PRO A 1 652 ? 8.034 -4.707 -5.744 1.00 82.19 652 PRO A CA 1
ATOM 5074 C C . PRO A 1 652 ? 8.100 -5.521 -7.045 1.00 82.19 652 PRO A C 1
ATOM 5076 O O . PRO A 1 652 ? 7.822 -6.714 -7.028 1.00 82.19 652 PRO A O 1
ATOM 5079 N N . TYR A 1 653 ? 8.457 -4.894 -8.170 1.00 81.38 653 TYR A N 1
ATOM 5080 C CA . TYR A 1 653 ? 8.549 -5.518 -9.494 1.00 81.38 653 TYR A CA 1
ATOM 5081 C C . TYR A 1 653 ? 10.001 -5.625 -9.988 1.00 81.38 653 TYR A C 1
ATOM 5083 O O . TYR A 1 653 ? 10.225 -5.812 -11.181 1.00 81.38 653 TYR A O 1
ATOM 5091 N N . GLY A 1 654 ? 10.990 -5.459 -9.099 1.00 77.94 654 GLY A N 1
ATOM 5092 C CA . GLY A 1 654 ? 12.407 -5.496 -9.473 1.00 77.94 654 GLY A CA 1
ATOM 5093 C C . GLY A 1 654 ? 12.854 -4.277 -10.284 1.00 77.94 654 GLY A C 1
ATOM 5094 O O . GLY A 1 654 ? 13.744 -4.379 -11.119 1.00 77.94 654 GLY A O 1
ATOM 5095 N N . GLN A 1 655 ? 12.229 -3.114 -10.068 1.00 78.94 655 GLN A N 1
ATOM 5096 C CA . GLN A 1 655 ? 12.558 -1.889 -10.806 1.00 78.94 655 GLN A CA 1
ATOM 5097 C C . GLN A 1 655 ? 13.966 -1.356 -10.497 1.00 78.94 655 GLN A C 1
ATOM 5099 O O . GLN A 1 655 ? 14.473 -0.524 -11.246 1.00 78.94 655 GLN A O 1
ATOM 5104 N N . CYS A 1 656 ? 14.560 -1.781 -9.380 1.00 81.31 656 CYS A N 1
ATOM 5105 C CA . CYS A 1 656 ? 15.929 -1.451 -9.024 1.00 81.31 656 CYS A CA 1
ATOM 5106 C C . CYS A 1 656 ? 16.858 -2.613 -9.375 1.00 81.31 656 CYS A C 1
ATOM 5108 O O . CYS A 1 656 ? 16.718 -3.694 -8.809 1.00 81.31 656 CYS A O 1
ATOM 5110 N N . LEU A 1 657 ? 17.797 -2.381 -10.295 1.00 76.94 657 LEU A N 1
ATOM 5111 C CA . LEU A 1 657 ? 18.742 -3.412 -10.743 1.00 76.94 657 LEU A CA 1
ATOM 5112 C C . LEU A 1 657 ? 19.902 -3.636 -9.764 1.00 76.94 657 LEU A C 1
ATOM 5114 O O . LEU A 1 657 ? 20.392 -4.752 -9.640 1.00 76.94 657 LEU A O 1
ATOM 5118 N N . GLU A 1 658 ? 20.324 -2.581 -9.067 1.00 79.44 658 GLU A N 1
ATOM 5119 C CA . GLU A 1 658 ? 21.446 -2.607 -8.130 1.00 79.44 658 GLU A CA 1
ATOM 5120 C C . GLU A 1 658 ? 21.238 -1.554 -7.037 1.00 79.44 658 GLU A C 1
ATOM 5122 O O . GLU A 1 658 ? 20.729 -0.459 -7.308 1.00 79.44 658 GLU A O 1
ATOM 5127 N N . TRP A 1 659 ? 21.644 -1.884 -5.810 1.00 81.88 659 TRP A N 1
ATOM 5128 C CA . TRP A 1 659 ? 21.595 -0.988 -4.660 1.00 81.88 659 TRP A CA 1
ATOM 5129 C C . TRP A 1 659 ? 22.988 -0.712 -4.097 1.00 81.88 659 TRP A C 1
ATOM 5131 O O . TRP A 1 659 ? 23.815 -1.606 -3.943 1.00 81.88 659 TRP A O 1
ATOM 5141 N N . GLN A 1 660 ? 23.208 0.542 -3.717 1.00 83.00 660 GLN A N 1
ATOM 5142 C CA . GLN A 1 660 ? 24.422 1.008 -3.061 1.00 83.00 660 GLN A CA 1
ATOM 5143 C C . GLN A 1 660 ? 24.079 1.469 -1.639 1.00 83.00 660 GLN A C 1
ATOM 5145 O O . GLN A 1 660 ? 23.158 2.261 -1.430 1.00 83.00 660 GLN A O 1
ATOM 5150 N N . THR A 1 661 ? 24.816 0.965 -0.650 1.00 82.06 661 THR A N 1
ATOM 5151 C CA . THR A 1 661 ? 24.694 1.331 0.778 1.00 82.06 661 THR A CA 1
ATOM 5152 C C . THR A 1 661 ? 25.925 2.069 1.310 1.00 82.06 661 THR A C 1
ATOM 5154 O O . THR A 1 661 ? 25.947 2.456 2.479 1.00 82.06 661 THR A O 1
ATOM 5157 N N . GLY A 1 662 ? 26.941 2.263 0.462 1.00 78.31 662 GLY A N 1
ATOM 5158 C CA . GLY A 1 662 ? 28.237 2.847 0.802 1.00 78.31 662 GLY A CA 1
ATOM 5159 C C . GLY A 1 662 ? 28.820 3.654 -0.358 1.00 78.31 662 GLY A C 1
ATOM 5160 O O . GLY A 1 662 ? 28.164 4.572 -0.853 1.00 78.31 662 GLY A O 1
ATOM 5161 N N . ASP A 1 663 ? 30.047 3.325 -0.773 1.00 73.94 663 ASP A N 1
ATOM 5162 C CA . ASP A 1 663 ? 30.791 4.086 -1.782 1.00 73.94 663 ASP A CA 1
ATOM 5163 C C . ASP A 1 663 ? 30.050 4.171 -3.122 1.00 73.94 663 ASP A C 1
ATOM 5165 O O . ASP A 1 663 ? 29.753 3.169 -3.774 1.00 73.94 663 ASP A O 1
ATOM 5169 N N . CYS A 1 664 ? 29.780 5.405 -3.540 1.00 73.31 664 CYS A N 1
ATOM 5170 C CA . CYS A 1 664 ? 29.157 5.716 -4.817 1.00 73.31 664 CYS A CA 1
ATOM 5171 C C . CYS A 1 664 ? 30.221 5.699 -5.915 1.00 73.31 664 CYS A C 1
ATOM 5173 O O . CYS A 1 664 ? 30.957 6.674 -6.092 1.00 73.31 664 CYS A O 1
ATOM 5175 N N . LEU A 1 665 ? 30.315 4.597 -6.655 1.00 66.50 665 LEU A N 1
ATOM 5176 C CA . LEU A 1 665 ? 31.128 4.541 -7.866 1.00 66.50 665 LEU A CA 1
ATOM 5177 C C . LEU A 1 665 ? 30.407 5.334 -8.960 1.00 66.50 665 LEU A C 1
ATOM 5179 O O . LEU A 1 665 ? 29.374 4.891 -9.438 1.00 66.50 665 LEU A O 1
ATOM 5183 N N . SER A 1 666 ? 30.926 6.502 -9.347 1.00 61.62 666 SER A N 1
ATOM 5184 C CA . SER A 1 666 ? 30.483 7.174 -10.573 1.00 61.62 666 SER A CA 1
ATOM 5185 C C . SER A 1 666 ? 31.237 6.570 -11.755 1.00 61.62 666 SER A C 1
ATOM 5187 O O . SER A 1 666 ? 32.434 6.845 -11.919 1.00 61.62 666 SER A O 1
ATOM 5189 N N . GLN A 1 667 ? 30.588 5.745 -12.569 1.00 65.69 667 GLN A N 1
ATOM 5190 C CA . GLN A 1 667 ? 31.205 5.223 -13.782 1.00 65.69 667 GLN A CA 1
ATOM 5191 C C . GLN A 1 667 ? 30.989 6.153 -14.973 1.00 65.69 667 GLN A C 1
ATOM 5193 O O . GLN A 1 667 ? 29.915 6.696 -15.208 1.00 65.69 667 GLN A O 1
ATOM 5198 N N . ASN A 1 668 ? 32.044 6.333 -15.769 1.00 77.81 668 ASN A N 1
ATOM 5199 C CA . ASN A 1 668 ? 31.963 7.102 -17.004 1.00 77.81 668 ASN A CA 1
ATOM 5200 C C . ASN A 1 668 ? 31.376 6.229 -18.123 1.00 77.81 668 ASN A C 1
ATOM 5202 O O . ASN A 1 668 ? 32.130 5.586 -18.859 1.00 77.81 668 ASN A O 1
ATOM 5206 N N . CYS A 1 669 ? 30.046 6.244 -18.278 1.00 86.25 669 CYS A N 1
ATOM 5207 C CA . CYS A 1 669 ? 29.345 5.504 -19.335 1.00 86.25 669 CYS A CA 1
ATOM 5208 C C . CYS A 1 669 ? 29.923 5.784 -20.733 1.00 86.25 669 CYS A C 1
ATOM 5210 O O . CYS A 1 669 ? 30.064 4.871 -21.541 1.00 86.25 669 CYS A O 1
ATOM 5212 N N . SER A 1 670 ? 30.361 7.022 -20.999 1.00 84.75 670 SER A N 1
ATOM 5213 C CA . SER A 1 670 ? 30.903 7.419 -22.310 1.00 84.75 670 SER A CA 1
ATOM 5214 C C . SER A 1 670 ? 32.208 6.697 -22.682 1.00 84.75 670 SER A C 1
ATOM 5216 O O . SER A 1 670 ? 32.608 6.709 -23.846 1.00 84.75 670 SER A O 1
ATOM 5218 N N . GLY A 1 671 ? 32.901 6.085 -21.715 1.00 84.44 671 GLY A N 1
ATOM 5219 C CA . GLY A 1 671 ? 34.100 5.280 -21.962 1.00 84.44 671 GLY A CA 1
ATOM 5220 C C . GLY A 1 671 ? 33.809 3.871 -22.493 1.00 84.44 671 GLY A C 1
ATOM 5221 O O . GLY A 1 671 ? 34.716 3.223 -23.016 1.00 84.44 671 GLY A O 1
ATOM 5222 N N . LEU A 1 672 ? 32.565 3.396 -22.383 1.00 90.12 672 LEU A N 1
ATOM 5223 C CA . LEU A 1 672 ? 32.166 2.035 -22.736 1.00 90.12 672 LEU A CA 1
ATOM 5224 C C . LEU A 1 672 ? 31.775 1.973 -24.215 1.00 90.12 672 LEU A C 1
ATOM 5226 O O . LEU A 1 672 ? 30.853 2.648 -24.673 1.00 90.12 672 LEU A O 1
ATOM 5230 N N . ARG A 1 673 ? 32.510 1.164 -24.985 1.00 87.94 673 ARG A N 1
ATOM 5231 C CA . ARG A 1 673 ? 32.399 1.137 -26.452 1.00 87.94 673 ARG A CA 1
ATOM 5232 C C . ARG A 1 673 ? 31.427 0.106 -26.989 1.00 87.94 673 ARG A C 1
ATOM 5234 O O . ARG A 1 673 ? 31.002 0.249 -28.124 1.00 87.94 673 ARG A O 1
ATOM 5241 N N . THR A 1 674 ? 31.077 -0.919 -26.223 1.00 89.62 674 THR A N 1
ATOM 5242 C CA . THR A 1 674 ? 30.149 -1.967 -26.669 1.00 89.62 674 THR A CA 1
ATOM 5243 C C . THR A 1 674 ? 28.866 -1.924 -25.856 1.00 89.62 674 THR A C 1
ATOM 5245 O O . THR A 1 674 ? 28.888 -1.558 -24.680 1.00 89.62 674 THR A O 1
ATOM 5248 N N . CYS A 1 675 ? 27.746 -2.335 -26.458 1.00 90.50 675 CYS A N 1
ATOM 5249 C CA . CYS A 1 675 ? 26.477 -2.400 -25.740 1.00 90.50 675 CYS A CA 1
ATOM 5250 C C . CYS A 1 675 ? 26.561 -3.326 -24.519 1.00 90.50 675 CYS A C 1
ATOM 5252 O O . CYS A 1 675 ? 26.064 -2.973 -23.460 1.00 90.50 675 CYS A O 1
ATOM 5254 N N . VAL A 1 676 ? 27.238 -4.474 -24.636 1.00 90.19 676 VAL A N 1
ATOM 5255 C CA . VAL A 1 676 ? 27.357 -5.440 -23.531 1.00 90.19 676 VAL A CA 1
ATOM 5256 C C . VAL A 1 676 ? 28.048 -4.805 -22.326 1.00 90.19 676 VAL A C 1
ATOM 5258 O O . VAL A 1 676 ? 27.480 -4.797 -21.243 1.00 90.19 676 VAL A O 1
ATOM 5261 N N . GLN A 1 677 ? 29.210 -4.178 -22.533 1.00 90.12 677 GLN A N 1
ATOM 5262 C CA . GLN A 1 677 ? 29.920 -3.463 -21.466 1.00 90.12 677 GLN A CA 1
ATOM 5263 C C . GLN A 1 677 ? 29.096 -2.302 -20.900 1.00 90.12 677 GLN A C 1
ATOM 5265 O O . GLN A 1 677 ? 29.176 -2.016 -19.712 1.00 90.12 677 GLN A O 1
ATOM 5270 N N . CYS A 1 678 ? 28.314 -1.628 -21.750 1.00 90.75 678 CYS A N 1
ATOM 5271 C CA . CYS A 1 678 ? 27.428 -0.550 -21.328 1.00 90.75 678 CYS A CA 1
ATOM 5272 C C . CYS A 1 678 ? 26.331 -1.053 -20.382 1.00 90.75 678 CYS A C 1
ATOM 5274 O O . CYS A 1 678 ? 26.140 -0.482 -19.317 1.00 90.75 678 CYS A O 1
ATOM 5276 N N . LEU A 1 679 ? 25.634 -2.132 -20.752 1.00 88.81 679 LEU A N 1
ATOM 5277 C CA . LEU A 1 679 ? 24.498 -2.659 -19.988 1.00 88.81 679 LEU A CA 1
ATOM 5278 C C . LEU A 1 679 ? 24.909 -3.505 -18.774 1.00 88.81 679 LEU A C 1
ATOM 5280 O O . LEU A 1 679 ? 24.067 -3.797 -17.931 1.00 88.81 679 LEU A O 1
ATOM 5284 N N . GLU A 1 680 ? 26.186 -3.877 -18.656 1.00 86.50 680 GLU A N 1
ATOM 5285 C CA . GLU A 1 680 ? 26.751 -4.398 -17.403 1.00 86.50 680 GLU A CA 1
ATOM 5286 C C . GLU A 1 680 ? 26.716 -3.353 -16.277 1.00 86.50 680 GLU A C 1
ATOM 5288 O O . GLU A 1 680 ? 26.739 -3.724 -15.106 1.00 86.50 680 GLU A O 1
ATOM 5293 N N . GLN A 1 681 ? 26.639 -2.059 -16.612 1.00 84.31 681 GLN A N 1
ATOM 5294 C CA . GLN A 1 681 ? 26.554 -0.978 -15.636 1.00 84.31 681 GLN A CA 1
ATOM 5295 C C . GLN A 1 681 ? 25.106 -0.531 -15.442 1.00 84.31 681 GLN A C 1
ATOM 5297 O O . GLN A 1 681 ? 24.470 -0.010 -16.357 1.00 84.31 681 GLN A O 1
ATOM 5302 N N . ALA A 1 682 ? 24.597 -0.654 -14.214 1.00 79.56 682 ALA A N 1
ATOM 5303 C CA . ALA A 1 682 ? 23.210 -0.325 -13.884 1.00 79.56 682 ALA A CA 1
ATOM 5304 C C . ALA A 1 682 ? 22.852 1.166 -14.065 1.00 79.56 682 ALA A C 1
ATOM 5306 O O . ALA A 1 682 ? 21.680 1.525 -14.032 1.00 79.56 682 ALA A O 1
ATOM 5307 N N . GLU A 1 683 ? 23.824 2.059 -14.233 1.00 80.06 683 GLU A N 1
ATOM 5308 C CA . GLU A 1 683 ? 23.617 3.501 -14.445 1.00 80.06 683 GLU A CA 1
ATOM 5309 C C . GLU A 1 683 ? 23.803 3.955 -15.898 1.00 80.06 683 GLU A C 1
ATOM 5311 O O . GLU A 1 683 ? 23.658 5.141 -16.204 1.00 80.06 683 GLU A O 1
ATOM 5316 N N . CYS A 1 684 ? 24.074 3.014 -16.804 1.00 87.62 684 CYS A N 1
ATOM 5317 C CA . CYS A 1 684 ? 24.308 3.282 -18.212 1.00 87.62 684 CYS A CA 1
ATOM 5318 C C . CYS A 1 684 ? 23.254 2.607 -19.094 1.00 87.62 684 CYS A C 1
ATOM 5320 O O . CYS A 1 684 ? 22.700 1.560 -18.769 1.00 87.62 684 CYS A O 1
ATOM 5322 N N . GLY A 1 685 ? 22.991 3.195 -20.256 1.00 89.31 685 GLY A N 1
ATOM 5323 C CA . GLY A 1 685 ? 22.214 2.553 -21.306 1.00 89.31 685 GLY A CA 1
ATOM 5324 C C . GLY A 1 685 ? 22.747 2.875 -22.693 1.00 89.31 685 GLY A C 1
ATOM 5325 O O . GLY A 1 685 ? 23.496 3.831 -22.910 1.00 89.31 685 GLY A O 1
ATOM 5326 N N . TRP A 1 686 ? 22.378 2.023 -23.640 1.00 91.88 686 TRP A N 1
ATOM 5327 C CA . TRP A 1 686 ? 22.888 2.052 -24.998 1.00 91.88 686 TRP A CA 1
ATOM 5328 C C . TRP A 1 686 ? 21.899 2.751 -25.925 1.00 91.88 686 TRP A C 1
ATOM 5330 O O . TRP A 1 686 ? 20.797 2.260 -26.171 1.00 91.88 686 TRP A O 1
ATOM 5340 N N . CYS A 1 687 ? 22.306 3.889 -26.476 1.00 92.50 687 CYS A N 1
ATOM 5341 C CA . CYS A 1 687 ? 21.580 4.558 -27.541 1.00 92.50 687 CYS A CA 1
ATOM 5342 C C . CYS A 1 687 ? 22.119 4.101 -28.895 1.00 92.50 687 CYS A C 1
ATOM 5344 O O . CYS A 1 687 ? 23.144 4.598 -29.365 1.00 92.50 687 CYS A O 1
ATOM 5346 N N . GLY A 1 688 ? 21.449 3.138 -29.517 1.00 90.00 688 GLY A N 1
ATOM 5347 C CA . GLY A 1 688 ? 21.833 2.651 -30.830 1.00 90.00 688 GLY A CA 1
ATOM 5348 C C . GLY A 1 688 ? 21.376 3.582 -31.951 1.00 90.00 688 GLY A C 1
ATOM 5349 O O . GLY A 1 688 ? 20.290 4.172 -31.908 1.00 90.00 688 GLY A O 1
ATOM 5350 N N . ASP A 1 689 ? 22.236 3.725 -32.952 1.00 88.25 689 ASP A N 1
ATOM 5351 C CA . ASP A 1 689 ? 22.004 4.588 -34.101 1.00 88.25 689 ASP A CA 1
ATOM 5352 C C . ASP A 1 689 ? 21.035 3.933 -35.114 1.00 88.25 689 ASP A C 1
ATOM 5354 O O . ASP A 1 689 ? 20.784 2.723 -35.061 1.00 88.25 689 ASP A O 1
ATOM 5358 N N . PRO A 1 690 ? 20.447 4.708 -36.043 1.00 86.31 690 PRO A N 1
ATOM 5359 C CA . PRO A 1 690 ? 19.491 4.181 -37.018 1.00 86.31 690 PRO A CA 1
ATOM 5360 C C . PRO A 1 690 ? 20.154 3.414 -38.178 1.00 86.31 690 PRO A C 1
ATOM 5362 O O . PRO A 1 690 ? 19.490 3.127 -39.170 1.00 86.31 690 PRO A O 1
ATOM 5365 N N . SER A 1 691 ? 21.459 3.119 -38.116 1.00 85.81 691 SER A N 1
ATOM 5366 C CA . SER A 1 691 ? 22.201 2.572 -39.262 1.00 85.81 691 SER A CA 1
ATOM 5367 C C . SER A 1 691 ? 22.022 1.064 -39.469 1.00 85.81 691 SER A C 1
ATOM 5369 O O . SER A 1 691 ? 22.486 0.541 -40.479 1.00 85.81 691 SER A O 1
ATOM 5371 N N . ASP A 1 692 ? 21.395 0.368 -38.514 1.00 85.19 692 ASP A N 1
ATOM 5372 C CA . ASP A 1 692 ? 21.269 -1.100 -38.473 1.00 85.19 692 ASP A CA 1
ATOM 5373 C C . ASP A 1 692 ? 22.615 -1.839 -38.627 1.00 85.19 692 ASP A C 1
ATOM 5375 O O . ASP A 1 692 ? 22.728 -2.919 -39.208 1.00 85.19 692 ASP A O 1
ATOM 5379 N N . THR A 1 693 ? 23.680 -1.222 -38.105 1.00 87.88 693 THR A N 1
ATOM 5380 C CA . THR A 1 693 ? 25.027 -1.812 -38.042 1.00 87.88 693 THR A CA 1
ATOM 5381 C C . THR A 1 693 ? 25.454 -2.184 -36.619 1.00 87.88 693 THR A C 1
ATOM 5383 O O . THR A 1 693 ? 26.568 -2.666 -36.394 1.00 87.88 693 THR A O 1
ATOM 5386 N N . GLY A 1 694 ? 24.581 -1.939 -35.637 1.00 86.00 694 GLY A N 1
ATOM 5387 C CA . GLY A 1 694 ? 24.851 -2.138 -34.214 1.00 86.00 694 GLY A CA 1
ATOM 5388 C C . GLY A 1 694 ? 25.719 -1.058 -33.564 1.00 86.00 694 GLY A C 1
ATOM 5389 O O . GLY A 1 694 ? 26.183 -1.262 -32.443 1.00 86.00 694 GLY A O 1
ATOM 5390 N N . LYS A 1 695 ? 25.956 0.076 -34.239 1.00 90.06 695 LYS A N 1
ATOM 5391 C CA . LYS A 1 695 ? 26.612 1.244 -33.634 1.00 90.06 695 LYS A CA 1
ATOM 5392 C C . LYS A 1 695 ? 25.705 1.940 -32.630 1.00 90.06 695 LYS A C 1
ATOM 5394 O O . LYS A 1 695 ? 24.480 1.891 -32.724 1.00 90.06 695 LYS A O 1
ATOM 5399 N N . GLY A 1 696 ? 26.321 2.632 -31.683 1.00 91.12 696 GLY A N 1
ATOM 5400 C CA . GLY A 1 696 ? 25.600 3.413 -30.693 1.00 91.12 696 GLY A CA 1
ATOM 5401 C C . GLY A 1 696 ? 26.513 4.164 -29.742 1.00 91.12 696 GLY A C 1
ATOM 5402 O O . GLY A 1 696 ? 27.732 4.193 -29.895 1.00 91.12 696 GLY A O 1
ATOM 5403 N N . LEU A 1 697 ? 25.899 4.808 -28.763 1.00 91.88 697 LEU A N 1
ATOM 5404 C CA . LEU A 1 697 ? 26.571 5.567 -27.721 1.00 91.88 697 LEU A CA 1
ATOM 5405 C C . LEU A 1 697 ? 26.101 5.046 -26.369 1.00 91.88 697 LEU A C 1
ATOM 5407 O O . LEU A 1 697 ? 24.898 4.967 -26.119 1.00 91.88 697 LEU A O 1
ATOM 5411 N N . CYS A 1 698 ? 27.052 4.711 -25.501 1.00 91.50 698 CYS A N 1
ATOM 5412 C CA . CYS A 1 698 ? 26.753 4.437 -24.107 1.00 91.50 698 CYS A CA 1
ATOM 5413 C C . CYS A 1 698 ? 26.645 5.763 -23.355 1.00 91.50 698 CYS A C 1
ATOM 5415 O O . CYS A 1 698 ? 27.588 6.557 -23.344 1.00 91.50 698 CYS A O 1
ATOM 5417 N N . VAL A 1 699 ? 25.490 6.019 -22.754 1.00 89.56 699 VAL A N 1
ATOM 5418 C CA . VAL A 1 699 ? 25.218 7.251 -22.009 1.00 89.56 699 VAL A CA 1
ATOM 5419 C C . VAL A 1 699 ? 24.579 6.915 -20.670 1.00 89.56 699 VAL A C 1
ATOM 5421 O O . VAL A 1 699 ? 23.975 5.854 -20.513 1.00 89.56 699 VAL A O 1
ATOM 5424 N N . GLU A 1 700 ? 24.723 7.819 -19.703 1.00 85.88 700 GLU A N 1
ATOM 5425 C CA . GLU A 1 700 ? 24.033 7.708 -18.417 1.00 85.88 700 GLU A CA 1
ATOM 5426 C C . GLU A 1 700 ? 22.526 7.608 -18.657 1.00 85.88 700 GLU A C 1
ATOM 5428 O O . GLU A 1 700 ? 21.950 8.337 -19.473 1.00 85.88 700 GLU A O 1
ATOM 5433 N N . GLY A 1 701 ? 21.870 6.674 -17.980 1.00 80.81 701 GLY A N 1
ATOM 5434 C CA . GLY A 1 701 ? 20.472 6.410 -18.254 1.00 80.81 701 GLY A CA 1
ATOM 5435 C C . GLY A 1 701 ? 19.850 5.348 -17.370 1.00 80.81 701 GLY A C 1
ATOM 5436 O O . GLY A 1 701 ? 20.499 4.701 -16.557 1.00 80.81 701 GLY A O 1
ATOM 5437 N N . SER A 1 702 ? 18.545 5.192 -17.543 1.00 75.44 702 SER A N 1
ATOM 5438 C CA . SER A 1 702 ? 17.723 4.197 -16.857 1.00 75.44 702 SER A CA 1
ATOM 5439 C C . SER A 1 702 ? 16.903 3.397 -17.864 1.00 75.44 702 SER A C 1
ATOM 5441 O O . SER A 1 702 ? 16.868 3.723 -19.054 1.00 75.44 702 SER A O 1
ATOM 5443 N N . TYR A 1 703 ? 16.117 2.425 -17.395 1.00 73.62 703 TYR A N 1
ATOM 5444 C CA . TYR A 1 703 ? 15.138 1.727 -18.241 1.00 73.62 703 TYR A CA 1
ATOM 5445 C C . TYR A 1 703 ? 14.128 2.683 -18.900 1.00 73.62 703 TYR A C 1
ATOM 5447 O O . TYR A 1 703 ? 13.503 2.330 -19.897 1.00 73.62 703 TYR A O 1
ATOM 5455 N N . ARG A 1 704 ? 13.987 3.906 -18.370 1.00 72.81 704 ARG A N 1
ATOM 5456 C CA . ARG A 1 704 ? 13.110 4.955 -18.903 1.00 72.81 704 ARG A CA 1
ATOM 5457 C C . ARG A 1 704 ? 13.723 5.735 -20.065 1.00 72.81 704 ARG A C 1
ATOM 5459 O O . ARG A 1 704 ? 12.978 6.363 -20.812 1.00 72.81 704 ARG A O 1
ATOM 5466 N N . GLY A 1 705 ? 15.046 5.730 -20.208 1.00 78.25 705 GLY A N 1
ATOM 5467 C CA . GLY A 1 705 ? 15.754 6.542 -21.195 1.00 78.25 705 GLY A CA 1
ATOM 5468 C C . GLY A 1 705 ? 17.043 7.174 -20.662 1.00 78.25 705 GLY A C 1
ATOM 5469 O O . GLY A 1 705 ? 17.385 6.985 -19.488 1.00 78.25 705 GLY A O 1
ATOM 5470 N N . PRO A 1 706 ? 17.741 7.942 -21.515 1.00 85.00 706 PRO A N 1
ATOM 5471 C CA . PRO A 1 706 ? 18.960 8.656 -21.148 1.00 85.00 706 PRO A CA 1
ATOM 5472 C C . PRO A 1 706 ? 18.691 9.778 -20.130 1.00 85.00 706 PRO A C 1
ATOM 5474 O O . PRO A 1 706 ? 17.653 10.450 -20.174 1.00 85.00 706 PRO A O 1
ATOM 5477 N N . LEU A 1 707 ? 19.643 9.977 -19.219 1.00 76.69 707 LEU A N 1
ATOM 5478 C CA . LEU A 1 707 ? 19.601 10.934 -18.111 1.00 76.69 707 LEU A CA 1
ATOM 5479 C C . LEU A 1 707 ? 20.731 11.963 -18.240 1.00 76.69 707 LEU A C 1
ATOM 5481 O O . LEU A 1 707 ? 21.772 11.693 -18.835 1.00 76.69 707 LEU A O 1
ATOM 5485 N N . LYS A 1 708 ? 20.528 13.148 -17.654 1.00 68.44 708 LYS A N 1
ATOM 5486 C CA . LYS A 1 708 ? 21.521 14.227 -17.631 1.00 68.44 708 LYS A CA 1
ATOM 5487 C C . LYS A 1 708 ? 22.250 14.296 -16.291 1.00 68.44 708 LYS A C 1
ATOM 5489 O O . LYS A 1 708 ? 21.605 14.453 -15.260 1.00 68.44 708 LYS A O 1
ATOM 5494 N N . SER A 1 709 ? 23.582 14.286 -16.303 1.00 55.03 709 SER A N 1
ATOM 5495 C CA . SER A 1 709 ? 24.389 14.531 -15.100 1.00 55.03 709 SER A CA 1
ATOM 5496 C C . SER A 1 709 ? 24.208 15.973 -14.587 1.00 55.03 709 SER A C 1
ATOM 5498 O O . SER A 1 709 ? 24.258 16.912 -15.394 1.00 55.03 709 SER A O 1
ATOM 5500 N N . PRO A 1 710 ? 24.017 16.213 -13.273 1.00 52.06 710 PRO A N 1
ATOM 5501 C CA . PRO A 1 710 ? 23.920 17.565 -12.739 1.00 52.06 710 PRO A CA 1
ATOM 5502 C C . PRO A 1 710 ? 25.266 18.290 -12.880 1.00 52.06 710 PRO A C 1
ATOM 5504 O O . PRO A 1 710 ? 26.226 18.048 -12.147 1.00 52.06 710 PRO A O 1
ATOM 5507 N N . SER A 1 711 ? 25.340 19.231 -13.821 1.00 39.47 711 SER A N 1
ATOM 5508 C CA . SER A 1 711 ? 26.424 20.212 -13.885 1.00 39.47 711 SER A CA 1
ATOM 5509 C C . SER A 1 711 ? 26.514 20.995 -12.566 1.00 39.47 711 SER A C 1
ATOM 5511 O O . SER A 1 711 ? 25.487 21.315 -11.978 1.00 39.47 711 SER A O 1
ATOM 5513 N N . ARG A 1 712 ? 27.741 21.319 -12.126 1.00 40.31 712 ARG A N 1
ATOM 5514 C CA . ARG A 1 712 ? 28.163 21.928 -10.837 1.00 40.31 712 ARG A CA 1
ATOM 5515 C C . ARG A 1 712 ? 27.525 23.288 -10.431 1.00 40.31 712 ARG A C 1
ATOM 5517 O O . ARG A 1 712 ? 28.229 24.146 -9.903 1.00 40.31 712 ARG A O 1
ATOM 5524 N N . GLN A 1 713 ? 26.228 23.527 -10.625 1.00 34.00 713 GLN A N 1
ATOM 5525 C CA . GLN A 1 713 ? 25.531 24.711 -10.107 1.00 34.00 713 GLN A CA 1
ATOM 5526 C C . GLN A 1 713 ? 24.332 24.323 -9.221 1.00 34.00 713 GLN A C 1
ATOM 5528 O O . GLN A 1 713 ? 23.449 23.598 -9.668 1.00 34.00 713 GLN A O 1
ATOM 5533 N N . PRO A 1 714 ? 24.278 24.794 -7.959 1.00 37.44 714 PRO A N 1
ATOM 5534 C CA . PRO A 1 714 ? 23.298 24.354 -6.971 1.00 37.44 714 PRO A CA 1
ATOM 5535 C C . PRO A 1 714 ? 22.031 25.218 -6.985 1.00 37.44 714 PRO A C 1
ATOM 5537 O O . PRO A 1 714 ? 21.648 25.754 -5.944 1.00 37.44 714 PRO A O 1
ATOM 5540 N N . ARG A 1 715 ? 21.382 25.392 -8.141 1.00 37.62 715 ARG A N 1
ATOM 5541 C CA . ARG A 1 715 ? 20.018 25.940 -8.204 1.00 37.62 715 ARG A CA 1
ATOM 5542 C C . ARG A 1 715 ? 19.236 25.232 -9.308 1.00 37.62 715 ARG A C 1
ATOM 5544 O O . ARG A 1 715 ? 19.682 25.189 -10.443 1.00 37.62 715 ARG A O 1
ATOM 5551 N N . ASP A 1 716 ? 18.100 24.689 -8.891 1.00 34.72 716 ASP A N 1
ATOM 5552 C CA . ASP A 1 716 ? 17.138 23.839 -9.595 1.00 34.72 716 ASP A CA 1
ATOM 5553 C C . ASP A 1 716 ? 17.468 22.341 -9.691 1.00 34.72 716 ASP A C 1
ATOM 5555 O O . ASP A 1 716 ? 18.310 21.852 -10.439 1.00 34.72 716 ASP A O 1
ATOM 5559 N N . LYS A 1 717 ? 16.753 21.628 -8.814 1.00 47.97 717 LYS A N 1
ATOM 5560 C CA . LYS A 1 717 ? 16.649 20.185 -8.661 1.00 47.97 717 LYS A CA 1
ATOM 5561 C C . LYS A 1 717 ? 15.767 19.638 -9.782 1.00 47.97 717 LYS A C 1
ATOM 5563 O O . LYS A 1 717 ? 14.596 19.988 -9.818 1.00 47.97 717 LYS A O 1
ATOM 5568 N N . ASP A 1 718 ? 16.318 18.787 -10.637 1.00 44.72 718 ASP A N 1
ATOM 5569 C CA . ASP A 1 718 ? 15.683 17.552 -11.121 1.00 44.72 718 ASP A CA 1
ATOM 5570 C C . ASP A 1 718 ? 16.556 16.934 -12.218 1.00 44.72 718 ASP A C 1
ATOM 5572 O O . ASP A 1 718 ? 16.844 17.552 -13.244 1.00 44.72 718 ASP A O 1
ATOM 5576 N N . THR A 1 719 ? 16.970 15.684 -12.021 1.00 53.09 719 THR A N 1
ATOM 5577 C CA . THR A 1 719 ? 17.569 14.862 -13.075 1.00 53.09 719 THR A CA 1
ATOM 5578 C C . THR A 1 719 ? 16.443 14.448 -14.023 1.00 53.09 719 THR A C 1
ATOM 5580 O O . THR A 1 719 ? 15.747 13.457 -13.799 1.00 53.09 719 THR A O 1
ATOM 5583 N N . MET A 1 720 ? 16.183 15.264 -15.042 1.00 58.47 720 MET A N 1
ATOM 5584 C CA . MET A 1 720 ? 15.138 14.994 -16.028 1.00 58.47 720 MET A CA 1
ATOM 5585 C C . MET A 1 720 ? 15.637 14.014 -17.098 1.00 58.47 720 MET A C 1
ATOM 5587 O O . MET A 1 720 ? 16.818 14.001 -17.449 1.00 58.47 720 MET A O 1
ATOM 5591 N N . LEU A 1 721 ? 14.719 13.202 -17.636 1.00 65.50 721 LEU A N 1
ATOM 5592 C CA . LEU A 1 721 ? 14.951 12.474 -18.885 1.00 65.50 721 LEU A CA 1
ATOM 5593 C C . LEU A 1 721 ? 15.348 13.490 -19.962 1.00 65.50 721 LEU A C 1
ATOM 5595 O O . LEU A 1 721 ? 14.667 14.505 -20.119 1.00 65.50 721 LEU A O 1
ATOM 5599 N N . GLU A 1 722 ? 16.404 13.209 -20.725 1.00 75.06 722 GLU A N 1
ATOM 5600 C CA . GLU A 1 722 ? 16.847 14.066 -21.832 1.00 75.06 722 GLU A CA 1
ATOM 5601 C C . GLU A 1 722 ? 16.701 13.300 -23.159 1.00 75.06 722 GLU A C 1
ATOM 5603 O O . GLU A 1 722 ? 17.685 12.794 -23.702 1.00 75.06 722 GLU A O 1
ATOM 5608 N N . PRO A 1 723 ? 15.474 13.201 -23.726 1.00 72.06 723 PRO A N 1
ATOM 5609 C CA . PRO A 1 723 ? 15.218 12.471 -24.972 1.00 72.06 723 PRO A CA 1
ATOM 5610 C C . PRO A 1 723 ? 16.085 12.931 -26.150 1.00 72.06 723 PRO A C 1
ATOM 5612 O O . PRO A 1 723 ? 16.286 12.178 -27.098 1.00 72.06 723 PRO A O 1
ATOM 5615 N N . ALA A 1 724 ? 16.619 14.154 -26.089 1.00 78.94 724 ALA A N 1
ATOM 5616 C CA . ALA A 1 724 ? 17.542 14.695 -27.080 1.00 78.94 724 ALA A CA 1
ATOM 5617 C C . ALA A 1 724 ? 18.851 13.891 -27.200 1.00 78.94 724 ALA A C 1
ATOM 5619 O O . ALA A 1 724 ? 19.427 13.864 -28.286 1.00 78.94 724 ALA A O 1
ATOM 5620 N N . LEU A 1 725 ? 19.297 13.215 -26.131 1.00 81.75 725 LEU A N 1
ATOM 5621 C CA . LEU A 1 725 ? 20.480 12.345 -26.155 1.00 81.75 725 LEU A CA 1
ATOM 5622 C C . LEU A 1 725 ? 20.244 11.056 -26.956 1.00 81.75 725 LEU A C 1
ATOM 5624 O O . LEU A 1 725 ? 21.193 10.499 -27.501 1.00 81.75 725 LEU A O 1
ATOM 5628 N N . CYS A 1 726 ? 18.991 10.596 -27.058 1.00 85.69 726 CYS A N 1
ATOM 5629 C CA . CYS A 1 726 ? 18.613 9.423 -27.847 1.00 85.69 726 CYS A CA 1
ATOM 5630 C C . CYS A 1 726 ? 17.269 9.636 -28.573 1.00 85.69 726 CYS A C 1
ATOM 5632 O O . CYS A 1 726 ? 16.224 9.138 -28.137 1.00 85.69 726 CYS A O 1
ATOM 5634 N N . PRO A 1 727 ? 17.261 10.412 -29.672 1.00 84.81 727 PRO A N 1
ATOM 5635 C CA . PRO A 1 727 ? 16.030 10.892 -30.285 1.00 84.81 727 PRO A CA 1
ATOM 5636 C C . PRO A 1 727 ? 15.329 9.802 -31.108 1.00 84.81 727 PRO A C 1
ATOM 5638 O O . PRO A 1 727 ? 15.697 9.532 -32.255 1.00 84.81 727 PRO A O 1
ATOM 5641 N N . ARG A 1 728 ? 14.246 9.237 -30.557 1.00 80.44 728 ARG A N 1
ATOM 5642 C CA . ARG A 1 728 ? 13.382 8.258 -31.254 1.00 80.44 728 ARG A CA 1
ATOM 5643 C C . ARG A 1 728 ? 12.830 8.776 -32.580 1.00 80.44 728 ARG A C 1
ATOM 5645 O O . ARG A 1 728 ? 12.745 8.014 -33.534 1.00 80.44 728 ARG A O 1
ATOM 5652 N N . GLU A 1 729 ? 12.500 10.064 -32.661 1.00 80.75 729 GLU A N 1
ATOM 5653 C CA . GLU A 1 729 ? 11.992 10.700 -33.889 1.00 80.75 729 GLU A CA 1
ATOM 5654 C C . GLU A 1 729 ? 12.988 10.626 -35.055 1.00 80.75 729 GLU A C 1
ATOM 5656 O O . GLU A 1 729 ? 12.593 10.660 -36.216 1.00 80.75 729 GLU A O 1
ATOM 5661 N N . LYS A 1 730 ? 14.284 10.483 -34.751 1.00 82.75 730 LYS A N 1
ATOM 5662 C CA . LYS A 1 730 ? 15.360 10.334 -35.738 1.00 82.75 730 LYS A CA 1
ATOM 5663 C C . LYS A 1 730 ? 15.769 8.870 -35.956 1.00 82.75 730 LYS A C 1
ATOM 5665 O O . LYS A 1 730 ? 16.802 8.621 -36.567 1.00 82.75 730 LYS A O 1
ATOM 5670 N N . GLY A 1 731 ? 14.992 7.912 -35.442 1.00 81.12 731 GLY A N 1
ATOM 5671 C CA . GLY A 1 731 ? 15.239 6.474 -35.590 1.00 81.12 731 GLY A CA 1
ATOM 5672 C C . GLY A 1 731 ? 16.246 5.873 -34.602 1.00 81.12 731 GLY A C 1
ATOM 5673 O O . GLY A 1 731 ? 16.615 4.712 -34.759 1.00 81.12 731 GLY A O 1
ATOM 5674 N N . PHE A 1 732 ? 16.690 6.620 -33.586 1.00 87.44 732 PHE A N 1
ATOM 5675 C CA . PHE A 1 732 ? 17.545 6.070 -32.529 1.00 87.44 732 PHE A CA 1
ATOM 5676 C C . PHE A 1 732 ? 16.742 5.167 -31.591 1.00 87.44 732 PHE A C 1
ATOM 5678 O O . PHE A 1 732 ? 15.568 5.430 -31.309 1.00 87.44 732 PHE A O 1
ATOM 5685 N N . HIS A 1 733 ? 17.389 4.124 -31.073 1.00 86.75 733 HIS A N 1
ATOM 5686 C CA . HIS A 1 733 ? 16.761 3.166 -30.170 1.00 86.75 733 HIS A CA 1
ATOM 5687 C C . HIS A 1 733 ? 17.506 3.085 -28.839 1.00 86.75 733 HIS A C 1
ATOM 5689 O O . HIS A 1 733 ? 18.721 2.923 -28.788 1.00 86.75 733 HIS A O 1
ATOM 5695 N N . TRP A 1 734 ? 16.751 3.188 -27.749 1.00 89.25 734 TRP A N 1
ATOM 5696 C CA . TRP A 1 734 ? 17.277 3.049 -26.399 1.00 89.25 734 TRP A CA 1
ATOM 5697 C C . TRP A 1 734 ? 17.211 1.591 -25.947 1.00 89.25 734 TRP A C 1
ATOM 5699 O O . TRP A 1 734 ? 16.144 0.977 -25.993 1.00 89.25 734 TRP A O 1
ATOM 5709 N N . ALA A 1 735 ? 18.337 1.055 -25.491 1.00 88.19 735 ALA A N 1
ATOM 5710 C CA . ALA A 1 735 ? 18.470 -0.277 -24.922 1.00 88.19 735 ALA A CA 1
ATOM 5711 C C . ALA A 1 735 ? 19.056 -0.177 -23.506 1.00 88.19 735 ALA A C 1
ATOM 5713 O O . ALA A 1 735 ? 19.972 0.604 -23.266 1.00 88.19 735 ALA A O 1
ATOM 5714 N N . TYR A 1 736 ? 18.514 -0.956 -22.566 1.00 84.75 736 TYR A N 1
ATOM 5715 C CA . TYR A 1 736 ? 18.892 -0.867 -21.147 1.00 84.75 736 TYR A CA 1
ATOM 5716 C C . TYR A 1 736 ? 18.920 -2.215 -20.415 1.00 84.75 736 TYR A C 1
ATOM 5718 O O . TYR A 1 736 ? 19.774 -2.441 -19.574 1.00 84.75 736 TYR A O 1
ATOM 5726 N N . ILE A 1 737 ? 18.009 -3.136 -20.748 1.00 78.31 737 ILE A N 1
ATOM 5727 C CA . ILE A 1 737 ? 17.985 -4.488 -20.155 1.00 78.31 737 ILE A CA 1
ATOM 5728 C C . ILE A 1 737 ? 18.674 -5.496 -21.077 1.00 78.31 737 ILE A C 1
ATOM 5730 O O . ILE A 1 737 ? 19.386 -6.389 -20.632 1.00 78.31 737 ILE A O 1
ATOM 5734 N N . GLN A 1 738 ? 18.436 -5.372 -22.382 1.00 85.31 738 GLN A N 1
ATOM 5735 C CA . GLN A 1 738 ? 18.986 -6.262 -23.394 1.00 85.31 738 GLN A CA 1
ATOM 5736 C C . GLN A 1 738 ? 19.544 -5.439 -24.536 1.00 85.31 738 GLN A C 1
ATOM 5738 O O . GLN A 1 738 ? 18.933 -4.456 -24.962 1.00 85.31 738 GLN A O 1
ATOM 5743 N N . CYS A 1 739 ? 20.695 -5.873 -25.038 1.00 88.62 739 CYS A N 1
ATOM 5744 C CA . CYS A 1 739 ? 21.280 -5.268 -26.214 1.00 88.62 739 CYS A CA 1
ATOM 5745 C C . CYS A 1 739 ? 20.412 -5.501 -27.455 1.00 88.62 739 CYS A C 1
ATOM 5747 O O . CYS A 1 739 ? 19.734 -6.529 -27.558 1.00 88.62 739 CYS A O 1
ATOM 5749 N N . PRO A 1 740 ? 20.466 -4.575 -28.423 1.00 87.25 740 PRO A N 1
ATOM 5750 C CA . PRO A 1 740 ? 19.848 -4.763 -29.727 1.00 87.25 740 PRO A CA 1
ATOM 5751 C C . PRO A 1 740 ? 20.338 -6.061 -30.371 1.00 87.25 740 PRO A C 1
ATOM 5753 O O . PRO A 1 740 ? 21.504 -6.424 -30.231 1.00 87.25 740 PRO A O 1
ATOM 5756 N N . ALA A 1 741 ? 19.466 -6.748 -31.111 1.00 84.88 741 ALA A N 1
ATOM 5757 C CA . ALA A 1 741 ? 19.833 -7.997 -31.779 1.00 84.88 741 ALA A CA 1
ATOM 5758 C C . ALA A 1 741 ? 20.957 -7.796 -32.815 1.00 84.88 741 ALA A C 1
ATOM 5760 O O . ALA A 1 741 ? 21.801 -8.678 -32.983 1.00 84.88 741 ALA A O 1
ATOM 5761 N N . CYS A 1 742 ? 21.000 -6.623 -33.455 1.00 87.56 742 CYS A N 1
ATOM 5762 C CA . CYS A 1 742 ? 22.056 -6.248 -34.381 1.00 87.56 742 CYS A CA 1
ATOM 5763 C C . CYS A 1 742 ? 23.256 -5.620 -33.657 1.00 87.56 742 CYS A C 1
ATOM 5765 O O . CYS A 1 742 ? 23.125 -4.554 -33.055 1.00 87.56 742 CYS A O 1
ATOM 5767 N N . GLN A 1 743 ? 24.431 -6.258 -33.730 1.00 89.62 743 GLN A N 1
ATOM 5768 C CA . GLN A 1 743 ? 25.670 -5.834 -33.050 1.00 89.62 743 GLN A CA 1
ATOM 5769 C C . GLN A 1 743 ? 26.913 -5.998 -33.948 1.00 89.62 743 GLN A C 1
ATOM 5771 O O . GLN A 1 743 ? 27.926 -6.539 -33.521 1.00 89.62 743 GLN A O 1
ATOM 5776 N N . CYS A 1 744 ? 26.870 -5.538 -35.202 1.00 91.94 744 CYS A N 1
ATOM 5777 C CA . CYS A 1 744 ? 27.985 -5.687 -36.158 1.00 91.94 744 CYS A CA 1
ATOM 5778 C C . CYS A 1 744 ? 29.115 -4.658 -36.008 1.00 91.94 744 CYS A C 1
ATOM 5780 O O . CYS A 1 744 ? 29.894 -4.455 -36.945 1.00 91.94 744 CYS A O 1
ATOM 5782 N N . ASN A 1 745 ? 29.181 -3.965 -34.866 1.00 90.31 745 ASN A N 1
ATOM 5783 C CA . ASN A 1 745 ? 30.177 -2.939 -34.554 1.00 90.31 745 ASN A CA 1
ATOM 5784 C C . ASN A 1 745 ? 30.339 -1.862 -35.636 1.00 90.31 745 ASN A C 1
ATOM 5786 O O . ASN A 1 745 ? 31.375 -1.209 -35.701 1.00 90.31 745 ASN A O 1
ATOM 5790 N N . GLY A 1 746 ? 29.344 -1.645 -36.500 1.00 90.44 746 GLY A N 1
ATOM 5791 C CA . GLY A 1 746 ? 29.475 -0.664 -37.569 1.00 90.44 746 GLY A CA 1
ATOM 5792 C C . GLY A 1 746 ? 30.137 -1.116 -38.857 1.00 90.44 746 GLY A C 1
ATOM 5793 O O . GLY A 1 746 ? 30.356 -0.277 -39.732 1.00 90.44 746 GLY A O 1
ATOM 5794 N N . HIS A 1 747 ? 30.480 -2.395 -38.964 1.00 91.12 747 HIS A N 1
ATOM 5795 C CA . HIS A 1 747 ? 31.260 -2.937 -40.074 1.00 91.12 747 HIS A CA 1
ATOM 5796 C C . HIS A 1 747 ? 30.459 -3.863 -40.990 1.00 91.12 747 HIS A C 1
ATOM 5798 O O . HIS A 1 747 ? 30.970 -4.300 -42.018 1.00 91.12 747 HIS A O 1
ATOM 5804 N N . SER A 1 748 ? 29.198 -4.127 -40.663 1.00 91.19 748 SER A N 1
ATOM 5805 C CA . SER A 1 748 ? 28.233 -4.798 -41.531 1.00 91.19 748 SER A CA 1
ATOM 5806 C C . SER A 1 748 ? 26.813 -4.353 -41.158 1.00 91.19 748 SER A C 1
ATOM 5808 O O . SER A 1 748 ? 26.602 -3.845 -40.058 1.00 91.19 748 SER A O 1
ATOM 5810 N N . THR A 1 749 ? 25.867 -4.497 -42.081 1.00 88.88 749 THR A N 1
ATOM 5811 C CA . THR A 1 749 ? 24.425 -4.348 -41.832 1.00 88.88 749 THR A CA 1
ATOM 5812 C C . THR A 1 749 ? 23.832 -5.706 -41.488 1.00 88.88 749 THR A C 1
ATOM 5814 O O . THR A 1 749 ? 24.191 -6.703 -42.120 1.00 88.88 749 THR A O 1
ATOM 5817 N N . CYS A 1 750 ? 22.916 -5.765 -40.526 1.00 86.56 750 CYS A N 1
ATOM 5818 C CA . CYS A 1 750 ? 22.368 -7.046 -40.101 1.00 86.56 750 CYS A CA 1
ATOM 5819 C C . CYS A 1 750 ? 21.385 -7.656 -41.104 1.00 86.56 750 CYS A C 1
ATOM 5821 O O . CYS A 1 750 ? 20.458 -7.010 -41.581 1.00 86.56 750 CYS A O 1
ATOM 5823 N N . VAL A 1 751 ? 21.526 -8.958 -41.350 1.00 82.69 751 VAL A N 1
ATOM 5824 C CA . VAL A 1 751 ? 20.542 -9.767 -42.075 1.00 82.69 751 VAL A CA 1
ATOM 5825 C C . VAL A 1 751 ? 19.588 -10.400 -41.062 1.00 82.69 751 VAL A C 1
ATOM 5827 O O . VAL A 1 751 ? 20.010 -10.896 -40.010 1.00 82.69 751 VAL A O 1
ATOM 5830 N N . ASN A 1 752 ? 18.281 -10.328 -41.340 1.00 79.25 752 ASN A N 1
ATOM 5831 C CA . ASN A 1 752 ? 17.202 -10.742 -40.429 1.00 79.25 752 ASN A CA 1
ATOM 5832 C C . ASN A 1 752 ? 17.295 -10.105 -39.022 1.00 79.25 752 ASN A C 1
ATOM 5834 O O . ASN A 1 752 ? 16.847 -10.694 -38.039 1.00 79.25 752 ASN A O 1
ATOM 5838 N N . GLY A 1 753 ? 17.922 -8.925 -38.916 1.00 71.56 753 GLY A N 1
ATOM 5839 C CA . GLY A 1 753 ? 18.072 -8.164 -37.671 1.00 71.56 753 GLY A CA 1
ATOM 5840 C C . GLY A 1 753 ? 19.057 -8.737 -36.642 1.00 71.56 753 GLY A C 1
ATOM 5841 O O . GLY A 1 753 ? 19.105 -8.224 -35.527 1.00 71.56 753 GLY A O 1
ATOM 5842 N N . ARG A 1 754 ? 19.833 -9.789 -36.964 1.00 78.44 754 ARG A N 1
ATOM 5843 C CA . ARG A 1 754 ? 20.736 -10.445 -35.988 1.00 78.44 754 ARG A CA 1
ATOM 5844 C C . ARG A 1 754 ? 22.109 -10.862 -36.525 1.00 78.44 754 ARG A C 1
ATOM 5846 O O . ARG A 1 754 ? 23.060 -10.893 -35.748 1.00 78.44 754 ARG A O 1
ATOM 5853 N N . ALA A 1 755 ? 22.231 -11.224 -37.802 1.00 85.38 755 ALA A N 1
ATOM 5854 C CA . ALA A 1 755 ? 23.467 -11.795 -38.349 1.00 85.38 755 ALA A CA 1
ATOM 5855 C C . ALA A 1 755 ? 24.285 -10.764 -39.138 1.00 85.38 755 ALA A C 1
ATOM 5857 O O . ALA A 1 755 ? 23.732 -10.053 -39.971 1.00 85.38 755 ALA A O 1
ATOM 5858 N N . CYS A 1 756 ? 25.599 -10.716 -38.914 1.00 88.38 756 CYS A N 1
ATOM 5859 C CA . CYS A 1 756 ? 26.519 -9.848 -39.651 1.00 88.38 756 CYS A CA 1
ATOM 5860 C C . CYS A 1 756 ? 27.086 -10.587 -40.863 1.00 88.38 756 CYS A C 1
ATOM 5862 O O . CYS A 1 756 ? 27.901 -11.497 -40.708 1.00 88.38 756 CYS A O 1
ATOM 5864 N N . GLU A 1 757 ? 26.686 -10.195 -42.070 1.00 81.06 757 GLU A N 1
ATOM 5865 C CA . GLU A 1 757 ? 27.226 -10.779 -43.301 1.00 81.06 757 GLU A CA 1
ATOM 5866 C C . GLU A 1 757 ? 28.290 -9.860 -43.917 1.00 81.06 757 GLU A C 1
ATOM 5868 O O . GLU A 1 757 ? 28.114 -8.648 -43.989 1.00 81.06 757 GLU A O 1
ATOM 5873 N N . GLN A 1 758 ? 29.412 -10.428 -44.371 1.00 86.12 758 GLN A N 1
ATOM 5874 C CA . GLN A 1 758 ? 30.492 -9.702 -45.063 1.00 86.12 758 GLN A CA 1
ATOM 5875 C C . GLN A 1 758 ? 31.053 -8.489 -44.288 1.00 86.12 758 GLN A C 1
ATOM 5877 O O . GLN A 1 758 ? 30.849 -7.333 -44.667 1.00 86.12 758 GLN A O 1
ATOM 5882 N N . CYS A 1 759 ? 31.813 -8.749 -43.221 1.00 90.00 759 CYS A N 1
ATOM 5883 C CA . CYS A 1 759 ? 32.500 -7.704 -42.459 1.00 90.00 759 CYS A CA 1
ATOM 5884 C C . CYS A 1 759 ? 33.389 -6.811 -43.347 1.00 90.00 759 CYS A C 1
ATOM 5886 O O . CYS A 1 759 ? 34.238 -7.286 -44.103 1.00 90.00 759 CYS A O 1
ATOM 5888 N N . ARG A 1 760 ? 33.187 -5.494 -43.252 1.00 91.00 760 ARG A N 1
ATOM 5889 C CA . ARG A 1 760 ? 33.919 -4.458 -43.995 1.00 91.00 760 ARG A CA 1
ATOM 5890 C C . ARG A 1 760 ? 35.026 -3.849 -43.129 1.00 91.00 760 ARG A C 1
ATOM 5892 O O . ARG A 1 760 ? 35.249 -4.252 -41.992 1.00 91.00 760 ARG A O 1
ATOM 5899 N N . ASN A 1 761 ? 35.764 -2.88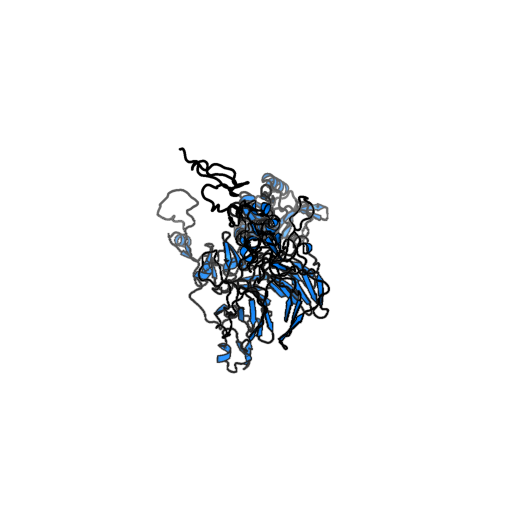0 -43.674 1.00 90.56 761 ASN A N 1
ATOM 5900 C CA . ASN A 1 761 ? 36.794 -2.118 -42.947 1.00 90.56 761 ASN A CA 1
ATOM 5901 C C . ASN A 1 761 ? 37.889 -2.978 -42.289 1.00 90.56 761 ASN A C 1
ATOM 5903 O O . ASN A 1 761 ? 38.434 -2.599 -41.255 1.00 90.56 761 ASN A O 1
ATOM 5907 N N . LEU A 1 762 ? 38.248 -4.093 -42.931 1.00 92.31 762 LEU A N 1
ATOM 5908 C CA . LEU A 1 762 ? 39.334 -4.978 -42.504 1.00 92.31 762 LEU A CA 1
ATOM 5909 C C . LEU A 1 762 ? 39.044 -5.717 -41.185 1.00 92.31 762 LEU A C 1
ATOM 5911 O O . LEU A 1 762 ? 39.961 -6.011 -40.414 1.00 92.31 762 LEU A O 1
ATOM 5915 N N . THR A 1 763 ? 37.771 -6.028 -40.938 1.00 92.69 763 THR A N 1
ATOM 5916 C CA . THR A 1 763 ? 37.290 -6.723 -39.736 1.00 92.69 763 THR A CA 1
ATOM 5917 C C . THR A 1 763 ? 36.785 -8.133 -40.046 1.00 92.69 763 THR A C 1
ATOM 5919 O O . THR A 1 763 ? 36.534 -8.483 -41.197 1.00 92.69 763 THR A O 1
ATOM 5922 N N . THR A 1 764 ? 36.676 -8.968 -39.018 1.00 91.25 764 THR A N 1
ATOM 5923 C CA . THR A 1 764 ? 36.199 -10.352 -39.081 1.00 91.25 764 THR A CA 1
ATOM 5924 C C . THR A 1 764 ? 35.531 -10.756 -37.760 1.00 91.25 764 THR A C 1
ATOM 5926 O O . THR A 1 764 ? 35.518 -9.992 -36.794 1.00 91.25 764 THR A O 1
ATOM 5929 N N . GLY A 1 765 ? 34.956 -11.958 -37.725 1.00 89.62 765 GLY A N 1
ATOM 5930 C CA . GLY A 1 765 ? 34.210 -12.499 -36.589 1.00 89.62 765 GLY A CA 1
ATOM 5931 C C . GLY A 1 765 ? 32.686 -12.382 -36.740 1.00 89.62 765 GLY A C 1
ATOM 5932 O O . GLY A 1 765 ? 32.201 -11.677 -37.623 1.00 89.62 765 GLY A O 1
ATOM 5933 N N . PRO A 1 766 ? 31.912 -13.071 -35.881 1.00 88.31 766 PRO A N 1
ATOM 5934 C CA . PRO A 1 766 ? 30.446 -13.136 -35.970 1.00 88.31 766 PRO A CA 1
ATOM 5935 C C . PRO A 1 766 ? 29.741 -11.781 -35.798 1.00 88.31 766 PRO A C 1
ATOM 5937 O O . PRO A 1 766 ? 28.600 -11.631 -36.221 1.00 88.31 766 PRO A O 1
ATOM 5940 N N . GLN A 1 767 ? 30.411 -10.807 -35.179 1.00 90.44 767 GLN A N 1
ATOM 5941 C CA . GLN A 1 767 ? 29.934 -9.443 -34.938 1.00 90.44 767 GLN A CA 1
ATOM 5942 C C . GLN A 1 767 ? 30.888 -8.388 -35.523 1.00 90.44 767 GLN A C 1
ATOM 5944 O O . GLN A 1 767 ? 30.834 -7.217 -35.145 1.00 90.44 767 GLN A O 1
ATOM 5949 N N . CYS A 1 768 ? 31.793 -8.796 -36.421 1.00 91.88 768 CYS A N 1
ATOM 5950 C CA . CYS A 1 768 ? 32.862 -7.950 -36.959 1.00 91.88 768 CYS A CA 1
ATOM 5951 C C . CYS A 1 768 ? 33.718 -7.274 -35.867 1.00 91.88 768 CYS A C 1
ATOM 5953 O O . CYS A 1 768 ? 34.140 -6.127 -36.003 1.00 91.88 768 CYS A O 1
ATOM 5955 N N . GLN A 1 769 ? 33.938 -7.982 -34.755 1.00 90.06 769 GLN A N 1
ATOM 5956 C CA . GLN A 1 769 ? 34.527 -7.444 -33.528 1.00 90.06 769 GLN A CA 1
ATOM 5957 C C . GLN A 1 769 ? 36.056 -7.572 -33.444 1.00 90.06 769 GLN A C 1
ATOM 5959 O O . GLN A 1 769 ? 36.659 -7.099 -32.484 1.00 90.06 769 GLN A O 1
ATOM 5964 N N . THR A 1 770 ? 36.701 -8.223 -34.414 1.00 91.56 770 THR A N 1
ATOM 5965 C CA . THR A 1 770 ? 38.163 -8.375 -34.467 1.00 91.56 770 THR A CA 1
ATOM 5966 C C . THR A 1 770 ? 38.717 -7.926 -35.813 1.00 91.56 770 THR A C 1
ATOM 5968 O O . THR A 1 770 ? 38.035 -7.980 -36.833 1.00 91.56 770 THR A O 1
ATOM 5971 N N . CYS A 1 771 ? 39.968 -7.464 -35.843 1.00 93.19 771 CYS A N 1
ATOM 5972 C CA . CYS A 1 771 ? 40.639 -7.169 -37.107 1.00 93.19 771 CYS A CA 1
ATOM 5973 C C . CYS A 1 771 ? 40.990 -8.466 -37.850 1.00 93.19 771 CYS A C 1
ATOM 5975 O O . CYS A 1 771 ? 41.319 -9.480 -37.230 1.00 93.19 771 CYS A O 1
ATOM 5977 N N . MET A 1 772 ? 40.937 -8.434 -39.183 1.00 92.31 772 MET A N 1
ATOM 5978 C CA . MET A 1 772 ? 41.404 -9.546 -40.017 1.00 92.31 772 MET A CA 1
ATOM 5979 C C . MET A 1 772 ? 42.895 -9.839 -39.765 1.00 92.31 772 MET A C 1
ATOM 5981 O O . MET A 1 772 ? 43.645 -8.926 -39.405 1.00 92.31 772 MET A O 1
ATOM 5985 N N . PRO A 1 773 ? 43.366 -11.078 -40.004 1.00 90.19 773 PRO A N 1
ATOM 5986 C CA . PRO A 1 773 ? 44.789 -11.404 -39.926 1.00 90.19 773 PRO A CA 1
ATOM 5987 C C . PRO A 1 773 ? 45.654 -10.428 -40.741 1.00 90.19 773 PRO A C 1
ATOM 5989 O O . PRO A 1 773 ? 45.340 -10.128 -41.891 1.00 90.19 773 PRO A O 1
ATOM 5992 N N . GLY A 1 774 ? 46.737 -9.926 -40.140 1.00 89.31 774 GLY A N 1
ATOM 5993 C CA . GLY A 1 774 ? 47.608 -8.906 -40.746 1.00 89.31 774 GLY A CA 1
ATOM 5994 C C . GLY A 1 774 ? 47.194 -7.453 -40.478 1.00 89.31 774 GLY A C 1
ATOM 5995 O O . GLY A 1 774 ? 47.834 -6.521 -40.974 1.00 89.31 774 GLY A O 1
ATOM 5996 N N . TYR A 1 775 ? 46.172 -7.249 -39.644 1.00 92.75 775 TYR A N 1
ATOM 5997 C CA . TYR A 1 775 ? 45.723 -5.943 -39.172 1.00 92.75 775 TYR A CA 1
ATOM 5998 C C . TYR A 1 775 ? 45.576 -5.934 -37.643 1.00 92.75 775 TYR A C 1
ATOM 6000 O O . TYR A 1 775 ? 45.338 -6.969 -37.022 1.00 92.75 775 TYR A O 1
ATOM 6008 N N . HIS A 1 776 ? 45.712 -4.757 -37.033 1.00 92.25 776 HIS A N 1
ATOM 6009 C CA . HIS A 1 776 ? 45.600 -4.546 -35.588 1.00 92.25 776 HIS A CA 1
ATOM 6010 C C . HIS A 1 776 ? 44.821 -3.270 -35.265 1.00 92.25 776 HIS A C 1
ATOM 6012 O O . HIS A 1 776 ? 44.764 -2.346 -36.080 1.00 92.25 776 HIS A O 1
ATOM 6018 N N . GLY A 1 777 ? 44.238 -3.216 -34.074 1.00 90.94 777 GLY A N 1
ATOM 6019 C CA . GLY A 1 777 ? 43.441 -2.094 -33.594 1.00 90.94 777 GLY A CA 1
ATOM 6020 C C . GLY A 1 777 ? 42.221 -2.561 -32.809 1.00 90.94 777 GLY A C 1
ATOM 6021 O O . GLY A 1 777 ? 42.074 -3.740 -32.493 1.00 90.94 777 GLY A O 1
ATOM 6022 N N . ASP A 1 778 ? 41.340 -1.613 -32.517 1.00 90.50 778 ASP A N 1
ATOM 6023 C CA . ASP A 1 778 ? 40.058 -1.852 -31.861 1.00 90.50 778 ASP A CA 1
ATOM 6024 C C . ASP A 1 778 ? 38.938 -1.491 -32.854 1.00 90.50 778 ASP A C 1
ATOM 6026 O O . ASP A 1 778 ? 38.738 -0.300 -33.117 1.00 90.50 778 ASP A O 1
ATOM 6030 N N . PRO A 1 779 ? 38.262 -2.485 -33.465 1.00 90.69 779 PRO A N 1
ATOM 6031 C CA . PRO A 1 779 ? 37.163 -2.262 -34.403 1.00 90.69 779 PRO A CA 1
ATOM 6032 C C . PRO A 1 779 ? 35.803 -2.076 -33.715 1.00 90.69 779 PRO A C 1
ATOM 6034 O O . PRO A 1 779 ? 34.788 -1.956 -34.396 1.00 90.69 779 PRO A O 1
ATOM 6037 N N . THR A 1 780 ? 35.731 -2.068 -32.382 1.00 90.81 780 THR A N 1
ATOM 6038 C CA . THR A 1 780 ? 34.438 -1.931 -31.702 1.00 90.81 780 THR A CA 1
ATOM 6039 C C . THR A 1 780 ? 33.769 -0.593 -32.034 1.00 90.81 780 THR A C 1
ATOM 6041 O O . THR A 1 780 ? 34.426 0.444 -32.152 1.00 90.81 780 THR A O 1
ATOM 6044 N N . ASN A 1 781 ? 32.447 -0.626 -32.231 1.00 90.00 781 ASN A N 1
ATOM 6045 C CA . ASN A 1 781 ? 31.597 0.553 -32.449 1.00 90.00 781 ASN A CA 1
ATOM 6046 C C . ASN A 1 781 ? 32.104 1.561 -33.509 1.00 90.00 781 ASN A C 1
ATOM 6048 O O . ASN A 1 781 ? 32.117 2.775 -33.310 1.00 90.00 781 ASN A O 1
ATOM 6052 N N . GLY A 1 782 ? 32.519 1.061 -34.674 1.00 88.12 782 GLY A N 1
ATOM 6053 C CA . GLY A 1 782 ? 33.014 1.868 -35.789 1.00 88.12 782 GLY A CA 1
ATOM 6054 C C . GLY A 1 782 ? 34.485 2.252 -35.680 1.00 88.12 782 GLY A C 1
ATOM 6055 O O . GLY A 1 782 ? 34.919 3.177 -36.377 1.00 88.12 782 GLY A O 1
ATOM 6056 N N . GLY A 1 783 ? 35.230 1.562 -34.817 1.00 89.75 783 GLY A N 1
ATOM 6057 C CA . GLY A 1 783 ? 36.675 1.652 -34.707 1.00 89.75 783 GLY A CA 1
ATOM 6058 C C . GLY A 1 783 ? 37.409 1.269 -35.998 1.00 89.75 783 GLY A C 1
ATOM 6059 O O . GLY A 1 783 ? 36.817 1.030 -37.053 1.00 89.75 783 GLY A O 1
ATOM 6060 N N . LYS A 1 784 ? 38.743 1.287 -35.961 1.00 90.62 784 LYS A N 1
ATOM 6061 C CA . LYS A 1 784 ? 39.569 1.113 -37.166 1.00 90.62 784 LYS A CA 1
ATOM 6062 C C . LYS A 1 784 ? 40.649 0.070 -36.952 1.00 90.62 784 LYS A C 1
ATOM 6064 O O . LYS A 1 784 ? 41.338 0.068 -35.936 1.00 90.62 784 LYS A O 1
ATOM 6069 N N . CYS A 1 785 ? 40.835 -0.748 -37.980 1.00 93.19 785 CYS A N 1
ATOM 6070 C CA . CYS A 1 785 ? 41.945 -1.676 -38.101 1.00 93.19 785 CYS A CA 1
ATOM 6071 C C . CYS A 1 785 ? 43.026 -1.087 -39.012 1.00 93.19 785 CYS A C 1
ATOM 6073 O O . CYS A 1 785 ? 42.744 -0.556 -40.089 1.00 93.19 785 CYS A O 1
ATOM 6075 N N . HIS A 1 786 ? 44.279 -1.197 -38.585 1.00 92.00 786 HIS A N 1
ATOM 6076 C CA . HIS A 1 786 ? 45.455 -0.721 -39.300 1.00 92.00 786 HIS A CA 1
ATOM 6077 C C . HIS A 1 786 ? 46.339 -1.894 -39.710 1.00 92.00 786 HIS A C 1
ATOM 6079 O O . HIS A 1 786 ? 46.519 -2.842 -38.948 1.00 92.00 786 HIS A O 1
ATOM 6085 N N . ALA A 1 787 ? 46.919 -1.828 -40.908 1.00 90.62 787 ALA A N 1
ATOM 6086 C CA . ALA A 1 787 ? 47.837 -2.861 -41.381 1.00 90.62 787 ALA A CA 1
ATOM 6087 C C . ALA A 1 787 ? 49.049 -2.989 -40.445 1.00 90.62 787 ALA A C 1
ATOM 6089 O O . ALA A 1 787 ? 49.587 -1.980 -39.976 1.00 90.62 787 ALA A O 1
ATOM 6090 N N . CYS A 1 788 ? 49.483 -4.222 -40.188 1.00 90.81 788 CYS A N 1
ATOM 6091 C CA . CYS A 1 788 ? 50.699 -4.496 -39.430 1.00 90.81 788 CYS A CA 1
ATOM 6092 C C . CYS A 1 788 ? 51.917 -3.871 -40.132 1.00 90.81 788 CYS A C 1
ATOM 6094 O O . CYS A 1 788 ? 52.157 -4.104 -41.317 1.00 90.81 788 CYS A O 1
ATOM 6096 N N . ARG A 1 789 ? 52.718 -3.091 -39.399 1.00 90.75 789 ARG A N 1
ATOM 6097 C CA . ARG A 1 789 ? 53.942 -2.460 -39.922 1.00 90.75 789 ARG A CA 1
ATOM 6098 C C . ARG A 1 789 ? 55.177 -3.206 -39.429 1.00 90.75 789 ARG A C 1
ATOM 6100 O O . ARG A 1 789 ? 55.853 -2.756 -38.514 1.00 90.75 789 ARG A O 1
ATOM 6107 N N . CYS A 1 790 ? 55.461 -4.345 -40.054 1.00 90.62 790 CYS A N 1
ATOM 6108 C CA . CYS A 1 790 ? 56.561 -5.232 -39.658 1.00 90.62 790 CYS A CA 1
ATOM 6109 C C . CYS A 1 790 ? 57.798 -5.132 -40.564 1.00 90.62 790 CYS A C 1
ATOM 6111 O O . CYS A 1 790 ? 58.568 -6.086 -40.661 1.00 90.62 790 CYS A O 1
ATOM 6113 N N . ASN A 1 791 ? 57.946 -4.012 -41.282 1.00 88.25 791 ASN A N 1
ATOM 6114 C CA . ASN A 1 791 ? 59.098 -3.702 -42.141 1.00 88.25 791 ASN A CA 1
ATOM 6115 C C . ASN A 1 791 ? 59.470 -4.806 -43.157 1.00 88.25 791 ASN A C 1
ATOM 6117 O O . ASN A 1 791 ? 60.632 -4.971 -43.496 1.00 88.25 791 ASN A O 1
ATOM 6121 N N . GLY A 1 792 ? 58.490 -5.577 -43.644 1.00 85.19 792 GLY A N 1
ATOM 6122 C CA . GLY A 1 792 ? 58.710 -6.663 -44.611 1.00 85.19 792 GLY A CA 1
ATOM 6123 C C . GLY A 1 792 ? 59.183 -7.995 -44.012 1.00 85.19 792 GLY A C 1
ATOM 6124 O O . GLY A 1 792 ? 59.309 -8.969 -44.746 1.00 85.19 792 GLY A O 1
ATOM 6125 N N . HIS A 1 793 ? 59.386 -8.074 -42.692 1.00 87.00 793 HIS A N 1
ATOM 6126 C CA . HIS A 1 793 ? 59.901 -9.269 -42.001 1.00 87.00 793 HIS A CA 1
ATOM 6127 C C . HIS A 1 793 ? 58.834 -10.125 -41.303 1.00 87.00 793 HIS A C 1
ATOM 6129 O O . HIS A 1 793 ? 59.149 -11.173 -40.728 1.00 87.00 793 HIS A O 1
ATOM 6135 N N . ALA A 1 794 ? 57.580 -9.677 -41.344 1.00 87.94 794 ALA A N 1
ATOM 6136 C CA . ALA A 1 794 ? 56.397 -10.438 -40.964 1.00 87.94 794 ALA A CA 1
ATOM 6137 C C . ALA A 1 794 ? 55.154 -9.856 -41.650 1.00 87.94 794 ALA A C 1
ATOM 6139 O O . ALA A 1 794 ? 55.110 -8.671 -41.980 1.00 87.94 794 ALA A O 1
ATOM 6140 N N . THR A 1 795 ? 54.126 -10.680 -41.832 1.00 84.81 795 THR A N 1
ATOM 6141 C CA . THR A 1 795 ? 52.796 -10.246 -42.296 1.00 84.81 795 THR A CA 1
ATOM 6142 C C . THR A 1 795 ? 51.751 -10.276 -41.183 1.00 84.81 795 THR A C 1
ATOM 6144 O O . THR A 1 795 ? 50.713 -9.637 -41.308 1.00 84.81 795 THR A O 1
ATOM 6147 N N . LEU A 1 796 ? 52.031 -10.979 -40.080 1.00 89.81 796 LEU A N 1
ATOM 6148 C CA . LEU A 1 796 ? 51.142 -11.130 -38.932 1.00 89.81 796 LEU A CA 1
ATOM 6149 C C . LEU A 1 796 ? 51.681 -10.363 -37.721 1.00 89.81 796 LEU A C 1
ATOM 6151 O O . LEU A 1 796 ? 52.873 -10.413 -37.403 1.00 89.81 796 LEU A O 1
ATOM 6155 N N . CYS A 1 797 ? 50.776 -9.700 -37.013 1.00 90.06 797 CYS A N 1
ATOM 6156 C CA . CYS A 1 797 ? 51.041 -9.050 -35.741 1.00 90.06 797 CYS A CA 1
ATOM 6157 C C . CYS A 1 797 ? 49.908 -9.332 -34.752 1.00 90.06 797 CYS A C 1
ATOM 6159 O O . CYS A 1 797 ? 48.815 -9.753 -35.139 1.00 90.06 797 CYS A O 1
ATOM 6161 N N . GLN A 1 798 ? 50.176 -9.111 -33.470 1.00 89.25 798 GLN A N 1
ATOM 6162 C CA . GLN A 1 798 ? 49.191 -9.236 -32.410 1.00 89.25 798 GLN A CA 1
ATOM 6163 C C . GLN A 1 798 ? 48.048 -8.233 -32.634 1.00 89.25 798 GLN A C 1
ATOM 6165 O O . GLN A 1 798 ? 48.276 -7.031 -32.762 1.00 89.25 798 GLN A O 1
ATOM 6170 N N . VAL A 1 799 ? 46.813 -8.739 -32.639 1.00 86.31 799 VAL A N 1
ATOM 6171 C CA . VAL A 1 799 ? 45.608 -8.008 -33.077 1.00 86.31 799 VAL A CA 1
ATOM 6172 C C . VAL A 1 799 ? 45.316 -6.752 -32.240 1.00 86.31 799 VAL A C 1
ATOM 6174 O O . VAL A 1 799 ? 44.830 -5.765 -32.780 1.00 86.31 799 VAL A O 1
ATOM 6177 N N . SER A 1 800 ? 45.641 -6.743 -30.943 1.00 83.12 800 SER A N 1
ATOM 6178 C CA . SER A 1 800 ? 45.387 -5.598 -30.053 1.00 83.12 800 SER A CA 1
ATOM 6179 C C . SER A 1 800 ? 46.528 -4.577 -29.999 1.00 83.12 800 SER A C 1
ATOM 6181 O O . SER A 1 800 ? 46.274 -3.385 -29.865 1.00 83.12 800 SER A O 1
ATOM 6183 N N . THR A 1 801 ? 47.785 -5.020 -30.094 1.00 86.69 801 THR A N 1
ATOM 6184 C CA . THR A 1 801 ? 48.969 -4.171 -29.846 1.00 86.69 801 THR A CA 1
ATOM 6185 C C . THR A 1 801 ? 49.733 -3.798 -31.113 1.00 86.69 801 THR A C 1
ATOM 6187 O O . THR A 1 801 ? 50.537 -2.872 -31.089 1.00 86.69 801 THR A O 1
ATOM 6190 N N . GLY A 1 802 ? 49.533 -4.525 -32.217 1.00 88.44 802 GLY A N 1
ATOM 6191 C CA . GLY A 1 802 ? 50.321 -4.362 -33.439 1.00 88.44 802 GLY A CA 1
ATOM 6192 C C . GLY A 1 802 ? 51.721 -4.967 -33.382 1.00 88.44 802 GLY A C 1
ATOM 6193 O O . GLY A 1 802 ? 52.483 -4.808 -34.335 1.00 88.44 802 GLY A O 1
ATOM 6194 N N . LYS A 1 803 ? 52.069 -5.678 -32.300 1.00 91.50 803 LYS A N 1
ATOM 6195 C CA . LYS A 1 803 ? 53.386 -6.298 -32.131 1.00 91.50 803 LYS A CA 1
ATOM 6196 C C . LYS A 1 803 ? 53.603 -7.421 -33.142 1.00 91.50 803 LYS A C 1
ATOM 6198 O O . LYS A 1 803 ? 52.866 -8.403 -33.159 1.00 91.50 803 LYS A O 1
ATOM 6203 N N . CYS A 1 804 ? 54.616 -7.279 -33.982 1.00 91.06 804 CYS A N 1
ATOM 6204 C CA . CYS A 1 804 ? 54.897 -8.191 -35.082 1.00 91.06 804 CYS A CA 1
ATOM 6205 C C . CYS A 1 804 ? 55.467 -9.538 -34.624 1.00 91.06 804 CYS A C 1
ATOM 6207 O O . CYS A 1 804 ? 56.325 -9.605 -33.744 1.00 91.06 804 CYS A O 1
ATOM 6209 N N . HIS A 1 805 ? 55.043 -10.615 -35.286 1.00 90.56 805 HIS A N 1
ATOM 6210 C CA . HIS A 1 805 ? 55.637 -11.941 -35.125 1.00 90.56 805 HIS A CA 1
ATOM 6211 C C . HIS A 1 805 ? 56.784 -12.114 -36.128 1.00 90.56 805 HIS A C 1
ATOM 6213 O O . HIS A 1 805 ? 56.578 -12.644 -37.217 1.00 90.56 805 HIS A O 1
ATOM 6219 N N . CYS A 1 806 ? 57.980 -11.622 -35.793 1.00 88.81 806 CYS A N 1
ATOM 6220 C CA . CYS A 1 806 ? 59.136 -11.636 -36.698 1.00 88.81 806 CYS A CA 1
ATOM 6221 C C . CYS A 1 806 ? 59.540 -13.069 -37.079 1.00 88.81 806 CYS A C 1
ATOM 6223 O O . CYS A 1 806 ? 59.945 -13.849 -36.222 1.00 88.81 806 CYS A O 1
ATOM 6225 N N . GLN A 1 807 ? 59.432 -13.412 -38.368 1.00 84.81 807 GLN A N 1
ATOM 6226 C CA . GLN A 1 807 ? 59.743 -14.759 -38.876 1.00 84.81 807 GLN A CA 1
ATOM 6227 C C . GLN A 1 807 ? 61.176 -14.873 -39.409 1.00 84.81 807 GLN A C 1
ATOM 6229 O O . GLN A 1 807 ? 61.718 -15.969 -39.536 1.00 84.81 807 GLN A O 1
ATOM 6234 N N . THR A 1 808 ? 61.804 -13.739 -39.729 1.00 85.31 808 THR A N 1
ATOM 6235 C CA . THR A 1 808 ? 63.169 -13.714 -40.260 1.00 85.31 808 THR A CA 1
ATOM 6236 C C . THR A 1 808 ? 64.172 -13.952 -39.129 1.00 85.31 808 THR A C 1
ATOM 6238 O O . THR A 1 808 ? 64.202 -13.210 -38.145 1.00 85.31 808 THR A O 1
ATOM 6241 N N . LYS A 1 809 ? 64.999 -14.996 -39.259 1.00 84.50 809 LYS A N 1
ATOM 6242 C CA . LYS A 1 809 ? 65.970 -15.403 -38.233 1.00 84.50 809 LYS A CA 1
ATOM 6243 C C . LYS A 1 809 ? 66.948 -14.264 -37.922 1.00 84.50 809 LYS A C 1
ATOM 6245 O O . LYS A 1 809 ? 67.547 -13.699 -38.831 1.00 84.50 809 LYS A O 1
ATOM 6250 N N . GLY A 1 810 ? 67.120 -13.956 -36.636 1.00 83.56 810 GLY A N 1
ATOM 6251 C CA . GLY A 1 810 ? 68.021 -12.894 -36.183 1.00 83.56 810 GLY A CA 1
ATOM 6252 C C . GLY A 1 810 ? 67.435 -11.480 -36.205 1.00 83.56 810 GLY A C 1
ATOM 6253 O O . GLY A 1 810 ? 68.185 -10.530 -35.992 1.00 83.56 810 GLY A O 1
ATOM 6254 N N . ILE A 1 811 ? 66.126 -11.324 -36.447 1.00 89.06 811 ILE A N 1
ATOM 6255 C CA . ILE A 1 811 ? 65.401 -10.043 -36.394 1.00 89.06 811 ILE A CA 1
ATOM 6256 C C . ILE A 1 811 ? 64.426 -10.047 -35.209 1.00 89.06 811 ILE A C 1
ATOM 6258 O O . ILE A 1 811 ? 63.658 -10.993 -35.036 1.00 89.06 811 ILE A O 1
ATOM 6262 N N . LYS A 1 812 ? 64.440 -8.981 -34.401 1.00 88.00 812 LYS A N 1
ATOM 6263 C CA . LYS A 1 812 ? 63.606 -8.793 -33.204 1.00 88.00 812 LYS A CA 1
ATOM 6264 C C . LYS A 1 812 ? 63.030 -7.370 -33.099 1.00 88.00 812 LYS A C 1
ATOM 6266 O O . LYS A 1 812 ? 63.231 -6.523 -33.970 1.00 88.00 812 LYS A O 1
ATOM 6271 N N . GLY A 1 813 ? 62.295 -7.107 -32.019 1.00 86.19 813 GLY A N 1
ATOM 6272 C CA . GLY A 1 813 ? 61.629 -5.826 -31.743 1.00 86.19 813 GLY A CA 1
ATOM 6273 C C . GLY A 1 813 ? 60.173 -5.784 -32.217 1.00 86.19 813 GLY A C 1
ATOM 6274 O O . GLY A 1 813 ? 59.767 -6.559 -33.078 1.00 86.19 813 GLY A O 1
ATOM 6275 N N . ASP A 1 814 ? 59.379 -4.860 -31.669 1.00 89.12 814 ASP A N 1
ATOM 6276 C CA . ASP A 1 814 ? 57.912 -4.866 -31.833 1.00 89.12 814 ASP A CA 1
ATOM 6277 C C . ASP A 1 814 ? 57.428 -4.634 -33.276 1.00 89.12 814 ASP A C 1
ATOM 6279 O O . ASP A 1 814 ? 56.306 -4.993 -33.618 1.00 89.12 814 ASP A O 1
ATOM 6283 N N . GLN A 1 815 ? 58.293 -4.088 -34.134 1.00 90.12 815 GLN A N 1
ATOM 6284 C CA . GLN A 1 815 ? 58.051 -3.876 -35.569 1.00 90.12 815 GLN A CA 1
ATOM 6285 C C . GLN A 1 815 ? 59.067 -4.616 -36.457 1.00 90.12 815 GLN A C 1
ATOM 6287 O O . GLN A 1 815 ? 59.225 -4.277 -37.627 1.00 90.12 815 GLN A O 1
ATOM 6292 N N . CYS A 1 816 ? 59.809 -5.587 -35.911 1.00 89.88 816 CYS A N 1
ATOM 6293 C CA . CYS A 1 816 ? 60.906 -6.270 -36.612 1.00 89.88 816 CYS A CA 1
ATOM 6294 C C . CYS A 1 816 ? 61.973 -5.306 -37.159 1.00 89.88 816 CYS A C 1
ATOM 6296 O O . CYS A 1 816 ? 62.423 -5.430 -38.294 1.00 89.88 816 CYS A O 1
ATOM 6298 N N . HIS A 1 817 ? 62.336 -4.305 -36.355 1.00 90.75 817 HIS A N 1
ATOM 6299 C CA . HIS A 1 817 ? 63.259 -3.232 -36.735 1.00 90.75 817 HIS A CA 1
ATOM 6300 C C . HIS A 1 817 ? 64.645 -3.358 -36.083 1.00 90.75 817 HIS A C 1
ATOM 6302 O O . HIS A 1 817 ? 65.499 -2.504 -36.308 1.00 90.75 817 HIS A O 1
ATOM 6308 N N . LEU A 1 818 ? 64.882 -4.399 -35.278 1.00 90.56 818 LEU A N 1
ATOM 6309 C CA . LEU A 1 818 ? 66.148 -4.622 -34.578 1.00 90.56 818 LEU A CA 1
ATOM 6310 C C . LEU A 1 818 ? 66.779 -5.940 -35.017 1.00 90.56 818 LEU A C 1
ATOM 6312 O O . LEU A 1 818 ? 66.073 -6.914 -35.266 1.00 90.56 818 LEU A O 1
ATOM 6316 N N . CYS A 1 819 ? 68.108 -5.996 -35.057 1.00 89.12 819 CYS A N 1
ATOM 6317 C CA . CYS A 1 819 ? 68.817 -7.270 -35.121 1.00 89.12 819 CYS A CA 1
ATOM 6318 C C . CYS A 1 819 ? 68.959 -7.874 -33.724 1.00 89.12 819 CYS A C 1
ATOM 6320 O O . CYS A 1 819 ? 69.057 -7.161 -32.722 1.00 89.12 819 CYS A O 1
ATOM 6322 N N . ASP A 1 820 ? 68.999 -9.198 -33.656 1.00 88.75 820 ASP A N 1
ATOM 6323 C CA . ASP A 1 820 ? 69.270 -9.920 -32.426 1.00 88.75 820 ASP A CA 1
ATOM 6324 C C . ASP A 1 820 ? 70.773 -9.955 -32.119 1.00 88.75 820 ASP A C 1
ATOM 6326 O O . ASP A 1 820 ? 71.473 -10.945 -32.353 1.00 88.75 820 ASP A O 1
ATOM 6330 N N . SER A 1 821 ? 71.271 -8.825 -31.616 1.00 84.81 821 SER A N 1
ATOM 6331 C CA . SER A 1 821 ? 72.682 -8.628 -31.275 1.00 84.81 821 SER A CA 1
ATOM 6332 C C . SER A 1 821 ? 73.202 -9.636 -30.246 1.00 84.81 821 SER A C 1
ATOM 6334 O O . SER A 1 821 ? 74.364 -10.028 -30.322 1.00 84.81 821 SER A O 1
ATOM 6336 N N . GLU A 1 822 ? 72.347 -10.116 -29.337 1.00 85.88 822 GLU A N 1
ATOM 6337 C CA . GLU A 1 822 ? 72.683 -11.141 -28.334 1.00 85.88 822 GLU A CA 1
ATOM 6338 C C . GLU A 1 822 ? 73.115 -12.459 -28.986 1.00 85.88 822 GLU A C 1
ATOM 6340 O O . GLU A 1 822 ? 74.019 -13.133 -28.501 1.00 85.88 822 GLU A O 1
ATOM 6345 N N . ASN A 1 823 ? 72.534 -12.784 -30.142 1.00 84.12 823 ASN A N 1
ATOM 6346 C CA . ASN A 1 823 ? 72.872 -13.968 -30.926 1.00 84.12 823 ASN A CA 1
ATOM 6347 C C . ASN A 1 823 ? 73.820 -13.660 -32.098 1.00 84.12 823 ASN A C 1
ATOM 6349 O O . ASN A 1 823 ? 73.897 -14.439 -33.049 1.00 84.12 823 ASN A O 1
ATOM 6353 N N . ARG A 1 824 ? 74.572 -12.550 -32.022 1.00 84.44 824 ARG A N 1
ATOM 6354 C CA . ARG A 1 824 ? 75.568 -12.106 -33.019 1.00 84.44 824 ARG A CA 1
ATOM 6355 C C . ARG A 1 824 ? 74.987 -11.784 -34.401 1.00 84.44 824 ARG A C 1
ATOM 6357 O O . ARG A 1 824 ? 75.696 -11.880 -35.403 1.00 84.44 824 ARG A O 1
ATOM 6364 N N . TYR A 1 825 ? 73.717 -11.388 -34.480 1.00 85.38 825 TYR A N 1
ATOM 6365 C CA . TYR A 1 825 ? 73.145 -10.863 -35.720 1.00 85.38 825 TYR A CA 1
ATOM 6366 C C . TYR A 1 825 ? 73.384 -9.353 -35.824 1.00 85.38 825 TYR A C 1
ATOM 6368 O O . TYR A 1 825 ? 72.996 -8.594 -34.936 1.00 85.38 825 TYR A O 1
ATOM 6376 N N . LEU A 1 826 ? 74.004 -8.915 -36.921 1.00 79.94 826 LEU A N 1
ATOM 6377 C CA . LEU A 1 826 ? 74.330 -7.515 -37.205 1.00 79.94 826 LEU A CA 1
ATOM 6378 C C . LEU A 1 826 ? 73.817 -7.114 -38.592 1.00 79.94 826 LEU A C 1
ATOM 6380 O O . LEU A 1 826 ? 73.749 -7.931 -39.510 1.00 79.94 826 LEU A O 1
ATOM 6384 N N . GLY A 1 827 ? 73.445 -5.846 -38.755 1.00 83.25 827 GLY A N 1
ATOM 6385 C CA . GLY A 1 827 ? 72.883 -5.326 -40.000 1.00 83.25 827 GLY A CA 1
ATOM 6386 C C . GLY A 1 827 ? 71.847 -4.236 -39.751 1.00 83.25 827 GLY A C 1
ATOM 6387 O O . GLY A 1 827 ? 71.755 -3.692 -38.652 1.00 83.25 827 GLY A O 1
ATOM 6388 N N . ASN A 1 828 ? 71.063 -3.916 -40.781 1.00 85.31 828 ASN A N 1
ATOM 6389 C CA . ASN A 1 828 ? 69.954 -2.973 -40.679 1.00 85.31 828 ASN A CA 1
ATOM 6390 C C . ASN A 1 828 ? 68.689 -3.581 -41.312 1.00 85.31 828 ASN A C 1
ATOM 6392 O O . ASN A 1 828 ? 68.568 -3.576 -42.541 1.00 85.31 828 ASN A O 1
ATOM 6396 N N . PRO A 1 829 ? 67.736 -4.066 -40.498 1.00 84.25 829 PRO A N 1
ATOM 6397 C CA . PRO A 1 829 ? 66.510 -4.687 -40.994 1.00 84.25 829 PRO A CA 1
ATOM 6398 C C . PRO A 1 829 ? 65.541 -3.675 -41.632 1.00 84.25 829 PRO A C 1
ATOM 6400 O O . PRO A 1 829 ? 64.650 -4.057 -42.369 1.00 84.25 829 PRO A O 1
ATOM 6403 N N . LEU A 1 830 ? 65.729 -2.361 -41.453 1.00 84.44 830 LEU A N 1
ATOM 6404 C CA . LEU A 1 830 ? 64.923 -1.355 -42.166 1.00 84.44 830 LEU A CA 1
ATOM 6405 C C . LEU A 1 830 ? 65.358 -1.157 -43.628 1.00 84.44 830 LEU A C 1
ATOM 6407 O O . LEU A 1 830 ? 64.649 -0.519 -44.404 1.00 84.44 830 LEU A O 1
ATOM 6411 N N . ARG A 1 831 ? 66.546 -1.648 -44.003 1.00 82.44 831 ARG A N 1
ATOM 6412 C CA . ARG A 1 831 ? 67.142 -1.493 -45.343 1.00 82.44 831 ARG A CA 1
ATOM 6413 C C . ARG A 1 831 ? 67.565 -2.823 -45.979 1.00 82.44 831 ARG A C 1
ATOM 6415 O O . ARG A 1 831 ? 68.232 -2.810 -47.009 1.00 82.44 831 ARG A O 1
ATOM 6422 N N . GLY A 1 832 ? 67.220 -3.958 -45.374 1.00 83.25 832 GLY A N 1
ATOM 6423 C CA . GLY A 1 832 ? 67.712 -5.271 -45.788 1.00 83.25 832 GLY A CA 1
ATOM 6424 C C . GLY A 1 832 ? 67.369 -6.351 -44.767 1.00 83.25 832 GLY A C 1
ATOM 6425 O O . GLY A 1 832 ? 66.232 -6.450 -44.341 1.00 83.25 832 GLY A O 1
ATOM 6426 N N . THR A 1 833 ? 68.345 -7.168 -44.372 1.00 85.31 833 THR A N 1
ATOM 6427 C CA . THR A 1 833 ? 68.186 -8.198 -43.332 1.00 85.31 833 THR A CA 1
ATOM 6428 C C . THR A 1 833 ? 69.344 -8.131 -42.333 1.00 85.31 833 THR A C 1
ATOM 6430 O O . THR A 1 833 ? 70.322 -7.409 -42.544 1.00 85.31 833 THR A O 1
ATOM 6433 N N . CYS A 1 834 ? 69.233 -8.877 -41.238 1.00 87.44 834 CYS A N 1
ATOM 6434 C CA . CYS A 1 834 ? 70.327 -9.101 -40.301 1.00 87.44 834 CYS A CA 1
ATOM 6435 C C . CYS A 1 834 ? 71.127 -10.341 -40.715 1.00 87.44 834 CYS A C 1
ATOM 6437 O O . CYS A 1 834 ? 70.554 -11.349 -41.131 1.00 87.44 834 CYS A O 1
ATOM 6439 N N . TYR A 1 835 ? 72.448 -10.272 -40.580 1.00 85.88 835 TYR A N 1
ATOM 6440 C CA . TYR A 1 835 ? 73.371 -11.346 -40.938 1.00 85.88 835 TYR A CA 1
ATOM 6441 C C . TYR A 1 835 ? 74.063 -11.865 -39.682 1.00 85.88 835 TYR A C 1
ATOM 6443 O O . TYR A 1 835 ? 74.396 -11.088 -38.787 1.00 85.88 835 TYR A O 1
ATOM 6451 N N . LEU A 1 836 ? 74.280 -13.177 -39.609 1.00 82.81 836 LEU A N 1
ATOM 6452 C CA . LEU A 1 836 ? 75.023 -13.786 -38.512 1.00 82.81 836 LEU A CA 1
ATOM 6453 C C . LEU A 1 836 ? 76.514 -13.482 -38.686 1.00 82.81 836 LEU A C 1
ATOM 6455 O O . LEU A 1 836 ? 77.111 -13.876 -39.686 1.00 82.81 836 LEU A O 1
ATOM 6459 N N . GLN A 1 837 ? 77.121 -12.807 -37.714 1.00 78.81 837 GLN A N 1
ATOM 6460 C CA . GLN A 1 837 ? 78.554 -12.546 -37.722 1.00 78.81 837 GLN A CA 1
ATOM 6461 C C . GLN A 1 837 ? 79.318 -13.830 -37.375 1.00 78.81 837 GLN A C 1
ATOM 6463 O O . GLN A 1 837 ? 79.359 -14.261 -36.220 1.00 78.81 837 GLN A O 1
ATOM 6468 N N . THR A 1 838 ? 79.934 -14.444 -38.383 1.00 68.31 838 THR A N 1
ATOM 6469 C CA . THR A 1 838 ? 80.883 -15.549 -38.216 1.00 68.31 838 THR A CA 1
ATOM 6470 C C . THR A 1 838 ? 82.302 -14.992 -38.152 1.00 68.31 838 THR A C 1
ATOM 6472 O O . THR A 1 838 ? 82.738 -14.309 -39.075 1.00 68.31 838 THR A O 1
ATOM 6475 N N . THR A 1 839 ? 83.025 -15.262 -37.069 1.00 66.31 839 THR A N 1
ATOM 6476 C CA . THR A 1 839 ? 84.467 -14.997 -36.971 1.00 66.31 839 THR A CA 1
ATOM 6477 C C . THR A 1 839 ? 85.217 -16.045 -37.792 1.00 66.31 839 THR A C 1
ATOM 6479 O O . THR A 1 839 ? 85.087 -17.232 -37.488 1.00 66.31 839 THR A O 1
ATOM 6482 N N . CYS A 1 840 ? 85.943 -15.617 -38.827 1.00 51.56 840 CYS A N 1
ATOM 6483 C CA . CYS A 1 840 ? 86.985 -16.431 -39.459 1.00 51.56 840 CYS A CA 1
ATOM 6484 C C . CYS A 1 840 ? 88.234 -16.474 -38.584 1.00 51.56 840 CYS A C 1
ATOM 6486 O O . CYS A 1 840 ? 88.536 -15.429 -37.959 1.00 51.56 840 CYS A O 1
#

Sequence (840 aa):
MWVIGGYTFNYSTFHMVLNYNLESSTWDVVPINSGPLQRYGHSLALHQDNIYMYGGKLEAGSGNVTDELWVFNIPRRTWSLKTPGSPVQEQPYAVEGHSAHLAELTNGDSVMVVIFGYSPIYSYVSKVQEYNIRTNTWQVPESHGAMVQGGYGHSSVYDRSSRCVYVHGGYKALPANKYGLVDELYRYEVPTRTWVILRESGSARYLHTAVLSAGTLLVFGGNTHNDTSLSNGAKCFSADFLAYDIACDEWKVLPRPDLHRDMNRFGHTSVISNGSMYVFGGFSGVLLNDVLVYTFPSCQAFSEEQRCVTAGPGIRCVWLREHCVPWNTSQAKASVPASFCSTHNNVAEERCFKFSDCVSCTANTNGCQWCEEKKCISASSNCTVLTLELAEQHRGPLALAPPPSMLSDHQLSVWKQGARRMGHSVQNFTKCRVRNEQICSKLVNCKSCSLNPSCQWELQQQECHAVPAQLCGEGWHHIGEACLRINASRESYDNAQHYCKNLGGNIASLTTAKQVDFVLDELQKFQIQEKKIAPWVGLRKINISYWGWEDKSPFTNSSLQWLPGEPSDSGFCAYLERAEVAGLKANPCTANADGLICEKPVVSPNLGARPCKTPCSLRASCANCTSQAMECMWCSSTQRCVDSNAYVISFPYGQCLEWQTGDCLSQNCSGLRTCVQCLEQAECGWCGDPSDTGKGLCVEGSYRGPLKSPSRQPRDKDTMLEPALCPREKGFHWAYIQCPACQCNGHSTCVNGRACEQCRNLTTGPQCQTCMPGYHGDPTNGGKCHACRCNGHATLCQVSTGKCHCQTKGIKGDQCHLCDSENRYLGNPLRGTCYLQTTC

pLDDT: mean 82.6, std 14.35, range [29.69, 98.25]